Protein AF-0000000086669828 (afdb_homodimer)

Solvent-accessible surface area (backbone atoms only — not comparable to full-atom values): 46978 Å² total; per-residue (Å²): 133,79,71,76,78,78,65,73,76,40,59,27,45,39,86,44,67,24,73,88,67,47,53,39,65,62,51,27,52,29,35,50,58,43,39,69,36,66,89,47,30,45,63,24,33,27,62,22,48,39,43,21,53,61,69,32,38,50,44,46,22,47,54,49,24,72,58,37,35,58,36,36,77,39,54,66,53,30,48,49,52,39,50,52,23,57,73,62,74,37,86,70,62,64,49,53,76,60,51,47,61,20,41,17,45,25,33,15,42,37,44,36,51,45,46,49,45,39,38,30,43,32,62,62,30,26,66,40,36,36,31,40,30,65,26,58,44,53,52,45,46,32,46,26,46,62,33,37,46,76,33,40,38,48,27,45,50,48,92,46,45,56,36,57,68,63,44,50,54,52,55,62,70,67,58,88,70,52,89,51,58,49,53,83,41,83,77,45,51,71,32,43,26,36,37,41,43,41,52,44,26,15,56,46,62,13,36,20,41,38,66,59,52,44,52,53,49,50,54,52,26,59,75,59,45,16,35,34,43,30,42,56,60,24,58,87,37,50,48,51,68,79,46,81,72,67,90,61,66,74,58,50,90,60,35,63,55,47,61,34,40,38,41,54,39,66,60,56,59,87,79,35,47,68,39,27,33,33,32,22,40,35,35,75,73,54,26,30,5,48,18,28,23,32,35,37,30,34,47,37,33,16,50,25,55,21,59,27,22,32,26,58,49,42,13,18,49,20,21,37,45,37,48,35,49,27,49,33,52,67,71,40,50,47,58,50,43,38,49,70,45,48,36,54,52,43,51,53,23,44,50,46,38,52,53,31,40,47,63,34,40,22,53,76,63,69,60,59,45,56,64,76,82,36,19,34,82,92,62,44,28,35,36,45,46,42,45,31,34,38,52,50,92,92,47,50,21,59,57,50,34,54,48,24,36,74,76,53,35,27,42,51,35,31,25,60,57,20,28,40,66,82,23,38,85,75,45,76,33,56,29,22,35,34,39,26,40,38,36,46,55,59,70,50,40,35,51,47,39,46,49,48,18,54,47,52,47,36,56,73,70,62,57,87,80,78,84,85,64,93,71,70,78,73,79,65,119,134,79,70,78,79,78,65,73,76,40,58,25,46,39,86,43,69,25,72,87,67,46,53,39,64,61,51,28,52,29,36,49,57,42,40,68,34,66,88,48,30,46,64,24,34,28,61,23,47,41,42,21,52,60,68,32,37,50,43,47,22,47,54,50,24,72,58,37,34,58,36,37,77,41,54,67,54,31,48,50,54,41,51,52,23,56,72,61,74,37,87,69,62,66,48,52,75,62,51,47,60,19,40,17,45,25,34,14,43,37,45,35,50,45,47,48,45,40,40,32,43,33,62,62,29,26,68,41,38,38,32,41,31,67,26,58,43,54,52,47,45,32,45,25,45,63,34,37,46,76,33,39,38,47,27,47,50,48,94,46,46,56,36,58,68,62,44,50,53,51,54,62,71,65,58,89,71,55,87,51,57,48,52,84,41,83,77,43,51,73,31,43,26,37,38,40,44,41,53,43,25,16,56,46,63,14,37,20,43,37,66,60,52,44,52,54,49,50,53,53,26,58,75,59,44,18,36,35,43,32,43,56,60,23,59,87,38,51,47,50,68,81,46,81,73,65,90,60,65,73,57,49,89,58,36,64,56,48,62,35,40,37,40,53,40,66,59,56,60,88,79,36,44,67,40,27,34,33,32,23,42,33,34,77,74,55,26,30,5,48,18,30,22,33,34,38,30,34,46,37,32,16,49,24,54,20,58,28,23,30,27,59,51,42,11,18,50,20,20,36,44,38,48,36,48,26,48,34,52,66,71,41,50,47,59,48,43,39,47,70,45,47,38,55,52,42,52,52,23,44,50,46,38,53,52,32,39,47,63,36,40,22,52,77,61,68,60,60,47,54,66,78,81,36,20,35,83,92,64,42,28,34,37,44,44,41,46,32,34,40,51,49,90,91,46,49,20,58,58,49,32,54,48,25,36,74,78,54,35,28,43,51,35,30,25,60,56,21,28,42,66,81,23,39,88,74,44,75,33,56,28,21,36,35,40,26,40,39,36,46,57,59,69,52,39,35,50,46,37,46,49,46,18,53,47,53,49,36,55,73,70,61,58,86,78,78,84,86,65,94,72,71,78,74,77,64,117

Secondary structure (DSSP, 8-state):
------PPPEESS-----GGG--HHHHHHHHHHHHT-HHHHHHHHSPPPTT--HHHHHHHHHHHHHHSPPPPSSHHHHHHHHHHHHHTT------PPP-GGGEEEES-HHHHHHHHHHHH--TTT--EEEEEES--GGGHHHHIIIIITT-EEEEE--TTSS-HHHHHHHHHHH-S-----S---TTS---SEEEEE--SS-TTT-----HHHHHHHHHHHHHTTEEEEE---STTSEEESSSPPPTT---GGG-PPPHHHHHHHT---TT---SEEEEEESTTTT-GGG--EEEE--HHHHHHHHT-HHHHHH-STTHHHHHHHHHHHHTTHHHHHIIIIIHHHHHHHHHHHHHHHIIIIITTTTT--EE-S-SSTTT-EEESSEEEEEPPTT--HHHHHHHHHHHH-EE-EEGGGGSPTT-GGGS--SSEEEEE-SSS-HHHHHHHHHHHHHHHHHHHHT------S----SS--/---------EESS-----GGG--HHHHHHHHHHHTT-HHHHHHHHSPPPTT--HHHHHHHHHHHHHHSPPPPSSHHHHHHHHHHHHHTT------PPP-GGGEEEES-HHHHHHHHHHHH--TTT--EEEEEES--GGGHHHHIIIIITT-EEEEE--TTSS-HHHHHHHHHHH-S-----S---TTS---SEEEEE--SS-TTT-----HHHHHHHHHHHHHTTEEEEE---STTSEEESSS---TT---GGG-PPPHHHHHHHT---TT---SEEEEEESTTTT-GGG--EEEE--HHHHHHHHT-HHHHHH-STTHHHHHHHHHHHHTTHHHHHIIIIIHHHHHHHHHHHHHHHIIIIITTTTT--EE-S-SSTTT-EEESSEEEEEPPTT--HHHHHHHHHHHH-EE-EEGGGGSPTT-GGGS--SSEEEEE-SSS-HHHHHHHHHHHHHHHHHHHHT------S----SS--

Organism: Colletotrichum gloeosporioides (NCBI:txid474922)

pLDDT: mean 93.87, std 9.6, range [26.95, 98.94]

Structure (mmCIF, N/CA/C/O backbone):
data_AF-0000000086669828-model_v1
#
loop_
_entity.id
_entity.type
_entity.pdbx_description
1 polymer 'Aminotransferase class I/classII large domain-containing protein'
#
loop_
_atom_site.group_PDB
_atom_site.id
_atom_site.type_symbol
_atom_site.label_atom_id
_atom_site.label_alt_id
_atom_site.label_comp_id
_atom_site.label_asym_id
_atom_site.label_entity_id
_atom_site.label_seq_id
_atom_site.pdbx_PDB_ins_code
_atom_site.Cartn_x
_atom_site.Cartn_y
_atom_site.Cartn_z
_atom_site.occupancy
_atom_site.B_iso_or_equiv
_atom_site.auth_seq_id
_atom_site.auth_comp_id
_atom_site.auth_asym_id
_atom_site.auth_atom_id
_atom_site.pdbx_PDB_model_num
ATOM 1 N N . MET A 1 1 ? -34.969 -37.719 16.344 1 26.95 1 MET A N 1
ATOM 2 C CA . MET A 1 1 ? -34.906 -36.875 15.164 1 26.95 1 MET A CA 1
ATOM 3 C C . MET A 1 1 ? -33.469 -36.344 14.969 1 26.95 1 MET A C 1
ATOM 5 O O . MET A 1 1 ? -33.031 -35.469 15.711 1 26.95 1 MET A O 1
ATOM 9 N N . ASN A 1 2 ? -32.469 -37.156 14.656 1 30.03 2 ASN A N 1
ATOM 10 C CA . ASN A 1 2 ? -31.031 -36.969 14.688 1 30.03 2 ASN A CA 1
ATOM 11 C C . ASN A 1 2 ? -30.609 -35.781 13.805 1 30.03 2 ASN A C 1
ATOM 13 O O . ASN A 1 2 ? -30.922 -35.75 12.617 1 30.03 2 ASN A O 1
ATOM 17 N N . ALA A 1 3 ? -30.562 -34.562 14.352 1 43.03 3 ALA A N 1
ATOM 18 C CA . ALA A 1 3 ? -30.078 -33.406 13.609 1 43.03 3 ALA A CA 1
ATOM 19 C C . ALA A 1 3 ? -28.969 -33.812 12.641 1 43.03 3 ALA A C 1
ATOM 21 O O . ALA A 1 3 ? -28.031 -34.531 13.023 1 43.03 3 ALA A O 1
ATOM 22 N N . PRO A 1 4 ? -29.156 -33.906 11.383 1 43.34 4 PRO A N 1
ATOM 23 C CA . PRO A 1 4 ? -28.078 -34.344 10.492 1 43.34 4 PRO A CA 1
ATOM 24 C C . PRO A 1 4 ? -26.719 -33.75 10.891 1 43.34 4 PRO A C 1
ATOM 26 O O . PRO A 1 4 ? -26.656 -32.562 11.305 1 43.34 4 PRO A O 1
ATOM 29 N N . LEU A 1 5 ? -25.766 -34.438 11.344 1 50.25 5 LEU A N 1
ATOM 30 C CA . LEU A 1 5 ? -24.422 -34.094 11.797 1 50.25 5 LEU A CA 1
ATOM 31 C C . LEU A 1 5 ? -23.734 -33.188 10.797 1 50.25 5 LEU A C 1
ATOM 33 O O . LEU A 1 5 ? -23.562 -33.531 9.633 1 50.25 5 LEU A O 1
ATOM 37 N N . LYS A 1 6 ? -23.734 -31.906 10.969 1 69 6 LYS A N 1
ATOM 38 C CA . LYS A 1 6 ? -23.188 -30.859 10.117 1 69 6 LYS A CA 1
ATOM 39 C C . LYS A 1 6 ? -21.719 -31.125 9.797 1 69 6 LYS A C 1
ATOM 41 O O . LYS A 1 6 ? -20.906 -31.312 10.703 1 69 6 LYS A O 1
ATOM 46 N N . LYS A 1 7 ? -21.297 -31.625 8.602 1 89.19 7 LYS A N 1
ATOM 47 C CA . LYS A 1 7 ? -19.953 -31.906 8.117 1 89.19 7 LYS A CA 1
ATOM 48 C C . LYS A 1 7 ? -19 -30.734 8.414 1 89.19 7 LYS A C 1
ATOM 50 O O . LYS A 1 7 ? -19.406 -29.578 8.344 1 89.19 7 LYS A O 1
ATOM 55 N N . LYS A 1 8 ? -17.828 -31.188 8.914 1 95.19 8 LYS A N 1
ATOM 56 C CA . LYS A 1 8 ? -16.781 -30.188 9.094 1 95.19 8 LYS A CA 1
ATOM 57 C C . LYS A 1 8 ? -16.453 -29.5 7.777 1 95.19 8 LYS A C 1
ATOM 59 O O . LYS A 1 8 ? -16.219 -30.156 6.762 1 95.19 8 LYS A O 1
ATOM 64 N N . PRO A 1 9 ? -16.516 -28.188 7.801 1 96.88 9 PRO A N 1
ATOM 65 C CA . PRO A 1 9 ? -16.156 -27.484 6.562 1 96.88 9 PRO A CA 1
ATOM 66 C C . PRO A 1 9 ? -14.695 -27.703 6.168 1 96.88 9 PRO A C 1
ATOM 68 O O . PRO A 1 9 ? -13.82 -27.719 7.035 1 96.88 9 PRO A O 1
ATOM 71 N N . ILE A 1 10 ? -14.414 -27.984 4.879 1 97.94 10 ILE A N 1
ATOM 72 C CA . ILE A 1 10 ? -13.078 -28.125 4.301 1 97.94 10 ILE A CA 1
ATOM 73 C C . ILE A 1 10 ? -12.938 -27.172 3.119 1 97.94 10 ILE A C 1
ATOM 75 O O . ILE A 1 10 ? -13.828 -27.062 2.275 1 97.94 10 ILE A O 1
ATOM 79 N N . ASN A 1 11 ? -11.844 -26.375 3.111 1 97.88 11 ASN A N 1
ATOM 80 C CA . ASN A 1 11 ? -11.602 -25.391 2.068 1 97.88 11 ASN A CA 1
ATOM 81 C C . ASN A 1 11 ? -10.367 -25.734 1.24 1 97.88 11 ASN A C 1
ATOM 83 O O . ASN A 1 11 ? -9.242 -25.484 1.666 1 97.88 11 ASN A O 1
ATOM 87 N N . LEU A 1 12 ? -10.594 -26.219 0.021 1 98.19 12 LEU A N 1
ATOM 88 C CA . LEU A 1 12 ? -9.484 -26.562 -0.866 1 98.19 12 LEU A CA 1
ATOM 89 C C . LEU A 1 12 ? -9.305 -25.484 -1.941 1 98.19 12 LEU A C 1
ATOM 91 O O . LEU A 1 12 ? -8.68 -25.734 -2.973 1 98.19 12 LEU A O 1
ATOM 95 N N . LEU A 1 13 ? -9.922 -24.328 -1.705 1 97.06 13 LEU A N 1
ATOM 96 C CA . LEU A 1 13 ? -9.75 -23.188 -2.6 1 97.06 13 LEU A CA 1
ATOM 97 C C . LEU A 1 13 ? -8.688 -22.234 -2.062 1 97.06 13 LEU A C 1
ATOM 99 O O . LEU A 1 13 ? -7.91 -21.672 -2.832 1 97.06 13 LEU A O 1
ATOM 103 N N . ARG A 1 14 ? -8.625 -22.047 -0.794 1 94.88 14 ARG A N 1
ATOM 104 C CA . ARG A 1 14 ? -7.859 -21.016 -0.115 1 94.88 14 ARG A CA 1
ATOM 105 C C . ARG A 1 14 ? -6.359 -21.234 -0.296 1 94.88 14 ARG A C 1
ATOM 107 O O . ARG A 1 14 ? -5.801 -22.203 0.225 1 94.88 14 ARG A O 1
ATOM 114 N N . GLY A 1 15 ? -5.699 -20.328 -1.046 1 96.25 15 GLY A N 1
ATOM 115 C CA . GLY A 1 15 ? -4.27 -20.391 -1.308 1 96.25 15 GLY A CA 1
ATOM 116 C C . GLY A 1 15 ? -3.436 -19.672 -0.265 1 96.25 15 GLY A C 1
ATOM 117 O O . GLY A 1 15 ? -2.676 -18.766 -0.593 1 96.25 15 GLY A O 1
ATOM 118 N N . TRP A 1 16 ? -3.615 -19.984 0.986 1 97.06 16 TRP A N 1
ATOM 119 C CA . TRP A 1 16 ? -2.934 -19.359 2.117 1 97.06 16 TRP A CA 1
ATOM 120 C C . TRP A 1 16 ? -1.948 -20.328 2.76 1 97.06 16 TRP A C 1
ATOM 122 O O . TRP A 1 16 ? -2.084 -21.547 2.615 1 97.06 16 TRP A O 1
ATOM 132 N N . PRO A 1 17 ? -0.902 -19.812 3.445 1 97.38 17 PRO A N 1
ATOM 133 C CA . PRO A 1 17 ? -0.09 -20.719 4.258 1 97.38 17 PRO A CA 1
ATOM 134 C C . PRO A 1 17 ? -0.888 -21.375 5.379 1 97.38 17 PRO A C 1
ATOM 136 O O . PRO A 1 17 ? -1.772 -20.75 5.969 1 97.38 17 PRO A O 1
ATOM 139 N N . SER A 1 18 ? -0.528 -22.562 5.648 1 97.25 18 SER A N 1
ATOM 140 C CA . SER A 1 18 ? -1.151 -23.25 6.781 1 97.25 18 SER A CA 1
ATOM 141 C C . SER A 1 18 ? -0.872 -22.516 8.086 1 97.25 18 SER A C 1
ATOM 143 O O . SER A 1 18 ? 0.241 -22.031 8.312 1 97.25 18 SER A O 1
ATOM 145 N N . PRO A 1 19 ? -1.854 -22.438 8.977 1 96.69 19 PRO A N 1
ATOM 146 C CA . PRO A 1 19 ? -1.629 -21.812 10.281 1 96.69 19 PRO A CA 1
ATOM 147 C C . PRO A 1 19 ? -0.453 -22.422 11.039 1 96.69 19 PRO A C 1
ATOM 149 O O . PRO A 1 19 ? 0.278 -21.719 11.734 1 96.69 19 PRO A O 1
ATOM 152 N N . SER A 1 20 ? -0.242 -23.688 10.836 1 95.94 20 SER A N 1
ATOM 153 C CA . SER A 1 20 ? 0.792 -24.406 11.578 1 95.94 20 SER A CA 1
ATOM 154 C C . SER A 1 20 ? 2.184 -24.062 11.055 1 95.94 20 SER A C 1
ATOM 156 O O . SER A 1 20 ? 3.188 -24.359 11.703 1 95.94 20 SER A O 1
ATOM 158 N N . LEU A 1 21 ? 2.268 -23.438 9.953 1 96.75 21 LEU A N 1
ATOM 159 C CA . LEU A 1 21 ? 3.561 -23.172 9.328 1 96.75 21 LEU A CA 1
ATOM 160 C C . LEU A 1 21 ? 3.949 -21.703 9.508 1 96.75 21 LEU A C 1
ATOM 162 O O . LEU A 1 21 ? 4.992 -21.266 9.008 1 96.75 21 LEU A O 1
ATOM 166 N N . LEU A 1 22 ? 3.123 -20.906 10.195 1 98.19 22 LEU A N 1
ATOM 167 C CA . LEU A 1 22 ? 3.445 -19.516 10.461 1 98.19 22 LEU A CA 1
ATOM 168 C C . LEU A 1 22 ? 4.562 -19.391 11.492 1 98.19 22 LEU A C 1
ATOM 170 O O . LEU A 1 22 ? 4.484 -20 12.562 1 98.19 22 LEU A O 1
ATOM 174 N N . PRO A 1 23 ? 5.531 -18.609 11.203 1 98.31 23 PRO A N 1
ATOM 175 C CA . PRO A 1 23 ? 6.672 -18.516 12.125 1 98.31 23 PRO A CA 1
ATOM 176 C C . PRO A 1 23 ? 6.477 -17.453 13.203 1 98.31 23 PRO A C 1
ATOM 178 O O . PRO A 1 23 ? 7.344 -16.594 13.391 1 98.31 23 PRO A O 1
ATOM 181 N N . ALA A 1 24 ? 5.43 -17.578 13.992 1 98.44 24 ALA A N 1
ATOM 182 C CA . ALA A 1 24 ? 5.055 -16.594 15.008 1 98.44 24 ALA A CA 1
ATOM 183 C C . ALA A 1 24 ? 6.152 -16.438 16.062 1 98.44 24 ALA A C 1
ATOM 185 O O . ALA A 1 24 ? 6.477 -15.312 16.453 1 98.44 24 ALA A O 1
ATOM 186 N N . ALA A 1 25 ? 6.754 -17.531 16.5 1 98.19 25 ALA A N 1
ATOM 187 C CA . ALA A 1 25 ? 7.789 -17.484 17.516 1 98.19 25 ALA A CA 1
ATOM 188 C C . ALA A 1 25 ? 9.023 -16.734 17.016 1 98.19 25 ALA A C 1
ATOM 190 O O . ALA A 1 25 ? 9.625 -15.961 17.766 1 98.19 25 ALA A O 1
ATOM 191 N N . ALA A 1 26 ? 9.43 -17.031 15.797 1 98.56 26 ALA A N 1
ATOM 192 C CA . ALA A 1 26 ? 10.586 -16.344 15.219 1 98.56 26 ALA A CA 1
ATOM 193 C C . ALA A 1 26 ? 10.328 -14.852 15.078 1 98.56 26 ALA A C 1
ATOM 195 O O . ALA A 1 26 ? 11.227 -14.039 15.312 1 98.56 26 ALA A O 1
ATOM 196 N N . LEU A 1 27 ? 9.125 -14.477 14.68 1 98.75 27 LEU A N 1
ATOM 197 C CA . LEU A 1 27 ? 8.75 -13.07 14.547 1 98.75 27 LEU A CA 1
ATOM 198 C C . LEU A 1 27 ? 8.766 -12.375 15.906 1 98.75 27 LEU A C 1
ATOM 200 O O . LEU A 1 27 ? 9.219 -11.234 16.031 1 98.75 27 LEU A O 1
ATOM 204 N N . SER A 1 28 ? 8.234 -13.07 16.906 1 98.81 28 SER A N 1
ATOM 205 C CA . SER A 1 28 ? 8.258 -12.531 18.25 1 98.81 28 SER A CA 1
ATOM 206 C C . SER A 1 28 ? 9.68 -12.273 18.734 1 98.81 28 SER A C 1
ATOM 208 O O . SER A 1 28 ? 9.977 -11.211 19.281 1 98.81 28 SER A O 1
ATOM 210 N N . ALA A 1 29 ? 10.539 -13.219 18.516 1 98.69 29 ALA A N 1
ATOM 211 C CA . ALA A 1 29 ? 11.945 -13.078 18.906 1 98.69 29 ALA A CA 1
ATOM 212 C C . ALA A 1 29 ? 12.602 -11.922 18.172 1 98.69 29 ALA A C 1
ATOM 214 O O . ALA A 1 29 ? 13.391 -11.172 18.75 1 98.69 29 ALA A O 1
ATOM 215 N N . ALA A 1 30 ? 12.32 -11.805 16.922 1 98.75 30 ALA A N 1
ATOM 216 C CA . ALA A 1 30 ? 12.852 -10.703 16.109 1 98.75 30 ALA A CA 1
ATOM 217 C C . ALA A 1 30 ? 12.383 -9.352 16.656 1 98.75 30 ALA A C 1
ATOM 219 O O . ALA A 1 30 ? 13.156 -8.391 16.703 1 98.75 30 ALA A O 1
ATOM 220 N N . ALA A 1 31 ? 11.125 -9.258 17.047 1 98.81 31 ALA A N 1
ATOM 221 C CA . ALA A 1 31 ? 10.578 -8.016 17.594 1 98.81 31 ALA A CA 1
ATOM 222 C C . ALA A 1 31 ? 11.297 -7.625 18.875 1 98.81 31 ALA A C 1
ATOM 224 O O . ALA A 1 31 ? 11.703 -6.469 19.047 1 98.81 31 ALA A O 1
ATOM 225 N N . VAL A 1 32 ? 11.438 -8.562 19.75 1 98.75 32 VAL A N 1
ATOM 226 C CA . VAL A 1 32 ? 12.109 -8.297 21.016 1 98.75 32 VAL A CA 1
ATOM 227 C C . VAL A 1 32 ? 13.523 -7.789 20.75 1 98.75 32 VAL A C 1
ATOM 229 O O . VAL A 1 32 ? 13.945 -6.781 21.328 1 98.75 32 VAL A O 1
ATOM 232 N N . LYS A 1 33 ? 14.188 -8.422 19.891 1 98.75 33 LYS A N 1
ATOM 233 C CA . LYS A 1 33 ? 15.586 -8.086 19.609 1 98.75 33 LYS A CA 1
ATOM 234 C C . LYS A 1 33 ? 15.695 -6.707 18.969 1 98.75 33 LYS A C 1
ATOM 236 O O . LYS A 1 33 ? 16.484 -5.871 19.406 1 98.75 33 LYS A O 1
ATOM 241 N N . THR A 1 34 ? 14.945 -6.449 17.922 1 98.81 34 THR A N 1
ATOM 242 C CA . THR A 1 34 ? 15.094 -5.246 17.109 1 98.81 34 THR A CA 1
ATOM 243 C C . THR A 1 34 ? 14.555 -4.023 17.844 1 98.81 34 THR A C 1
ATOM 245 O O . THR A 1 34 ? 15.086 -2.922 17.719 1 98.81 34 THR A O 1
ATOM 248 N N . LEU A 1 35 ? 13.539 -4.168 18.688 1 98.75 35 LEU A N 1
ATOM 249 C CA . LEU A 1 35 ? 12.906 -3.041 19.359 1 98.75 35 LEU A CA 1
ATOM 250 C C . LEU A 1 35 ? 13.625 -2.717 20.672 1 98.75 35 LEU A C 1
ATOM 252 O O . LEU A 1 35 ? 13.281 -1.746 21.344 1 98.75 35 LEU A O 1
ATOM 256 N N . ALA A 1 36 ? 14.656 -3.48 20.969 1 98.44 36 ALA A N 1
ATOM 257 C CA . ALA A 1 36 ? 15.445 -3.229 22.172 1 98.44 36 ALA A CA 1
ATOM 258 C C . ALA A 1 36 ? 16.625 -2.301 21.875 1 98.44 36 ALA A C 1
ATOM 260 O O . ALA A 1 36 ? 17.203 -1.715 22.797 1 98.44 36 ALA A O 1
ATOM 261 N N . ASP A 1 37 ? 16.984 -2.156 20.641 1 98.19 37 ASP A N 1
ATOM 262 C CA . ASP A 1 37 ? 18.172 -1.417 20.234 1 98.19 37 ASP A CA 1
ATOM 263 C C . ASP A 1 37 ? 17.797 -0.148 19.484 1 98.19 37 ASP A C 1
ATOM 265 O O . ASP A 1 37 ? 17.359 -0.216 18.328 1 98.19 37 ASP A O 1
ATOM 269 N N . PRO A 1 38 ? 18.094 1.005 20.031 1 97.94 38 PRO A N 1
ATOM 270 C CA . PRO A 1 38 ? 17.734 2.256 19.359 1 97.94 38 PRO A CA 1
ATOM 271 C C . PRO A 1 38 ? 18.375 2.395 17.984 1 97.94 38 PRO A C 1
ATOM 273 O O . PRO A 1 38 ? 17.797 2.998 17.078 1 97.94 38 PRO A O 1
ATOM 276 N N . ALA A 1 39 ? 19.5 1.824 17.812 1 98 39 ALA A N 1
ATOM 277 C CA . ALA A 1 39 ? 20.172 1.891 16.531 1 98 39 ALA A CA 1
ATOM 278 C C . ALA A 1 39 ? 19.391 1.144 15.453 1 98 39 ALA A C 1
ATOM 280 O O . ALA A 1 39 ? 19.578 1.393 14.258 1 98 39 ALA A O 1
ATOM 281 N N . VAL A 1 40 ? 18.547 0.254 15.906 1 98.38 40 VAL A N 1
ATOM 282 C CA . VAL A 1 40 ? 17.766 -0.56 14.984 1 98.38 40 VAL A CA 1
ATOM 283 C C . VAL A 1 40 ? 16.328 -0.041 14.938 1 98.38 40 VAL A C 1
ATOM 285 O O . VAL A 1 40 ? 15.781 0.183 13.852 1 98.38 40 VAL A O 1
ATOM 288 N N . TYR A 1 41 ? 15.727 0.26 16.141 1 98.25 41 TYR A N 1
ATOM 289 C CA . TYR A 1 41 ? 14.297 0.55 16.109 1 98.25 41 TYR A CA 1
ATOM 290 C C . TYR A 1 41 ? 14.039 1.986 15.664 1 98.25 41 TYR A C 1
ATOM 292 O O . TYR A 1 41 ? 12.945 2.312 15.195 1 98.25 41 TYR A O 1
ATOM 300 N N . VAL A 1 42 ? 14.969 2.939 15.844 1 98.12 42 VAL A N 1
ATOM 301 C CA . VAL A 1 42 ? 14.719 4.312 15.422 1 98.12 42 VAL A CA 1
ATOM 302 C C . VAL A 1 42 ? 14.547 4.363 13.906 1 98.12 42 VAL A C 1
ATOM 304 O O . VAL A 1 42 ? 13.508 4.801 13.406 1 98.12 42 VAL A O 1
ATOM 307 N N . PRO A 1 43 ? 15.508 3.807 13.102 1 97.88 43 PRO A N 1
ATOM 308 C CA . PRO A 1 43 ? 15.227 3.781 11.664 1 97.88 43 PRO A CA 1
ATOM 309 C C . PRO A 1 43 ? 14.055 2.871 11.312 1 97.88 43 PRO A C 1
ATOM 311 O O . PRO A 1 43 ? 13.32 3.15 10.359 1 97.88 43 PRO A O 1
ATOM 314 N N . GLY A 1 44 ? 13.852 1.836 12.07 1 98.44 44 GLY A N 1
ATOM 315 C CA . GLY A 1 44 ? 12.797 0.876 11.797 1 98.44 44 GLY A CA 1
ATOM 316 C C . GLY A 1 44 ? 11.406 1.424 12.07 1 98.44 44 GLY A C 1
ATOM 317 O O . GLY A 1 44 ? 10.438 1.01 11.43 1 98.44 44 GLY A O 1
ATOM 318 N N . LEU A 1 45 ? 11.289 2.354 12.992 1 98.5 45 LEU A N 1
ATOM 319 C CA . LEU A 1 45 ? 9.992 2.893 13.383 1 98.5 45 LEU A CA 1
ATOM 320 C C . LEU A 1 45 ? 9.75 4.254 12.742 1 98.5 45 LEU A C 1
ATOM 322 O O . LEU A 1 45 ? 8.68 4.836 12.891 1 98.5 45 LEU A O 1
ATOM 326 N N . GLN A 1 46 ? 10.703 4.773 11.945 1 98.19 46 GLN A N 1
ATOM 327 C CA . GLN A 1 46 ? 10.586 6.062 11.266 1 98.19 46 GLN A CA 1
ATOM 328 C C . GLN A 1 46 ? 10.203 5.887 9.805 1 98.19 46 GLN A C 1
ATOM 330 O O . GLN A 1 46 ? 10.047 4.758 9.328 1 98.19 46 GLN A O 1
ATOM 335 N N . TYR A 1 47 ? 9.93 7.012 9.102 1 97.44 47 TYR A N 1
ATOM 336 C CA . TYR A 1 47 ? 9.727 6.941 7.66 1 97.44 47 TYR A CA 1
ATOM 337 C C . TYR A 1 47 ? 10.914 6.277 6.973 1 97.44 47 TYR A C 1
ATOM 339 O O . TYR A 1 47 ? 12.047 6.75 7.082 1 97.44 47 TYR A O 1
ATOM 347 N N . GLY A 1 48 ? 10.648 5.207 6.332 1 97.38 48 GLY A N 1
ATOM 348 C CA . GLY A 1 48 ? 11.711 4.477 5.66 1 97.38 48 GLY A CA 1
ATOM 349 C C . GLY A 1 48 ? 12.227 5.176 4.418 1 97.38 48 GLY A C 1
ATOM 350 O O . GLY A 1 48 ? 11.516 5.988 3.816 1 97.38 48 GLY A O 1
ATOM 351 N N . PRO A 1 49 ? 13.461 4.84 4.07 1 97.81 49 PRO A N 1
ATOM 352 C CA . PRO A 1 49 ? 13.945 5.332 2.777 1 97.81 49 PRO A CA 1
ATOM 353 C C . PRO A 1 49 ? 13.086 4.859 1.606 1 97.81 49 PRO A C 1
ATOM 355 O O . PRO A 1 49 ? 12.453 3.803 1.687 1 97.81 49 PRO A O 1
ATOM 358 N N . ASP A 1 50 ? 13.133 5.613 0.527 1 97.38 50 ASP A N 1
ATOM 359 C CA . ASP A 1 50 ? 12.273 5.34 -0.624 1 97.38 50 ASP A CA 1
ATOM 360 C C . ASP A 1 50 ? 12.484 3.914 -1.133 1 97.38 50 ASP A C 1
ATOM 362 O O . ASP A 1 50 ? 11.516 3.182 -1.354 1 97.38 50 ASP A O 1
ATOM 366 N N . PRO A 1 51 ? 13.727 3.414 -1.26 1 98.44 51 PRO A N 1
ATOM 367 C CA . PRO A 1 51 ? 13.898 2.055 -1.778 1 98.44 51 PRO A CA 1
ATOM 368 C C . PRO A 1 51 ? 13.562 0.982 -0.745 1 98.44 51 PRO A C 1
ATOM 370 O O . PRO A 1 51 ? 13.469 -0.2 -1.086 1 98.44 51 PRO A O 1
ATOM 373 N N . GLY A 1 52 ? 13.484 1.423 0.543 1 98.56 52 GLY A N 1
ATOM 374 C CA . GLY A 1 52 ? 13.109 0.486 1.591 1 98.56 52 GLY A CA 1
ATOM 375 C C . GLY A 1 52 ? 14.18 0.329 2.658 1 98.56 52 GLY A C 1
ATOM 376 O O . GLY A 1 52 ? 15.25 0.923 2.561 1 98.56 52 GLY A O 1
ATOM 377 N N . TYR A 1 53 ? 13.883 -0.406 3.711 1 98.69 53 TYR A N 1
ATOM 378 C CA . TYR A 1 53 ? 14.773 -0.647 4.84 1 98.69 53 TYR A CA 1
ATOM 379 C C . TYR A 1 53 ? 16.078 -1.273 4.375 1 98.69 53 TYR A C 1
ATOM 381 O O . TYR A 1 53 ? 16.094 -2.391 3.855 1 98.69 53 TYR A O 1
ATOM 389 N N . GLN A 1 54 ? 17.172 -0.602 4.598 1 98.5 54 GLN A N 1
ATOM 390 C CA . GLN A 1 54 ? 18.453 -0.931 3.979 1 98.5 54 GLN A CA 1
ATOM 391 C C . GLN A 1 54 ? 18.938 -2.312 4.41 1 98.5 54 GLN A C 1
ATOM 393 O O . GLN A 1 54 ? 19.391 -3.105 3.582 1 98.5 54 GLN A O 1
ATOM 398 N N . PRO A 1 55 ? 18.828 -2.678 5.676 1 98.75 55 PRO A N 1
ATOM 399 C CA . PRO A 1 55 ? 19.281 -4.016 6.07 1 98.75 55 PRO A CA 1
ATOM 400 C C . PRO A 1 55 ? 18.516 -5.129 5.352 1 98.75 55 PRO A C 1
ATOM 402 O O . PRO A 1 55 ? 19.094 -6.168 5.023 1 98.75 55 PRO A O 1
ATOM 405 N N . LEU A 1 56 ? 17.25 -4.926 5.098 1 98.88 56 LEU A N 1
ATOM 406 C CA . LEU A 1 56 ? 16.516 -5.945 4.355 1 98.88 56 LEU A CA 1
ATOM 407 C C . LEU A 1 56 ? 16.969 -5.984 2.898 1 98.88 56 LEU A C 1
ATOM 409 O O . LEU A 1 56 ? 17.078 -7.059 2.305 1 98.88 56 LEU A O 1
ATOM 413 N N . ARG A 1 57 ? 17.156 -4.801 2.279 1 98.81 57 ARG A N 1
ATOM 414 C CA . ARG A 1 57 ? 17.656 -4.762 0.909 1 98.81 57 ARG A CA 1
ATOM 415 C C . ARG A 1 57 ? 18.953 -5.551 0.78 1 98.81 57 ARG A C 1
ATOM 417 O O . ARG A 1 57 ? 19.125 -6.32 -0.166 1 98.81 57 ARG A O 1
ATOM 424 N N . ASN A 1 58 ? 19.844 -5.352 1.766 1 98.75 58 ASN A N 1
ATOM 425 C CA . ASN A 1 58 ? 21.125 -6.059 1.769 1 98.75 58 ASN A CA 1
ATOM 426 C C . ASN A 1 58 ? 20.922 -7.566 1.901 1 98.75 58 ASN A C 1
ATOM 428 O O . ASN A 1 58 ? 21.516 -8.344 1.147 1 98.75 58 ASN A O 1
ATOM 432 N N . ALA A 1 59 ? 20.125 -7.957 2.811 1 98.75 59 ALA A N 1
ATOM 433 C CA . ALA A 1 59 ? 19.875 -9.375 3.061 1 98.75 59 ALA A CA 1
ATOM 434 C C . ALA A 1 59 ? 19.219 -10.047 1.854 1 98.75 59 ALA A C 1
ATOM 436 O O . ALA A 1 59 ? 19.547 -11.188 1.515 1 98.75 59 ALA A O 1
ATOM 437 N N . LEU A 1 60 ? 18.328 -9.352 1.216 1 98.69 60 LEU A N 1
ATOM 438 C CA . LEU A 1 60 ? 17.656 -9.867 0.034 1 98.69 60 LEU A CA 1
ATOM 439 C C . LEU A 1 60 ? 18.625 -10.039 -1.127 1 98.69 60 LEU A C 1
ATOM 441 O O . LEU A 1 60 ? 18.578 -11.039 -1.843 1 98.69 60 LEU A O 1
ATOM 445 N N . ALA A 1 61 ? 19.391 -8.977 -1.319 1 98.5 61 ALA A N 1
ATOM 446 C CA . ALA A 1 61 ? 20.375 -9.062 -2.4 1 98.5 61 ALA A CA 1
ATOM 447 C C . ALA A 1 61 ? 21.234 -10.312 -2.258 1 98.5 61 ALA A C 1
ATOM 449 O O . ALA A 1 61 ? 21.469 -11.023 -3.234 1 98.5 61 ALA A O 1
ATOM 450 N N . GLU A 1 62 ? 21.672 -10.602 -1.07 1 98.12 62 GLU A N 1
ATOM 451 C CA . GLU A 1 62 ? 22.5 -11.781 -0.797 1 98.12 62 GLU A CA 1
ATOM 452 C C . GLU A 1 62 ? 21.688 -13.07 -0.988 1 98.12 62 GLU A C 1
ATOM 454 O O . GLU A 1 62 ? 22.156 -14.008 -1.635 1 98.12 62 GLU A O 1
ATOM 459 N N . TRP A 1 63 ? 20.562 -13.125 -0.429 1 98 63 TRP A N 1
ATOM 460 C CA . TRP A 1 63 ? 19.703 -14.312 -0.433 1 98 63 TRP A CA 1
ATOM 461 C C . TRP A 1 63 ? 19.297 -14.688 -1.854 1 98 63 TRP A C 1
ATOM 463 O O . TRP A 1 63 ? 19.375 -15.852 -2.242 1 98 63 TRP A O 1
ATOM 473 N N . LEU A 1 64 ? 18.922 -13.719 -2.67 1 97.94 64 LEU A N 1
ATOM 474 C CA . LEU A 1 64 ? 18.469 -13.945 -4.035 1 97.94 64 LEU A CA 1
ATOM 475 C C . LEU A 1 64 ? 19.625 -14.32 -4.945 1 97.94 64 LEU A C 1
ATOM 477 O O . LEU A 1 64 ? 19.5 -15.195 -5.805 1 97.94 64 LEU A O 1
ATOM 481 N N . SER A 1 65 ? 20.719 -13.641 -4.719 1 96.44 65 SER A N 1
ATOM 482 C CA . SER A 1 65 ? 21.906 -13.961 -5.52 1 96.44 65 SER A CA 1
ATOM 483 C C . SER A 1 65 ? 22.375 -15.391 -5.266 1 96.44 65 SER A C 1
ATOM 485 O O . SER A 1 65 ? 22.859 -16.062 -6.176 1 96.44 65 SER A O 1
ATOM 487 N N . ALA A 1 66 ? 22.203 -15.859 -4.09 1 94.31 66 ALA A N 1
ATOM 488 C CA . ALA A 1 66 ? 22.625 -17.219 -3.732 1 94.31 66 ALA A CA 1
ATOM 489 C C . ALA A 1 66 ? 21.688 -18.25 -4.332 1 94.31 66 ALA A C 1
ATOM 491 O O . ALA A 1 66 ? 22.109 -19.375 -4.625 1 94.31 66 ALA A O 1
ATOM 492 N N . PHE A 1 67 ? 20.5 -17.938 -4.57 1 95.25 67 PHE A N 1
ATOM 493 C CA . PHE A 1 67 ? 19.5 -18.891 -5.027 1 95.25 67 PHE A CA 1
ATOM 494 C C . PHE A 1 67 ? 19.453 -18.938 -6.547 1 95.25 67 PHE A C 1
ATOM 496 O O . PHE A 1 67 ? 19.453 -20.016 -7.141 1 95.25 67 PHE A O 1
ATOM 503 N N . TYR A 1 68 ? 19.375 -17.781 -7.184 1 95.81 68 TYR A N 1
ATOM 504 C CA . TYR A 1 68 ? 19.203 -17.719 -8.633 1 95.81 68 TYR A CA 1
ATOM 505 C C . TYR A 1 68 ? 20.531 -17.734 -9.352 1 95.81 68 TYR A C 1
ATOM 507 O O . TYR A 1 68 ? 21.406 -16.891 -9.086 1 95.81 68 TYR A O 1
ATOM 515 N N . PRO A 1 69 ? 20.719 -18.609 -10.289 1 93 69 PRO A N 1
ATOM 516 C CA . PRO A 1 69 ? 21.953 -18.625 -11.07 1 93 69 PRO A CA 1
ATOM 517 C C . PRO A 1 69 ? 22 -17.516 -12.125 1 93 69 PRO A C 1
ATOM 519 O O . PRO A 1 69 ? 20.969 -16.969 -12.492 1 93 69 PRO A O 1
ATOM 522 N N . ILE A 1 70 ? 23.203 -17.25 -12.539 1 92.56 70 ILE A N 1
ATOM 523 C CA . ILE A 1 70 ? 23.344 -16.344 -13.672 1 92.56 70 ILE A CA 1
ATOM 524 C C . ILE A 1 70 ? 22.672 -16.938 -14.898 1 92.56 70 ILE A C 1
ATOM 526 O O . ILE A 1 70 ? 22.766 -18.141 -15.148 1 92.56 70 ILE A O 1
ATOM 530 N N . ALA A 1 71 ? 21.984 -16.031 -15.578 1 93.56 71 ALA A N 1
ATOM 531 C CA . ALA A 1 71 ? 21.406 -16.469 -16.859 1 93.56 71 ALA A CA 1
ATOM 532 C C . ALA A 1 71 ? 22.422 -16.297 -18 1 93.56 71 ALA A C 1
ATOM 534 O O . ALA A 1 71 ? 23.156 -15.32 -18.047 1 93.56 71 ALA A O 1
ATOM 535 N N . GLY A 1 72 ? 22.562 -17.266 -18.875 1 91.19 72 GLY A N 1
ATOM 536 C CA . GLY A 1 72 ? 23.359 -17.094 -20.078 1 91.19 72 GLY A CA 1
ATOM 537 C C . GLY A 1 72 ? 22.703 -16.188 -21.109 1 91.19 72 GLY A C 1
ATOM 538 O O . GLY A 1 72 ? 21.516 -15.867 -20.984 1 91.19 72 GLY A O 1
ATOM 539 N N . LYS A 1 73 ? 23.469 -15.812 -22.141 1 92.31 73 LYS A N 1
ATOM 540 C CA . LYS A 1 73 ? 22.953 -14.914 -23.172 1 92.31 73 LYS A CA 1
ATOM 541 C C . LYS A 1 73 ? 21.984 -15.641 -24.094 1 92.31 73 LYS A C 1
ATOM 543 O O . LYS A 1 73 ? 21.234 -15 -24.844 1 92.31 73 LYS A O 1
ATOM 548 N N . THR A 1 74 ? 22.047 -16.969 -24.016 1 93.06 74 THR A N 1
ATOM 549 C CA . THR A 1 74 ? 21.141 -17.797 -24.797 1 93.06 74 THR A CA 1
ATOM 550 C C . THR A 1 74 ? 20.578 -18.938 -23.953 1 93.06 74 THR A C 1
ATOM 552 O O . THR A 1 74 ? 21.172 -19.312 -22.953 1 93.06 74 THR A O 1
ATOM 555 N N . PRO A 1 75 ? 19.406 -19.422 -24.375 1 91.44 75 PRO A N 1
ATOM 556 C CA . PRO A 1 75 ? 18.859 -20.562 -23.625 1 91.44 75 PRO A CA 1
ATOM 557 C C . PRO A 1 75 ? 19.812 -21.75 -23.562 1 91.44 75 PRO A C 1
ATOM 559 O O . PRO A 1 75 ? 19.875 -22.453 -22.547 1 91.44 75 PRO A O 1
ATOM 562 N N . GLU A 1 76 ? 20.5 -21.969 -24.625 1 92.12 76 GLU A N 1
ATOM 563 C CA . GLU A 1 76 ? 21.422 -23.094 -24.688 1 92.12 76 GLU A CA 1
ATOM 564 C C . GLU A 1 76 ? 22.547 -22.953 -23.656 1 92.12 76 GLU A C 1
ATOM 566 O O . GLU A 1 76 ? 22.875 -23.906 -22.969 1 92.12 76 GLU A O 1
ATOM 571 N N . LYS A 1 77 ? 23.062 -21.797 -23.594 1 89.94 77 LYS A N 1
ATOM 572 C CA . LYS A 1 77 ? 24.125 -21.531 -22.625 1 89.94 77 LYS A CA 1
ATOM 573 C C . LYS A 1 77 ? 23.609 -21.688 -21.188 1 89.94 77 LYS A C 1
ATOM 575 O O . LYS A 1 77 ? 24.312 -22.219 -20.328 1 89.94 77 LYS A O 1
ATOM 580 N N . ALA A 1 78 ? 22.469 -21.156 -20.969 1 89.75 78 ALA A N 1
ATOM 581 C CA . ALA A 1 78 ? 21.859 -21.281 -19.656 1 89.75 78 ALA A CA 1
ATOM 582 C C . ALA A 1 78 ? 21.594 -22.75 -19.312 1 89.75 78 ALA A C 1
ATOM 584 O O . ALA A 1 78 ? 21.859 -23.188 -18.188 1 89.75 78 ALA A O 1
ATOM 585 N N . GLN A 1 79 ? 21.094 -23.453 -20.266 1 88.12 79 GLN A N 1
ATOM 586 C CA . GLN A 1 79 ? 20.812 -24.875 -20.062 1 88.12 79 GLN A CA 1
ATOM 587 C C . GLN A 1 79 ? 22.094 -25.641 -19.797 1 88.12 79 GLN A C 1
ATOM 589 O O . GLN A 1 79 ? 22.109 -26.562 -18.969 1 88.12 79 GLN A O 1
ATOM 594 N N . ASN A 1 80 ? 23.094 -25.312 -20.469 1 87.31 80 ASN A N 1
ATOM 595 C CA . ASN A 1 80 ? 24.375 -25.953 -20.266 1 87.31 80 ASN A CA 1
ATOM 596 C C . ASN A 1 80 ? 24.891 -25.734 -18.844 1 87.31 80 ASN A C 1
ATOM 598 O O . ASN A 1 80 ? 25.453 -26.656 -18.234 1 87.31 80 ASN A O 1
ATOM 602 N N . LEU A 1 81 ? 24.688 -24.578 -18.406 1 84.12 81 LEU A N 1
ATOM 603 C CA . LEU A 1 81 ? 25.109 -24.266 -17.031 1 84.12 81 LEU A CA 1
ATOM 604 C C . LEU A 1 81 ? 24.312 -25.094 -16.031 1 84.12 81 LEU A C 1
ATOM 606 O O . LEU A 1 81 ? 24.891 -25.625 -15.078 1 84.12 81 LEU A O 1
ATOM 610 N N . LEU A 1 82 ? 23.078 -25.234 -16.172 1 84.94 82 LEU A N 1
ATOM 611 C CA . LEU A 1 82 ? 22.219 -26 -15.273 1 84.94 82 LEU A CA 1
ATOM 612 C C . LEU A 1 82 ? 22.562 -27.484 -15.344 1 84.94 82 LEU A C 1
ATOM 614 O O . LEU A 1 82 ? 22.641 -28.156 -14.312 1 84.94 82 LEU A O 1
ATOM 618 N N . SER A 1 83 ? 22.797 -27.938 -16.547 1 85 83 SER A N 1
ATOM 619 C CA . SER A 1 83 ? 23.125 -29.344 -16.734 1 85 83 SER A CA 1
ATOM 620 C C . SER A 1 83 ? 24.469 -29.703 -16.094 1 85 83 SER A C 1
ATOM 622 O O . SER A 1 83 ? 24.625 -30.781 -15.539 1 85 83 SER A O 1
ATOM 624 N N . ALA A 1 84 ? 25.359 -28.812 -16.266 1 82.44 84 ALA A N 1
ATOM 625 C CA . ALA A 1 84 ? 26.672 -29.031 -15.688 1 82.44 84 ALA A CA 1
ATOM 626 C C . ALA A 1 84 ? 26.594 -29.141 -14.164 1 82.44 84 ALA A C 1
ATOM 628 O O . ALA A 1 84 ? 27.281 -29.969 -13.555 1 82.44 84 ALA A O 1
ATOM 629 N N . ALA A 1 85 ? 25.797 -28.344 -13.625 1 80.56 85 ALA A N 1
ATOM 630 C CA . ALA A 1 85 ? 25.609 -28.375 -12.172 1 80.56 85 ALA A CA 1
ATOM 631 C C . ALA A 1 85 ? 24.938 -29.672 -11.734 1 80.56 85 ALA A C 1
ATOM 633 O O . ALA A 1 85 ? 25.281 -30.234 -10.695 1 80.56 85 ALA A O 1
ATOM 634 N N . GLU A 1 86 ? 24 -30.062 -12.391 1 77.56 86 GLU A N 1
ATOM 635 C CA . GLU A 1 86 ? 23.312 -31.312 -12.094 1 77.56 86 GLU A CA 1
ATOM 636 C C . GLU A 1 86 ? 24.266 -32.5 -12.148 1 77.56 86 GLU A C 1
ATOM 638 O O . GLU A 1 86 ? 24.188 -33.406 -11.305 1 77.56 86 GLU A O 1
ATOM 643 N N . ALA A 1 87 ? 25.141 -32.5 -13.109 1 77.31 87 ALA A N 1
ATOM 644 C CA . ALA A 1 87 ? 26.062 -33.625 -13.328 1 77.31 87 ALA A CA 1
ATOM 645 C C . ALA A 1 87 ? 27.109 -33.688 -12.219 1 77.31 87 ALA A C 1
ATOM 647 O O . ALA A 1 87 ? 27.562 -34.781 -11.859 1 77.31 87 ALA A O 1
ATOM 648 N N . SER A 1 88 ? 27.516 -32.594 -11.789 1 70.75 88 SER A N 1
ATOM 649 C CA . SER A 1 88 ? 28.578 -32.531 -10.789 1 70.75 88 SER A CA 1
ATOM 650 C C . SER A 1 88 ? 28.016 -32.656 -9.375 1 70.75 88 SER A C 1
ATOM 652 O O . SER A 1 88 ? 28.766 -32.656 -8.398 1 70.75 88 SER A O 1
ATOM 654 N N . ASN A 1 89 ? 26.844 -33 -9.273 1 61.31 89 ASN A N 1
ATOM 655 C CA . ASN A 1 89 ? 26.172 -33 -7.988 1 61.31 89 ASN A CA 1
ATOM 656 C C . ASN A 1 89 ? 26.547 -31.797 -7.137 1 61.31 89 ASN A C 1
ATOM 658 O O . ASN A 1 89 ? 26.672 -31.906 -5.914 1 61.31 89 ASN A O 1
ATOM 662 N N . ASP A 1 90 ? 27.188 -30.859 -7.918 1 56.84 90 ASP A N 1
ATOM 663 C CA . ASP A 1 90 ? 27.562 -29.609 -7.27 1 56.84 90 ASP A CA 1
ATOM 664 C C . ASP A 1 90 ? 26.391 -28.625 -7.262 1 56.84 90 ASP A C 1
ATOM 666 O O . ASP A 1 90 ? 25.719 -28.453 -8.281 1 56.84 90 ASP A O 1
ATOM 670 N N . THR A 1 91 ? 26 -28.344 -6.086 1 59.53 91 THR A N 1
ATOM 671 C CA . THR A 1 91 ? 24.922 -27.375 -5.965 1 59.53 91 THR A CA 1
ATOM 672 C C . THR A 1 91 ? 25.422 -25.969 -6.258 1 59.53 91 THR A C 1
ATOM 674 O O . THR A 1 91 ? 24.641 -25.016 -6.289 1 59.53 91 THR A O 1
ATOM 677 N N . ALA A 1 92 ? 26.75 -25.984 -6.762 1 64.75 92 ALA A N 1
ATOM 678 C CA . ALA A 1 92 ? 27.281 -24.625 -6.891 1 64.75 92 ALA A CA 1
ATOM 679 C C . ALA A 1 92 ? 27.047 -24.078 -8.297 1 64.75 92 ALA A C 1
ATOM 681 O O . ALA A 1 92 ? 27.516 -24.672 -9.281 1 64.75 92 ALA A O 1
ATOM 682 N N . LEU A 1 93 ? 26.094 -23.266 -8.578 1 77.19 93 LEU A N 1
ATOM 683 C CA . LEU A 1 93 ? 25.844 -22.5 -9.789 1 77.19 93 LEU A CA 1
ATOM 684 C C . LEU A 1 93 ? 26.484 -21.125 -9.703 1 77.19 93 LEU A C 1
ATOM 686 O O . LEU A 1 93 ? 26.641 -20.562 -8.609 1 77.19 93 LEU A O 1
ATOM 690 N N . PRO A 1 94 ? 27.062 -20.766 -10.945 1 86.69 94 PRO A N 1
ATOM 691 C CA . PRO A 1 94 ? 27.531 -19.375 -10.898 1 86.69 94 PRO A CA 1
ATOM 692 C C . PRO A 1 94 ? 26.406 -18.391 -10.578 1 86.69 94 PRO A C 1
ATOM 694 O O . PRO A 1 94 ? 25.281 -18.562 -11.047 1 86.69 94 PRO A O 1
ATOM 697 N N . HIS A 1 95 ? 26.766 -17.453 -9.766 1 91.12 95 HIS A N 1
ATOM 698 C CA . HIS A 1 95 ? 25.797 -16.469 -9.312 1 91.12 95 HIS A CA 1
ATOM 699 C C . HIS A 1 95 ? 26.312 -15.047 -9.516 1 91.12 95 HIS A C 1
ATOM 701 O O . HIS A 1 95 ? 27.531 -14.828 -9.562 1 91.12 95 HIS A O 1
ATOM 707 N N . HIS A 1 96 ? 25.375 -14.148 -9.758 1 92.06 96 HIS A N 1
ATOM 708 C CA . HIS A 1 96 ? 25.781 -12.75 -9.695 1 92.06 96 HIS A CA 1
ATOM 709 C C . HIS A 1 96 ? 26.172 -12.352 -8.273 1 92.06 96 HIS A C 1
ATOM 711 O O . HIS A 1 96 ? 25.656 -12.914 -7.305 1 92.06 96 HIS A O 1
ATOM 717 N N . SER A 1 97 ? 27.094 -11.406 -8.242 1 96.06 97 SER A N 1
ATOM 718 C CA . SER A 1 97 ? 27.297 -10.766 -6.945 1 96.06 97 SER A CA 1
ATOM 719 C C . SER A 1 97 ? 26.031 -10.023 -6.504 1 96.06 97 SER A C 1
ATOM 721 O O . SER A 1 97 ? 25.328 -9.453 -7.336 1 96.06 97 SER A O 1
ATOM 723 N N . PRO A 1 98 ? 25.781 -10.078 -5.188 1 97.62 98 PRO A N 1
ATOM 724 C CA . PRO A 1 98 ? 24.641 -9.305 -4.699 1 97.62 98 PRO A CA 1
ATOM 725 C C . PRO A 1 98 ? 24.672 -7.848 -5.152 1 97.62 98 PRO A C 1
ATOM 727 O O . PRO A 1 98 ? 25.719 -7.203 -5.094 1 97.62 98 PRO A O 1
ATOM 730 N N . ASP A 1 99 ? 23.562 -7.348 -5.648 1 97.81 99 ASP A N 1
ATOM 731 C CA . ASP A 1 99 ? 23.438 -5.965 -6.098 1 97.81 99 ASP A CA 1
ATOM 732 C C . ASP A 1 99 ? 22.203 -5.305 -5.484 1 97.81 99 ASP A C 1
ATOM 734 O O . ASP A 1 99 ? 21.094 -5.414 -6.027 1 97.81 99 ASP A O 1
ATOM 738 N N . VAL A 1 100 ? 22.391 -4.559 -4.48 1 98.5 100 VAL A N 1
ATOM 739 C CA . VAL A 1 100 ? 21.328 -3.957 -3.682 1 98.5 100 VAL A CA 1
ATOM 740 C C . VAL A 1 100 ? 20.594 -2.9 -4.508 1 98.5 100 VAL A C 1
ATOM 742 O O . VAL A 1 100 ? 19.422 -2.625 -4.27 1 98.5 100 VAL A O 1
ATOM 745 N N . SER A 1 101 ? 21.203 -2.303 -5.5 1 98.31 101 SER A N 1
ATOM 746 C CA . SER A 1 101 ? 20.609 -1.242 -6.309 1 98.31 101 SER A CA 1
ATOM 747 C C . SER A 1 101 ? 19.469 -1.775 -7.168 1 98.31 101 SER A C 1
ATOM 749 O O . SER A 1 101 ? 18.672 -1 -7.715 1 98.31 101 SER A O 1
ATOM 751 N N . ARG A 1 102 ? 19.328 -3.1 -7.25 1 98.5 102 ARG A N 1
ATOM 752 C CA . ARG A 1 102 ? 18.297 -3.721 -8.07 1 98.5 102 ARG A CA 1
ATOM 753 C C . ARG A 1 102 ? 17.047 -4.047 -7.238 1 98.5 102 ARG A C 1
ATOM 755 O O . ARG A 1 102 ? 16.062 -4.559 -7.766 1 98.5 102 ARG A O 1
ATOM 762 N N . ILE A 1 103 ? 17.141 -3.688 -5.93 1 98.81 103 ILE A N 1
ATOM 763 C CA . ILE A 1 103 ? 16.109 -4.164 -5.012 1 98.81 103 ILE A CA 1
ATOM 764 C C . ILE A 1 103 ? 15.336 -2.979 -4.453 1 98.81 103 ILE A C 1
ATOM 766 O O . ILE A 1 103 ? 15.922 -2.008 -3.973 1 98.81 103 ILE A O 1
ATOM 770 N N . CYS A 1 104 ? 14.023 -3.043 -4.5 1 98.88 104 CYS A N 1
ATOM 771 C CA . CYS A 1 104 ? 13.102 -2.137 -3.832 1 98.88 104 CYS A CA 1
ATOM 772 C C . CYS A 1 104 ? 12.156 -2.904 -2.91 1 98.88 104 CYS A C 1
ATOM 774 O O . CYS A 1 104 ? 11.492 -3.85 -3.342 1 98.88 104 CYS A O 1
ATOM 776 N N . ILE A 1 105 ? 12.117 -2.529 -1.628 1 98.88 105 ILE A N 1
ATOM 777 C CA . ILE A 1 105 ? 11.219 -3.184 -0.678 1 98.88 105 ILE A CA 1
ATOM 778 C C . ILE A 1 105 ? 9.789 -2.707 -0.905 1 98.88 105 ILE A C 1
ATOM 780 O O . ILE A 1 105 ? 9.555 -1.527 -1.177 1 98.88 105 ILE A O 1
ATOM 784 N N . THR A 1 106 ? 8.844 -3.633 -0.814 1 98.69 106 THR A N 1
ATOM 785 C CA . THR A 1 106 ? 7.457 -3.32 -1.139 1 98.69 106 THR A CA 1
ATOM 786 C C . THR A 1 106 ? 6.523 -3.779 -0.022 1 98.69 106 THR A C 1
ATOM 788 O O . THR A 1 106 ? 6.977 -4.324 0.986 1 98.69 106 THR A O 1
ATOM 791 N N . GLY A 1 107 ? 5.227 -3.473 -0.186 1 98.25 107 GLY A N 1
ATOM 792 C CA . GLY A 1 107 ? 4.203 -3.932 0.739 1 98.25 107 GLY A CA 1
ATOM 793 C C . GLY A 1 107 ? 3.609 -5.273 0.354 1 98.25 107 GLY A C 1
ATOM 794 O O . GLY A 1 107 ? 2.451 -5.559 0.668 1 98.25 107 GLY A O 1
ATOM 795 N N . GLY A 1 108 ? 4.34 -6.086 -0.355 1 98.19 108 GLY A N 1
ATOM 796 C CA . GLY A 1 108 ? 3.838 -7.336 -0.901 1 98.19 108 GLY A CA 1
ATOM 797 C C . GLY A 1 108 ? 3.551 -7.266 -2.389 1 98.19 108 GLY A C 1
ATOM 798 O O . GLY A 1 108 ? 3.479 -6.176 -2.961 1 98.19 108 GLY A O 1
ATOM 799 N N . ALA A 1 109 ? 3.332 -8.398 -2.941 1 98.5 109 ALA A N 1
ATOM 800 C CA . ALA A 1 109 ? 3.244 -8.508 -4.395 1 98.5 109 ALA A CA 1
ATOM 801 C C . ALA A 1 109 ? 2.051 -7.723 -4.93 1 98.5 109 ALA A C 1
ATOM 803 O O . ALA A 1 109 ? 2.154 -7.043 -5.953 1 98.5 109 ALA A O 1
ATOM 804 N N . SER A 1 110 ? 0.88 -7.824 -4.285 1 98.44 110 SER A N 1
ATOM 805 C CA . SER A 1 110 ? -0.319 -7.152 -4.777 1 98.44 110 SER A CA 1
ATOM 806 C C . SER A 1 110 ? -0.188 -5.637 -4.668 1 98.44 110 SER A C 1
ATOM 808 O O . SER A 1 110 ? -0.51 -4.91 -5.609 1 98.44 110 SER A O 1
ATOM 810 N N . GLN A 1 111 ? 0.232 -5.18 -3.484 1 98.38 111 GLN A N 1
ATOM 811 C CA . GLN A 1 111 ? 0.466 -3.752 -3.307 1 98.38 111 GLN A CA 1
ATOM 812 C C . GLN A 1 111 ? 1.499 -3.234 -4.305 1 98.38 111 GLN A C 1
ATOM 814 O O . GLN A 1 111 ? 1.344 -2.145 -4.855 1 98.38 111 GLN A O 1
ATOM 819 N N . ASN A 1 112 ? 2.521 -3.973 -4.527 1 98.75 112 ASN A N 1
ATOM 820 C CA . ASN A 1 112 ? 3.578 -3.562 -5.445 1 98.75 112 ASN A CA 1
ATOM 821 C C . ASN A 1 112 ? 3.086 -3.539 -6.891 1 98.75 112 ASN A C 1
ATOM 823 O O . ASN A 1 112 ? 3.523 -2.707 -7.688 1 98.75 112 ASN A O 1
ATOM 827 N N . LEU A 1 113 ? 2.244 -4.52 -7.203 1 98.88 113 LEU A N 1
ATOM 828 C CA . LEU A 1 113 ? 1.652 -4.488 -8.539 1 98.88 113 LEU A CA 1
ATOM 829 C C . LEU A 1 113 ? 0.957 -3.158 -8.789 1 98.88 113 LEU A C 1
ATOM 831 O O . LEU A 1 113 ? 1.114 -2.564 -9.859 1 98.88 113 LEU A O 1
ATOM 835 N N . ALA A 1 114 ? 0.243 -2.682 -7.852 1 98.81 114 ALA A N 1
ATOM 836 C CA . ALA A 1 114 ? -0.407 -1.38 -7.973 1 98.81 114 ALA A CA 1
ATOM 837 C C . ALA A 1 114 ? 0.623 -0.263 -8.117 1 98.81 114 ALA A C 1
ATOM 839 O O . ALA A 1 114 ? 0.451 0.646 -8.93 1 98.81 114 ALA A O 1
ATOM 840 N N . CYS A 1 115 ? 1.698 -0.316 -7.352 1 98.69 115 CYS A N 1
ATOM 841 C CA . CYS A 1 115 ? 2.736 0.708 -7.422 1 98.69 115 CYS A CA 1
ATOM 842 C C . CYS A 1 115 ? 3.424 0.697 -8.781 1 98.69 115 CYS A C 1
ATOM 844 O O . CYS A 1 115 ? 3.738 1.754 -9.328 1 98.69 115 CYS A O 1
ATOM 846 N N . ILE A 1 116 ? 3.68 -0.498 -9.289 1 98.88 116 ILE A N 1
ATOM 847 C CA . ILE A 1 116 ? 4.285 -0.613 -10.617 1 98.88 116 ILE A CA 1
ATOM 848 C C . ILE A 1 116 ? 3.393 0.07 -11.648 1 98.88 116 ILE A C 1
ATOM 850 O O . ILE A 1 116 ? 3.879 0.824 -12.5 1 98.88 116 ILE A O 1
ATOM 854 N N . LEU A 1 117 ? 2.115 -0.159 -11.562 1 98.81 117 LEU A N 1
ATOM 855 C CA . LEU A 1 117 ? 1.188 0.424 -12.531 1 98.81 117 LEU A CA 1
ATOM 856 C C . LEU A 1 117 ? 1.109 1.938 -12.359 1 98.81 117 LEU A C 1
ATOM 858 O O . LEU A 1 117 ? 1.045 2.672 -13.352 1 98.81 117 LEU A O 1
ATOM 862 N N . GLN A 1 118 ? 1.162 2.412 -11.148 1 98.06 118 GLN A N 1
ATOM 863 C CA . GLN A 1 118 ? 1.177 3.846 -10.875 1 98.06 118 GLN A CA 1
ATOM 864 C C . GLN A 1 118 ? 2.404 4.512 -11.492 1 98.06 118 GLN A C 1
ATOM 866 O O . GLN A 1 118 ? 2.33 5.648 -11.961 1 98.06 118 GLN A O 1
ATOM 871 N N . SER A 1 119 ? 3.463 3.82 -11.492 1 98.12 119 SER A N 1
ATOM 872 C CA . SER A 1 119 ? 4.754 4.426 -11.812 1 98.12 119 SER A CA 1
ATOM 873 C C . SER A 1 119 ? 5.109 4.23 -13.281 1 98.12 119 SER A C 1
ATOM 875 O O . SER A 1 119 ? 5.828 5.043 -13.859 1 98.12 119 SER A O 1
ATOM 877 N N . PHE A 1 120 ? 4.562 3.16 -13.922 1 98.69 120 PHE A N 1
ATOM 878 C CA . PHE A 1 120 ? 5.164 2.789 -15.203 1 98.69 120 PHE A CA 1
ATOM 879 C C . PHE A 1 120 ? 4.094 2.59 -16.266 1 98.69 120 PHE A C 1
ATOM 881 O O . PHE A 1 120 ? 4.371 2.051 -17.344 1 98.69 120 PHE A O 1
ATOM 888 N N . THR A 1 121 ? 2.842 2.955 -15.945 1 98.44 121 THR A N 1
ATOM 889 C CA . THR A 1 121 ? 1.788 2.877 -16.953 1 98.44 121 THR A CA 1
ATOM 890 C C . THR A 1 121 ? 0.942 4.148 -16.953 1 98.44 121 THR A C 1
ATOM 892 O O . THR A 1 121 ? 1.008 4.941 -16 1 98.44 121 THR A O 1
ATOM 895 N N . ASP A 1 122 ? 0.292 4.402 -18 1 98.06 122 ASP A N 1
ATOM 896 C CA . ASP A 1 122 ? -0.698 5.441 -18.25 1 98.06 122 ASP A CA 1
ATOM 897 C C . ASP A 1 122 ? -1.815 4.926 -19.156 1 98.06 122 ASP A C 1
ATOM 899 O O . ASP A 1 122 ? -1.555 4.438 -20.266 1 98.06 122 ASP A O 1
ATOM 903 N N . PRO A 1 123 ? -3.041 5.031 -18.688 1 96.25 123 PRO A N 1
ATOM 904 C CA . PRO A 1 123 ? -4.105 4.387 -19.453 1 96.25 123 PRO A CA 1
ATOM 905 C C . PRO A 1 123 ? -4.32 5.027 -20.812 1 96.25 123 PRO A C 1
ATOM 907 O O . PRO A 1 123 ? -4.973 4.438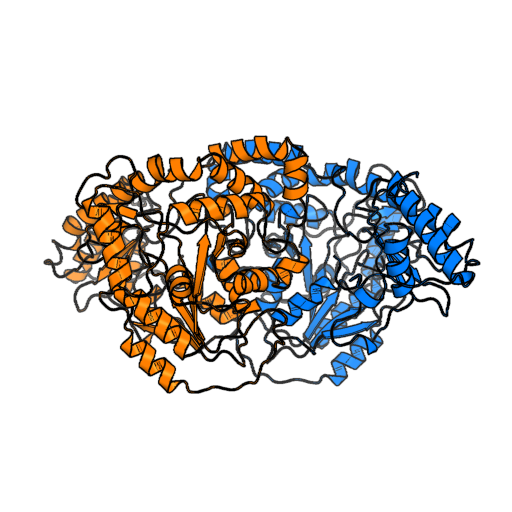 -21.688 1 96.25 123 PRO A O 1
ATOM 910 N N . LEU A 1 124 ? -3.846 6.18 -21 1 96.06 124 LEU A N 1
ATOM 911 C CA . LEU A 1 124 ? -3.926 6.785 -22.312 1 96.06 124 LEU A CA 1
ATOM 912 C C . LEU A 1 124 ? -2.764 6.332 -23.188 1 96.06 124 LEU A C 1
ATOM 914 O O . LEU A 1 124 ? -2.867 6.34 -24.422 1 96.06 124 LEU A O 1
ATOM 918 N N . TYR A 1 125 ? -1.691 5.926 -22.609 1 97.19 125 TYR A N 1
ATOM 919 C CA . TYR A 1 125 ? -0.464 5.578 -23.328 1 97.19 125 TYR A CA 1
ATOM 920 C C . TYR A 1 125 ? -0.315 4.066 -23.453 1 97.19 125 TYR A C 1
ATOM 922 O O . TYR A 1 125 ? -0.013 3.553 -24.531 1 97.19 125 TYR A O 1
ATOM 930 N N . THR A 1 126 ? -0.386 3.309 -22.328 1 98.25 126 THR A N 1
ATOM 931 C CA . THR A 1 126 ? -0.263 1.856 -22.281 1 98.25 126 THR A CA 1
ATOM 932 C C . THR A 1 126 ? -1.476 1.189 -22.922 1 98.25 126 THR A C 1
ATOM 934 O O . THR A 1 126 ? -2.607 1.39 -22.469 1 98.25 126 THR A O 1
ATOM 937 N N . GLN A 1 127 ? -1.274 0.365 -23.859 1 97.44 127 GLN A N 1
ATOM 938 C CA . GLN A 1 127 ? -2.342 -0.099 -24.734 1 97.44 127 GLN A CA 1
ATOM 939 C C . GLN A 1 127 ? -3.117 -1.249 -24.094 1 97.44 127 GLN A C 1
ATOM 941 O O . GLN A 1 127 ? -4.34 -1.175 -23.953 1 97.44 127 GLN A O 1
ATOM 946 N N . ASN A 1 128 ? -2.385 -2.309 -23.766 1 97.62 128 ASN A N 1
ATOM 947 C CA . ASN A 1 128 ? -3.049 -3.494 -23.234 1 97.62 128 ASN A CA 1
ATOM 948 C C . ASN A 1 128 ? -2.234 -4.141 -22.125 1 97.62 128 ASN A C 1
ATOM 950 O O . ASN A 1 128 ? -1.026 -3.924 -22.016 1 97.62 128 ASN A O 1
ATOM 954 N N . VAL A 1 129 ? -2.988 -4.805 -21.297 1 98.75 129 VAL A N 1
ATOM 955 C CA . VAL A 1 129 ? -2.42 -5.73 -20.312 1 98.75 129 VAL A CA 1
ATOM 956 C C . VAL A 1 129 ? -2.678 -7.168 -20.766 1 98.75 129 VAL A C 1
ATOM 958 O O . VAL A 1 129 ? -3.83 -7.59 -20.891 1 98.75 129 VAL A O 1
ATOM 961 N N . TRP A 1 130 ? -1.612 -7.855 -21.062 1 98.88 130 TRP A N 1
ATOM 962 C CA . TRP A 1 130 ? -1.694 -9.258 -21.453 1 98.88 130 TRP A CA 1
ATOM 963 C C . TRP A 1 130 ? -1.49 -10.172 -20.25 1 98.88 130 TRP A C 1
ATOM 965 O O . TRP A 1 130 ? -0.48 -10.078 -19.547 1 98.88 130 TRP A O 1
ATOM 975 N N . MET A 1 131 ? -2.436 -11.047 -20 1 98.56 131 MET A N 1
ATOM 976 C CA . MET A 1 131 ? -2.387 -11.938 -18.844 1 98.56 131 MET A CA 1
ATOM 977 C C . MET A 1 131 ? -2.369 -13.398 -19.281 1 98.56 131 MET A C 1
ATOM 979 O O . MET A 1 131 ? -3.25 -13.836 -20.031 1 98.56 131 MET A O 1
ATOM 983 N N . VAL A 1 132 ? -1.427 -14.094 -18.828 1 98.5 132 VAL A N 1
ATOM 984 C CA . VAL A 1 132 ? -1.42 -15.523 -19.109 1 98.5 132 VAL A CA 1
ATOM 985 C C . VAL A 1 132 ? -2.621 -16.188 -18.438 1 98.5 132 VAL A C 1
ATOM 987 O O . VAL A 1 132 ? -2.865 -15.977 -17.234 1 98.5 132 VAL A O 1
ATOM 990 N N . ALA A 1 133 ? -3.375 -16.938 -19.172 1 98.38 133 ALA A N 1
ATOM 991 C CA . ALA A 1 133 ? -4.609 -17.562 -18.719 1 98.38 133 ALA A CA 1
ATOM 992 C C . ALA A 1 133 ? -4.477 -19.094 -18.703 1 98.38 133 ALA A C 1
ATOM 994 O O . ALA A 1 133 ? -3.932 -19.688 -19.625 1 98.38 133 ALA A O 1
ATOM 995 N N . PRO A 1 134 ? -4.996 -19.875 -17.703 1 97.75 134 PRO A N 1
ATOM 996 C CA . PRO A 1 134 ? -5.703 -19.281 -16.562 1 97.75 134 PRO A CA 1
ATOM 997 C C . PRO A 1 134 ? -4.797 -18.422 -15.695 1 97.75 134 PRO A C 1
ATOM 999 O O . PRO A 1 134 ? -3.578 -18.625 -15.68 1 97.75 134 PRO A O 1
ATOM 1002 N N . CYS A 1 135 ? -5.406 -17.391 -15.055 1 97.5 135 CYS A N 1
ATOM 1003 C CA . CYS A 1 135 ? -4.586 -16.406 -14.359 1 97.5 135 CYS A CA 1
ATOM 1004 C C . CYS A 1 135 ? -4.953 -16.344 -12.883 1 97.5 135 CYS A C 1
ATOM 1006 O O . CYS A 1 135 ? -5.969 -16.906 -12.461 1 97.5 135 CYS A O 1
ATOM 1008 N N . TYR A 1 136 ? -4.039 -15.836 -12.109 1 97.12 136 TYR A N 1
ATOM 1009 C CA . TYR A 1 136 ? -4.398 -15.375 -10.773 1 97.12 136 TYR A CA 1
ATOM 1010 C C . TYR A 1 136 ? -5.453 -14.273 -10.844 1 97.12 136 TYR A C 1
ATOM 1012 O O . TYR A 1 136 ? -5.125 -13.102 -11.016 1 97.12 136 TYR A O 1
ATOM 1020 N N . PHE A 1 137 ? -6.598 -14.523 -10.547 1 93.94 137 PHE A N 1
ATOM 1021 C CA . PHE A 1 137 ? -7.738 -13.711 -10.938 1 93.94 137 PHE A CA 1
ATOM 1022 C C . PHE A 1 137 ? -7.855 -12.477 -10.055 1 93.94 137 PHE A C 1
ATOM 1024 O O . PHE A 1 137 ? -8.438 -11.461 -10.453 1 93.94 137 PHE A O 1
ATOM 1031 N N . LEU A 1 138 ? -7.262 -12.484 -8.867 1 96.31 138 LEU A N 1
ATOM 1032 C CA . LEU A 1 138 ? -7.355 -11.328 -7.98 1 96.31 138 LEU A CA 1
ATOM 1033 C C . LEU A 1 138 ? -6.434 -10.211 -8.445 1 96.31 138 LEU A C 1
ATOM 1035 O O . LEU A 1 138 ? -6.488 -9.094 -7.922 1 96.31 138 LEU A O 1
ATOM 1039 N N . ALA A 1 139 ? -5.621 -10.461 -9.453 1 97.81 139 ALA A N 1
ATOM 1040 C CA . ALA A 1 139 ? -4.824 -9.398 -10.07 1 97.81 139 ALA A CA 1
ATOM 1041 C C . ALA A 1 139 ? -5.684 -8.523 -10.977 1 97.81 139 ALA A C 1
ATOM 1043 O O . ALA A 1 139 ? -5.379 -7.348 -11.188 1 97.81 139 ALA A O 1
ATOM 1044 N N . CYS A 1 140 ? -6.75 -9.031 -11.531 1 97.62 140 CYS A N 1
ATOM 1045 C CA . CYS A 1 140 ? -7.559 -8.344 -12.531 1 97.62 140 CYS A CA 1
ATOM 1046 C C . CYS A 1 140 ? -8.102 -7.031 -11.984 1 97.62 140 CYS A C 1
ATOM 1048 O O . CYS A 1 140 ? -7.969 -5.984 -12.617 1 97.62 140 CYS A O 1
ATOM 1050 N N . PRO A 1 141 ? -8.664 -7.012 -10.773 1 96.88 141 PRO A N 1
ATOM 1051 C CA . PRO A 1 141 ? -9.18 -5.742 -10.258 1 96.88 141 PRO A CA 1
ATOM 1052 C C . PRO A 1 141 ? -8.078 -4.707 -10.023 1 96.88 141 PRO A C 1
ATOM 1054 O O . PRO A 1 141 ? -8.344 -3.504 -10.055 1 96.88 141 PRO A O 1
ATOM 1057 N N . ILE A 1 142 ? -6.828 -5.152 -9.781 1 98.38 142 ILE A N 1
ATOM 1058 C CA . ILE A 1 142 ? -5.727 -4.215 -9.617 1 98.38 142 ILE A CA 1
ATOM 1059 C C . ILE A 1 142 ? -5.48 -3.469 -10.93 1 98.38 142 ILE A C 1
ATOM 1061 O O . ILE A 1 142 ? -5.309 -2.248 -10.93 1 98.38 142 ILE A O 1
ATOM 1065 N N . PHE A 1 143 ? -5.508 -4.203 -12.016 1 98.56 143 PHE A N 1
ATOM 1066 C CA . PHE A 1 143 ? -5.34 -3.592 -13.328 1 98.56 143 PHE A CA 1
ATOM 1067 C C . PHE A 1 143 ? -6.531 -2.703 -13.672 1 98.56 143 PHE A C 1
ATOM 1069 O O . PHE A 1 143 ? -6.367 -1.639 -14.273 1 98.56 143 PHE A O 1
ATOM 1076 N N . ALA A 1 144 ? -7.711 -3.166 -13.258 1 97.25 144 ALA A N 1
ATOM 1077 C CA . ALA A 1 144 ? -8.906 -2.365 -13.484 1 97.25 144 ALA A CA 1
ATOM 1078 C C . ALA A 1 144 ? -8.812 -1.02 -12.773 1 97.25 144 ALA A C 1
ATOM 1080 O O . ALA A 1 144 ? -9.133 0.022 -13.352 1 97.25 144 ALA A O 1
ATOM 1081 N N . ASP A 1 145 ? -8.367 -1.024 -11.57 1 97.62 145 ASP A N 1
ATOM 1082 C CA . ASP A 1 145 ? -8.219 0.191 -10.773 1 97.62 145 ASP A CA 1
ATOM 1083 C C . ASP A 1 145 ? -7.211 1.145 -11.414 1 97.62 145 ASP A C 1
ATOM 1085 O O . ASP A 1 145 ? -7.242 2.352 -11.164 1 97.62 145 ASP A O 1
ATOM 1089 N N . ALA A 1 146 ? -6.289 0.644 -12.211 1 98.12 146 ALA A N 1
ATOM 1090 C CA . ALA A 1 146 ? -5.273 1.453 -12.875 1 98.12 146 ALA A CA 1
ATOM 1091 C C . ALA A 1 146 ? -5.785 1.99 -14.211 1 98.12 146 ALA A C 1
ATOM 1093 O O . ALA A 1 146 ? -5.059 2.674 -14.93 1 98.12 146 ALA A O 1
ATOM 1094 N N . GLY A 1 147 ? -7.043 1.664 -14.562 1 97.44 147 GLY A N 1
ATOM 1095 C CA . GLY A 1 147 ? -7.664 2.229 -15.75 1 97.44 147 GLY A CA 1
ATOM 1096 C C . GLY A 1 147 ? -7.656 1.279 -16.938 1 97.44 147 GLY A C 1
ATOM 1097 O O . GLY A 1 147 ? -7.824 1.706 -18.078 1 97.44 147 GLY A O 1
ATOM 1098 N N . PHE A 1 148 ? -7.516 -0.016 -16.672 1 97.88 148 PHE A N 1
ATOM 1099 C CA . PHE A 1 148 ? -7.375 -0.935 -17.797 1 97.88 148 PHE A CA 1
ATOM 1100 C C . PHE A 1 148 ? -8.586 -1.856 -17.891 1 97.88 148 PHE A C 1
ATOM 1102 O O . PHE A 1 148 ? -8.5 -2.947 -18.453 1 97.88 148 PHE A O 1
ATOM 1109 N N . ASP A 1 149 ? -9.672 -1.397 -17.297 1 94 149 ASP A N 1
ATOM 1110 C CA . ASP A 1 149 ? -10.922 -2.113 -17.516 1 94 149 ASP A CA 1
ATOM 1111 C C . ASP A 1 149 ? -11.203 -2.291 -19 1 94 149 ASP A C 1
ATOM 1113 O O . ASP A 1 149 ? -11.102 -1.336 -19.781 1 94 149 ASP A O 1
ATOM 1117 N N . GLY A 1 150 ? -11.547 -3.566 -19.344 1 93.56 150 GLY A N 1
ATOM 1118 C CA . GLY A 1 150 ? -11.859 -3.838 -20.734 1 93.56 150 GLY A CA 1
ATOM 1119 C C . GLY A 1 150 ? -10.633 -3.986 -21.609 1 93.56 150 GLY A C 1
ATOM 1120 O O . GLY A 1 150 ? -10.75 -4.266 -22.797 1 93.56 150 GLY A O 1
ATOM 1121 N N . ARG A 1 151 ? -9.477 -3.906 -21.062 1 96.88 151 ARG A N 1
ATOM 1122 C CA . ARG A 1 151 ? -8.25 -3.982 -21.859 1 96.88 151 ARG A CA 1
ATOM 1123 C C . ARG A 1 151 ? -7.305 -5.047 -21.297 1 96.88 151 ARG A C 1
ATOM 1125 O O . ARG A 1 151 ? -6.102 -5.02 -21.562 1 96.88 151 ARG A O 1
ATOM 1132 N N . LEU A 1 152 ? -7.805 -5.859 -20.438 1 98.38 152 LEU A N 1
ATOM 1133 C CA . LEU A 1 152 ? -7.125 -7.098 -20.078 1 98.38 152 LEU A CA 1
ATOM 1134 C C . LEU A 1 152 ? -7.324 -8.164 -21.141 1 98.38 152 LEU A C 1
ATOM 1136 O O . LEU A 1 152 ? -8.461 -8.461 -21.531 1 98.38 152 LEU A O 1
ATOM 1140 N N . LYS A 1 153 ? -6.262 -8.695 -21.641 1 98.62 153 LYS A N 1
ATOM 1141 C CA . LYS A 1 153 ? -6.301 -9.672 -22.734 1 98.62 153 LYS A CA 1
ATOM 1142 C C . LYS A 1 153 ? -5.73 -11.016 -22.281 1 98.62 153 LYS A C 1
ATOM 1144 O O . LYS A 1 153 ? -4.586 -11.094 -21.828 1 98.62 153 LYS A O 1
ATOM 1149 N N . ALA A 1 154 ? -6.496 -12.047 -22.453 1 98.69 154 ALA A N 1
ATOM 1150 C CA . ALA A 1 154 ? -6.059 -13.391 -22.094 1 98.69 154 ALA A CA 1
ATOM 1151 C C . ALA A 1 154 ? -5.094 -13.953 -23.141 1 98.69 154 ALA A C 1
ATOM 1153 O O . ALA A 1 154 ? -5.297 -13.781 -24.344 1 98.69 154 ALA A O 1
ATOM 1154 N N . VAL A 1 155 ? -4.039 -14.5 -22.688 1 98.75 155 VAL A N 1
ATOM 1155 C CA . VAL A 1 155 ? -3.119 -15.289 -23.5 1 98.75 155 VAL A CA 1
ATOM 1156 C C . VAL A 1 155 ? -3.111 -16.734 -23.016 1 98.75 155 VAL A C 1
ATOM 1158 O O . VAL A 1 155 ? -2.65 -17.031 -21.906 1 98.75 155 VAL A O 1
ATOM 1161 N N . PRO A 1 156 ? -3.535 -17.641 -23.797 1 97.81 156 PRO A N 1
ATOM 1162 C CA . PRO A 1 156 ? -3.604 -19.031 -23.344 1 97.81 156 PRO A CA 1
ATOM 1163 C C . PRO A 1 156 ? -2.23 -19.609 -23.016 1 97.81 156 PRO A C 1
ATOM 1165 O O . PRO A 1 156 ? -1.212 -19.094 -23.5 1 97.81 156 PRO A O 1
ATOM 1168 N N . GLU A 1 157 ? -2.271 -20.641 -22.203 1 95.5 157 GLU A N 1
ATOM 1169 C CA . GLU A 1 157 ? -1.068 -21.406 -21.906 1 95.5 157 GLU A CA 1
ATOM 1170 C C . GLU A 1 157 ? -0.911 -22.578 -22.875 1 95.5 157 GLU A C 1
ATOM 1172 O O . GLU A 1 157 ? -1.895 -23.047 -23.453 1 95.5 157 GLU A O 1
ATOM 1177 N N . ASP A 1 158 ? 0.316 -23.016 -23.078 1 93.12 158 ASP A N 1
ATOM 1178 C CA . ASP A 1 158 ? 0.631 -24.312 -23.641 1 93.12 158 ASP A CA 1
ATOM 1179 C C . ASP A 1 158 ? 1.466 -25.156 -22.672 1 93.12 158 ASP A C 1
ATOM 1181 O O . ASP A 1 158 ? 1.51 -24.859 -21.484 1 93.12 158 ASP A O 1
ATOM 1185 N N . ASP A 1 159 ? 2.02 -26.219 -23.094 1 89.25 159 ASP A N 1
ATOM 1186 C CA . ASP A 1 159 ? 2.715 -27.125 -22.203 1 89.25 159 ASP A CA 1
ATOM 1187 C C . ASP A 1 159 ? 3.955 -26.469 -21.594 1 89.25 159 ASP A C 1
ATOM 1189 O O . ASP A 1 159 ? 4.445 -26.906 -20.547 1 89.25 159 ASP A O 1
ATOM 1193 N N . GLU A 1 160 ? 4.348 -25.391 -22.266 1 92.25 160 GLU A N 1
ATOM 1194 C CA . GLU A 1 160 ? 5.566 -24.734 -21.797 1 92.25 160 GLU A CA 1
ATOM 1195 C C . GLU A 1 160 ? 5.25 -23.422 -21.078 1 92.25 160 GLU A C 1
ATOM 1197 O O . GLU A 1 160 ? 6.156 -22.641 -20.781 1 92.25 160 GLU A O 1
ATOM 1202 N N . GLY A 1 161 ? 3.994 -23.156 -20.828 1 92.62 161 GLY A N 1
ATOM 1203 C CA . GLY A 1 161 ? 3.676 -22.062 -19.922 1 92.62 161 GLY A CA 1
ATOM 1204 C C . GLY A 1 161 ? 2.9 -20.938 -20.594 1 92.62 161 GLY A C 1
ATOM 1205 O O . GLY A 1 161 ? 2.014 -20.344 -19.984 1 92.62 161 GLY A O 1
ATOM 1206 N N . ILE A 1 162 ? 3.246 -20.562 -21.828 1 97.25 162 ILE A N 1
ATOM 1207 C CA . ILE A 1 162 ? 2.553 -19.469 -22.516 1 97.25 162 ILE A CA 1
ATOM 1208 C C . ILE A 1 162 ? 2.51 -19.75 -24.016 1 97.25 162 ILE A C 1
ATOM 1210 O O . ILE A 1 162 ? 3.484 -20.234 -24.594 1 97.25 162 ILE A O 1
ATOM 1214 N N . ASP A 1 163 ? 1.333 -19.531 -24.656 1 97.94 163 ASP A N 1
ATOM 1215 C CA . ASP A 1 163 ? 1.24 -19.547 -26.109 1 97.94 163 ASP A CA 1
ATOM 1216 C C . ASP A 1 163 ? 1.838 -18.266 -26.703 1 97.94 163 ASP A C 1
ATOM 1218 O O . ASP A 1 163 ? 1.119 -17.297 -26.969 1 97.94 163 ASP A O 1
ATOM 1222 N N . LEU A 1 164 ? 3.084 -18.359 -27.062 1 97.88 164 LEU A N 1
ATOM 1223 C CA . LEU A 1 164 ? 3.846 -17.188 -27.5 1 97.88 164 LEU A CA 1
ATOM 1224 C C . LEU A 1 164 ? 3.326 -16.672 -28.844 1 97.88 164 LEU A C 1
ATOM 1226 O O . LEU A 1 164 ? 3.352 -15.477 -29.094 1 97.88 164 LEU A O 1
ATOM 1230 N N . GLU A 1 165 ? 2.979 -17.594 -29.703 1 98 165 GLU A N 1
ATOM 1231 C CA . GLU A 1 165 ? 2.465 -17.188 -31.016 1 98 165 GLU A CA 1
ATOM 1232 C C . GLU A 1 165 ? 1.167 -16.391 -30.875 1 98 165 GLU A C 1
ATOM 1234 O O . GLU A 1 165 ? 0.957 -15.406 -31.578 1 98 165 GLU A O 1
ATOM 1239 N N . TYR A 1 166 ? 0.344 -16.844 -30.016 1 98.38 166 TYR A N 1
ATOM 1240 C CA . TYR A 1 166 ? -0.885 -16.109 -29.719 1 98.38 166 TYR A CA 1
ATOM 1241 C C . TYR A 1 166 ? -0.58 -14.703 -29.234 1 98.38 166 TYR A C 1
ATOM 1243 O O . TYR A 1 166 ? -1.188 -13.734 -29.688 1 98.38 166 TYR A O 1
ATOM 1251 N N . LEU A 1 167 ? 0.335 -14.586 -28.312 1 98.62 167 LEU A N 1
ATOM 1252 C CA . LEU A 1 167 ? 0.734 -13.289 -27.781 1 98.62 167 LEU A CA 1
ATOM 1253 C C . LEU A 1 167 ? 1.312 -12.398 -28.875 1 98.62 167 LEU A C 1
ATOM 1255 O O . LEU A 1 167 ? 0.972 -11.219 -28.953 1 98.62 167 LEU A O 1
ATOM 1259 N N . ARG A 1 168 ? 2.193 -12.953 -29.641 1 98.38 168 ARG A N 1
ATOM 1260 C CA . ARG A 1 168 ? 2.83 -12.203 -30.719 1 98.38 168 ARG A CA 1
ATOM 1261 C C . ARG A 1 168 ? 1.787 -11.594 -31.656 1 98.38 168 ARG A C 1
ATOM 1263 O O . ARG A 1 168 ? 1.866 -10.414 -31.984 1 98.38 168 ARG A O 1
ATOM 1270 N N . LYS A 1 169 ? 0.815 -12.367 -32.062 1 98.31 169 LYS A N 1
ATOM 1271 C CA . LYS A 1 169 ? -0.243 -11.891 -32.938 1 98.31 169 LYS A CA 1
ATOM 1272 C C . LYS A 1 169 ? -1.042 -10.766 -32.281 1 98.31 169 LYS A C 1
ATOM 1274 O O . LYS A 1 169 ? -1.406 -9.789 -32.969 1 98.31 169 LYS A O 1
ATOM 1279 N N . GLY A 1 170 ? -1.321 -10.969 -31.016 1 98 170 GLY A N 1
ATOM 1280 C CA . GLY A 1 170 ? -2.037 -9.93 -30.297 1 98 170 GLY A CA 1
ATOM 1281 C C . GLY A 1 170 ? -1.278 -8.617 -30.234 1 98 170 GLY A C 1
ATOM 1282 O O . GLY A 1 170 ? -1.859 -7.547 -30.438 1 98 170 GLY A O 1
ATOM 1283 N N . LEU A 1 171 ? -0.006 -8.68 -29.922 1 98.19 171 LEU A N 1
ATOM 1284 C CA . LEU A 1 171 ? 0.848 -7.5 -29.828 1 98.19 171 LEU A CA 1
ATOM 1285 C C . LEU A 1 171 ? 0.945 -6.797 -31.188 1 98.19 171 LEU A C 1
ATOM 1287 O O . LEU A 1 171 ? 0.896 -5.566 -31.25 1 98.19 171 LEU A O 1
ATOM 1291 N N . GLU A 1 172 ? 1.108 -7.562 -32.219 1 97.62 172 GLU A N 1
ATOM 1292 C CA . GLU A 1 172 ? 1.19 -6.996 -33.562 1 97.62 172 GLU A CA 1
ATOM 1293 C C . GLU A 1 172 ? -0.123 -6.336 -33.938 1 97.62 172 GLU A C 1
ATOM 1295 O O . GLU A 1 172 ? -0.123 -5.262 -34.562 1 97.62 172 GLU A O 1
ATOM 1300 N N . ALA A 1 173 ? -1.216 -6.871 -33.594 1 97.19 173 ALA A N 1
ATOM 1301 C CA . ALA A 1 173 ? -2.537 -6.352 -33.938 1 97.19 173 ALA A CA 1
ATOM 1302 C C . ALA A 1 173 ? -2.828 -5.055 -33.188 1 97.19 173 ALA A C 1
ATOM 1304 O O . ALA A 1 173 ? -3.57 -4.199 -33.688 1 97.19 173 ALA A O 1
ATOM 1305 N N . ALA A 1 174 ? -2.305 -4.895 -32 1 94.81 174 ALA A N 1
ATOM 1306 C CA . ALA A 1 174 ? -2.521 -3.703 -31.188 1 94.81 174 ALA A CA 1
ATOM 1307 C C . ALA A 1 174 ? -1.944 -2.463 -31.875 1 94.81 174 ALA A C 1
ATOM 1309 O O . ALA A 1 174 ? -2.449 -1.354 -31.672 1 94.81 174 ALA A O 1
ATOM 1310 N N . GLY A 1 175 ? -0.814 -2.539 -32.625 1 89.94 175 GLY A N 1
ATOM 1311 C CA . GLY A 1 175 ? -0.23 -1.419 -33.344 1 89.94 175 GLY A CA 1
ATOM 1312 C C . GLY A 1 175 ? 0.658 -0.55 -32.469 1 89.94 175 GLY A C 1
ATOM 1313 O O . GLY A 1 175 ? 1.171 -1.007 -31.453 1 89.94 175 GLY A O 1
ATOM 1314 N N . LYS A 1 176 ? 0.937 0.771 -32.969 1 88.88 176 LYS A N 1
ATOM 1315 C CA . LYS A 1 176 ? 1.905 1.649 -32.312 1 88.88 176 LYS A CA 1
ATOM 1316 C C . LYS A 1 176 ? 1.257 2.441 -31.203 1 88.88 176 LYS A C 1
ATOM 1318 O O . LYS A 1 176 ? 1.945 2.914 -30.281 1 88.88 176 LYS A O 1
ATOM 1323 N N . GLY A 1 177 ? -0.015 2.482 -31.125 1 89.5 177 GLY A N 1
ATOM 1324 C CA . GLY A 1 177 ? -0.72 3.252 -30.109 1 89.5 177 GLY A CA 1
ATOM 1325 C C . GLY A 1 177 ? -0.489 4.746 -30.234 1 89.5 177 GLY A C 1
ATOM 1326 O O . GLY A 1 177 ? 0.053 5.219 -31.234 1 89.5 177 GLY A O 1
ATOM 1327 N N . SER A 1 178 ? -0.992 5.52 -29.203 1 91.62 178 SER A N 1
ATOM 1328 C CA . SER A 1 178 ? -0.853 6.969 -29.109 1 91.62 178 SER A CA 1
ATOM 1329 C C . SER A 1 178 ? 0.237 7.363 -28.125 1 91.62 178 SER A C 1
ATOM 1331 O O . SER A 1 178 ? 0.551 6.602 -27.203 1 91.62 178 SER A O 1
ATOM 1333 N N . ASP A 1 179 ? 0.814 8.562 -28.328 1 94.25 179 ASP A N 1
ATOM 1334 C CA . ASP A 1 179 ? 1.83 9.047 -27.391 1 94.25 179 ASP A CA 1
ATOM 1335 C C . ASP A 1 179 ? 1.209 9.93 -26.312 1 94.25 179 ASP A C 1
ATOM 1337 O O . ASP A 1 179 ? 1.911 10.422 -25.422 1 94.25 179 ASP A O 1
ATOM 1341 N N . ASP A 1 180 ? -0.064 10.07 -26.422 1 94.94 180 ASP A N 1
ATOM 1342 C CA . ASP A 1 180 ? -0.764 10.828 -25.391 1 94.94 180 ASP A CA 1
ATOM 1343 C C . ASP A 1 180 ? -0.624 10.156 -24.016 1 94.94 180 ASP A C 1
ATOM 1345 O O . ASP A 1 180 ? -0.604 8.922 -23.922 1 94.94 180 ASP A O 1
ATOM 1349 N N . HIS A 1 181 ? -0.443 10.984 -23.047 1 95.25 181 HIS A N 1
ATOM 1350 C CA . HIS A 1 181 ? -0.349 10.492 -21.672 1 95.25 181 HIS A CA 1
ATOM 1351 C C . HIS A 1 181 ? -0.733 11.57 -20.672 1 95.25 181 HIS A C 1
ATOM 1353 O O . HIS A 1 181 ? -0.664 12.766 -20.969 1 95.25 181 HIS A O 1
ATOM 1359 N N . PHE A 1 182 ? -1.212 11.148 -19.562 1 94.88 182 PHE A N 1
ATOM 1360 C CA . PHE A 1 182 ? -1.532 12.055 -18.469 1 94.88 182 PHE A CA 1
ATOM 1361 C C . PHE A 1 182 ? -0.288 12.375 -17.641 1 94.88 182 PHE A C 1
ATOM 1363 O O . PHE A 1 182 ? -0.117 13.5 -17.172 1 94.88 182 PHE A O 1
ATOM 1370 N N . LYS A 1 183 ? 0.584 11.359 -17.5 1 94.06 183 LYS A N 1
ATOM 1371 C CA . LYS A 1 183 ? 1.688 11.438 -16.547 1 94.06 183 LYS A CA 1
ATOM 1372 C C . LYS A 1 183 ? 2.973 11.898 -17.234 1 94.06 183 LYS A C 1
ATOM 1374 O O . LYS A 1 183 ? 3.27 11.477 -18.359 1 94.06 183 LYS A O 1
ATOM 1379 N N . GLN A 1 184 ? 3.795 12.68 -16.547 1 86.88 184 GLN A N 1
ATOM 1380 C CA . GLN A 1 184 ? 5.09 13.094 -17.078 1 86.88 184 GLN A CA 1
ATOM 1381 C C . GLN A 1 184 ? 6.164 12.055 -16.781 1 86.88 184 GLN A C 1
ATOM 1383 O O . GLN A 1 184 ? 7.199 12.016 -17.453 1 86.88 184 GLN A O 1
ATOM 1388 N N . ALA A 1 185 ? 5.891 11.125 -15.93 1 76.44 185 ALA A N 1
ATOM 1389 C CA . ALA A 1 185 ? 6.719 9.977 -15.57 1 76.44 185 ALA A CA 1
ATOM 1390 C C . ALA A 1 185 ? 8.148 10.406 -15.242 1 76.44 185 ALA A C 1
ATOM 1392 O O . ALA A 1 185 ? 9.109 9.828 -15.75 1 76.44 185 ALA A O 1
ATOM 1393 N N . LYS A 1 186 ? 8.461 11.414 -14.461 1 80.56 186 LYS A N 1
ATOM 1394 C CA . LYS A 1 186 ? 9.789 11.914 -14.102 1 80.56 186 LYS A CA 1
ATOM 1395 C C . LYS A 1 186 ? 10.617 10.836 -13.414 1 80.56 186 LYS A C 1
ATOM 1397 O O . LYS A 1 186 ? 10.18 10.25 -12.414 1 80.56 186 LYS A O 1
ATOM 1402 N N . LYS A 1 187 ? 11.797 10.414 -13.867 1 87.75 187 LYS A N 1
ATOM 1403 C CA . LYS A 1 187 ? 12.719 9.43 -13.312 1 87.75 187 LYS A CA 1
ATOM 1404 C C . LYS A 1 187 ? 12.188 8.008 -13.5 1 87.75 187 LYS A C 1
ATOM 1406 O O . LYS A 1 187 ? 12.602 7.086 -12.805 1 87.75 187 LYS A O 1
ATOM 1411 N N . ARG A 1 188 ? 11.164 7.859 -14.297 1 95.44 188 ARG A N 1
ATOM 1412 C CA . ARG A 1 188 ? 10.508 6.598 -14.633 1 95.44 188 ARG A CA 1
ATOM 1413 C C . ARG A 1 188 ? 10.211 6.516 -16.125 1 95.44 188 ARG A C 1
ATOM 1415 O O . ARG A 1 188 ? 10.734 7.309 -16.922 1 95.44 188 ARG A O 1
ATOM 1422 N N . LYS A 1 189 ? 9.531 5.484 -16.5 1 95.56 189 LYS A N 1
ATOM 1423 C CA . LYS A 1 189 ? 9.117 5.332 -17.891 1 95.56 189 LYS A CA 1
ATOM 1424 C C . LYS A 1 189 ? 7.723 4.723 -17.984 1 95.56 189 LYS A C 1
ATOM 1426 O O . LYS A 1 189 ? 7.27 4.047 -17.062 1 95.56 189 LYS A O 1
ATOM 1431 N N . LEU A 1 190 ? 7.047 5.059 -19.141 1 97.88 190 LEU A N 1
ATOM 1432 C CA . LEU A 1 190 ? 5.777 4.41 -19.453 1 97.88 190 LEU A CA 1
ATOM 1433 C C . LEU A 1 190 ? 5.969 3.307 -20.484 1 97.88 190 LEU A C 1
ATOM 1435 O O . LEU A 1 190 ? 6.645 3.508 -21.5 1 97.88 190 LEU A O 1
ATOM 1439 N N . TYR A 1 191 ? 5.453 2.174 -20.281 1 98.5 191 TYR A N 1
ATOM 1440 C CA . TYR A 1 191 ? 5.535 1.055 -21.203 1 98.5 191 TYR A CA 1
ATOM 1441 C C . TYR A 1 191 ? 4.293 0.981 -22.078 1 98.5 191 TYR A C 1
ATOM 1443 O O . TYR A 1 191 ? 3.199 1.352 -21.656 1 98.5 191 TYR A O 1
ATOM 1451 N N . ARG A 1 192 ? 4.457 0.418 -23.266 1 98.31 192 ARG A N 1
ATOM 1452 C CA . ARG A 1 192 ? 3.365 0.327 -24.234 1 98.31 192 ARG A CA 1
ATOM 1453 C C . ARG A 1 192 ? 2.424 -0.823 -23.891 1 98.31 192 ARG A C 1
ATOM 1455 O O . ARG A 1 192 ? 1.23 -0.767 -24.188 1 98.31 192 ARG A O 1
ATOM 1462 N N . HIS A 1 193 ? 2.984 -1.866 -23.359 1 98.75 193 HIS A N 1
ATOM 1463 C CA . HIS A 1 193 ? 2.236 -3.047 -22.938 1 98.75 193 HIS A CA 1
ATOM 1464 C C . HIS A 1 193 ? 2.721 -3.562 -21.594 1 98.75 193 HIS A C 1
ATOM 1466 O O . HIS A 1 193 ? 3.836 -3.248 -21.172 1 98.75 193 HIS A O 1
ATOM 1472 N N . VAL A 1 194 ? 1.844 -4.223 -20.906 1 98.88 194 VAL A N 1
ATOM 1473 C CA . VAL A 1 194 ? 2.191 -5 -19.734 1 98.88 194 VAL A CA 1
ATOM 1474 C C . VAL A 1 194 ? 1.86 -6.473 -19.969 1 98.88 194 VAL A C 1
ATOM 1476 O O . VAL A 1 194 ? 0.828 -6.797 -20.562 1 98.88 194 VAL A O 1
ATOM 1479 N N . ILE A 1 195 ? 2.725 -7.352 -19.656 1 98.94 195 ILE A N 1
ATOM 1480 C CA . ILE A 1 195 ? 2.498 -8.797 -19.656 1 98.94 195 ILE A CA 1
ATOM 1481 C C . ILE A 1 195 ? 2.629 -9.328 -18.234 1 98.94 195 ILE A C 1
ATOM 1483 O O . ILE A 1 195 ? 3.691 -9.219 -17.609 1 98.94 195 ILE A O 1
ATOM 1487 N N . TYR A 1 196 ? 1.553 -9.859 -17.734 1 98.88 196 TYR A N 1
ATOM 1488 C CA . TYR A 1 196 ? 1.486 -10.359 -16.359 1 98.88 196 TYR A CA 1
ATOM 1489 C C . TYR A 1 196 ? 1.409 -11.875 -16.328 1 98.88 196 TYR A C 1
ATOM 1491 O O . TYR A 1 196 ? 0.61 -12.477 -17.062 1 98.88 196 TYR A O 1
ATOM 1499 N N . LEU A 1 197 ? 2.238 -12.5 -15.438 1 98.62 197 LEU A N 1
ATOM 1500 C CA . LEU A 1 197 ? 2.258 -13.961 -15.383 1 98.62 197 LEU A CA 1
ATOM 1501 C C . LEU A 1 197 ? 2.904 -14.445 -14.094 1 98.62 197 LEU A C 1
ATOM 1503 O O . LEU A 1 197 ? 3.516 -13.664 -13.367 1 98.62 197 LEU A O 1
ATOM 1507 N N . VAL A 1 198 ? 2.748 -15.688 -13.797 1 98.56 198 VAL A N 1
ATOM 1508 C CA . VAL A 1 198 ? 3.441 -16.453 -12.766 1 98.56 198 VAL A CA 1
ATOM 1509 C C . VAL A 1 198 ? 4.27 -17.562 -13.414 1 98.56 198 VAL A C 1
ATOM 1511 O O . VAL A 1 198 ? 3.764 -18.656 -13.664 1 98.56 198 VAL A O 1
ATOM 1514 N N . PRO A 1 199 ? 5.551 -17.359 -13.539 1 98.31 199 PRO A N 1
ATOM 1515 C CA . PRO A 1 199 ? 6.332 -18.234 -14.43 1 98.31 199 PRO A CA 1
ATOM 1516 C C . PRO A 1 199 ? 6.703 -19.562 -13.781 1 98.31 199 PRO A C 1
ATOM 1518 O O . PRO A 1 199 ? 7.027 -20.516 -14.477 1 98.31 199 PRO A O 1
ATOM 1521 N N . THR A 1 200 ? 6.758 -19.594 -12.477 1 98.31 200 THR A N 1
ATOM 1522 C CA . THR A 1 200 ? 7.176 -20.781 -11.75 1 98.31 200 THR A CA 1
ATOM 1523 C C . THR A 1 200 ? 6.055 -21.281 -10.844 1 98.31 200 THR A C 1
ATOM 1525 O O . THR A 1 200 ? 5.578 -20.547 -9.969 1 98.31 200 THR A O 1
ATOM 1528 N N . CYS A 1 201 ? 5.699 -22.594 -11.078 1 97.62 201 CYS A N 1
ATOM 1529 C CA . CYS A 1 201 ? 4.629 -23.188 -10.289 1 97.62 201 CYS A CA 1
ATOM 1530 C C . CYS A 1 201 ? 3.398 -22.297 -10.273 1 97.62 201 CYS A C 1
ATOM 1532 O O . CYS A 1 201 ? 2.893 -21.938 -9.203 1 97.62 201 CYS A O 1
ATOM 1534 N N . SER A 1 202 ? 2.928 -22.062 -11.414 1 97.06 202 SER A N 1
ATOM 1535 C CA . SER A 1 202 ? 1.941 -21.016 -11.664 1 97.06 202 SER A CA 1
ATOM 1536 C C . SER A 1 202 ? 0.667 -21.25 -10.859 1 97.06 202 SER A C 1
ATOM 1538 O O . SER A 1 202 ? 0.319 -22.391 -10.562 1 97.06 202 SER A O 1
ATOM 1540 N N . ASN A 1 203 ? 0.068 -20.281 -10.383 1 96.69 203 ASN A N 1
ATOM 1541 C CA . ASN A 1 203 ? -1.312 -20.219 -9.914 1 96.69 203 ASN A CA 1
ATOM 1542 C C . ASN A 1 203 ? -2.27 -19.828 -11.031 1 96.69 203 ASN A C 1
ATOM 1544 O O . ASN A 1 203 ? -2.285 -18.688 -11.477 1 96.69 203 ASN A O 1
ATOM 1548 N N . PRO A 1 204 ? -2.969 -20.734 -11.609 1 96.19 204 PRO A N 1
ATOM 1549 C CA . PRO A 1 204 ? -3.449 -21.906 -10.867 1 96.19 204 PRO A CA 1
ATOM 1550 C C . PRO A 1 204 ? -2.875 -23.219 -11.391 1 96.19 204 PRO A C 1
ATOM 1552 O O . PRO A 1 204 ? -3.051 -24.266 -10.766 1 96.19 204 PRO A O 1
ATOM 1555 N N . THR A 1 205 ? -2.127 -23.312 -12.445 1 96.12 205 THR A N 1
ATOM 1556 C CA . THR A 1 205 ? -1.964 -24.547 -13.195 1 96.12 205 THR A CA 1
ATOM 1557 C C . THR A 1 205 ? -0.825 -25.391 -12.617 1 96.12 205 THR A C 1
ATOM 1559 O O . THR A 1 205 ? -0.718 -26.578 -12.906 1 96.12 205 THR A O 1
ATOM 1562 N N . GLY A 1 206 ? 0.016 -24.688 -11.875 1 96.06 206 GLY A N 1
ATOM 1563 C CA . GLY A 1 206 ? 1.172 -25.391 -11.344 1 96.06 206 GLY A CA 1
ATOM 1564 C C . GLY A 1 206 ? 2.301 -25.531 -12.352 1 96.06 206 GLY A C 1
ATOM 1565 O O . GLY A 1 206 ? 3.383 -26.016 -12.023 1 96.06 206 GLY A O 1
ATOM 1566 N N . LYS A 1 207 ? 2.15 -25.031 -13.539 1 96.56 207 LYS A N 1
ATOM 1567 C CA . LYS A 1 207 ? 3.15 -25.141 -14.594 1 96.56 207 LYS A CA 1
ATOM 1568 C C . LYS A 1 207 ? 4.332 -24.203 -14.328 1 96.56 207 LYS A C 1
ATOM 1570 O O . LYS A 1 207 ? 4.156 -23.094 -13.828 1 96.56 207 LYS A O 1
ATOM 1575 N N . THR A 1 208 ? 5.473 -24.672 -14.617 1 97.81 208 THR A N 1
ATOM 1576 C CA . THR A 1 208 ? 6.676 -23.844 -14.703 1 97.81 208 THR A CA 1
ATOM 1577 C C . THR A 1 208 ? 7.086 -23.641 -16.156 1 97.81 208 THR A C 1
ATOM 1579 O O . THR A 1 208 ? 7.203 -24.609 -16.922 1 97.81 208 THR A O 1
ATOM 1582 N N . MET A 1 209 ? 7.223 -22.406 -16.5 1 97.88 209 MET A N 1
ATOM 1583 C CA . MET A 1 209 ? 7.621 -22.047 -17.859 1 97.88 209 MET A CA 1
ATOM 1584 C C . MET A 1 209 ? 9.023 -22.562 -18.156 1 97.88 209 MET A C 1
ATOM 1586 O O . MET A 1 209 ? 9.93 -22.438 -17.344 1 97.88 209 MET A O 1
ATOM 1590 N N . SER A 1 210 ? 9.172 -23.203 -19.344 1 95.94 210 SER A N 1
ATOM 1591 C CA . SER A 1 210 ? 10.477 -23.734 -19.719 1 95.94 210 SER A CA 1
ATOM 1592 C C . SER A 1 210 ? 11.492 -22.609 -19.953 1 95.94 210 SER A C 1
ATOM 1594 O O . SER A 1 210 ? 11.109 -21.469 -20.172 1 95.94 210 SER A O 1
ATOM 1596 N N . LEU A 1 211 ? 12.734 -22.938 -19.844 1 95.5 211 LEU A N 1
ATOM 1597 C CA . LEU A 1 211 ? 13.82 -21.984 -20.016 1 95.5 211 LEU A CA 1
ATOM 1598 C C . LEU A 1 211 ? 13.773 -21.344 -21.406 1 95.5 211 LEU A C 1
ATOM 1600 O O . LEU A 1 211 ? 13.938 -20.141 -21.547 1 95.5 211 LEU A O 1
ATOM 1604 N N . ARG A 1 212 ? 13.602 -22.141 -22.438 1 95.44 212 ARG A N 1
ATOM 1605 C CA . ARG A 1 212 ? 13.523 -21.656 -23.797 1 95.44 212 ARG A CA 1
ATOM 1606 C C . ARG A 1 212 ? 12.414 -20.625 -23.953 1 95.44 212 ARG A C 1
ATOM 1608 O O . ARG A 1 212 ? 12.609 -19.562 -24.562 1 95.44 212 ARG A O 1
ATOM 1615 N N . ARG A 1 213 ? 11.258 -20.938 -23.422 1 96.88 213 ARG A N 1
ATOM 1616 C CA . ARG A 1 213 ? 10.102 -20.047 -23.516 1 96.88 213 ARG A CA 1
ATOM 1617 C C . ARG A 1 213 ? 10.359 -18.734 -22.781 1 96.88 213 ARG A C 1
ATOM 1619 O O . ARG A 1 213 ? 9.898 -17.688 -23.219 1 96.88 213 ARG A O 1
ATOM 1626 N N . ARG A 1 214 ? 11.039 -18.781 -21.688 1 98.25 214 ARG A N 1
ATOM 1627 C CA . ARG A 1 214 ? 11.383 -17.578 -20.953 1 98.25 214 ARG A CA 1
ATOM 1628 C C . ARG A 1 214 ? 12.211 -16.625 -21.797 1 98.25 214 ARG A C 1
ATOM 1630 O O . ARG A 1 214 ? 11.945 -15.422 -21.828 1 98.25 214 ARG A O 1
ATOM 1637 N N . TYR A 1 215 ? 13.219 -17.125 -22.469 1 98.19 215 TYR A N 1
ATOM 1638 C CA . TYR A 1 215 ? 14.055 -16.297 -23.344 1 98.19 215 TYR A CA 1
ATOM 1639 C C . TYR A 1 215 ? 13.227 -15.688 -24.469 1 98.19 215 TYR A C 1
ATOM 1641 O O . TYR A 1 215 ? 13.344 -14.492 -24.75 1 98.19 215 TYR A O 1
ATOM 1649 N N . ASP A 1 216 ? 12.414 -16.516 -25.078 1 98.25 216 ASP A N 1
ATOM 1650 C CA . ASP A 1 216 ? 11.594 -16.047 -26.188 1 98.25 216 ASP A CA 1
ATOM 1651 C C . ASP A 1 216 ? 10.641 -14.945 -25.734 1 98.25 216 ASP A C 1
ATOM 1653 O O . ASP A 1 216 ? 10.406 -13.969 -26.453 1 98.25 216 ASP A O 1
ATOM 1657 N N . LEU A 1 217 ? 10.078 -15.125 -24.578 1 98.75 217 LEU A N 1
ATOM 1658 C CA . LEU A 1 217 ? 9.148 -14.148 -24.031 1 98.75 217 LEU A CA 1
ATOM 1659 C C . LEU A 1 217 ? 9.852 -12.82 -23.766 1 98.75 217 LEU A C 1
ATOM 1661 O O . LEU A 1 217 ? 9.305 -11.75 -24.062 1 98.75 217 LEU A O 1
ATOM 1665 N N . VAL A 1 218 ? 11.055 -12.797 -23.141 1 98.81 218 VAL A N 1
ATOM 1666 C CA . VAL A 1 218 ? 11.797 -11.57 -22.859 1 98.81 218 VAL A CA 1
ATOM 1667 C C . VAL A 1 218 ? 12.117 -10.852 -24.172 1 98.81 218 VAL A C 1
ATOM 1669 O O . VAL A 1 218 ? 11.969 -9.625 -24.266 1 98.81 218 VAL A O 1
ATOM 1672 N N . ARG A 1 219 ? 12.531 -11.633 -25.188 1 98.56 219 ARG A N 1
ATOM 1673 C CA . ARG A 1 219 ? 12.836 -11.031 -26.484 1 98.56 219 ARG A CA 1
ATOM 1674 C C . ARG A 1 219 ? 11.609 -10.359 -27.078 1 98.56 219 ARG A C 1
ATOM 1676 O O . ARG A 1 219 ? 11.695 -9.25 -27.609 1 98.56 219 ARG A O 1
ATOM 1683 N N . LEU A 1 220 ? 10.523 -11.062 -27 1 98.69 220 LEU A N 1
ATOM 1684 C CA . LEU A 1 220 ? 9.273 -10.523 -27.531 1 98.69 220 LEU A CA 1
ATOM 1685 C C . LEU A 1 220 ? 8.875 -9.25 -26.797 1 98.69 220 LEU A C 1
ATOM 1687 O O . LEU A 1 220 ? 8.43 -8.281 -27.406 1 98.69 220 LEU A O 1
ATOM 1691 N N . ALA A 1 221 ? 8.969 -9.234 -25.453 1 98.75 221 ALA A N 1
ATOM 1692 C CA . ALA A 1 221 ? 8.648 -8.07 -24.656 1 98.75 221 ALA A CA 1
ATOM 1693 C C . ALA A 1 221 ? 9.508 -6.871 -25.047 1 98.75 221 ALA A C 1
ATOM 1695 O O . ALA A 1 221 ? 9.008 -5.746 -25.156 1 98.75 221 ALA A O 1
ATOM 1696 N N . ARG A 1 222 ? 10.789 -7.062 -25.25 1 98.31 222 ARG A N 1
ATOM 1697 C CA . ARG A 1 222 ? 11.711 -6.008 -25.656 1 98.31 222 ARG A CA 1
ATOM 1698 C C . ARG A 1 222 ? 11.312 -5.426 -27.016 1 98.31 222 ARG A C 1
ATOM 1700 O O . ARG A 1 222 ? 11.352 -4.211 -27.203 1 98.31 222 ARG A O 1
ATOM 1707 N N . GLN A 1 223 ? 10.898 -6.273 -27.891 1 97.94 223 GLN A N 1
ATOM 1708 C CA . GLN A 1 223 ? 10.531 -5.855 -29.25 1 97.94 223 GLN A CA 1
ATOM 1709 C C . GLN A 1 223 ? 9.312 -4.934 -29.219 1 97.94 223 GLN A C 1
ATOM 1711 O O . GLN A 1 223 ? 9.172 -4.059 -30.078 1 97.94 223 GLN A O 1
ATOM 1716 N N . HIS A 1 224 ? 8.461 -5.062 -28.266 1 98 224 HIS A N 1
ATOM 1717 C CA . HIS A 1 224 ? 7.191 -4.348 -28.281 1 98 224 HIS A CA 1
ATOM 1718 C C . HIS A 1 224 ? 7.105 -3.359 -27.125 1 98 224 HIS A C 1
ATOM 1720 O O . HIS A 1 224 ? 6.02 -2.873 -26.797 1 98 224 HIS A O 1
ATOM 1726 N N . ASP A 1 225 ? 8.211 -3.104 -26.391 1 97.69 225 ASP A N 1
ATOM 1727 C CA . ASP A 1 225 ? 8.273 -2.209 -25.234 1 97.69 225 ASP A CA 1
ATOM 1728 C C . ASP A 1 225 ? 7.242 -2.594 -24.188 1 97.69 225 ASP A C 1
ATOM 1730 O O . ASP A 1 225 ? 6.457 -1.755 -23.734 1 97.69 225 ASP A O 1
ATOM 1734 N N . ALA A 1 226 ? 7.246 -3.883 -23.922 1 98.75 226 ALA A N 1
ATOM 1735 C CA . ALA A 1 226 ? 6.348 -4.43 -22.906 1 98.75 226 ALA A CA 1
ATOM 1736 C C . ALA A 1 226 ? 7.082 -4.676 -21.594 1 98.75 226 ALA A C 1
ATOM 1738 O O . ALA A 1 226 ? 8.25 -5.082 -21.594 1 98.75 226 ALA A O 1
ATOM 1739 N N . LEU A 1 227 ? 6.414 -4.336 -20.5 1 98.94 227 LEU A N 1
ATOM 1740 C CA . LEU A 1 227 ? 6.926 -4.691 -19.188 1 98.94 227 LEU A CA 1
ATOM 1741 C C . LEU A 1 227 ? 6.414 -6.062 -18.75 1 98.94 227 LEU A C 1
ATOM 1743 O O . LEU A 1 227 ? 5.203 -6.285 -18.688 1 98.94 227 LEU A O 1
ATOM 1747 N N . LEU A 1 228 ? 7.371 -6.988 -18.547 1 98.94 228 LEU A N 1
ATOM 1748 C CA . LEU A 1 228 ? 7.047 -8.266 -17.922 1 98.94 228 LEU A CA 1
ATOM 1749 C C . LEU A 1 228 ? 6.961 -8.125 -16.406 1 98.94 228 LEU A C 1
ATOM 1751 O O . LEU A 1 228 ? 7.957 -7.824 -15.75 1 98.94 228 LEU A O 1
ATOM 1755 N N . ILE A 1 229 ? 5.793 -8.273 -15.852 1 98.94 229 ILE A N 1
ATOM 1756 C CA . ILE A 1 229 ? 5.613 -8.359 -14.406 1 98.94 229 ILE A CA 1
ATOM 1757 C C . ILE A 1 229 ? 5.434 -9.812 -13.992 1 98.94 229 ILE A C 1
ATOM 1759 O O . ILE A 1 229 ? 4.371 -10.398 -14.211 1 98.94 229 ILE A O 1
ATOM 1763 N N . ALA A 1 230 ? 6.449 -10.383 -13.383 1 98.94 230 ALA A N 1
ATOM 1764 C CA . ALA A 1 230 ? 6.449 -11.789 -12.984 1 98.94 230 ALA A CA 1
ATOM 1765 C C . ALA A 1 230 ? 6.246 -11.93 -11.484 1 98.94 230 ALA A C 1
ATOM 1767 O O . ALA A 1 230 ? 7.07 -11.469 -10.688 1 98.94 230 ALA A O 1
ATOM 1768 N N . ASP A 1 231 ? 5.141 -12.492 -11.102 1 98.75 231 ASP A N 1
ATOM 1769 C CA . ASP A 1 231 ? 5.004 -12.891 -9.703 1 98.75 231 ASP A CA 1
ATOM 1770 C C . ASP A 1 231 ? 5.883 -14.102 -9.391 1 98.75 231 ASP A C 1
ATOM 1772 O O . ASP A 1 231 ? 5.48 -15.242 -9.617 1 98.75 231 ASP A O 1
ATOM 1776 N N . ASP A 1 232 ? 7.059 -13.828 -8.867 1 98.69 232 ASP A N 1
ATOM 1777 C CA . ASP A 1 232 ? 7.992 -14.859 -8.438 1 98.69 232 ASP A CA 1
ATOM 1778 C C . ASP A 1 232 ? 7.805 -15.195 -6.961 1 98.69 232 ASP A C 1
ATOM 1780 O O . ASP A 1 232 ? 8.672 -14.898 -6.137 1 98.69 232 ASP A O 1
ATOM 1784 N N . VAL A 1 233 ? 6.707 -15.914 -6.652 1 98.5 233 VAL A N 1
ATOM 1785 C CA . VAL A 1 233 ? 6.285 -16.062 -5.262 1 98.5 233 VAL A CA 1
ATOM 1786 C C . VAL A 1 233 ? 6.316 -17.531 -4.867 1 98.5 233 VAL A C 1
ATOM 1788 O O . VAL A 1 233 ? 6.109 -17.875 -3.699 1 98.5 233 VAL A O 1
ATOM 1791 N N . TYR A 1 234 ? 6.66 -18.5 -5.816 1 98.5 234 TYR A N 1
ATOM 1792 C CA . TYR A 1 234 ? 6.625 -19.922 -5.5 1 98.5 234 TYR A CA 1
ATOM 1793 C C . TYR A 1 234 ? 7.992 -20.562 -5.719 1 98.5 234 TYR A C 1
ATOM 1795 O O . TYR A 1 234 ? 8.164 -21.75 -5.488 1 98.5 234 TYR A O 1
ATOM 1803 N N . ASP A 1 235 ? 8.984 -19.781 -6.121 1 98 235 ASP A N 1
ATOM 1804 C CA . ASP A 1 235 ? 10.289 -20.312 -6.5 1 98 235 ASP A CA 1
ATOM 1805 C C . ASP A 1 235 ? 10.93 -21.078 -5.348 1 98 235 ASP A C 1
ATOM 1807 O O . ASP A 1 235 ? 11.586 -22.094 -5.562 1 98 235 ASP A O 1
ATOM 1811 N N . PHE A 1 236 ? 10.719 -20.656 -4.156 1 97.69 236 PHE A N 1
ATOM 1812 C CA . PHE A 1 236 ? 11.352 -21.25 -2.986 1 97.69 236 PHE A CA 1
ATOM 1813 C C . PHE A 1 236 ? 10.5 -22.391 -2.426 1 97.69 236 PHE A C 1
ATOM 1815 O O . PHE A 1 236 ? 10.883 -23.031 -1.445 1 97.69 236 PHE A O 1
ATOM 1822 N N . LEU A 1 237 ? 9.367 -22.625 -3.037 1 97.81 237 LEU A N 1
ATOM 1823 C CA . LEU A 1 237 ? 8.406 -23.594 -2.545 1 97.81 237 LEU A CA 1
ATOM 1824 C C . LEU A 1 237 ? 8.312 -24.797 -3.496 1 97.81 237 LEU A C 1
ATOM 1826 O O . LEU A 1 237 ? 7.215 -25.172 -3.91 1 97.81 237 LEU A O 1
ATOM 1830 N N . GLN A 1 238 ? 9.453 -25.375 -3.836 1 97.06 238 GLN A N 1
ATOM 1831 C CA . GLN A 1 238 ? 9.523 -26.516 -4.742 1 97.06 238 GLN A CA 1
ATOM 1832 C C . GLN A 1 238 ? 10.164 -27.719 -4.066 1 97.06 238 GLN A C 1
ATOM 1834 O O . GLN A 1 238 ? 10.914 -27.562 -3.096 1 97.06 238 GLN A O 1
ATOM 1839 N N . TRP A 1 239 ? 9.891 -28.906 -4.582 1 95.56 239 TRP A N 1
ATOM 1840 C CA . TRP A 1 239 ? 10.461 -30.156 -4.094 1 95.56 239 TRP A CA 1
ATOM 1841 C C . TRP A 1 239 ? 10.5 -31.203 -5.199 1 95.56 239 TRP A C 1
ATOM 1843 O O . TRP A 1 239 ? 9.75 -31.125 -6.172 1 95.56 239 TRP A O 1
ATOM 1853 N N . PRO A 1 240 ? 11.391 -32.156 -5.062 1 92.81 240 PRO A N 1
ATOM 1854 C CA . PRO A 1 240 ? 11.391 -33.281 -6 1 92.81 240 PRO A CA 1
ATOM 1855 C C . PRO A 1 240 ? 10.227 -34.219 -5.773 1 92.81 240 PRO A C 1
ATOM 1857 O O . PRO A 1 240 ? 9.836 -34.469 -4.629 1 92.81 240 PRO A O 1
ATOM 1860 N N . THR A 1 241 ? 9.68 -34.75 -6.828 1 90.06 241 THR A N 1
ATOM 1861 C CA . THR A 1 241 ? 8.555 -35.656 -6.699 1 90.06 241 THR A CA 1
ATOM 1862 C C . THR A 1 241 ? 9.008 -37.125 -6.82 1 90.06 241 THR A C 1
ATOM 1864 O O . THR A 1 241 ? 8.258 -38.031 -6.492 1 90.06 241 THR A O 1
ATOM 1867 N N . THR A 1 242 ? 10.07 -37.406 -7.367 1 78.94 242 THR A N 1
ATOM 1868 C CA . THR A 1 242 ? 10.523 -38.781 -7.621 1 78.94 242 THR A CA 1
ATOM 1869 C C . THR A 1 242 ? 11.328 -39.312 -6.438 1 78.94 242 THR A C 1
ATOM 1871 O O . THR A 1 242 ? 11.422 -40.531 -6.246 1 78.94 242 THR A O 1
ATOM 1874 N N . HIS A 1 243 ? 12.016 -38.469 -5.785 1 68.44 243 HIS A N 1
ATOM 1875 C CA . HIS A 1 243 ? 12.797 -38.938 -4.637 1 68.44 243 HIS A CA 1
ATOM 1876 C C . HIS A 1 243 ? 12.625 -37.969 -3.455 1 68.44 243 HIS A C 1
ATOM 1878 O O . HIS A 1 243 ? 12.266 -36.812 -3.637 1 68.44 243 HIS A O 1
ATOM 1884 N N . ALA A 1 244 ? 12.609 -38.688 -2.324 1 60.53 244 ALA A N 1
ATOM 1885 C CA . ALA A 1 244 ? 12.539 -37.875 -1.129 1 60.53 244 ALA A CA 1
ATOM 1886 C C . ALA A 1 244 ? 13.617 -36.781 -1.15 1 60.53 244 ALA A C 1
ATOM 1888 O O . ALA A 1 244 ? 14.758 -37.031 -1.554 1 60.53 244 ALA A O 1
ATOM 1889 N N . PRO A 1 245 ? 13.055 -35.469 -1.015 1 58.78 245 PRO A N 1
ATOM 1890 C CA . PRO A 1 245 ? 14.094 -34.438 -0.99 1 58.78 245 PRO A CA 1
ATOM 1891 C C . PRO A 1 245 ? 15.234 -34.781 -0.03 1 58.78 245 PRO A C 1
ATOM 1893 O O . PRO A 1 245 ? 14.992 -35.219 1.086 1 58.78 245 PRO A O 1
ATOM 1896 N N . ILE A 1 246 ? 16.484 -34.969 -0.501 1 56.66 246 ILE A N 1
ATOM 1897 C CA . ILE A 1 246 ? 17.641 -35.094 0.368 1 56.66 246 ILE A CA 1
ATOM 1898 C C . ILE A 1 246 ? 18.078 -33.688 0.827 1 56.66 246 ILE A C 1
ATOM 1900 O O . ILE A 1 246 ? 18.359 -32.812 0.003 1 56.66 246 ILE A O 1
ATOM 1904 N N . ASP A 1 247 ? 18.109 -33.438 2.154 1 63.56 247 ASP A N 1
ATOM 1905 C CA . ASP A 1 247 ? 18.766 -32.406 2.963 1 63.56 247 ASP A CA 1
ATOM 1906 C C . ASP A 1 247 ? 18.359 -31.016 2.518 1 63.56 247 ASP A C 1
ATOM 1908 O O . ASP A 1 247 ? 19.172 -30.094 2.482 1 63.56 247 ASP A O 1
ATOM 1912 N N . GLY A 1 248 ? 17.188 -30.875 1.924 1 75.25 248 GLY A N 1
ATOM 1913 C CA . GLY A 1 248 ? 16.75 -29.5 1.673 1 75.25 248 GLY A CA 1
ATOM 1914 C C . GLY A 1 248 ? 17.359 -28.906 0.418 1 75.25 248 GLY A C 1
ATOM 1915 O O . GLY A 1 248 ? 17.203 -27.703 0.16 1 75.25 248 GLY A O 1
ATOM 1916 N N . ALA A 1 249 ? 17.969 -29.578 -0.384 1 82.31 249 ALA A N 1
ATOM 1917 C CA . ALA A 1 249 ? 18.688 -29.078 -1.558 1 82.31 249 ALA A CA 1
ATOM 1918 C C . ALA A 1 249 ? 17.703 -28.672 -2.654 1 82.31 249 ALA A C 1
ATOM 1920 O O . ALA A 1 249 ? 16.594 -29.188 -2.73 1 82.31 249 ALA A O 1
ATOM 1921 N N . TYR A 1 250 ? 18.172 -27.609 -3.432 1 89.56 250 TYR A N 1
ATOM 1922 C CA . TYR A 1 250 ? 17.438 -27.172 -4.621 1 89.56 250 TYR A CA 1
ATOM 1923 C C . TYR A 1 250 ? 18.156 -27.609 -5.891 1 89.56 250 TYR A C 1
ATOM 1925 O O . TYR A 1 250 ? 19.047 -26.922 -6.379 1 89.56 250 TYR A O 1
ATOM 1933 N N . PRO A 1 251 ? 17.75 -28.797 -6.438 1 87.5 251 PRO A N 1
ATOM 1934 C CA . PRO A 1 251 ? 18.359 -29.156 -7.723 1 87.5 251 PRO A CA 1
ATOM 1935 C C . PRO A 1 251 ? 18.203 -28.062 -8.781 1 87.5 251 PRO A C 1
ATOM 1937 O O . PRO A 1 251 ? 17.359 -27.188 -8.641 1 87.5 251 PRO A O 1
ATOM 1940 N N . PRO A 1 252 ? 18.984 -28.094 -9.844 1 88.56 252 PRO A N 1
ATOM 1941 C CA . PRO A 1 252 ? 19 -27.031 -10.852 1 88.56 252 PRO A CA 1
ATOM 1942 C C . PRO A 1 252 ? 17.625 -26.766 -11.461 1 88.56 252 PRO A C 1
ATOM 1944 O O . PRO A 1 252 ? 17.281 -25.609 -11.734 1 88.56 252 PRO A O 1
ATOM 1947 N N . ALA A 1 253 ? 16.812 -27.797 -11.625 1 89.69 253 ALA A N 1
ATOM 1948 C CA . ALA A 1 253 ? 15.492 -27.656 -12.25 1 89.69 253 ALA A CA 1
ATOM 1949 C C . ALA A 1 253 ? 14.578 -26.781 -11.391 1 89.69 253 ALA A C 1
ATOM 1951 O O . ALA A 1 253 ? 13.578 -26.25 -11.883 1 89.69 253 ALA A O 1
ATOM 1952 N N . MET A 1 254 ? 14.922 -26.609 -10.102 1 93 254 MET A N 1
ATOM 1953 C CA . MET A 1 254 ? 14.141 -25.797 -9.18 1 93 254 MET A CA 1
ATOM 1954 C C . MET A 1 254 ? 14.656 -24.359 -9.133 1 93 254 MET A C 1
ATOM 1956 O O . MET A 1 254 ? 14.07 -23.5 -8.469 1 93 254 MET A O 1
ATOM 1960 N N . ARG A 1 255 ? 15.688 -24.062 -9.875 1 94 255 ARG A N 1
ATOM 1961 C CA . ARG A 1 255 ? 16.375 -22.781 -9.773 1 94 255 ARG A CA 1
ATOM 1962 C C . ARG A 1 255 ? 16.594 -22.172 -11.148 1 94 255 ARG A C 1
ATOM 1964 O O . ARG A 1 255 ? 17.672 -21.688 -11.461 1 94 255 ARG A O 1
ATOM 1971 N N . LEU A 1 256 ? 15.594 -22.297 -12.023 1 95 256 LEU A N 1
ATOM 1972 C CA . LEU A 1 256 ? 15.68 -21.672 -13.336 1 95 256 LEU A CA 1
ATOM 1973 C C . LEU A 1 256 ? 15.891 -20.156 -13.211 1 95 256 LEU A C 1
ATOM 1975 O O . LEU A 1 256 ? 15.336 -19.531 -12.312 1 95 256 LEU A O 1
ATOM 1979 N N . PRO A 1 257 ? 16.703 -19.547 -14.148 1 96.44 257 PRO A N 1
ATOM 1980 C CA . PRO A 1 257 ? 16.75 -18.094 -14.188 1 96.44 257 PRO A CA 1
ATOM 1981 C C . PRO A 1 257 ? 15.375 -17.469 -14.383 1 96.44 257 PRO A C 1
ATOM 1983 O O . PRO A 1 257 ? 14.57 -17.969 -15.172 1 96.44 257 PRO A O 1
ATOM 1986 N N . ARG A 1 258 ? 15.164 -16.469 -13.672 1 98.25 258 ARG A N 1
ATOM 1987 C CA . ARG A 1 258 ? 13.914 -15.719 -13.812 1 98.25 258 ARG A CA 1
ATOM 1988 C C . ARG A 1 258 ? 13.914 -14.867 -15.078 1 98.25 258 ARG A C 1
ATOM 1990 O O . ARG A 1 258 ? 14.969 -14.648 -15.68 1 98.25 258 ARG A O 1
ATOM 1997 N N . LEU A 1 259 ? 12.703 -14.305 -15.414 1 98.88 259 LEU A N 1
ATOM 1998 C CA . LEU A 1 259 ? 12.609 -13.406 -16.562 1 98.88 259 LEU A CA 1
ATOM 1999 C C . LEU A 1 259 ? 13.508 -12.188 -16.375 1 98.88 259 LEU A C 1
ATOM 2001 O O . LEU A 1 259 ? 14.148 -11.734 -17.328 1 98.88 259 LEU A O 1
ATOM 2005 N N . VAL A 1 260 ? 13.578 -11.672 -15.125 1 98.81 260 VAL A N 1
ATOM 2006 C CA . VAL A 1 260 ? 14.391 -10.5 -14.82 1 98.81 260 VAL A CA 1
ATOM 2007 C C . VAL A 1 260 ? 15.875 -10.844 -14.984 1 98.81 260 VAL A C 1
ATOM 2009 O O . VAL A 1 260 ? 16.672 -10 -15.414 1 98.81 260 VAL A O 1
ATOM 2012 N N . ASP A 1 261 ? 16.281 -12.07 -14.648 1 98.12 261 ASP A N 1
ATOM 2013 C CA . ASP A 1 261 ? 17.656 -12.523 -14.82 1 98.12 261 ASP A CA 1
ATOM 2014 C C . ASP A 1 261 ? 18.016 -12.625 -16.297 1 98.12 261 ASP A C 1
ATOM 2016 O O . ASP A 1 261 ? 19.125 -12.281 -16.703 1 98.12 261 ASP A O 1
ATOM 2020 N N . ILE A 1 262 ? 17.109 -13.102 -17.078 1 98.44 262 ILE A N 1
ATOM 2021 C CA . ILE A 1 262 ? 17.328 -13.242 -18.516 1 98.44 262 ILE A CA 1
ATOM 2022 C C . ILE A 1 262 ? 17.391 -11.867 -19.172 1 98.44 262 ILE A C 1
ATOM 2024 O O . ILE A 1 262 ? 18.25 -11.617 -20.016 1 98.44 262 ILE A O 1
ATOM 2028 N N . ASP A 1 263 ? 16.484 -10.945 -18.766 1 98.62 263 ASP A N 1
ATOM 2029 C CA . ASP A 1 263 ? 16.547 -9.57 -19.266 1 98.62 263 ASP A CA 1
ATOM 2030 C C . ASP A 1 263 ? 17.922 -8.961 -18.984 1 98.62 263 ASP A C 1
ATOM 2032 O O . ASP A 1 263 ? 18.5 -8.312 -19.859 1 98.62 263 ASP A O 1
ATOM 2036 N N . ARG A 1 264 ? 18.406 -9.164 -17.828 1 97.38 264 ARG A N 1
ATOM 2037 C CA . ARG A 1 264 ? 19.734 -8.695 -17.422 1 97.38 264 ARG A CA 1
ATOM 2038 C C . ARG A 1 264 ? 20.812 -9.312 -18.312 1 97.38 264 ARG A C 1
ATOM 2040 O O . ARG A 1 264 ? 21.719 -8.609 -18.766 1 97.38 264 ARG A O 1
ATOM 2047 N N . ALA A 1 265 ? 20.734 -10.602 -18.562 1 96.5 265 ALA A N 1
ATOM 2048 C CA . ALA A 1 265 ? 21.734 -11.336 -19.328 1 96.5 265 ALA A CA 1
ATOM 2049 C C . ALA A 1 265 ? 21.766 -10.867 -20.781 1 96.5 265 ALA A C 1
ATOM 2051 O O . ALA A 1 265 ? 22.828 -10.852 -21.406 1 96.5 265 ALA A O 1
ATOM 2052 N N . LEU A 1 266 ? 20.594 -10.523 -21.312 1 97.06 266 LEU A N 1
ATOM 2053 C CA . LEU A 1 266 ? 20.5 -10.07 -22.688 1 97.06 266 LEU A CA 1
ATOM 2054 C C . LEU A 1 266 ? 21 -8.633 -22.828 1 97.06 266 LEU A C 1
ATOM 2056 O O . LEU A 1 266 ? 21.172 -8.141 -23.953 1 97.06 266 LEU A O 1
ATOM 2060 N N . GLY A 1 267 ? 21.266 -7.988 -21.734 1 95.81 267 GLY A N 1
ATOM 2061 C CA . GLY A 1 267 ? 21.859 -6.66 -21.75 1 95.81 267 GLY A CA 1
ATOM 2062 C C . GLY A 1 267 ? 20.844 -5.551 -21.562 1 95.81 267 GLY A C 1
ATOM 2063 O O . GLY A 1 267 ? 19.938 -5.383 -22.375 1 95.81 267 GLY A O 1
ATOM 2064 N N . VAL A 1 268 ? 20.969 -4.809 -20.484 1 94.88 268 VAL A N 1
ATOM 2065 C CA . VAL A 1 268 ? 20.219 -3.592 -20.203 1 94.88 268 VAL A CA 1
ATOM 2066 C C . VAL A 1 268 ? 21.172 -2.414 -20.047 1 94.88 268 VAL A C 1
ATOM 2068 O O . VAL A 1 268 ? 22 -2.391 -19.141 1 94.88 268 VAL A O 1
ATOM 2071 N N . PRO A 1 269 ? 21.125 -1.478 -20.969 1 93.06 269 PRO A N 1
ATOM 2072 C CA . PRO A 1 269 ? 22.031 -0.334 -20.844 1 93.06 269 PRO A CA 1
ATOM 2073 C C . PRO A 1 269 ? 21.922 0.36 -19.5 1 93.06 269 PRO A C 1
ATOM 2075 O O . PRO A 1 269 ? 20.875 0.3 -18.844 1 93.06 269 PRO A O 1
ATOM 2078 N N . ASP A 1 270 ? 22.969 1.096 -19.266 1 88.06 270 ASP A N 1
ATOM 2079 C CA . ASP A 1 270 ? 22.984 1.846 -18.016 1 88.06 270 ASP A CA 1
ATOM 2080 C C . ASP A 1 270 ? 21.859 2.865 -17.953 1 88.06 270 ASP A C 1
ATOM 2082 O O . ASP A 1 270 ? 21.562 3.52 -18.969 1 88.06 270 ASP A O 1
ATOM 2086 N N . ALA A 1 271 ? 21.219 3.008 -17.047 1 89.62 271 ALA A N 1
ATOM 2087 C CA . ALA A 1 271 ? 20.156 3.986 -16.797 1 89.62 271 ALA A CA 1
ATOM 2088 C C . ALA A 1 271 ? 18.859 3.576 -17.469 1 89.62 271 ALA A C 1
ATOM 2090 O O . ALA A 1 271 ? 17.844 4.277 -17.375 1 89.62 271 ALA A O 1
ATOM 2091 N N . ALA A 1 272 ? 18.969 2.408 -18.25 1 95.31 272 ALA A N 1
ATOM 2092 C CA . ALA A 1 272 ? 17.734 1.933 -18.844 1 95.31 272 ALA A CA 1
ATOM 2093 C C . ALA A 1 272 ? 16.891 1.149 -17.844 1 95.31 272 ALA A C 1
ATOM 2095 O O . ALA A 1 272 ? 17.438 0.589 -16.875 1 95.31 272 ALA A O 1
ATOM 2096 N N . PHE A 1 273 ? 15.68 1.071 -18.109 1 97.94 273 PHE A N 1
ATOM 2097 C CA . PHE A 1 273 ? 14.742 0.539 -17.109 1 97.94 273 PHE A CA 1
ATOM 2098 C C . PHE A 1 273 ? 14.562 -0.963 -17.297 1 97.94 273 PHE A C 1
ATOM 2100 O O . PHE A 1 273 ? 14.117 -1.655 -16.375 1 97.94 273 PHE A O 1
ATOM 2107 N N . GLY A 1 274 ? 14.977 -1.524 -18.5 1 98.38 274 GLY A N 1
ATOM 2108 C CA . GLY A 1 274 ? 14.734 -2.928 -18.797 1 98.38 274 GLY A CA 1
ATOM 2109 C C . GLY A 1 274 ? 13.273 -3.232 -19.094 1 98.38 274 GLY A C 1
ATOM 2110 O O . GLY A 1 274 ? 12.469 -2.318 -19.281 1 98.38 274 GLY A O 1
ATOM 2111 N N . ASN A 1 275 ? 12.984 -4.613 -19.234 1 98.81 275 ASN A N 1
ATOM 2112 C CA . ASN A 1 275 ? 11.641 -5.008 -19.641 1 98.81 275 ASN A CA 1
ATOM 2113 C C . ASN A 1 275 ? 11.078 -6.094 -18.719 1 98.81 275 ASN A C 1
ATOM 2115 O O . ASN A 1 275 ? 10.078 -6.727 -19.047 1 98.81 275 ASN A O 1
ATOM 2119 N N . ALA A 1 276 ? 11.781 -6.34 -17.594 1 98.88 276 ALA A N 1
ATOM 2120 C CA . ALA A 1 276 ? 11.281 -7.363 -16.672 1 98.88 276 ALA A CA 1
ATOM 2121 C C . ALA A 1 276 ? 11.469 -6.934 -15.227 1 98.88 276 ALA A C 1
ATOM 2123 O O . ALA A 1 276 ? 12.492 -6.352 -14.867 1 98.88 276 ALA A O 1
ATOM 2124 N N . VAL A 1 277 ? 10.469 -7.191 -14.438 1 98.94 277 VAL A N 1
ATOM 2125 C CA . VAL A 1 277 ? 10.555 -7.008 -12.992 1 98.94 277 VAL A CA 1
ATOM 2126 C C . VAL A 1 277 ? 10.07 -8.273 -12.281 1 98.94 277 VAL A C 1
ATOM 2128 O O . VAL A 1 277 ? 9.07 -8.867 -12.68 1 98.94 277 VAL A O 1
ATOM 2131 N N . SER A 1 278 ? 10.93 -8.734 -11.336 1 98.88 278 SER A N 1
ATOM 2132 C CA . SER A 1 278 ? 10.516 -9.781 -10.414 1 98.88 278 SER A CA 1
ATOM 2133 C C . SER A 1 278 ? 9.719 -9.211 -9.242 1 98.88 278 SER A C 1
ATOM 2135 O O . SER A 1 278 ? 10.211 -8.352 -8.516 1 98.88 278 SER A O 1
ATOM 2137 N N . ASN A 1 279 ? 8.5 -9.617 -9.164 1 98.88 279 ASN A N 1
ATOM 2138 C CA . ASN A 1 279 ? 7.594 -9.227 -8.086 1 98.88 279 ASN A CA 1
ATOM 2139 C C . ASN A 1 279 ? 7.512 -10.312 -7.008 1 98.88 279 ASN A C 1
ATOM 2141 O O . ASN A 1 279 ? 6.613 -11.156 -7.039 1 98.88 279 ASN A O 1
ATOM 2145 N N . GLY A 1 280 ? 8.398 -10.18 -5.953 1 98.69 280 GLY A N 1
ATOM 2146 C CA . GLY A 1 280 ? 8.508 -11.172 -4.895 1 98.69 280 GLY A CA 1
ATOM 2147 C C . GLY A 1 280 ? 7.777 -10.773 -3.627 1 98.69 280 GLY A C 1
ATOM 2148 O O . GLY A 1 280 ? 7.406 -9.609 -3.453 1 98.69 280 GLY A O 1
ATOM 2149 N N . SER A 1 281 ? 7.559 -11.742 -2.77 1 98.56 281 SER A N 1
ATOM 2150 C CA . SER A 1 281 ? 6.812 -11.469 -1.544 1 98.56 281 SER A CA 1
ATOM 2151 C C . SER A 1 281 ? 7.156 -12.477 -0.454 1 98.56 281 SER A C 1
ATOM 2153 O O . SER A 1 281 ? 7.488 -13.633 -0.749 1 98.56 281 SER A O 1
ATOM 2155 N N . PHE A 1 282 ? 7.059 -12.086 0.769 1 98.62 282 PHE A N 1
ATOM 2156 C CA . PHE A 1 282 ? 7.242 -12.961 1.919 1 98.62 282 PHE A CA 1
ATOM 2157 C C . PHE A 1 282 ? 5.914 -13.586 2.344 1 98.62 282 PHE A C 1
ATOM 2159 O O . PHE A 1 282 ? 5.855 -14.32 3.328 1 98.62 282 PHE A O 1
ATOM 2166 N N . SER A 1 283 ? 4.848 -13.375 1.62 1 98.12 283 SER A N 1
ATOM 2167 C CA . SER A 1 283 ? 3.5 -13.781 2 1 98.12 283 SER A CA 1
ATOM 2168 C C . SER A 1 283 ? 3.41 -15.297 2.164 1 98.12 283 SER A C 1
ATOM 2170 O O . SER A 1 283 ? 2.707 -15.789 3.049 1 98.12 283 SER A O 1
ATOM 2172 N N . LYS A 1 284 ? 4.109 -16.047 1.306 1 97.38 284 LYS A N 1
ATOM 2173 C CA . LYS A 1 284 ? 3.977 -17.5 1.294 1 97.38 284 LYS A CA 1
ATOM 2174 C C . LYS A 1 284 ? 5.18 -18.156 1.954 1 97.38 284 LYS A C 1
ATOM 2176 O O . LYS A 1 284 ? 5.211 -19.391 2.109 1 97.38 284 LYS A O 1
ATOM 2181 N N . ILE A 1 285 ? 6.129 -17.359 2.43 1 95.81 285 ILE A N 1
ATOM 2182 C CA . ILE A 1 285 ? 7.348 -17.922 2.996 1 95.81 285 ILE A CA 1
ATOM 2183 C C . ILE A 1 285 ? 7.461 -17.531 4.469 1 95.81 285 ILE A C 1
ATOM 2185 O O . ILE A 1 285 ? 8.086 -18.234 5.258 1 95.81 285 ILE A O 1
ATOM 2189 N N . VAL A 1 286 ? 6.883 -16.328 4.898 1 97.81 286 VAL A N 1
ATOM 2190 C CA . VAL A 1 286 ? 6.797 -15.906 6.289 1 97.81 286 VAL A CA 1
ATOM 2191 C C . VAL A 1 286 ? 5.332 -15.844 6.719 1 97.81 286 VAL A C 1
ATOM 2193 O O . VAL A 1 286 ? 4.902 -16.594 7.598 1 97.81 286 VAL A O 1
ATOM 2196 N N . GLY A 1 287 ? 4.594 -15.117 6.059 1 98.06 287 GLY A N 1
ATOM 2197 C CA . GLY A 1 287 ? 3.17 -14.914 6.281 1 98.06 287 GLY A CA 1
ATOM 2198 C C . GLY A 1 287 ? 2.619 -13.695 5.57 1 98.06 287 GLY A C 1
ATOM 2199 O O . GLY A 1 287 ? 3.279 -12.656 5.508 1 98.06 287 GLY A O 1
ATOM 2200 N N . PRO A 1 288 ? 1.402 -13.867 5.031 1 97.94 288 PRO A N 1
ATOM 2201 C CA . PRO A 1 288 ? 0.855 -12.75 4.266 1 97.94 288 PRO A CA 1
ATOM 2202 C C . PRO A 1 288 ? 0.61 -11.508 5.129 1 97.94 288 PRO A C 1
ATOM 2204 O O . PRO A 1 288 ? 0.657 -10.383 4.625 1 97.94 288 PRO A O 1
ATOM 2207 N N . GLY A 1 289 ? 0.444 -11.656 6.438 1 98.44 289 GLY A N 1
ATOM 2208 C CA . GLY A 1 289 ? 0.163 -10.539 7.324 1 98.44 289 GLY A CA 1
ATOM 2209 C C . GLY A 1 289 ? 1.331 -9.586 7.469 1 98.44 289 GLY A C 1
ATOM 2210 O O . GLY A 1 289 ? 1.153 -8.438 7.891 1 98.44 289 GLY A O 1
ATOM 2211 N N . VAL A 1 290 ? 2.527 -10.023 7.125 1 98.31 290 VAL A N 1
ATOM 2212 C CA . VAL A 1 290 ? 3.682 -9.141 7.262 1 98.31 290 VAL A CA 1
ATOM 2213 C C . VAL A 1 290 ? 3.625 -8.055 6.195 1 98.31 290 VAL A C 1
ATOM 2215 O O . VAL A 1 290 ? 4.25 -7 6.34 1 98.31 290 VAL A O 1
ATOM 2218 N N . ARG A 1 291 ? 2.869 -8.32 5.102 1 98.31 291 ARG A N 1
ATOM 2219 C CA . ARG A 1 291 ? 2.691 -7.355 4.027 1 98.31 291 ARG A CA 1
ATOM 2220 C C . ARG A 1 291 ? 4.031 -6.758 3.6 1 98.31 291 ARG A C 1
ATOM 2222 O O . ARG A 1 291 ? 4.172 -5.535 3.512 1 98.31 291 ARG A O 1
ATOM 2229 N N . THR A 1 292 ? 5.004 -7.598 3.312 1 98.75 292 THR A N 1
ATOM 2230 C CA . THR A 1 292 ? 6.344 -7.215 2.883 1 98.75 292 THR A CA 1
ATOM 2231 C C . THR A 1 292 ? 6.797 -8.062 1.696 1 98.75 292 THR A C 1
ATOM 2233 O O . THR A 1 292 ? 6.559 -9.266 1.662 1 98.75 292 THR A O 1
ATOM 2236 N N . GLY A 1 293 ? 7.305 -7.48 0.744 1 98.69 293 GLY A N 1
ATOM 2237 C CA . GLY A 1 293 ? 7.887 -8.117 -0.428 1 98.69 293 GLY A CA 1
ATOM 2238 C C . GLY A 1 293 ? 9.039 -7.328 -1.022 1 98.69 293 GLY A C 1
ATOM 2239 O O . GLY A 1 293 ? 9.672 -6.523 -0.333 1 98.69 293 GLY A O 1
ATOM 2240 N N . TRP A 1 294 ? 9.367 -7.641 -2.256 1 98.94 294 TRP A N 1
ATOM 2241 C CA . TRP A 1 294 ? 10.43 -6.938 -2.963 1 98.94 294 TRP A CA 1
ATOM 2242 C C . TRP A 1 294 ? 10.172 -6.926 -4.465 1 98.94 294 TRP A C 1
ATOM 2244 O O . TRP A 1 294 ? 9.422 -7.754 -4.977 1 98.94 294 TRP A O 1
ATOM 2254 N N . ALA A 1 295 ? 10.656 -5.941 -5.082 1 98.88 295 ALA A N 1
ATOM 2255 C CA . ALA A 1 295 ? 10.828 -5.918 -6.531 1 98.88 295 ALA A CA 1
ATOM 2256 C C . ALA A 1 295 ? 12.305 -5.953 -6.914 1 98.88 295 ALA A C 1
ATOM 2258 O O . ALA A 1 295 ? 13.125 -5.293 -6.281 1 98.88 295 ALA A O 1
ATOM 2259 N N . GLU A 1 296 ? 12.617 -6.781 -7.816 1 98.88 296 GLU A N 1
ATOM 2260 C CA . GLU A 1 296 ? 13.953 -6.754 -8.398 1 98.88 296 GLU A CA 1
ATOM 2261 C C . GLU A 1 296 ? 13.898 -6.426 -9.891 1 98.88 296 GLU A C 1
ATOM 2263 O O . GLU A 1 296 ? 13.148 -7.047 -10.641 1 98.88 296 GLU A O 1
ATOM 2268 N N . GLY A 1 297 ? 14.492 -5.461 -10.359 1 98.62 297 GLY A N 1
ATOM 2269 C CA . GLY A 1 297 ? 14.664 -4.996 -11.727 1 98.62 297 GLY A CA 1
ATOM 2270 C C . GLY A 1 297 ? 16 -4.324 -11.961 1 98.62 297 GLY A C 1
ATOM 2271 O O . GLY A 1 297 ? 16.922 -4.453 -11.148 1 98.62 297 GLY A O 1
ATOM 2272 N N . SER A 1 298 ? 16.172 -3.707 -13.125 1 98.31 298 SER A N 1
ATOM 2273 C CA . SER A 1 298 ? 17.359 -2.881 -13.312 1 98.31 298 SER A CA 1
ATOM 2274 C C . SER A 1 298 ? 17.469 -1.818 -12.219 1 98.31 298 SER A C 1
ATOM 2276 O O . SER A 1 298 ? 16.469 -1.487 -11.57 1 98.31 298 SER A O 1
ATOM 2278 N N . PRO A 1 299 ? 18.688 -1.333 -11.992 1 98 299 PRO A N 1
ATOM 2279 C CA . PRO A 1 299 ? 18.828 -0.268 -11 1 98 299 PRO A CA 1
ATOM 2280 C C . PRO A 1 299 ? 17.906 0.923 -11.281 1 98 299 PRO A C 1
ATOM 2282 O O . PRO A 1 299 ? 17.297 1.464 -10.359 1 98 299 PRO A O 1
ATOM 2285 N N . ALA A 1 300 ? 17.797 1.283 -12.547 1 98.25 300 ALA A N 1
ATOM 2286 C CA . ALA A 1 300 ? 16.922 2.398 -12.906 1 98.25 300 ALA A CA 1
ATOM 2287 C C . ALA A 1 300 ? 15.469 2.078 -12.602 1 98.25 300 ALA A C 1
ATOM 2289 O O . ALA A 1 300 ? 14.719 2.943 -12.141 1 98.25 300 ALA A O 1
ATOM 2290 N N . PHE A 1 301 ? 15.062 0.869 -12.922 1 98.56 301 PHE A N 1
ATOM 2291 C CA . PHE A 1 301 ? 13.688 0.458 -12.648 1 98.56 301 PHE A CA 1
ATOM 2292 C C . PHE A 1 301 ? 13.406 0.486 -11.148 1 98.56 301 PHE A C 1
ATOM 2294 O O . PHE A 1 301 ? 12.383 1.018 -10.719 1 98.56 301 PHE A O 1
ATOM 2301 N N . ALA A 1 302 ? 14.336 -0.135 -10.367 1 98.62 302 ALA A N 1
ATOM 2302 C CA . ALA A 1 302 ? 14.172 -0.183 -8.914 1 98.62 302 ALA A CA 1
ATOM 2303 C C . ALA A 1 302 ? 14.102 1.222 -8.32 1 98.62 302 ALA A C 1
ATOM 2305 O O . ALA A 1 302 ? 13.273 1.495 -7.453 1 98.62 302 ALA A O 1
ATOM 2306 N N . TYR A 1 303 ? 14.922 2.068 -8.781 1 97.94 303 TYR A N 1
ATOM 2307 C CA . TYR A 1 303 ? 14.898 3.451 -8.312 1 97.94 303 TYR A CA 1
ATOM 2308 C C . TYR A 1 303 ? 13.594 4.133 -8.695 1 97.94 303 TYR A C 1
ATOM 2310 O O . TYR A 1 303 ? 12.953 4.785 -7.867 1 97.94 303 TYR A O 1
ATOM 2318 N N . GLY A 1 304 ? 13.219 4.008 -9.961 1 98.12 304 GLY A N 1
ATOM 2319 C CA . GLY A 1 304 ? 11.969 4.59 -10.406 1 98.12 304 GLY A CA 1
ATOM 2320 C C . GLY A 1 304 ? 10.773 4.125 -9.594 1 98.12 304 GLY A C 1
ATOM 2321 O O . GLY A 1 304 ? 9.898 4.926 -9.258 1 98.12 304 GLY A O 1
ATOM 2322 N N . LEU A 1 305 ? 10.766 2.869 -9.32 1 98.62 305 LEU A N 1
ATOM 2323 C CA . LEU A 1 305 ? 9.688 2.307 -8.508 1 98.62 305 LEU A CA 1
ATOM 2324 C C . LEU A 1 305 ? 9.68 2.922 -7.113 1 98.62 305 LEU A C 1
ATOM 2326 O O . LEU A 1 305 ? 8.617 3.227 -6.57 1 98.62 305 LEU A O 1
ATOM 2330 N N . SER A 1 306 ? 10.828 3.094 -6.531 1 98.12 306 SER A N 1
ATOM 2331 C CA . SER A 1 306 ? 10.961 3.664 -5.195 1 98.12 306 SER A CA 1
ATOM 2332 C C . SER A 1 306 ? 10.461 5.105 -5.152 1 98.12 306 SER A C 1
ATOM 2334 O O . SER A 1 306 ? 10.203 5.645 -4.078 1 98.12 306 SER A O 1
ATOM 2336 N N . GLN A 1 307 ? 10.305 5.738 -6.328 1 97.12 307 GLN A N 1
ATOM 2337 C CA . GLN A 1 307 ? 9.898 7.137 -6.414 1 97.12 307 GLN A CA 1
ATOM 2338 C C . GLN A 1 307 ? 8.383 7.262 -6.551 1 97.12 307 GLN A C 1
ATOM 2340 O O . GLN A 1 307 ? 7.859 8.359 -6.77 1 97.12 307 GLN A O 1
ATOM 2345 N N . THR A 1 308 ? 7.68 6.129 -6.457 1 97.81 308 THR A N 1
ATOM 2346 C CA . THR A 1 308 ? 6.223 6.215 -6.426 1 97.81 308 THR A CA 1
ATOM 2347 C C . THR A 1 308 ? 5.766 7.234 -5.391 1 97.81 308 THR A C 1
ATOM 2349 O O . THR A 1 308 ? 6.293 7.277 -4.277 1 97.81 308 THR A O 1
ATOM 2352 N N . GLY A 1 309 ? 4.789 8.062 -5.727 1 97.5 309 GLY A N 1
ATOM 2353 C CA . GLY A 1 309 ? 4.383 9.18 -4.898 1 97.5 309 GLY A CA 1
ATOM 2354 C C . GLY A 1 309 ? 4.035 8.781 -3.477 1 97.5 309 GLY A C 1
ATOM 2355 O O . GLY A 1 309 ? 4.488 9.414 -2.52 1 97.5 309 GLY A O 1
ATOM 2356 N N . SER A 1 310 ? 3.219 7.758 -3.289 1 98 310 SER A N 1
ATOM 2357 C CA . SER A 1 310 ? 2.811 7.316 -1.959 1 98 310 SER A CA 1
ATOM 2358 C C . SER A 1 310 ? 4.008 6.844 -1.143 1 98 310 SER A C 1
ATOM 2360 O O . SER A 1 310 ? 4.055 7.043 0.074 1 98 310 SER A O 1
ATOM 2362 N N . THR A 1 311 ? 5.031 6.211 -1.825 1 97.81 311 THR A N 1
ATOM 2363 C CA . THR A 1 311 ? 6.246 5.762 -1.153 1 97.81 311 THR A CA 1
ATOM 2364 C C . THR A 1 311 ? 7.082 6.953 -0.691 1 97.81 311 THR A C 1
ATOM 2366 O O . THR A 1 311 ? 7.516 7.004 0.461 1 97.81 311 THR A O 1
ATOM 2369 N N . CYS A 1 312 ? 7.227 7.898 -1.573 1 96.56 312 CYS A N 1
ATOM 2370 C CA . CYS A 1 312 ? 8.031 9.07 -1.245 1 96.56 312 CYS A CA 1
ATOM 2371 C C . CYS A 1 312 ? 7.402 9.859 -0.106 1 96.56 312 CYS A C 1
ATOM 2373 O O . CYS A 1 312 ? 8.109 10.398 0.748 1 96.56 312 CYS A O 1
ATOM 2375 N N . SER A 1 313 ? 6.133 9.867 -0.105 1 96.75 313 SER A N 1
ATOM 2376 C CA . SER A 1 313 ? 5.414 10.641 0.9 1 96.75 313 SER A CA 1
ATOM 2377 C C . SER A 1 313 ? 5.402 9.93 2.246 1 96.75 313 SER A C 1
ATOM 2379 O O . SER A 1 313 ? 5.723 10.523 3.275 1 96.75 313 SER A O 1
ATOM 2381 N N . GLY A 1 314 ? 5.027 8.648 2.268 1 95.19 314 GLY A N 1
ATOM 2382 C CA . GLY A 1 314 ? 4.809 7.914 3.5 1 95.19 314 GLY A CA 1
ATOM 2383 C C . GLY A 1 314 ? 6.035 7.16 3.973 1 95.19 314 GLY A C 1
ATOM 2384 O O . GLY A 1 314 ? 6.074 6.676 5.105 1 95.19 314 GLY A O 1
ATOM 2385 N N . GLY A 1 315 ? 7.012 7.129 3.076 1 94.06 315 GLY A N 1
ATOM 2386 C CA . GLY A 1 315 ? 8.094 6.188 3.312 1 94.06 315 GLY A CA 1
ATOM 2387 C C . GLY A 1 315 ? 7.812 4.805 2.752 1 94.06 315 GLY A C 1
ATOM 2388 O O . GLY A 1 315 ? 6.695 4.523 2.312 1 94.06 315 GLY A O 1
ATOM 2389 N N . ALA A 1 316 ? 8.805 3.979 2.836 1 94.81 316 ALA A N 1
ATOM 2390 C CA . ALA A 1 316 ? 8.672 2.615 2.33 1 94.81 316 ALA A CA 1
ATOM 2391 C C . ALA A 1 316 ? 7.488 1.902 2.979 1 94.81 316 ALA A C 1
ATOM 2393 O O . ALA A 1 316 ? 7.23 2.07 4.172 1 94.81 316 ALA A O 1
ATOM 2394 N N . PRO A 1 317 ? 6.707 1.1 2.244 1 95.25 317 PRO A N 1
ATOM 2395 C CA . PRO A 1 317 ? 5.355 0.666 2.605 1 95.25 317 PRO A CA 1
ATOM 2396 C C . PRO A 1 317 ? 5.348 -0.343 3.752 1 95.25 317 PRO A C 1
ATOM 2398 O O . PRO A 1 317 ? 4.289 -0.631 4.316 1 95.25 317 PRO A O 1
ATOM 2401 N N . SER A 1 318 ? 6.379 -0.941 4.254 1 97 318 SER A N 1
ATOM 2402 C CA . SER A 1 318 ? 6.352 -1.992 5.266 1 97 318 SER A CA 1
ATOM 2403 C C . SER A 1 318 ? 7.527 -1.864 6.227 1 97 318 SER A C 1
ATOM 2405 O O . SER A 1 318 ? 8.156 -2.861 6.586 1 97 318 SER A O 1
ATOM 2407 N N . GLN A 1 319 ? 7.766 -0.775 6.699 1 98.5 319 GLN A N 1
ATOM 2408 C CA . GLN A 1 319 ? 9.039 -0.458 7.348 1 98.5 319 GLN A CA 1
ATOM 2409 C C . GLN A 1 319 ? 9.234 -1.285 8.609 1 98.5 319 GLN A C 1
ATOM 2411 O O . GLN A 1 319 ? 10.234 -1.988 8.75 1 98.5 319 GLN A O 1
ATOM 2416 N N . LEU A 1 320 ? 8.281 -1.321 9.555 1 98.75 320 LEU A N 1
ATOM 2417 C CA . LEU A 1 320 ? 8.383 -2.121 10.773 1 98.75 320 LEU A CA 1
ATOM 2418 C C . LEU A 1 320 ? 8.492 -3.605 10.438 1 98.75 320 LEU A C 1
ATOM 2420 O O . LEU A 1 320 ? 9.359 -4.305 10.969 1 98.75 320 LEU A O 1
ATOM 2424 N N . ALA A 1 321 ? 7.609 -4.074 9.586 1 98.69 321 ALA A N 1
ATOM 2425 C CA . ALA A 1 321 ? 7.625 -5.48 9.188 1 98.69 321 ALA A CA 1
ATOM 2426 C C . ALA A 1 321 ? 8.93 -5.836 8.484 1 98.69 321 ALA A C 1
ATOM 2428 O O . ALA A 1 321 ? 9.477 -6.922 8.695 1 98.69 321 ALA A O 1
ATOM 2429 N N . ALA A 1 322 ? 9.375 -4.906 7.609 1 98.81 322 ALA A N 1
ATOM 2430 C CA . ALA A 1 322 ? 10.641 -5.121 6.914 1 98.81 322 ALA A CA 1
ATOM 2431 C C . ALA A 1 322 ? 11.789 -5.273 7.906 1 98.81 322 ALA A C 1
ATOM 2433 O O . ALA A 1 322 ? 12.703 -6.078 7.691 1 98.81 322 ALA A O 1
ATOM 2434 N N . MET A 1 323 ? 11.758 -4.488 8.977 1 98.81 323 MET A N 1
ATOM 2435 C CA . MET A 1 323 ? 12.773 -4.586 10.023 1 98.81 323 MET A CA 1
ATOM 2436 C C . MET A 1 323 ? 12.758 -5.961 10.672 1 98.81 323 MET A C 1
ATOM 2438 O O . MET A 1 323 ? 13.812 -6.57 10.875 1 98.81 323 MET A O 1
ATOM 2442 N N . LEU A 1 324 ? 11.586 -6.527 10.961 1 98.81 324 LEU A N 1
ATOM 2443 C CA . LEU A 1 324 ? 11.461 -7.848 11.562 1 98.81 324 LEU A CA 1
ATOM 2444 C C . LEU A 1 324 ? 11.922 -8.93 10.594 1 98.81 324 LEU A C 1
ATOM 2446 O O . LEU A 1 324 ? 12.672 -9.828 10.977 1 98.81 324 LEU A O 1
ATOM 2450 N N . VAL A 1 325 ? 11.516 -8.812 9.336 1 98.75 325 VAL A N 1
ATOM 2451 C CA . VAL A 1 325 ? 11.844 -9.805 8.328 1 98.75 325 VAL A CA 1
ATOM 2452 C C . VAL A 1 325 ? 13.344 -9.773 8.039 1 98.75 325 VAL A C 1
ATOM 2454 O O . VAL A 1 325 ? 13.953 -10.82 7.785 1 98.75 325 VAL A O 1
ATOM 2457 N N . ALA A 1 326 ? 13.891 -8.555 8.086 1 98.81 326 ALA A N 1
ATOM 2458 C CA . ALA A 1 326 ? 15.336 -8.438 7.895 1 98.81 326 ALA A CA 1
ATOM 2459 C C . ALA A 1 326 ? 16.094 -9.273 8.922 1 98.81 326 ALA A C 1
ATOM 2461 O O . ALA A 1 326 ? 17.078 -9.93 8.594 1 98.81 326 ALA A O 1
ATOM 2462 N N . GLU A 1 327 ? 15.648 -9.211 10.156 1 98.69 327 GLU A N 1
ATOM 2463 C CA . GLU A 1 327 ? 16.266 -10 11.219 1 98.69 327 GLU A CA 1
ATOM 2464 C C . GLU A 1 327 ? 16.125 -11.492 10.938 1 98.69 327 GLU A C 1
ATOM 2466 O O . GLU A 1 327 ? 17.094 -12.25 11.109 1 98.69 327 GLU A O 1
ATOM 2471 N N . LEU A 1 328 ? 14.945 -11.953 10.5 1 98.62 328 LEU A N 1
ATOM 2472 C CA . LEU A 1 328 ? 14.719 -13.359 10.203 1 98.62 328 LEU A CA 1
ATOM 2473 C C . LEU A 1 328 ? 15.594 -13.82 9.047 1 98.62 328 LEU A C 1
ATOM 2475 O O . LEU A 1 328 ? 16.141 -14.922 9.078 1 98.62 328 LEU A O 1
ATOM 2479 N N . LEU A 1 329 ? 15.688 -12.977 8.055 1 98.44 329 LEU A N 1
ATOM 2480 C CA . LEU A 1 329 ? 16.453 -13.352 6.871 1 98.44 329 LEU A CA 1
ATOM 2481 C C . LEU A 1 329 ? 17.938 -13.383 7.172 1 98.44 329 LEU A C 1
ATOM 2483 O O . LEU A 1 329 ? 18.641 -14.328 6.789 1 98.44 329 LEU A O 1
ATOM 2487 N N . ALA A 1 330 ? 18.438 -12.391 7.875 1 97.56 330 ALA A N 1
ATOM 2488 C CA . ALA A 1 330 ? 19.859 -12.258 8.188 1 97.56 330 ALA A CA 1
ATOM 2489 C C . ALA A 1 330 ? 20.328 -13.375 9.125 1 97.56 330 ALA A C 1
ATOM 2491 O O . ALA A 1 330 ? 21.469 -13.844 9.031 1 97.56 330 ALA A O 1
ATOM 2492 N N . SER A 1 331 ? 19.469 -13.852 9.984 1 97.38 331 SER A N 1
ATOM 2493 C CA . SER A 1 331 ? 19.828 -14.891 10.945 1 97.38 331 SER A CA 1
ATOM 2494 C C . SER A 1 331 ? 19.719 -16.281 10.32 1 97.38 331 SER A C 1
ATOM 2496 O O . SER A 1 331 ? 20.094 -17.266 10.945 1 97.38 331 SER A O 1
ATOM 2498 N N . GLY A 1 332 ? 19.125 -16.375 9.156 1 97.25 332 GLY A N 1
ATOM 2499 C CA . GLY A 1 332 ? 18.953 -17.656 8.484 1 97.25 332 GLY A CA 1
ATOM 2500 C C . GLY A 1 332 ? 17.656 -18.344 8.844 1 97.25 332 GLY A C 1
ATOM 2501 O O . GLY A 1 332 ? 17.359 -19.422 8.312 1 97.25 332 GLY A O 1
ATOM 2502 N N . GLN A 1 333 ? 16.891 -17.719 9.641 1 97.56 333 GLN A N 1
ATOM 2503 C CA . GLN A 1 333 ? 15.672 -18.344 10.133 1 97.56 333 GLN A CA 1
ATOM 2504 C C . GLN A 1 333 ? 14.68 -18.594 9 1 97.56 333 GLN A C 1
ATOM 2506 O O . GLN A 1 333 ? 13.953 -19.594 9.008 1 97.56 333 GLN A O 1
ATOM 2511 N N . VAL A 1 334 ? 14.625 -17.688 8.016 1 98 334 VAL A N 1
ATOM 2512 C CA . VAL A 1 334 ? 13.695 -17.844 6.895 1 98 334 VAL A CA 1
ATOM 2513 C C . VAL A 1 334 ? 14.055 -19.109 6.113 1 98 334 VAL A C 1
ATOM 2515 O O . VAL A 1 334 ? 13.195 -19.969 5.875 1 98 334 VAL A O 1
ATOM 2518 N N . GLN A 1 335 ? 15.289 -19.234 5.793 1 96.81 335 GLN A N 1
ATOM 2519 C CA . GLN A 1 335 ? 15.727 -20.375 5.004 1 96.81 335 GLN A CA 1
ATOM 2520 C C . GLN A 1 335 ? 15.57 -21.672 5.789 1 96.81 335 GLN A C 1
ATOM 2522 O O . GLN A 1 335 ? 15.148 -22.688 5.238 1 96.81 335 GLN A O 1
ATOM 2527 N N . ARG A 1 336 ? 15.93 -21.672 7.023 1 96.62 336 ARG A N 1
ATOM 2528 C CA . ARG A 1 336 ? 15.789 -22.859 7.855 1 96.62 336 ARG A CA 1
ATOM 2529 C C . ARG A 1 336 ? 14.328 -23.297 7.945 1 96.62 336 ARG A C 1
ATOM 2531 O O . ARG A 1 336 ? 14.016 -24.484 7.852 1 96.62 336 ARG A O 1
ATOM 2538 N N . HIS A 1 337 ? 13.5 -22.344 8.141 1 97.06 337 HIS A N 1
ATOM 2539 C CA . HIS A 1 337 ? 12.07 -22.641 8.219 1 97.06 337 HIS A CA 1
ATOM 2540 C C . HIS A 1 337 ? 11.555 -23.219 6.91 1 97.06 337 HIS A C 1
ATOM 2542 O O . HIS A 1 337 ? 10.75 -24.156 6.918 1 97.06 337 HIS A O 1
ATOM 2548 N N . LEU A 1 338 ? 11.969 -22.688 5.801 1 97.12 338 LEU A N 1
ATOM 2549 C CA . LEU A 1 338 ? 11.586 -23.203 4.488 1 97.12 338 LEU A CA 1
ATOM 2550 C C . LEU A 1 338 ? 12.039 -24.641 4.316 1 97.12 338 LEU A C 1
ATOM 2552 O O . LEU A 1 338 ? 11.242 -25.5 3.926 1 97.12 338 LEU A O 1
ATOM 2556 N N . ASP A 1 339 ? 13.25 -24.906 4.676 1 95.56 339 ASP A N 1
ATOM 2557 C CA . ASP A 1 339 ? 13.867 -26.188 4.391 1 95.56 339 ASP A CA 1
ATOM 2558 C C . ASP A 1 339 ? 13.367 -27.266 5.352 1 95.56 339 ASP A C 1
ATOM 2560 O O . ASP A 1 339 ? 13.195 -28.422 4.965 1 95.56 339 ASP A O 1
ATOM 2564 N N . GLU A 1 340 ? 13.109 -26.859 6.551 1 95.62 340 GLU A N 1
ATOM 2565 C CA . GLU A 1 340 ? 12.859 -27.859 7.578 1 95.62 340 GLU A CA 1
ATOM 2566 C C . GLU A 1 340 ? 11.359 -28.031 7.832 1 95.62 340 GLU A C 1
ATOM 2568 O O . GLU A 1 340 ? 10.922 -29.062 8.336 1 95.62 340 GLU A O 1
ATOM 2573 N N . LYS A 1 341 ? 10.641 -27.016 7.496 1 96.06 341 LYS A N 1
ATOM 2574 C CA . LYS A 1 341 ? 9.234 -27.078 7.883 1 96.06 341 LYS A CA 1
ATOM 2575 C C . LYS A 1 341 ? 8.32 -26.906 6.672 1 96.06 341 LYS A C 1
ATOM 2577 O O . LYS A 1 341 ? 7.555 -27.797 6.332 1 96.06 341 LYS A O 1
ATOM 2582 N N . THR A 1 342 ? 8.461 -25.844 5.965 1 96.94 342 THR A N 1
ATOM 2583 C CA . THR A 1 342 ? 7.492 -25.453 4.945 1 96.94 342 THR A CA 1
ATOM 2584 C C . THR A 1 342 ? 7.527 -26.422 3.768 1 96.94 342 THR A C 1
ATOM 2586 O O . THR A 1 342 ? 6.508 -27.016 3.416 1 96.94 342 THR A O 1
ATOM 2589 N N . ARG A 1 343 ? 8.648 -26.641 3.154 1 96.44 343 ARG A N 1
ATOM 2590 C CA . ARG A 1 343 ? 8.758 -27.469 1.955 1 96.44 343 ARG A CA 1
ATOM 2591 C C . ARG A 1 343 ? 8.391 -28.922 2.25 1 96.44 343 ARG A C 1
ATOM 2593 O O . ARG A 1 343 ? 7.598 -29.516 1.526 1 96.44 343 ARG A O 1
ATOM 2600 N N . PRO A 1 344 ? 8.898 -29.484 3.338 1 95.44 344 PRO A N 1
ATOM 2601 C CA . PRO A 1 344 ? 8.492 -30.859 3.623 1 95.44 344 PRO A CA 1
ATOM 2602 C C . PRO A 1 344 ? 6.988 -31 3.854 1 95.44 344 PRO A C 1
ATOM 2604 O O . PRO A 1 344 ? 6.375 -31.969 3.4 1 95.44 344 PRO A O 1
ATOM 2607 N N . ALA A 1 345 ? 6.426 -30.062 4.566 1 96.44 345 ALA A N 1
ATOM 2608 C CA . ALA A 1 345 ? 4.988 -30.125 4.828 1 96.44 345 ALA A CA 1
ATOM 2609 C C . ALA A 1 345 ? 4.188 -30.016 3.533 1 96.44 345 ALA A C 1
ATOM 2611 O O . ALA A 1 345 ? 3.213 -30.75 3.338 1 96.44 345 ALA A O 1
ATOM 2612 N N . LEU A 1 346 ? 4.551 -29.109 2.678 1 96.94 346 LEU A N 1
ATOM 2613 C CA . LEU A 1 346 ? 3.869 -28.953 1.4 1 96.94 346 LEU A CA 1
ATOM 2614 C C . LEU A 1 346 ? 4.02 -30.203 0.539 1 96.94 346 LEU A C 1
ATOM 2616 O O . LEU A 1 346 ? 3.061 -30.641 -0.099 1 96.94 346 LEU A O 1
ATOM 2620 N N . ALA A 1 347 ? 5.195 -30.734 0.532 1 96.06 347 ALA A N 1
ATOM 2621 C CA . ALA A 1 347 ? 5.449 -31.953 -0.247 1 96.06 347 ALA A CA 1
ATOM 2622 C C . ALA A 1 347 ? 4.555 -33.094 0.217 1 96.06 347 ALA A C 1
ATOM 2624 O O . ALA A 1 347 ? 4.008 -33.844 -0.604 1 96.06 347 ALA A O 1
ATOM 2625 N N . ARG A 1 348 ? 4.43 -33.25 1.487 1 96 348 ARG A N 1
ATOM 2626 C CA . ARG A 1 348 ? 3.59 -34.344 2.031 1 96 348 ARG A CA 1
ATOM 2627 C C . ARG A 1 348 ? 2.125 -34.125 1.665 1 96 348 ARG A C 1
ATOM 2629 O O . ARG A 1 348 ? 1.435 -35.062 1.271 1 96 348 ARG A O 1
ATOM 2636 N N . ARG A 1 349 ? 1.669 -32.938 1.812 1 97.25 349 ARG A N 1
ATOM 2637 C CA . ARG A 1 349 ? 0.282 -32.625 1.486 1 97.25 349 ARG A CA 1
ATOM 2638 C C . ARG A 1 349 ? 0.014 -32.781 -0.004 1 97.25 349 ARG A C 1
ATOM 2640 O O . ARG A 1 349 ? -1.047 -33.281 -0.394 1 97.25 349 ARG A O 1
ATOM 2647 N N . HIS A 1 350 ? 0.96 -32.375 -0.792 1 97.19 350 HIS A N 1
ATOM 2648 C CA . HIS A 1 350 ? 0.853 -32.562 -2.234 1 97.19 350 HIS A CA 1
ATOM 2649 C C . HIS A 1 350 ? 0.743 -34.031 -2.586 1 97.19 350 HIS A C 1
ATOM 2651 O O . HIS A 1 350 ? -0.126 -34.438 -3.367 1 97.19 350 HIS A O 1
ATOM 2657 N N . ARG A 1 351 ? 1.607 -34.812 -2.053 1 96.06 351 ARG A N 1
ATOM 2658 C CA . ARG A 1 351 ? 1.585 -36.25 -2.307 1 96.06 351 ARG A CA 1
ATOM 2659 C C . ARG A 1 351 ? 0.255 -36.844 -1.882 1 96.06 351 ARG A C 1
ATOM 2661 O O . ARG A 1 351 ? -0.33 -37.656 -2.615 1 96.06 351 ARG A O 1
ATOM 2668 N N . ALA A 1 352 ? -0.137 -36.469 -0.733 1 97.31 352 ALA A N 1
ATOM 2669 C CA . ALA A 1 352 ? -1.412 -36.969 -0.228 1 97.31 352 ALA A CA 1
ATOM 2670 C C . ALA A 1 352 ? -2.559 -36.594 -1.166 1 97.31 352 ALA A C 1
ATOM 2672 O O . ALA A 1 352 ? -3.443 -37.406 -1.427 1 97.31 352 ALA A O 1
ATOM 2673 N N . MET A 1 353 ? -2.566 -35.438 -1.648 1 98.06 353 MET A N 1
ATOM 2674 C CA . MET A 1 353 ? -3.613 -34.969 -2.562 1 98.06 353 MET A CA 1
ATOM 2675 C C . MET A 1 353 ? -3.555 -35.75 -3.875 1 98.06 353 MET A C 1
ATOM 2677 O O . MET A 1 353 ? -4.586 -36.188 -4.391 1 98.06 353 MET A O 1
ATOM 2681 N N . MET A 1 354 ? -2.371 -35.906 -4.398 1 96.81 354 MET A N 1
ATOM 2682 C CA . MET A 1 354 ? -2.203 -36.594 -5.672 1 96.81 354 MET A CA 1
ATOM 2683 C C . MET A 1 354 ? -2.68 -38.031 -5.57 1 96.81 354 MET A C 1
ATOM 2685 O O . MET A 1 354 ? -3.342 -38.562 -6.48 1 96.81 354 MET A O 1
ATOM 2689 N N . GLU A 1 355 ? -2.342 -38.656 -4.508 1 96.75 355 GLU A N 1
ATOM 2690 C CA . GLU A 1 355 ? -2.793 -40.031 -4.281 1 96.75 355 GLU A CA 1
ATOM 2691 C C . GLU A 1 355 ? -4.312 -40.094 -4.152 1 96.75 355 GLU A C 1
ATOM 2693 O O . GLU A 1 355 ? -4.945 -41 -4.703 1 96.75 355 GLU A O 1
ATOM 2698 N N . ALA A 1 356 ? -4.832 -39.156 -3.422 1 98.25 356 ALA A N 1
ATOM 2699 C CA . ALA A 1 356 ? -6.281 -39.094 -3.252 1 98.25 356 ALA A CA 1
ATOM 2700 C C . ALA A 1 356 ? -6.98 -38.844 -4.582 1 98.25 356 ALA A C 1
ATOM 2702 O O . ALA A 1 356 ? -8.023 -39.438 -4.871 1 98.25 356 ALA A O 1
ATOM 2703 N N . ILE A 1 357 ? -6.488 -37.969 -5.402 1 97.62 357 ILE A N 1
ATOM 2704 C CA . ILE A 1 357 ? -7.059 -37.656 -6.711 1 97.62 357 ILE A CA 1
ATOM 2705 C C . ILE A 1 357 ? -7.035 -38.906 -7.582 1 97.62 357 ILE A C 1
ATOM 2707 O O . ILE A 1 357 ? -8.016 -39.219 -8.266 1 97.62 357 ILE A O 1
ATOM 2711 N N . ALA A 1 358 ? -5.961 -39.625 -7.562 1 96.31 358 ALA A N 1
ATOM 2712 C CA . ALA A 1 358 ? -5.852 -40.844 -8.336 1 96.31 358 ALA A CA 1
ATOM 2713 C C . ALA A 1 358 ? -6.926 -41.844 -7.93 1 96.31 358 ALA A C 1
ATOM 2715 O O . ALA A 1 358 ? -7.578 -42.438 -8.789 1 96.31 358 ALA A O 1
ATOM 2716 N N . GLU A 1 359 ? -7.137 -41.969 -6.699 1 97.19 359 GLU A N 1
ATOM 2717 C CA . GLU A 1 359 ? -8.008 -43 -6.148 1 97.19 359 GLU A CA 1
ATOM 2718 C C . GLU A 1 359 ? -9.477 -42.594 -6.25 1 97.19 359 GLU A C 1
ATOM 2720 O O . GLU A 1 359 ? -10.328 -43.406 -6.59 1 97.19 359 GLU A O 1
ATOM 2725 N N . HIS A 1 360 ? -9.75 -41.344 -6.008 1 97.38 360 HIS A N 1
ATOM 2726 C CA . HIS A 1 360 ? -11.148 -40.969 -5.77 1 97.38 360 HIS A CA 1
ATOM 2727 C C . HIS A 1 360 ? -11.711 -40.156 -6.926 1 97.38 360 HIS A C 1
ATOM 2729 O O . HIS A 1 360 ? -12.922 -39.969 -7.027 1 97.38 360 HIS A O 1
ATOM 2735 N N . VAL A 1 361 ? -10.867 -39.688 -7.809 1 96.94 361 VAL A N 1
ATOM 2736 C CA . VAL A 1 361 ? -11.336 -38.875 -8.914 1 96.94 361 VAL A CA 1
ATOM 2737 C C . VAL A 1 361 ? -11 -39.531 -10.242 1 96.94 361 VAL A C 1
ATOM 2739 O O . VAL A 1 361 ? -11.898 -39.938 -10.992 1 96.94 361 VAL A O 1
ATOM 2742 N N . GLN A 1 362 ? -9.766 -39.812 -10.461 1 95.56 362 GLN A N 1
ATOM 2743 C CA . GLN A 1 362 ? -9.336 -40.344 -11.75 1 95.56 362 GLN A CA 1
ATOM 2744 C C . GLN A 1 362 ? -9.898 -41.75 -11.977 1 95.56 362 GLN A C 1
ATOM 2746 O O . GLN A 1 362 ? -10.484 -42.031 -13.031 1 95.56 362 GLN A O 1
ATOM 2751 N N . LYS A 1 363 ? -9.742 -42.625 -11.047 1 94.81 363 LYS A N 1
ATOM 2752 C CA . LYS A 1 363 ? -10.188 -44 -11.195 1 94.81 363 LYS A CA 1
ATOM 2753 C C . LYS A 1 363 ? -11.695 -44.062 -11.422 1 94.81 363 LYS A C 1
ATOM 2755 O O . LYS A 1 363 ? -12.148 -44.656 -12.398 1 94.81 363 LYS A O 1
ATOM 2760 N N . PRO A 1 364 ? -12.414 -43.438 -10.578 1 93.88 364 PRO A N 1
ATOM 2761 C CA . PRO A 1 364 ? -13.867 -43.531 -10.758 1 93.88 364 PRO A CA 1
ATOM 2762 C C . PRO A 1 364 ? -14.344 -42.875 -12.055 1 93.88 364 PRO A C 1
ATOM 2764 O O . PRO A 1 364 ? -15.391 -43.25 -12.594 1 93.88 364 PRO A O 1
ATOM 2767 N N . LEU A 1 365 ? -13.641 -41.938 -12.555 1 92.25 365 LEU A N 1
ATOM 2768 C CA . LEU A 1 365 ? -14.055 -41.25 -13.766 1 92.25 365 LEU A CA 1
ATOM 2769 C C . LEU A 1 365 ? -13.383 -41.844 -15 1 92.25 365 LEU A C 1
ATOM 2771 O O . LEU A 1 365 ? -13.469 -41.281 -16.094 1 92.25 365 LEU A O 1
ATOM 2775 N N . GLY A 1 366 ? -12.805 -42.969 -14.875 1 83.69 366 GLY A N 1
ATOM 2776 C CA . GLY A 1 366 ? -12.312 -43.75 -15.992 1 83.69 366 GLY A CA 1
ATOM 2777 C C . GLY A 1 366 ? -10.977 -43.281 -16.516 1 83.69 366 GLY A C 1
ATOM 2778 O O . GLY A 1 366 ? -10.68 -43.438 -17.703 1 83.69 366 GLY A O 1
ATOM 2779 N N . GLY A 1 367 ? -10.25 -42.594 -15.797 1 74.31 367 GLY A N 1
ATOM 2780 C CA . GLY A 1 367 ? -8.891 -42.188 -16.156 1 74.31 367 GLY A CA 1
ATOM 2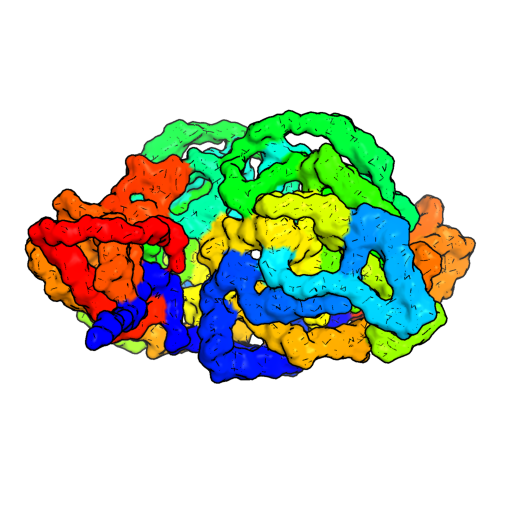781 C C . GLY A 1 367 ? -8.844 -41.062 -17.141 1 74.31 367 GLY A C 1
ATOM 2782 O O . GLY A 1 367 ? -7.805 -40.812 -17.766 1 74.31 367 GLY A O 1
ATOM 2783 N N . THR A 1 368 ? -9.859 -40.312 -17.359 1 81.62 368 THR A N 1
ATOM 2784 C CA . THR A 1 368 ? -9.93 -39.25 -18.359 1 81.62 368 THR A CA 1
ATOM 2785 C C . THR A 1 368 ? -9.539 -37.906 -17.734 1 81.62 368 THR A C 1
ATOM 2787 O O . THR A 1 368 ? -9.422 -36.906 -18.453 1 81.62 368 THR A O 1
ATOM 2790 N N . VAL A 1 369 ? -9.289 -38 -16.562 1 88.88 369 VAL A N 1
ATOM 2791 C CA . VAL A 1 369 ? -8.875 -36.781 -15.859 1 88.88 369 VAL A CA 1
ATOM 2792 C C . VAL A 1 369 ? -7.355 -36.656 -15.875 1 88.88 369 VAL A C 1
ATOM 2794 O O . VAL A 1 369 ? -6.652 -37.531 -15.352 1 88.88 369 VAL A O 1
ATOM 2797 N N . ALA A 1 370 ? -6.91 -35.656 -16.531 1 83.62 370 ALA A N 1
ATOM 2798 C CA . ALA A 1 370 ? -5.473 -35.406 -16.609 1 83.62 370 ALA A CA 1
ATOM 2799 C C . ALA A 1 370 ? -5.004 -34.5 -15.477 1 83.62 370 ALA A C 1
ATOM 2801 O O . ALA A 1 370 ? -5.57 -33.406 -15.266 1 83.62 370 ALA A O 1
ATOM 2802 N N . VAL A 1 371 ? -4.078 -35 -14.734 1 89.19 371 VAL A N 1
ATOM 2803 C CA . VAL A 1 371 ? -3.467 -34.25 -13.656 1 89.19 371 VAL A CA 1
ATOM 2804 C C . VAL A 1 371 ? -1.964 -34.125 -13.891 1 89.19 371 VAL A C 1
ATOM 2806 O O . VAL A 1 371 ? -1.312 -35.094 -14.305 1 89.19 371 VAL A O 1
ATOM 2809 N N . ARG A 1 372 ? -1.461 -32.938 -13.727 1 87.69 372 ARG A N 1
ATOM 2810 C CA . ARG A 1 372 ? -0.032 -32.719 -13.93 1 87.69 372 ARG A CA 1
ATOM 2811 C C . ARG A 1 372 ? 0.777 -33.281 -12.773 1 87.69 372 ARG A C 1
ATOM 2813 O O . ARG A 1 372 ? 0.486 -33.031 -11.602 1 87.69 372 ARG A O 1
ATOM 2820 N N . GLU A 1 373 ? 1.827 -34 -13.172 1 88.75 373 GLU A N 1
ATOM 2821 C CA . GLU A 1 373 ? 2.641 -34.656 -12.156 1 88.75 373 GLU A CA 1
ATOM 2822 C C . GLU A 1 373 ? 3.895 -33.844 -11.844 1 88.75 373 GLU A C 1
ATOM 2824 O O . GLU A 1 373 ? 4.5 -34.031 -10.781 1 88.75 373 GLU A O 1
ATOM 2829 N N . SER A 1 374 ? 4.312 -33.062 -12.773 1 94.06 374 SER A N 1
ATOM 2830 C CA . SER A 1 374 ? 5.496 -32.219 -12.625 1 94.06 374 SER A CA 1
ATOM 2831 C C . SER A 1 374 ? 5.227 -30.797 -13.094 1 94.06 374 SER A C 1
ATOM 2833 O O . SER A 1 374 ? 4.539 -30.594 -14.094 1 94.06 374 SER A O 1
ATOM 2835 N N . SER A 1 375 ? 5.723 -29.844 -12.305 1 95.56 375 SER A N 1
ATOM 2836 C CA . SER A 1 375 ? 5.555 -28.453 -12.703 1 95.56 375 SER A CA 1
ATOM 2837 C C . SER A 1 375 ? 6.336 -28.141 -13.977 1 95.56 375 SER A C 1
ATOM 2839 O O . SER A 1 375 ? 5.855 -27.406 -14.844 1 95.56 375 SER A O 1
ATOM 2841 N N . LEU A 1 376 ? 7.57 -28.609 -13.961 1 93.44 376 LEU A N 1
ATOM 2842 C CA . LEU A 1 376 ? 8.414 -28.531 -15.156 1 93.44 376 LEU A CA 1
ATOM 2843 C C . LEU A 1 376 ? 8.438 -29.859 -15.891 1 93.44 376 LEU A C 1
ATOM 2845 O O . LEU A 1 376 ? 8.82 -30.891 -15.32 1 93.44 376 LEU A O 1
ATOM 2849 N N . GLU A 1 377 ? 8.023 -29.812 -17.125 1 88.56 377 GLU A N 1
ATOM 2850 C CA . GLU A 1 377 ? 7.891 -31.047 -17.891 1 88.56 377 GLU A CA 1
ATOM 2851 C C . GLU A 1 377 ? 9.18 -31.859 -17.875 1 88.56 377 GLU A C 1
ATOM 2853 O O . GLU A 1 377 ? 10.25 -31.328 -18.188 1 88.56 377 GLU A O 1
ATOM 2858 N N . GLY A 1 378 ? 9.07 -33.094 -17.453 1 86.38 378 GLY A N 1
ATOM 2859 C CA . GLY A 1 378 ? 10.172 -34.031 -17.531 1 86.38 378 GLY A CA 1
ATOM 2860 C C . GLY A 1 378 ? 11.18 -33.875 -16.406 1 86.38 378 GLY A C 1
ATOM 2861 O O . GLY A 1 378 ? 12.164 -34.594 -16.344 1 86.38 378 GLY A O 1
ATOM 2862 N N . ALA A 1 379 ? 10.938 -33 -15.422 1 89.62 379 ALA A N 1
ATOM 2863 C CA . ALA A 1 379 ? 11.977 -32.688 -14.445 1 89.62 379 ALA A CA 1
ATOM 2864 C C . ALA A 1 379 ? 11.719 -33.375 -13.117 1 89.62 379 ALA A C 1
ATOM 2866 O O . ALA A 1 379 ? 12.609 -33.469 -12.266 1 89.62 379 ALA A O 1
ATOM 2867 N N . GLY A 1 380 ? 10.523 -33.906 -12.898 1 92.31 380 GLY A N 1
ATOM 2868 C CA . GLY A 1 380 ? 10.211 -34.562 -11.633 1 92.31 380 GLY A CA 1
ATOM 2869 C C . GLY A 1 380 ? 10.234 -33.594 -10.453 1 92.31 380 GLY A C 1
ATOM 2870 O O . GLY A 1 380 ? 10.727 -33.938 -9.375 1 92.31 380 GLY A O 1
ATOM 2871 N N . VAL A 1 381 ? 9.875 -32.406 -10.664 1 94.38 381 VAL A N 1
ATOM 2872 C CA . VAL A 1 381 ? 9.805 -31.375 -9.633 1 94.38 381 VAL A CA 1
ATOM 2873 C C . VAL A 1 381 ? 8.406 -30.766 -9.602 1 94.38 381 VAL A C 1
ATOM 2875 O O . VAL A 1 381 ? 7.773 -30.594 -10.648 1 94.38 381 VAL A O 1
ATOM 2878 N N . TYR A 1 382 ? 7.918 -30.516 -8.422 1 96.19 382 TYR A N 1
ATOM 2879 C CA . TYR A 1 382 ? 6.652 -29.812 -8.242 1 96.19 382 TYR A CA 1
ATOM 2880 C C . TYR A 1 382 ? 6.789 -28.688 -7.227 1 96.19 382 TYR A C 1
ATOM 2882 O O . TYR A 1 382 ? 7.855 -28.5 -6.633 1 96.19 382 TYR A O 1
ATOM 2890 N N . GLY A 1 383 ? 5.828 -27.797 -7.105 1 96.81 383 GLY A N 1
ATOM 2891 C CA . GLY A 1 383 ? 5.863 -26.719 -6.141 1 96.81 383 GLY A CA 1
ATOM 2892 C C . GLY A 1 383 ? 4.582 -25.906 -6.102 1 96.81 383 GLY A C 1
ATOM 2893 O O . GLY A 1 383 ? 3.6 -26.25 -6.758 1 96.81 383 GLY A O 1
ATOM 2894 N N . GLY A 1 384 ? 4.625 -24.844 -5.273 1 97.5 384 GLY A N 1
ATOM 2895 C CA . GLY A 1 384 ? 3.479 -23.969 -5.109 1 97.5 384 GLY A CA 1
ATOM 2896 C C . GLY A 1 384 ? 2.447 -24.5 -4.137 1 97.5 384 GLY A C 1
ATOM 2897 O O . GLY A 1 384 ? 2.801 -25.062 -3.102 1 97.5 384 GLY A O 1
ATOM 2898 N N . TYR A 1 385 ? 1.193 -24.156 -4.484 1 97.94 385 TYR A N 1
ATOM 2899 C CA . TYR A 1 385 ? 0.13 -24.453 -3.529 1 97.94 385 TYR A CA 1
ATOM 2900 C C . TYR A 1 385 ? -0.985 -25.25 -4.184 1 97.94 385 TYR A C 1
ATOM 2902 O O . TYR A 1 385 ? -1.934 -25.672 -3.514 1 97.94 385 TYR A O 1
ATOM 2910 N N . PHE A 1 386 ? -0.865 -25.609 -5.547 1 98.12 386 PHE A N 1
ATOM 2911 C CA . PHE A 1 386 ? -2.121 -25.953 -6.199 1 98.12 386 PHE A CA 1
ATOM 2912 C C . PHE A 1 386 ? -1.93 -27.125 -7.148 1 98.12 386 PHE A C 1
ATOM 2914 O O . PHE A 1 386 ? -0.832 -27.344 -7.664 1 98.12 386 PHE A O 1
ATOM 2921 N N . VAL A 1 387 ? -2.994 -27.844 -7.293 1 97.69 387 VAL A N 1
ATOM 2922 C CA . VAL A 1 387 ? -3.15 -28.828 -8.352 1 97.69 387 VAL A CA 1
ATOM 2923 C C . VAL A 1 387 ? -4.301 -28.422 -9.273 1 97.69 387 VAL A C 1
ATOM 2925 O O . VAL A 1 387 ? -5.34 -27.953 -8.805 1 97.69 387 VAL A O 1
ATOM 2928 N N . TRP A 1 388 ? -4.07 -28.531 -10.531 1 96.81 388 TRP A N 1
ATOM 2929 C CA . TRP A 1 388 ? -5.023 -28.172 -11.578 1 96.81 388 TRP A CA 1
ATOM 2930 C C . TRP A 1 388 ? -5.34 -29.359 -12.461 1 96.81 388 TRP A C 1
ATOM 2932 O O . TRP A 1 388 ? -4.434 -30.047 -12.93 1 96.81 388 TRP A O 1
ATOM 2942 N N . PHE A 1 389 ? -6.652 -29.688 -12.633 1 95.62 389 PHE A N 1
ATOM 2943 C CA . PHE A 1 389 ? -6.984 -30.781 -13.531 1 95.62 389 PHE A CA 1
ATOM 2944 C C . PHE A 1 389 ? -8.297 -30.5 -14.258 1 95.62 389 PHE A C 1
ATOM 2946 O O . PHE A 1 389 ? -9.016 -29.562 -13.914 1 95.62 389 PHE A O 1
ATOM 2953 N N . THR A 1 390 ? -8.523 -31.234 -15.305 1 95.25 390 THR A N 1
ATOM 2954 C CA . THR A 1 390 ? -9.664 -31.031 -16.188 1 95.25 390 THR A CA 1
ATOM 2955 C C . THR A 1 390 ? -10.641 -32.188 -16.094 1 95.25 390 THR A C 1
ATOM 2957 O O . THR A 1 390 ? -10.234 -33.344 -16.219 1 95.25 390 THR A O 1
ATOM 2960 N N . LEU A 1 391 ? -11.852 -31.891 -15.938 1 95.44 391 LEU A N 1
ATOM 2961 C CA . LEU A 1 391 ? -12.914 -32.875 -15.891 1 95.44 391 LEU A CA 1
ATOM 2962 C C . LEU A 1 391 ? -13.227 -33.406 -17.297 1 95.44 391 LEU A C 1
ATOM 2964 O O . LEU A 1 391 ? -12.891 -32.75 -18.281 1 95.44 391 LEU A O 1
ATOM 2968 N N . PRO A 1 392 ? -13.922 -34.562 -17.359 1 93.31 392 PRO A N 1
ATOM 2969 C CA . PRO A 1 392 ? -14.336 -35.094 -18.656 1 93.31 392 PRO A CA 1
ATOM 2970 C C . PRO A 1 392 ? -15.297 -34.156 -19.406 1 93.31 392 PRO A C 1
ATOM 2972 O O . PRO A 1 392 ? -15.938 -33.312 -18.781 1 93.31 392 PRO A O 1
ATOM 2975 N N . GLU A 1 393 ? -15.391 -34.438 -20.719 1 92.44 393 GLU A N 1
ATOM 2976 C CA . GLU A 1 393 ? -16.312 -33.656 -21.547 1 92.44 393 GLU A CA 1
ATOM 2977 C C . GLU A 1 393 ? -17.75 -33.781 -21.016 1 92.44 393 GLU A C 1
ATOM 2979 O O . GLU A 1 393 ? -18.172 -34.844 -20.578 1 92.44 393 GLU A O 1
ATOM 2984 N N . GLY A 1 394 ? -18.375 -32.656 -21 1 91.25 394 GLY A N 1
ATOM 2985 C CA . GLY A 1 394 ? -19.766 -32.594 -20.578 1 91.25 394 GLY A CA 1
ATOM 2986 C C . GLY A 1 394 ? -19.938 -32.281 -19.109 1 91.25 394 GLY A C 1
ATOM 2987 O O . GLY A 1 394 ? -21.031 -31.922 -18.656 1 91.25 394 GLY A O 1
ATOM 2988 N N . MET A 1 395 ? -18.891 -32.344 -18.391 1 94.19 395 MET A N 1
ATOM 2989 C CA . MET A 1 395 ? -18.984 -32.031 -16.969 1 94.19 395 MET A CA 1
ATOM 2990 C C . MET A 1 395 ? -18.609 -30.594 -16.688 1 94.19 395 MET A C 1
ATOM 2992 O O . MET A 1 395 ? -17.641 -30.078 -17.234 1 94.19 395 MET A O 1
ATOM 2996 N N . SER A 1 396 ? -19.375 -29.953 -15.844 1 95.31 396 SER A N 1
ATOM 2997 C CA . SER A 1 396 ? -19.156 -28.562 -15.461 1 95.31 396 SER A CA 1
ATOM 2998 C C . SER A 1 396 ? -18.453 -28.469 -14.117 1 95.31 396 SER A C 1
ATOM 3000 O O . SER A 1 396 ? -18.969 -28.938 -13.102 1 95.31 396 SER A O 1
ATOM 3002 N N . SER A 1 397 ? -17.297 -27.781 -14.172 1 96.69 397 SER A N 1
ATOM 3003 C CA . SER A 1 397 ? -16.578 -27.594 -12.914 1 96.69 397 SER A CA 1
ATOM 3004 C C . SER A 1 397 ? -17.328 -26.641 -11.984 1 96.69 397 SER A C 1
ATOM 3006 O O . SER A 1 397 ? -17.266 -26.781 -10.758 1 96.69 397 SER A O 1
ATOM 3008 N N . ARG A 1 398 ? -18.047 -25.625 -12.508 1 96.12 398 ARG A N 1
ATOM 3009 C CA . ARG A 1 398 ? -18.859 -24.734 -11.688 1 96.12 398 ARG A CA 1
ATOM 3010 C C . ARG A 1 398 ? -19.953 -25.5 -10.953 1 96.12 398 ARG A C 1
ATOM 3012 O O . ARG A 1 398 ? -20.203 -25.266 -9.766 1 96.12 398 ARG A O 1
ATOM 3019 N N . GLU A 1 399 ? -20.625 -26.391 -11.672 1 94.94 399 GLU A N 1
ATOM 3020 C CA . GLU A 1 399 ? -21.641 -27.234 -11.031 1 94.94 399 GLU A CA 1
ATOM 3021 C C . GLU A 1 399 ? -21.031 -28.062 -9.906 1 94.94 399 GLU A C 1
ATOM 3023 O O . GLU A 1 399 ? -21.609 -28.203 -8.836 1 94.94 399 GLU A O 1
ATOM 3028 N N . ALA A 1 400 ? -19.875 -28.641 -10.242 1 96.62 400 ALA A N 1
ATOM 3029 C CA . ALA A 1 400 ? -19.188 -29.438 -9.227 1 96.62 400 ALA A CA 1
ATOM 3030 C C . ALA A 1 400 ? -18.922 -28.609 -7.969 1 96.62 400 ALA A C 1
ATOM 3032 O O . ALA A 1 400 ? -19.094 -29.109 -6.852 1 96.62 400 ALA A O 1
ATOM 3033 N N . ALA A 1 401 ? -18.469 -27.375 -8.141 1 96.62 401 ALA A N 1
ATOM 3034 C CA . ALA A 1 401 ? -18.172 -26.5 -7.008 1 96.62 401 ALA A CA 1
ATOM 3035 C C . ALA A 1 401 ? -19.422 -26.219 -6.184 1 96.62 401 ALA A C 1
ATOM 3037 O O . ALA A 1 401 ? -19.375 -26.234 -4.949 1 96.62 401 ALA A O 1
ATOM 3038 N N . VAL A 1 402 ? -20.516 -25.875 -6.816 1 95.44 402 VAL A N 1
ATOM 3039 C CA . VAL A 1 402 ? -21.766 -25.578 -6.133 1 95.44 402 VAL A CA 1
ATOM 3040 C C . VAL A 1 402 ? -22.25 -26.812 -5.363 1 95.44 402 VAL A C 1
ATOM 3042 O O . VAL A 1 402 ? -22.594 -26.703 -4.184 1 95.44 402 VAL A O 1
ATOM 3045 N N . ARG A 1 403 ? -22.234 -27.984 -5.996 1 94.88 403 ARG A N 1
ATOM 3046 C CA . ARG A 1 403 ? -22.688 -29.219 -5.367 1 94.88 403 ARG A CA 1
ATOM 3047 C C . ARG A 1 403 ? -21.797 -29.578 -4.188 1 94.88 403 ARG A C 1
ATOM 3049 O O . ARG A 1 403 ? -22.281 -30.062 -3.162 1 94.88 403 ARG A O 1
ATOM 3056 N N . ALA A 1 404 ? -20.516 -29.453 -4.395 1 96.56 404 ALA A N 1
ATOM 3057 C CA . ALA A 1 404 ? -19.578 -29.766 -3.326 1 96.56 404 ALA A CA 1
ATOM 3058 C C . ALA A 1 404 ? -19.875 -28.953 -2.07 1 96.56 404 ALA A C 1
ATOM 3060 O O . ALA A 1 404 ? -19.844 -29.484 -0.957 1 96.56 404 ALA A O 1
ATOM 3061 N N . LYS A 1 405 ? -20.078 -27.672 -2.236 1 95.56 405 LYS A N 1
ATOM 3062 C CA . LYS A 1 405 ? -20.375 -26.812 -1.094 1 95.56 405 LYS A CA 1
ATOM 3063 C C . LYS A 1 405 ? -21.703 -27.203 -0.447 1 95.56 405 LYS A C 1
ATOM 3065 O O . LYS A 1 405 ? -21.797 -27.328 0.776 1 95.56 405 LYS A O 1
ATOM 3070 N N . GLU A 1 406 ? -22.688 -27.438 -1.199 1 93.19 406 GLU A N 1
ATOM 3071 C CA . GLU A 1 406 ? -24.031 -27.656 -0.696 1 93.19 406 GLU A CA 1
ATOM 3072 C C . GLU A 1 406 ? -24.172 -29.047 -0.059 1 93.19 406 GLU A C 1
ATOM 3074 O O . GLU A 1 406 ? -24.859 -29.203 0.954 1 93.19 406 GLU A O 1
ATOM 3079 N N . THR A 1 407 ? -23.578 -30.062 -0.666 1 93.31 407 THR A N 1
ATOM 3080 C CA . THR A 1 407 ? -23.844 -31.422 -0.236 1 93.31 407 THR A CA 1
ATOM 3081 C C . THR A 1 407 ? -22.734 -31.938 0.663 1 93.31 407 THR A C 1
ATOM 3083 O O . THR A 1 407 ? -22.938 -32.875 1.452 1 93.31 407 THR A O 1
ATOM 3086 N N . GLU A 1 408 ? -21.531 -31.328 0.511 1 95.81 408 GLU A N 1
ATOM 3087 C CA . GLU A 1 408 ? -20.391 -31.922 1.202 1 95.81 408 GLU A CA 1
ATOM 3088 C C . GLU A 1 408 ? -19.672 -30.891 2.064 1 95.81 408 GLU A C 1
ATOM 3090 O O . GLU A 1 408 ? -18.656 -31.203 2.686 1 95.81 408 GLU A O 1
ATOM 3095 N N . GLU A 1 409 ? -20.109 -29.625 2.139 1 96 409 GLU A N 1
ATOM 3096 C CA . GLU A 1 409 ? -19.438 -28.547 2.857 1 96 409 GLU A CA 1
ATOM 3097 C C . GLU A 1 409 ? -17.969 -28.422 2.424 1 96 409 GLU A C 1
ATOM 3099 O O . GLU A 1 409 ? -17.078 -28.359 3.264 1 96 409 GLU A O 1
ATOM 3104 N N . LEU A 1 410 ? -17.797 -28.562 1.151 1 97.31 410 LEU A N 1
ATOM 3105 C CA . LEU A 1 410 ? -16.469 -28.5 0.534 1 97.31 410 LEU A CA 1
ATOM 3106 C C . LEU A 1 410 ? -16.375 -27.328 -0.437 1 97.31 410 LEU A C 1
ATOM 3108 O O . LEU A 1 410 ? -17.234 -27.172 -1.317 1 97.31 410 LEU A O 1
ATOM 3112 N N . VAL A 1 411 ? -15.375 -26.5 -0.19 1 97.69 411 VAL A N 1
ATOM 3113 C CA . VAL A 1 411 ? -15.133 -25.391 -1.098 1 97.69 411 VAL A CA 1
ATOM 3114 C C . VAL A 1 411 ? -13.969 -25.719 -2.029 1 97.69 411 VAL A C 1
ATOM 3116 O O . VAL A 1 411 ? -12.891 -26.109 -1.572 1 97.69 411 VAL A O 1
ATOM 3119 N N . ILE A 1 412 ? -14.172 -25.594 -3.344 1 97.75 412 ILE A N 1
ATOM 3120 C CA . ILE A 1 412 ? -13.133 -25.828 -4.336 1 97.75 412 ILE A CA 1
ATOM 3121 C C . ILE A 1 412 ? -13.109 -24.688 -5.348 1 97.75 412 ILE A C 1
ATOM 3123 O O . ILE A 1 412 ? -14.039 -23.891 -5.41 1 97.75 412 ILE A O 1
ATOM 3127 N N . GLY A 1 413 ? -11.984 -24.625 -6.062 1 97 413 GLY A N 1
ATOM 3128 C CA . GLY A 1 413 ? -11.906 -23.688 -7.16 1 97 413 GLY A CA 1
ATOM 3129 C C . GLY A 1 413 ? -12.375 -24.266 -8.484 1 97 413 GLY A C 1
ATOM 3130 O O . GLY A 1 413 ? -12.023 -25.391 -8.828 1 97 413 GLY A O 1
ATOM 3131 N N . HIS A 1 414 ? -13.242 -23.469 -9.195 1 97.12 414 HIS A N 1
ATOM 3132 C CA . HIS A 1 414 ? -13.625 -23.891 -10.539 1 97.12 414 HIS A CA 1
ATOM 3133 C C . HIS A 1 414 ? -12.977 -23 -11.594 1 97.12 414 HIS A C 1
ATOM 3135 O O . HIS A 1 414 ? -12.703 -21.812 -11.336 1 97.12 414 HIS A O 1
ATOM 3141 N N . GLY A 1 415 ? -12.781 -23.516 -12.727 1 97 415 GLY A N 1
ATOM 3142 C CA . GLY A 1 415 ? -11.914 -22.953 -13.742 1 97 415 GLY A CA 1
ATOM 3143 C C . GLY A 1 415 ? -12.32 -21.547 -14.148 1 97 415 GLY A C 1
ATOM 3144 O O . GLY A 1 415 ? -11.461 -20.688 -14.406 1 97 415 GLY A O 1
ATOM 3145 N N . ALA A 1 416 ? -13.578 -21.203 -14.172 1 96.44 416 ALA A N 1
ATOM 3146 C CA . ALA A 1 416 ? -14.07 -19.906 -14.648 1 96.44 416 ALA A CA 1
ATOM 3147 C C . ALA A 1 416 ? -13.586 -18.766 -13.758 1 96.44 416 ALA A C 1
ATOM 3149 O O . ALA A 1 416 ? -13.445 -17.641 -14.219 1 96.44 416 ALA A O 1
ATOM 3150 N N . GLN A 1 417 ? -13.281 -19.047 -12.508 1 96.25 417 GLN A N 1
ATOM 3151 C CA . GLN A 1 417 ? -12.781 -18.047 -11.586 1 96.25 417 GLN A CA 1
ATOM 3152 C C . GLN A 1 417 ? -11.438 -17.484 -12.047 1 96.25 417 GLN A C 1
ATOM 3154 O O . GLN A 1 417 ? -11.086 -16.344 -11.734 1 96.25 417 GLN A O 1
ATOM 3159 N N . PHE A 1 418 ? -10.711 -18.312 -12.82 1 97.81 418 PHE A N 1
ATOM 3160 C CA . PHE A 1 418 ? -9.336 -17.969 -13.148 1 97.81 418 PHE A CA 1
ATOM 3161 C C . PHE A 1 418 ? -9.234 -17.438 -14.578 1 97.81 418 PHE A C 1
ATOM 3163 O O . PHE A 1 418 ? -8.141 -17.375 -15.141 1 97.81 418 PHE A O 1
ATOM 3170 N N . GLU A 1 419 ? -10.398 -17.141 -15.156 1 97.81 419 GLU A N 1
ATOM 3171 C CA . GLU A 1 419 ? -10.422 -16.5 -16.469 1 97.81 419 GLU A CA 1
ATOM 3172 C C . GLU A 1 419 ? -10.102 -15.008 -16.344 1 97.81 419 GLU A C 1
ATOM 3174 O O . GLU A 1 419 ? -10.234 -14.422 -15.273 1 97.81 419 GLU A O 1
ATOM 3179 N N . VAL A 1 420 ? -9.609 -14.398 -17.406 1 97.94 420 VAL A N 1
ATOM 3180 C CA . VAL A 1 420 ? -9.266 -12.984 -17.422 1 97.94 420 VAL A CA 1
ATOM 3181 C C . VAL A 1 420 ? -10.531 -12.141 -17.5 1 97.94 420 VAL A C 1
ATOM 3183 O O . VAL A 1 420 ? -11.32 -12.281 -18.438 1 97.94 420 VAL A O 1
ATOM 3186 N N . HIS A 1 421 ? -10.742 -11.242 -16.484 1 95.31 421 HIS A N 1
ATOM 3187 C CA . HIS A 1 421 ? -11.945 -10.422 -16.438 1 95.31 421 HIS A CA 1
ATOM 3188 C C . HIS A 1 421 ? -12.078 -9.555 -17.688 1 95.31 421 HIS A C 1
ATOM 3190 O O . HIS A 1 421 ? -11.156 -8.812 -18.031 1 95.31 421 HIS A O 1
ATOM 3196 N N . GLY A 1 422 ? -13.242 -9.68 -18.359 1 95.12 422 GLY A N 1
ATOM 3197 C CA . GLY A 1 422 ? -13.508 -8.867 -19.531 1 95.12 422 GLY A CA 1
ATOM 3198 C C . GLY A 1 422 ? -13.078 -9.523 -20.828 1 95.12 422 GLY A C 1
ATOM 3199 O O . GLY A 1 422 ? -13.391 -9.039 -21.906 1 95.12 422 GLY A O 1
ATOM 3200 N N . ASP A 1 423 ? -12.336 -10.656 -20.719 1 97.5 423 ASP A N 1
ATOM 3201 C CA . ASP A 1 423 ? -11.891 -11.383 -21.906 1 97.5 423 ASP A CA 1
ATOM 3202 C C . ASP A 1 423 ? -12.008 -12.891 -21.703 1 97.5 423 ASP A C 1
ATOM 3204 O O . ASP A 1 423 ? -11.141 -13.648 -22.141 1 97.5 423 ASP A O 1
ATOM 3208 N N . GLU A 1 424 ? -13.016 -13.328 -21.062 1 94.62 424 GLU A N 1
ATOM 3209 C CA . GLU A 1 424 ? -13.234 -14.734 -20.734 1 94.62 424 GLU A CA 1
ATOM 3210 C C . GLU A 1 424 ? -13.336 -15.586 -22 1 94.62 424 GLU A C 1
ATOM 3212 O O . GLU A 1 424 ? -12.891 -16.734 -22.016 1 94.62 424 GLU A O 1
ATOM 3217 N N . HIS A 1 425 ? -13.859 -15.047 -23.094 1 95 425 HIS A N 1
ATOM 3218 C CA . HIS A 1 425 ? -14.125 -15.797 -24.312 1 95 425 HIS A CA 1
ATOM 3219 C C . HIS A 1 425 ? -12.82 -16.234 -24.984 1 95 425 HIS A C 1
ATOM 3221 O O . HIS A 1 425 ? -12.789 -17.25 -25.672 1 95 425 HIS A O 1
ATOM 3227 N N . ALA A 1 426 ? -11.766 -15.5 -24.719 1 95.06 426 ALA A N 1
ATOM 3228 C CA . ALA A 1 426 ? -10.492 -15.797 -25.359 1 95.06 426 ALA A CA 1
ATOM 3229 C C . ALA A 1 426 ? -9.883 -17.078 -24.812 1 95.06 42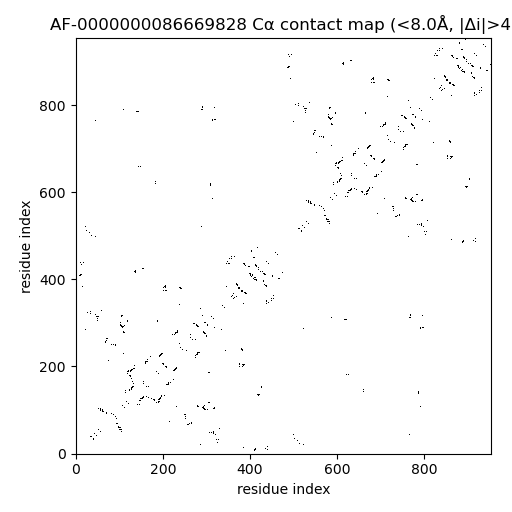6 ALA A C 1
ATOM 3231 O O . ALA A 1 426 ? -9.109 -17.766 -25.5 1 95.06 426 ALA A O 1
ATOM 3232 N N . ALA A 1 427 ? -10.148 -17.422 -23.609 1 96.12 427 ALA A N 1
ATOM 3233 C CA . ALA A 1 427 ? -9.719 -18.656 -22.969 1 96.12 427 ALA A CA 1
ATOM 3234 C C . ALA A 1 427 ? -10.711 -19.078 -21.875 1 96.12 427 ALA A C 1
ATOM 3236 O O . ALA A 1 427 ? -10.75 -18.484 -20.797 1 96.12 427 ALA A O 1
ATOM 3237 N N . ARG A 1 428 ? -11.445 -20.078 -22.156 1 96.31 428 ARG A N 1
ATOM 3238 C CA . ARG A 1 428 ? -12.461 -20.547 -21.234 1 96.31 428 ARG A CA 1
ATOM 3239 C C . ARG A 1 428 ? -11.984 -21.797 -20.484 1 96.31 428 ARG A C 1
ATOM 3241 O O . ARG A 1 428 ? -11.273 -22.625 -21.047 1 96.31 428 ARG A O 1
ATOM 3248 N N . PHE A 1 429 ? -12.453 -21.859 -19.234 1 97 429 PHE A N 1
ATOM 3249 C CA . PHE A 1 429 ? -12.062 -22.984 -18.406 1 97 429 PHE A CA 1
ATOM 3250 C C . PHE A 1 429 ? -13.258 -23.531 -17.625 1 97 429 PHE A C 1
ATOM 3252 O O . PHE A 1 429 ? -13.242 -23.531 -16.391 1 97 429 PHE A O 1
ATOM 3259 N N . GLY A 1 430 ? -14.148 -24.109 -18.297 1 96.88 430 GLY A N 1
ATOM 3260 C CA . GLY A 1 430 ? -15.398 -24.547 -17.703 1 96.88 430 GLY A CA 1
ATOM 3261 C C . GLY A 1 430 ? -15.328 -25.922 -17.078 1 96.88 430 GLY A C 1
ATOM 3262 O O . GLY A 1 430 ? -16.203 -26.312 -16.312 1 96.88 430 GLY A O 1
ATOM 3263 N N . ARG A 1 431 ? -14.25 -26.688 -17.375 1 96.25 431 ARG A N 1
ATOM 3264 C CA . ARG A 1 431 ? -14.133 -28.062 -16.906 1 96.25 431 ARG A CA 1
ATOM 3265 C C . ARG A 1 431 ? -12.992 -28.203 -15.906 1 96.25 431 ARG A C 1
ATOM 3267 O O . ARG A 1 431 ? -12.789 -29.281 -15.328 1 96.25 431 ARG A O 1
ATOM 3274 N N . GLU A 1 432 ? -12.273 -27.141 -15.703 1 96.81 432 GLU A N 1
ATOM 3275 C CA . GLU A 1 432 ? -11.062 -27.219 -14.898 1 96.81 432 GLU A CA 1
ATOM 3276 C C . GLU A 1 432 ? -11.359 -26.984 -13.422 1 96.81 432 GLU A C 1
ATOM 3278 O O . GLU A 1 432 ? -12.273 -26.234 -13.078 1 96.81 432 GLU A O 1
ATOM 3283 N N . ILE A 1 433 ? -10.617 -27.625 -12.578 1 97.56 433 ILE A N 1
ATOM 3284 C CA . ILE A 1 433 ? -10.695 -27.5 -11.125 1 97.56 433 ILE A CA 1
ATOM 3285 C C . ILE A 1 433 ? -9.312 -27.219 -10.555 1 97.56 433 ILE A C 1
ATOM 3287 O O . ILE A 1 433 ? -8.32 -27.812 -10.984 1 97.56 433 ILE A O 1
ATOM 3291 N N . ARG A 1 434 ? -9.195 -26.266 -9.664 1 97.88 434 ARG A N 1
ATOM 3292 C CA . ARG A 1 434 ? -7.992 -26.031 -8.867 1 97.88 434 ARG A CA 1
ATOM 3293 C C . ARG A 1 434 ? -8.203 -26.453 -7.418 1 97.88 434 ARG A C 1
ATOM 3295 O O . ARG A 1 434 ? -9.164 -26.031 -6.773 1 97.88 434 ARG A O 1
ATOM 3302 N N . LEU A 1 435 ? -7.336 -27.25 -6.906 1 98.31 435 LEU A N 1
ATOM 3303 C CA . LEU A 1 435 ? -7.332 -27.625 -5.496 1 98.31 435 LEU A CA 1
ATOM 3304 C C . LEU A 1 435 ? -6.074 -27.109 -4.805 1 98.31 435 LEU A C 1
ATOM 3306 O O . LEU A 1 435 ? -4.98 -27.172 -5.371 1 98.31 435 LEU A O 1
ATOM 3310 N N . CYS A 1 436 ? -6.242 -26.594 -3.631 1 98.25 436 CYS A N 1
ATOM 3311 C CA . CYS A 1 436 ? -5.133 -26.109 -2.812 1 98.25 436 CYS A CA 1
ATOM 3312 C C . CYS A 1 436 ? -4.734 -27.156 -1.771 1 98.25 436 CYS A C 1
ATOM 3314 O O . CYS A 1 436 ? -5.582 -27.656 -1.031 1 98.25 436 CYS A O 1
ATOM 3316 N N . PHE A 1 437 ? -3.469 -27.438 -1.662 1 98.12 437 PHE A N 1
ATOM 3317 C CA . PHE A 1 437 ? -3.016 -28.406 -0.669 1 98.12 437 PHE A CA 1
ATOM 3318 C C . PHE A 1 437 ? -2.268 -27.703 0.462 1 98.12 437 PHE A C 1
ATOM 3320 O O . PHE A 1 437 ? -1.789 -28.359 1.391 1 98.12 437 PHE A O 1
ATOM 3327 N N . SER A 1 438 ? -2.199 -26.391 0.468 1 97.81 438 SER A N 1
ATOM 3328 C CA . SER A 1 438 ? -1.366 -25.672 1.426 1 97.81 438 SER A CA 1
ATOM 3329 C C . SER A 1 438 ? -2.115 -25.422 2.732 1 97.81 438 SER A C 1
ATOM 3331 O O . SER A 1 438 ? -1.543 -25.547 3.816 1 97.81 438 SER A O 1
ATOM 3333 N N . TRP A 1 439 ? -3.346 -25.078 2.732 1 97.12 439 TRP A N 1
ATOM 3334 C CA . TRP A 1 439 ? -4.098 -24.469 3.83 1 97.12 439 TRP A CA 1
ATOM 3335 C C . TRP A 1 439 ? -4.496 -25.531 4.855 1 97.12 439 TRP A C 1
ATOM 3337 O O . TRP A 1 439 ? -4.191 -25.391 6.043 1 97.12 439 TRP A O 1
ATOM 3347 N N . GLU A 1 440 ? -5.121 -26.609 4.402 1 97.69 440 GLU A N 1
ATOM 3348 C CA . GLU A 1 440 ? -5.723 -27.609 5.277 1 97.69 440 GLU A CA 1
ATOM 3349 C C . GLU A 1 440 ? -4.672 -28.594 5.781 1 97.69 440 GLU A C 1
ATOM 3351 O O . GLU A 1 440 ? -3.678 -28.859 5.102 1 97.69 440 GLU A O 1
ATOM 3356 N N . PRO A 1 441 ? -4.93 -29.141 6.965 1 97.06 441 PRO A N 1
ATOM 3357 C CA . PRO A 1 441 ? -4.094 -30.266 7.375 1 97.06 441 PRO A CA 1
ATOM 3358 C C . PRO A 1 441 ? -4.18 -31.453 6.41 1 97.06 441 PRO A C 1
ATOM 3360 O O . PRO A 1 441 ? -5.156 -31.578 5.668 1 97.06 441 PRO A O 1
ATOM 3363 N N . GLU A 1 442 ? -3.227 -32.281 6.477 1 97.31 442 GLU A N 1
ATOM 3364 C CA . GLU A 1 442 ? -3.078 -33.406 5.547 1 97.31 442 GLU A CA 1
ATOM 3365 C C . GLU A 1 442 ? -4.332 -34.281 5.516 1 97.31 442 GLU A C 1
ATOM 3367 O O . GLU A 1 442 ? -4.801 -34.656 4.441 1 97.31 442 GLU A O 1
ATOM 3372 N N . GLU A 1 443 ? -4.91 -34.562 6.672 1 97.81 443 GLU A N 1
ATOM 3373 C CA . GLU A 1 443 ? -6.086 -35.438 6.746 1 97.81 443 GLU A CA 1
ATOM 3374 C C . GLU A 1 443 ? -7.289 -34.781 6.07 1 97.81 443 GLU A C 1
ATOM 3376 O O . GLU A 1 443 ? -8.086 -35.469 5.422 1 97.81 443 GLU A O 1
ATOM 3381 N N . ASP A 1 444 ? -7.383 -33.469 6.207 1 98.31 444 ASP A N 1
ATOM 3382 C CA . ASP A 1 444 ? -8.492 -32.75 5.602 1 98.31 444 ASP A CA 1
ATOM 3383 C C . ASP A 1 444 ? -8.297 -32.594 4.094 1 98.31 444 ASP A C 1
ATOM 3385 O O . ASP A 1 444 ? -9.273 -32.562 3.34 1 98.31 444 ASP A O 1
ATOM 3389 N N . VAL A 1 445 ? -7.066 -32.594 3.652 1 98.5 445 VAL A N 1
ATOM 3390 C CA . VAL A 1 445 ? -6.773 -32.594 2.225 1 98.5 445 VAL A CA 1
ATOM 3391 C C . VAL A 1 445 ? -7.305 -33.875 1.586 1 98.5 445 VAL A C 1
ATOM 3393 O O . VAL A 1 445 ? -8.008 -33.812 0.574 1 98.5 445 VAL A O 1
ATOM 3396 N N . VAL A 1 446 ? -7.043 -34.969 2.186 1 98.69 446 VAL A N 1
ATOM 3397 C CA . VAL A 1 446 ? -7.477 -36.25 1.665 1 98.69 446 VAL A CA 1
ATOM 3398 C C . VAL A 1 446 ? -9 -36.344 1.722 1 98.69 446 VAL A C 1
ATOM 3400 O O . VAL A 1 446 ? -9.641 -36.688 0.732 1 98.69 446 VAL A O 1
ATOM 3403 N N . GLU A 1 447 ? -9.539 -35.969 2.887 1 98.62 447 GLU A N 1
ATOM 3404 C CA . GLU A 1 447 ? -10.992 -36 3.053 1 98.62 447 GLU A CA 1
ATOM 3405 C C . GLU A 1 447 ? -11.688 -35.125 2.035 1 98.62 447 GLU A C 1
ATOM 3407 O O . GLU A 1 447 ? -12.734 -35.469 1.496 1 98.62 447 GLU A O 1
ATOM 3412 N N . GLY A 1 448 ? -11.117 -33.938 1.803 1 98.81 448 GLY A N 1
ATOM 3413 C CA . GLY A 1 448 ? -11.688 -33.031 0.818 1 98.81 448 GLY A CA 1
ATOM 3414 C C . GLY A 1 448 ? -11.734 -33.625 -0.578 1 98.81 448 GLY A C 1
ATOM 3415 O O . GLY A 1 448 ? -12.734 -33.469 -1.284 1 98.81 448 GLY A O 1
ATOM 3416 N N . VAL A 1 449 ? -10.727 -34.312 -0.94 1 98.75 449 VAL A N 1
ATOM 3417 C CA . VAL A 1 449 ? -10.688 -34.938 -2.262 1 98.75 449 VAL A CA 1
ATOM 3418 C C . VAL A 1 449 ? -11.688 -36.094 -2.322 1 98.75 449 VAL A C 1
ATOM 3420 O O . VAL A 1 449 ? -12.344 -36.312 -3.346 1 98.75 449 VAL A O 1
ATOM 3423 N N . GLU A 1 450 ? -11.828 -36.812 -1.261 1 98.56 450 GLU A N 1
ATOM 3424 C CA . GLU A 1 450 ? -12.82 -37.906 -1.192 1 98.56 450 GLU A CA 1
ATOM 3425 C C . GLU A 1 450 ? -14.234 -37.344 -1.396 1 98.56 450 GLU A C 1
ATOM 3427 O O . GLU A 1 450 ? -15.023 -37.906 -2.145 1 98.56 450 GLU A O 1
ATOM 3432 N N . ARG A 1 451 ? -14.461 -36.281 -0.733 1 98.5 451 ARG A N 1
ATOM 3433 C CA . ARG A 1 451 ? -15.758 -35.625 -0.874 1 98.5 451 ARG A CA 1
ATOM 3434 C C . ARG A 1 451 ? -15.992 -35.188 -2.311 1 98.5 451 ARG A C 1
ATOM 3436 O O . ARG A 1 451 ? -17.094 -35.344 -2.848 1 98.5 451 ARG A O 1
ATOM 3443 N N . LEU A 1 452 ? -14.984 -34.625 -2.9 1 98.5 452 LEU A N 1
ATOM 3444 C CA . LEU A 1 452 ? -15.086 -34.188 -4.297 1 98.5 452 LEU A CA 1
ATOM 3445 C C . LEU A 1 452 ? -15.375 -35.406 -5.195 1 98.5 452 LEU A C 1
ATOM 3447 O O . LEU A 1 452 ? -16.188 -35.312 -6.117 1 98.5 452 LEU A O 1
ATOM 3451 N N . GLY A 1 453 ? -14.703 -36.469 -4.91 1 98 453 GLY A N 1
ATOM 3452 C CA . GLY A 1 453 ? -14.945 -37.688 -5.664 1 98 453 GLY A CA 1
ATOM 3453 C C . GLY A 1 453 ? -16.391 -38.156 -5.629 1 98 453 GLY A C 1
ATOM 3454 O O . GLY A 1 453 ? -16.953 -38.562 -6.648 1 98 453 GLY A O 1
ATOM 3455 N N . ARG A 1 454 ? -16.984 -38.062 -4.492 1 97.5 454 ARG A N 1
ATOM 3456 C CA . ARG A 1 454 ? -18.391 -38.438 -4.355 1 97.5 454 ARG A CA 1
ATOM 3457 C C . ARG A 1 454 ? -19.281 -37.531 -5.199 1 97.5 454 ARG A C 1
ATOM 3459 O O . ARG A 1 454 ? -20.219 -38 -5.844 1 97.5 454 ARG A O 1
ATOM 3466 N N . VAL A 1 455 ? -18.953 -36.281 -5.168 1 97.44 455 VAL A N 1
ATOM 3467 C CA . VAL A 1 455 ? -19.719 -35.312 -5.938 1 97.44 455 VAL A CA 1
ATOM 3468 C C . VAL A 1 455 ? -19.594 -35.625 -7.43 1 97.44 455 VAL A C 1
ATOM 3470 O O . VAL A 1 455 ? -20.594 -35.625 -8.156 1 97.44 455 VAL A O 1
ATOM 3473 N N . LEU A 1 456 ? -18.422 -35.812 -7.875 1 97.31 456 LEU A N 1
ATOM 3474 C CA . LEU A 1 456 ? -18.172 -36.062 -9.289 1 97.31 456 LEU A CA 1
ATOM 3475 C C . LEU A 1 456 ? -18.797 -37.375 -9.742 1 97.31 456 LEU A C 1
ATOM 3477 O O . LEU A 1 456 ? -19.312 -37.469 -10.859 1 97.31 456 LEU A O 1
ATOM 3481 N N . LYS A 1 457 ? -18.781 -38.344 -8.922 1 95.94 457 LYS A N 1
ATOM 3482 C CA . LYS A 1 457 ? -19.438 -39.625 -9.234 1 95.94 457 LYS A CA 1
ATOM 3483 C C . LYS A 1 457 ? -20.953 -39.438 -9.375 1 95.94 457 LYS A C 1
ATOM 3485 O O . LYS A 1 457 ? -21.562 -40 -10.297 1 95.94 457 LYS A O 1
ATOM 3490 N N . ALA A 1 458 ? -21.438 -38.719 -8.484 1 95.75 458 ALA A N 1
ATOM 3491 C CA . ALA A 1 458 ? -22.859 -38.438 -8.555 1 95.75 458 ALA A CA 1
ATOM 3492 C C . ALA A 1 458 ? -23.219 -37.719 -9.852 1 95.75 458 ALA A C 1
ATOM 3494 O O . ALA A 1 458 ? -24.25 -38 -10.461 1 95.75 458 ALA A O 1
ATOM 3495 N N . MET A 1 459 ? -22.422 -36.781 -10.195 1 94.94 459 MET A N 1
ATOM 3496 C CA . MET A 1 459 ? -22.641 -36.062 -11.445 1 94.94 459 MET A CA 1
ATOM 3497 C C . MET A 1 459 ? -22.547 -37.031 -12.633 1 94.94 459 MET A C 1
ATOM 3499 O O . MET A 1 459 ? -23.391 -36.969 -13.539 1 94.94 459 MET A O 1
ATOM 3503 N N . LYS A 1 460 ? -21.594 -37.812 -12.609 1 93.19 460 LYS A N 1
ATOM 3504 C CA . LYS A 1 460 ? -21.391 -38.781 -13.688 1 93.19 460 LYS A CA 1
ATOM 3505 C C . LYS A 1 460 ? -22.578 -39.719 -13.797 1 93.19 460 LYS A C 1
ATOM 3507 O O . LYS A 1 460 ? -23 -40.062 -14.906 1 93.19 460 LYS A O 1
ATOM 3512 N N . ASP A 1 461 ? -23.141 -40.094 -12.656 1 93.44 461 ASP A N 1
ATOM 3513 C CA . ASP A 1 461 ? -24.234 -41.062 -12.609 1 93.44 461 ASP A CA 1
ATOM 3514 C C . ASP A 1 461 ? -25.578 -40.375 -12.891 1 93.44 461 ASP A C 1
ATOM 3516 O O . ASP A 1 461 ? -26.609 -41.062 -12.984 1 93.44 461 ASP A O 1
ATOM 3520 N N . GLY A 1 462 ? -25.594 -39.125 -13.039 1 90.81 462 GLY A N 1
ATOM 3521 C CA . GLY A 1 462 ? -26.812 -38.406 -13.367 1 90.81 462 GLY A CA 1
ATOM 3522 C C . GLY A 1 462 ? -27.75 -38.25 -12.18 1 90.81 462 GLY A C 1
ATOM 3523 O O . GLY A 1 462 ? -28.969 -38.125 -12.352 1 90.81 462 GLY A O 1
ATOM 3524 N N . VAL A 1 463 ? -27.141 -38.25 -11.023 1 89.19 463 VAL A N 1
ATOM 3525 C CA . VAL A 1 463 ? -27.969 -38.062 -9.836 1 89.19 463 VAL A CA 1
ATOM 3526 C C . VAL A 1 463 ? -28.547 -36.656 -9.828 1 89.19 463 VAL A C 1
ATOM 3528 O O . VAL A 1 463 ? -27.812 -35.688 -9.914 1 89.19 463 VAL A O 1
ATOM 3531 N N . GLU A 1 464 ? -29.875 -36.594 -9.664 1 84.44 464 GLU A N 1
ATOM 3532 C CA . GLU A 1 464 ? -30.547 -35.281 -9.703 1 84.44 464 GLU A CA 1
ATOM 3533 C C . GLU A 1 464 ? -30.219 -34.469 -8.477 1 84.44 464 GLU A C 1
ATOM 3535 O O . GLU A 1 464 ? -30.031 -35 -7.379 1 84.44 464 GLU A O 1
ATOM 3540 N N . TRP A 1 465 ? -29.953 -33.25 -8.758 1 81.44 465 TRP A N 1
ATOM 3541 C CA . TRP A 1 465 ? -29.594 -32.281 -7.727 1 81.44 465 TRP A CA 1
ATOM 3542 C C . TRP A 1 465 ? -30.172 -30.922 -8.039 1 81.44 465 TRP A C 1
ATOM 3544 O O . TRP A 1 465 ? -30.172 -30.484 -9.195 1 81.44 465 TRP A O 1
ATOM 3554 N N . LYS A 1 466 ? -31.031 -30.219 -7.008 1 74.69 466 LYS A N 1
ATOM 3555 C CA . LYS A 1 466 ? -31.516 -28.844 -7.141 1 74.69 466 LYS A CA 1
ATOM 3556 C C . LYS A 1 466 ? -30.812 -27.922 -6.16 1 74.69 466 LYS A C 1
ATOM 3558 O O . LYS A 1 466 ? -30.797 -28.172 -4.953 1 74.69 466 LYS A O 1
ATOM 3563 N N . SER A 1 467 ? -30.109 -27.062 -6.867 1 76.94 467 SER A N 1
ATOM 3564 C CA . SER A 1 467 ? -29.406 -26.109 -6.027 1 76.94 467 SER A CA 1
ATOM 3565 C C . SER A 1 467 ? -30.375 -25.312 -5.16 1 76.94 467 SER A C 1
ATOM 3567 O O . SER A 1 467 ? -31.438 -24.906 -5.621 1 76.94 467 SER A O 1
ATOM 3569 N N . SER A 1 468 ? -30.391 -25.312 -3.924 1 64.44 468 SER A N 1
ATOM 3570 C CA . SER A 1 468 ? -31.281 -24.578 -3.045 1 64.44 468 SER A CA 1
ATOM 3571 C C . SER A 1 468 ? -30.844 -23.125 -2.91 1 64.44 468 SER A C 1
ATOM 3573 O O . SER A 1 468 ? -31.609 -22.266 -2.453 1 64.44 468 SER A O 1
ATOM 3575 N N . THR A 1 469 ? -29.531 -22.844 -3.02 1 60.25 469 THR A N 1
ATOM 3576 C CA . THR A 1 469 ? -29.109 -21.547 -2.486 1 60.25 469 THR A CA 1
ATOM 3577 C C . THR A 1 469 ? -28.422 -20.719 -3.562 1 60.25 469 THR A C 1
ATOM 3579 O O . THR A 1 469 ? -27.875 -21.266 -4.523 1 60.25 469 THR A O 1
ATOM 3582 N N . ALA A 1 470 ? -28.75 -19.516 -3.463 1 62.66 470 ALA A N 1
ATOM 3583 C CA . ALA A 1 470 ? -28.078 -18.406 -4.148 1 62.66 470 ALA A CA 1
ATOM 3584 C C . ALA A 1 470 ? -26.609 -18.312 -3.717 1 62.66 470 ALA A C 1
ATOM 3586 O O . ALA A 1 470 ? -26.141 -17.219 -3.371 1 62.66 470 ALA A O 1
ATOM 3587 N N . LEU A 1 471 ? -25.922 -19.562 -3.703 1 66.88 471 LEU A N 1
ATOM 3588 C CA . LEU A 1 471 ? -24.531 -19.547 -3.229 1 66.88 471 LEU A CA 1
ATOM 3589 C C . LEU A 1 471 ? -23.609 -18.922 -4.262 1 66.88 471 LEU A C 1
ATOM 3591 O O . LEU A 1 471 ? -23.719 -19.188 -5.457 1 66.88 471 LEU A O 1
ATOM 3595 N N . ASP A 1 472 ? -22.797 -18.016 -3.785 1 72.12 472 ASP A N 1
ATOM 3596 C CA . ASP A 1 472 ? -21.828 -17.328 -4.645 1 72.12 472 ASP A CA 1
ATOM 3597 C C . ASP A 1 472 ? -20.484 -18.062 -4.66 1 72.12 472 ASP A C 1
ATOM 3599 O O . ASP A 1 472 ? -19.641 -17.844 -3.791 1 72.12 472 ASP A O 1
ATOM 3603 N N . VAL A 1 473 ? -20.281 -18.922 -5.578 1 67.12 473 VAL A N 1
ATOM 3604 C CA . VAL A 1 473 ? -19.016 -19.656 -5.699 1 67.12 473 VAL A CA 1
ATOM 3605 C C . VAL A 1 473 ? -18.062 -18.906 -6.625 1 67.12 473 VAL A C 1
ATOM 3607 O O . VAL A 1 473 ? -16.891 -19.266 -6.758 1 67.12 473 VAL A O 1
ATOM 3610 N N . ASP A 1 474 ? -18.5 -17.797 -7.152 1 69.25 474 ASP A N 1
ATOM 3611 C CA . ASP A 1 474 ? -17.719 -17.062 -8.141 1 69.25 474 ASP A CA 1
ATOM 3612 C C . ASP A 1 474 ? -16.797 -16.047 -7.469 1 69.25 474 ASP A C 1
ATOM 3614 O O . ASP A 1 474 ? -15.75 -15.695 -8.008 1 69.25 474 ASP A O 1
ATOM 3618 N N . ASN A 1 475 ? -17.219 -15.641 -6.254 1 69.88 475 ASN A N 1
ATOM 3619 C CA . ASN A 1 475 ? -16.484 -14.531 -5.648 1 69.88 475 ASN A CA 1
ATOM 3620 C C . ASN A 1 475 ? -15.82 -14.953 -4.34 1 69.88 475 ASN A C 1
ATOM 3622 O O . ASN A 1 475 ? -15.578 -14.117 -3.467 1 69.88 475 ASN A O 1
ATOM 3626 N N . VAL A 1 476 ? -15.531 -16.141 -4.285 1 71.69 476 VAL A N 1
ATOM 3627 C CA . VAL A 1 476 ? -14.836 -16.625 -3.098 1 71.69 476 VAL A CA 1
ATOM 3628 C C . VAL A 1 476 ? -13.328 -16.609 -3.34 1 71.69 476 VAL A C 1
ATOM 3630 O O . VAL A 1 476 ? -12.875 -16.875 -4.453 1 71.69 476 VAL A O 1
ATOM 3633 N N . LYS A 1 477 ? -12.711 -16.094 -2.248 1 71.5 477 LYS A N 1
ATOM 3634 C CA . LYS A 1 477 ? -11.258 -16.078 -2.385 1 71.5 477 LYS A CA 1
ATOM 3635 C C . LYS A 1 477 ? -10.578 -16.719 -1.179 1 71.5 477 LYS A C 1
ATOM 3637 O O . LYS A 1 477 ? -11.141 -16.734 -0.082 1 71.5 477 LYS A O 1
ATOM 3642 N N . MET B 1 1 ? 46.781 24.938 12.602 1 27.73 1 MET B N 1
ATOM 3643 C CA . MET B 1 1 ? 45.812 25.078 11.516 1 27.73 1 MET B CA 1
ATOM 3644 C C . MET B 1 1 ? 44.469 24.453 11.883 1 27.73 1 MET B C 1
ATOM 3646 O O . MET B 1 1 ? 44.344 23.219 11.898 1 27.73 1 MET B O 1
ATOM 3650 N N . ASN B 1 2 ? 43.75 24.953 12.867 1 30.39 2 ASN B N 1
ATOM 3651 C CA . ASN B 1 2 ? 42.594 24.406 13.57 1 30.39 2 ASN B CA 1
ATOM 3652 C C . ASN B 1 2 ? 41.469 24.078 12.617 1 30.39 2 ASN B C 1
ATOM 3654 O O . ASN B 1 2 ? 41.031 24.938 11.852 1 30.39 2 ASN B O 1
ATOM 3658 N N . ALA B 1 3 ? 41.438 22.859 12.094 1 44.12 3 ALA B N 1
ATOM 3659 C CA . ALA B 1 3 ? 40.344 22.422 11.234 1 44.12 3 ALA B CA 1
ATOM 3660 C C . ALA B 1 3 ? 39 23.078 11.656 1 44.12 3 ALA B C 1
ATOM 3662 O O . ALA B 1 3 ? 38.656 23.062 12.844 1 44.12 3 ALA B O 1
ATOM 3663 N N . PRO B 1 4 ? 38.469 24.031 11 1 43.72 4 PRO B N 1
ATOM 3664 C CA . PRO B 1 4 ? 37.25 24.656 11.461 1 43.72 4 PRO B CA 1
ATOM 3665 C C . PRO B 1 4 ? 36.25 23.641 12.047 1 43.72 4 PRO B C 1
ATOM 3667 O O . PRO B 1 4 ? 36.125 22.531 11.523 1 43.72 4 PRO B O 1
ATOM 3670 N N . LEU B 1 5 ? 35.938 23.625 13.289 1 50.41 5 LEU B N 1
ATOM 3671 C CA . LEU B 1 5 ? 35.062 22.75 14.055 1 50.41 5 LEU B CA 1
ATOM 3672 C C . LEU B 1 5 ? 33.719 22.578 13.367 1 50.41 5 LEU B C 1
ATOM 3674 O O . LEU B 1 5 ? 33 23.562 13.133 1 50.41 5 LEU B O 1
ATOM 3678 N N . LYS B 1 6 ? 33.469 21.562 12.602 1 68.94 6 LYS B N 1
ATOM 3679 C CA . LYS B 1 6 ? 32.312 21.25 11.812 1 68.94 6 LYS B CA 1
ATOM 3680 C C . LYS B 1 6 ? 31.031 21.281 12.672 1 68.94 6 LYS B C 1
ATOM 3682 O O . LYS B 1 6 ? 30.953 20.609 13.703 1 68.94 6 LYS B O 1
ATOM 3687 N N . LYS B 1 7 ? 30.141 22.328 12.672 1 89.38 7 LYS B N 1
ATOM 3688 C CA . LYS B 1 7 ? 28.891 22.516 13.391 1 89.38 7 LYS B CA 1
ATOM 3689 C C . LYS B 1 7 ? 28.031 21.266 13.312 1 89.38 7 LYS B C 1
ATOM 3691 O O . LYS B 1 7 ? 27.984 20.578 12.289 1 89.38 7 LYS B O 1
ATOM 3696 N N . LYS B 1 8 ? 27.5 20.953 14.531 1 95.19 8 LYS B N 1
ATOM 3697 C CA . LYS B 1 8 ? 26.531 19.859 14.562 1 95.19 8 LYS B CA 1
ATOM 3698 C C . LYS B 1 8 ? 25.344 20.156 13.641 1 95.19 8 LYS B C 1
ATOM 3700 O O . LYS B 1 8 ? 24.75 21.234 13.711 1 95.19 8 LYS B O 1
ATOM 3705 N N . PRO B 1 9 ? 25.078 19.219 12.766 1 96.81 9 PRO B N 1
ATOM 3706 C CA . PRO B 1 9 ? 23.922 19.453 11.898 1 96.81 9 PRO B CA 1
ATOM 3707 C C . PRO B 1 9 ? 22.609 19.5 12.68 1 96.81 9 PRO B C 1
ATOM 3709 O O . PRO B 1 9 ? 22.406 18.719 13.625 1 96.81 9 PRO B O 1
ATOM 3712 N N . ILE B 1 10 ? 21.719 20.484 12.391 1 97.88 10 ILE B N 1
ATOM 3713 C CA . ILE B 1 10 ? 20.391 20.625 12.953 1 97.88 10 ILE B CA 1
ATOM 3714 C C . ILE B 1 10 ? 19.359 20.672 11.828 1 97.88 10 ILE B C 1
ATOM 3716 O O . ILE B 1 10 ? 19.547 21.391 10.836 1 97.88 10 ILE B O 1
ATOM 3720 N N . ASN B 1 11 ? 18.297 19.859 11.938 1 97.88 11 ASN B N 1
ATOM 3721 C CA . ASN B 1 11 ? 17.25 19.781 10.914 1 97.88 11 ASN B CA 1
ATOM 3722 C C . ASN B 1 11 ? 15.906 20.266 11.445 1 97.88 11 ASN B C 1
ATOM 3724 O O . ASN B 1 11 ? 15.203 19.516 12.133 1 97.88 11 ASN B O 1
ATOM 3728 N N . LEU B 1 12 ? 15.516 21.469 11.039 1 98.19 12 LEU B N 1
ATOM 3729 C CA . LEU B 1 12 ? 14.227 22 11.453 1 98.19 12 LEU B CA 1
ATOM 3730 C C . LEU B 1 12 ? 13.203 21.906 10.328 1 98.19 12 LEU B C 1
ATOM 3732 O O . LEU B 1 12 ? 12.18 22.594 10.352 1 98.19 12 LEU B O 1
ATOM 3736 N N . LEU B 1 13 ? 13.523 21.078 9.328 1 97.06 13 LEU B N 1
ATOM 3737 C CA . LEU B 1 13 ? 12.586 20.828 8.234 1 97.06 13 LEU B CA 1
ATOM 3738 C C . LEU B 1 13 ? 11.828 19.516 8.469 1 97.06 13 LEU B C 1
ATOM 3740 O O . LEU B 1 13 ? 10.641 19.422 8.164 1 97.06 13 LEU B O 1
ATOM 3744 N N . ARG B 1 14 ? 12.445 18.547 9.023 1 94.94 14 ARG B N 1
ATOM 3745 C CA . ARG B 1 14 ? 11.977 17.172 9.109 1 94.94 14 ARG B CA 1
ATOM 3746 C C . ARG B 1 14 ? 10.758 17.062 10.023 1 94.94 14 ARG B C 1
ATOM 3748 O O . ARG B 1 14 ? 10.859 17.266 11.234 1 94.94 14 ARG B O 1
ATOM 3755 N N . GLY B 1 15 ? 9.578 16.75 9.438 1 96.19 15 GLY B N 1
ATOM 3756 C CA . GLY B 1 15 ? 8.336 16.609 10.172 1 96.19 15 GLY B CA 1
ATOM 3757 C C . GLY B 1 15 ? 8.094 15.195 10.688 1 96.19 15 GLY B C 1
ATOM 3758 O O . GLY B 1 15 ? 7.094 14.57 10.352 1 96.19 15 GLY B O 1
ATOM 3759 N N . TRP B 1 16 ? 9.023 14.641 11.414 1 97.06 16 TRP B N 1
ATOM 3760 C CA . TRP B 1 16 ? 8.992 13.281 11.945 1 97.06 16 TRP B CA 1
ATOM 3761 C C . TRP B 1 16 ? 8.836 13.297 13.469 1 97.06 16 TRP B C 1
ATOM 3763 O O . TRP B 1 16 ? 9.164 14.297 14.117 1 97.06 16 TRP B O 1
ATOM 3773 N N . PRO B 1 17 ? 8.289 12.211 14.055 1 97.38 17 PRO B N 1
ATOM 3774 C CA . PRO B 1 17 ? 8.352 12.117 15.516 1 97.38 17 PRO B CA 1
ATOM 3775 C C . PRO B 1 17 ? 9.781 12.047 16.047 1 97.38 17 PRO B C 1
ATOM 3777 O O . PRO B 1 17 ? 10.648 11.43 15.414 1 97.38 17 PRO B O 1
ATOM 3780 N N . SER B 1 18 ? 9.953 12.633 17.156 1 97.31 18 SER B N 1
ATOM 3781 C CA . SER B 1 18 ? 11.258 12.531 17.797 1 97.31 18 SER B CA 1
ATOM 3782 C C . SER B 1 18 ? 11.602 11.078 18.125 1 97.31 18 SER B C 1
ATOM 3784 O O . SER B 1 18 ? 10.742 10.312 18.547 1 97.31 18 SER B O 1
ATOM 3786 N N . PRO B 1 19 ? 12.859 10.688 17.938 1 96.69 19 PRO B N 1
ATOM 3787 C CA . PRO B 1 19 ? 13.273 9.328 18.297 1 96.69 19 PRO B CA 1
ATOM 3788 C C . PRO B 1 19 ? 12.945 8.969 19.75 1 96.69 19 PRO B C 1
ATOM 3790 O O . PRO B 1 19 ? 12.586 7.828 20.047 1 96.69 19 PRO B O 1
ATOM 3793 N N . SER B 1 20 ? 12.984 9.945 20.594 1 95.88 20 SER B N 1
ATOM 3794 C CA . SER B 1 20 ? 12.773 9.711 22.016 1 95.88 20 SER B CA 1
ATOM 3795 C C . SER B 1 20 ? 11.305 9.461 22.328 1 95.88 20 SER B C 1
ATOM 3797 O O . SER B 1 20 ? 10.969 8.992 23.422 1 95.88 20 SER B O 1
ATOM 3799 N N . LEU B 1 21 ? 10.453 9.719 21.438 1 96.75 21 LEU B N 1
ATOM 3800 C CA . LEU B 1 21 ? 9.023 9.602 21.688 1 96.75 21 LEU B CA 1
ATOM 3801 C C . LEU B 1 21 ? 8.445 8.352 21.031 1 96.75 21 LEU B C 1
ATOM 3803 O O . LEU B 1 21 ? 7.242 8.109 21.094 1 96.75 21 LEU B O 1
ATOM 3807 N N . LEU B 1 22 ? 9.289 7.547 20.391 1 98.19 22 LEU B N 1
ATOM 3808 C CA . LEU B 1 22 ? 8.836 6.305 19.781 1 98.19 22 LEU B CA 1
ATOM 3809 C C . LEU B 1 22 ? 8.523 5.258 20.844 1 98.19 22 LEU B C 1
ATOM 3811 O O . LEU B 1 22 ? 9.352 4.996 21.719 1 98.19 22 LEU B O 1
ATOM 3815 N N . PRO B 1 23 ? 7.402 4.637 20.734 1 98.31 23 PRO B N 1
ATOM 3816 C CA . PRO B 1 23 ? 7.012 3.682 21.781 1 98.31 23 PRO B CA 1
ATOM 3817 C C . PRO B 1 23 ? 7.512 2.268 21.5 1 98.31 23 PRO B C 1
ATOM 3819 O O . PRO B 1 23 ? 6.727 1.315 21.516 1 98.31 23 PRO B O 1
ATOM 3822 N N . ALA B 1 24 ? 8.805 2.098 21.375 1 98.44 24 ALA B N 1
ATOM 3823 C CA . ALA B 1 24 ? 9.43 0.83 21.016 1 98.44 24 ALA B CA 1
ATOM 3824 C C . ALA B 1 24 ? 9.141 -0.248 22.047 1 98.44 24 ALA B C 1
ATOM 3826 O O . ALA B 1 24 ? 8.836 -1.391 21.703 1 98.44 24 ALA B O 1
ATOM 3827 N N . ALA B 1 25 ? 9.195 0.093 23.344 1 98.19 25 ALA B N 1
ATOM 3828 C CA . ALA B 1 25 ? 8.969 -0.881 24.406 1 98.19 25 ALA B CA 1
ATOM 3829 C C . ALA B 1 25 ? 7.531 -1.397 24.375 1 98.19 25 ALA B C 1
ATOM 3831 O O . ALA B 1 25 ? 7.289 -2.59 24.562 1 98.19 25 ALA B O 1
ATOM 3832 N N . ALA B 1 26 ? 6.59 -0.488 24.188 1 98.56 26 ALA B N 1
ATOM 3833 C CA . ALA B 1 26 ? 5.184 -0.878 24.125 1 98.56 26 ALA B CA 1
ATOM 3834 C C . ALA B 1 26 ? 4.926 -1.782 22.922 1 98.56 26 ALA B C 1
ATOM 3836 O O . ALA B 1 26 ? 4.152 -2.74 23 1 98.56 26 ALA B O 1
ATOM 3837 N N . LEU B 1 27 ? 5.539 -1.493 21.781 1 98.75 27 LEU B N 1
ATOM 3838 C CA . LEU B 1 27 ? 5.402 -2.312 20.578 1 98.75 27 LEU B CA 1
ATOM 3839 C C . LEU B 1 27 ? 5.996 -3.701 20.797 1 98.75 27 LEU B C 1
ATOM 3841 O O . LEU B 1 27 ? 5.426 -4.703 20.375 1 98.75 27 LEU B O 1
ATOM 3845 N N . SER B 1 28 ? 7.152 -3.723 21.438 1 98.81 28 SER B N 1
ATOM 3846 C CA . SER B 1 28 ? 7.777 -5.004 21.766 1 98.81 28 SER B CA 1
ATOM 3847 C C . SER B 1 28 ? 6.871 -5.855 22.641 1 98.81 28 SER B C 1
ATOM 3849 O O . SER B 1 28 ? 6.691 -7.047 22.391 1 98.81 28 SER B O 1
ATOM 3851 N N . ALA B 1 29 ? 6.316 -5.258 23.656 1 98.69 29 ALA B N 1
ATOM 3852 C CA . ALA B 1 29 ? 5.41 -5.969 24.547 1 98.69 29 ALA B CA 1
ATOM 3853 C C . ALA B 1 29 ? 4.176 -6.465 23.812 1 98.69 29 ALA B C 1
ATOM 3855 O O . ALA B 1 29 ? 3.699 -7.578 24.047 1 98.69 29 ALA B O 1
ATOM 3856 N N . ALA B 1 30 ? 3.652 -5.656 22.953 1 98.75 30 ALA B N 1
ATOM 3857 C CA . ALA B 1 30 ? 2.502 -6.047 22.141 1 98.75 30 ALA B CA 1
ATOM 3858 C C . ALA B 1 30 ? 2.836 -7.242 21.25 1 98.75 30 ALA B C 1
ATOM 3860 O O . ALA B 1 30 ? 2.016 -8.148 21.094 1 98.75 30 ALA B O 1
ATOM 3861 N N . ALA B 1 31 ? 4.016 -7.242 20.656 1 98.81 31 ALA B N 1
ATOM 3862 C CA . ALA B 1 31 ? 4.441 -8.344 19.797 1 98.81 31 ALA B CA 1
ATOM 3863 C C . ALA B 1 31 ? 4.516 -9.656 20.578 1 98.81 31 ALA B C 1
ATOM 3865 O O . ALA B 1 31 ? 4.004 -10.68 20.141 1 98.81 31 ALA B O 1
ATOM 3866 N N . VAL B 1 32 ? 5.145 -9.594 21.703 1 98.75 32 VAL B N 1
ATOM 3867 C CA . VAL B 1 32 ? 5.281 -10.789 22.547 1 98.75 32 VAL B CA 1
ATOM 3868 C C . VAL B 1 32 ? 3.896 -11.336 22.891 1 98.75 32 VAL B C 1
ATOM 3870 O O . VAL B 1 32 ? 3.645 -12.531 22.75 1 98.75 32 VAL B O 1
ATOM 3873 N N . LYS B 1 33 ? 3.053 -10.492 23.266 1 98.75 33 LYS B N 1
ATOM 3874 C CA . LYS B 1 33 ? 1.718 -10.891 23.703 1 98.75 33 LYS B CA 1
ATOM 3875 C C . LYS B 1 33 ? 0.915 -11.477 22.547 1 98.75 33 LYS B C 1
ATOM 3877 O O . LYS B 1 33 ? 0.341 -12.562 22.656 1 98.75 33 LYS B O 1
ATOM 3882 N N . THR B 1 34 ? 0.826 -10.773 21.438 1 98.81 34 THR B N 1
ATOM 3883 C CA . THR B 1 34 ? -0.056 -11.133 20.328 1 98.81 34 THR B CA 1
ATOM 3884 C C . THR B 1 34 ? 0.479 -12.352 19.578 1 98.81 34 THR B C 1
ATOM 3886 O O . THR B 1 34 ? -0.295 -13.18 19.094 1 98.81 34 THR B O 1
ATOM 3889 N N . LEU B 1 35 ? 1.792 -12.547 19.5 1 98.75 35 LEU B N 1
ATOM 3890 C CA . LEU B 1 35 ? 2.385 -13.633 18.734 1 98.75 35 LEU B CA 1
ATOM 3891 C C . LEU B 1 35 ? 2.486 -14.906 19.562 1 98.75 35 LEU B C 1
ATOM 3893 O O . LEU B 1 35 ? 2.896 -15.953 19.062 1 98.75 35 LEU B O 1
ATOM 3897 N N . ALA B 1 36 ? 2.051 -14.82 20.797 1 98.5 36 ALA B N 1
ATOM 3898 C CA . ALA B 1 36 ? 2.059 -15.992 21.672 1 98.5 36 ALA B CA 1
ATOM 3899 C C . ALA B 1 36 ? 0.735 -16.75 21.594 1 98.5 36 ALA B C 1
ATOM 3901 O O . ALA B 1 36 ? 0.651 -17.906 21.984 1 98.5 36 ALA B O 1
ATOM 3902 N N . ASP B 1 37 ? -0.285 -16.141 21.109 1 98.19 37 ASP B N 1
ATOM 3903 C CA . ASP B 1 37 ? -1.634 -16.688 21.109 1 98.19 37 ASP B CA 1
ATOM 3904 C C . ASP B 1 37 ? -2.102 -17 19.688 1 98.19 37 ASP B C 1
ATOM 3906 O O . ASP B 1 37 ? -2.398 -16.078 18.906 1 98.19 37 ASP B O 1
ATOM 3910 N N . PRO B 1 38 ? -2.303 -18.25 19.344 1 97.94 38 PRO B N 1
ATOM 3911 C CA . PRO B 1 38 ? -2.723 -18.609 18 1 97.94 38 PRO B CA 1
ATOM 3912 C C . PRO B 1 38 ? -4.051 -17.969 17.594 1 97.94 38 PRO B C 1
ATOM 3914 O O . PRO B 1 38 ? -4.27 -17.656 16.422 1 97.94 38 PRO B O 1
ATOM 3917 N N . ALA B 1 39 ? -4.875 -17.734 18.531 1 98 39 ALA B N 1
ATOM 3918 C CA . ALA B 1 39 ? -6.16 -17.094 18.25 1 98 39 ALA B CA 1
ATOM 3919 C C . ALA B 1 39 ? -5.973 -15.664 17.766 1 98 39 ALA B C 1
ATOM 3921 O O . ALA B 1 39 ? -6.859 -15.102 17.109 1 98 39 ALA B O 1
ATOM 3922 N N . VAL B 1 40 ? -4.832 -15.125 18.094 1 98.38 40 VAL B N 1
ATOM 3923 C CA . VAL B 1 40 ? -4.539 -13.742 17.719 1 98.38 40 VAL B CA 1
ATOM 3924 C C . VAL B 1 40 ? -3.578 -13.711 16.531 1 98.38 40 VAL B C 1
ATOM 3926 O O . VAL B 1 40 ? -3.826 -13.023 15.547 1 98.38 40 VAL B O 1
ATOM 3929 N N . TYR B 1 41 ? -2.504 -14.562 16.578 1 98.25 41 TYR B N 1
ATOM 3930 C CA . TYR B 1 41 ? -1.476 -14.391 15.562 1 98.25 41 TYR B CA 1
ATOM 3931 C C . TYR B 1 41 ? -1.889 -15.055 14.25 1 98.25 41 TYR B C 1
ATOM 3933 O O . TYR B 1 41 ? -1.386 -14.703 13.18 1 98.25 41 TYR B O 1
ATOM 3941 N N . VAL B 1 42 ? -2.748 -16.094 14.25 1 98.19 42 VAL B N 1
ATOM 3942 C CA . VAL B 1 42 ? -3.137 -16.719 12.992 1 98.19 42 VAL B CA 1
ATOM 3943 C C . VAL B 1 42 ? -3.881 -15.711 12.117 1 98.19 42 VAL B C 1
ATOM 3945 O O . VAL B 1 42 ? -3.465 -15.438 10.984 1 98.19 42 VAL B O 1
ATOM 3948 N N . PRO B 1 43 ? -4.953 -15.031 12.633 1 97.88 43 PRO B N 1
ATOM 3949 C CA . PRO B 1 43 ? -5.551 -14 11.789 1 97.88 43 PRO B CA 1
ATOM 3950 C C . PRO B 1 43 ? -4.605 -12.82 11.539 1 97.88 43 PRO B C 1
ATOM 3952 O O . PRO B 1 43 ? -4.641 -12.211 10.469 1 97.88 43 PRO B O 1
ATOM 3955 N N . GLY B 1 44 ? -3.75 -12.539 12.484 1 98.5 44 GLY B N 1
ATOM 3956 C CA . GLY B 1 44 ? -2.838 -11.414 12.383 1 98.5 44 GLY B CA 1
ATOM 3957 C C . GLY B 1 44 ? -1.737 -11.625 11.359 1 98.5 44 GLY B C 1
ATOM 3958 O O . GLY B 1 44 ? -1.233 -10.672 10.766 1 98.5 44 GLY B O 1
ATOM 3959 N N . LEU B 1 45 ? -1.36 -12.867 11.125 1 98.56 45 LEU B N 1
ATOM 3960 C CA . LEU B 1 45 ? -0.26 -13.18 10.227 1 98.56 45 LEU B CA 1
ATOM 3961 C C . LEU B 1 45 ? -0.787 -13.672 8.875 1 98.56 45 LEU B C 1
ATOM 3963 O O . LEU B 1 45 ? -0.008 -13.906 7.953 1 98.56 45 LEU B O 1
ATOM 3967 N N . GLN B 1 46 ? -2.105 -13.758 8.695 1 98.19 46 GLN B N 1
ATOM 3968 C CA . GLN B 1 46 ? -2.727 -14.195 7.449 1 98.19 46 GLN B CA 1
ATOM 3969 C C . GLN B 1 46 ? -3.223 -13.008 6.633 1 98.19 46 GLN B C 1
ATOM 3971 O O . GLN B 1 46 ? -3.09 -11.852 7.055 1 98.19 46 GLN B O 1
ATOM 3976 N N . TYR B 1 47 ? -3.701 -13.273 5.383 1 97.5 47 TYR B N 1
ATOM 3977 C CA . TYR B 1 47 ? -4.344 -12.227 4.605 1 97.5 47 TYR B CA 1
ATOM 3978 C C . TYR B 1 47 ? -5.496 -11.594 5.387 1 97.5 47 TYR B C 1
ATOM 3980 O O . TYR B 1 47 ? -6.434 -12.289 5.781 1 97.5 47 TYR B O 1
ATOM 3988 N N . GLY B 1 48 ? -5.383 -10.336 5.625 1 97.5 48 GLY B N 1
ATOM 3989 C CA . GLY B 1 48 ? -6.41 -9.641 6.383 1 97.5 48 GLY B CA 1
ATOM 3990 C C . GLY B 1 48 ? -7.703 -9.461 5.609 1 97.5 48 GLY B C 1
ATOM 3991 O O . GLY B 1 48 ? -7.703 -9.469 4.379 1 97.5 48 GLY B O 1
ATOM 3992 N N . PRO B 1 49 ? -8.781 -9.305 6.371 1 97.88 49 PRO B N 1
ATOM 3993 C CA . PRO B 1 49 ? -10.023 -8.93 5.691 1 97.88 49 PRO B CA 1
ATOM 3994 C C . PRO B 1 49 ? -9.906 -7.613 4.934 1 97.88 49 PRO B C 1
ATOM 3996 O O . PRO B 1 49 ? -9.102 -6.754 5.301 1 97.88 49 PRO B O 1
ATOM 3999 N N . ASP B 1 50 ? -10.758 -7.457 3.934 1 97.5 50 ASP B N 1
ATOM 4000 C CA . ASP B 1 50 ? -10.68 -6.289 3.059 1 97.5 50 ASP B CA 1
ATOM 4001 C C . ASP B 1 50 ? -10.766 -4.996 3.861 1 97.5 50 ASP B C 1
ATOM 4003 O O . ASP B 1 50 ? -9.953 -4.086 3.672 1 97.5 50 ASP B O 1
ATOM 4007 N N . PRO B 1 51 ? -11.688 -4.863 4.852 1 98.44 51 PRO B N 1
ATOM 4008 C CA . PRO B 1 51 ? -11.773 -3.6 5.586 1 98.44 51 PRO B CA 1
ATOM 4009 C C . PRO B 1 51 ? -10.641 -3.43 6.602 1 98.44 51 PRO B C 1
ATOM 4011 O O . PRO B 1 51 ? -10.461 -2.342 7.152 1 98.44 51 PRO B O 1
ATOM 4014 N N . GLY B 1 52 ? -9.953 -4.574 6.895 1 98.56 52 GLY B N 1
ATOM 4015 C CA . GLY B 1 52 ? -8.828 -4.504 7.816 1 98.56 52 GLY B CA 1
ATOM 4016 C C . GLY B 1 52 ? -9.008 -5.363 9.055 1 98.56 52 GLY B C 1
ATOM 4017 O O . GLY B 1 52 ? -10.055 -5.996 9.227 1 98.56 52 GLY B O 1
ATOM 4018 N N . TYR B 1 53 ? -7.988 -5.449 9.875 1 98.69 53 TYR B N 1
ATOM 4019 C CA . TYR B 1 53 ? -7.977 -6.246 11.102 1 98.69 53 TYR B CA 1
ATOM 4020 C C . TYR B 1 53 ? -9.109 -5.832 12.031 1 98.69 53 TYR B C 1
ATOM 4022 O O . TYR B 1 53 ? -9.141 -4.699 12.516 1 98.69 53 TYR B O 1
ATOM 4030 N N . GLN B 1 54 ? -10.008 -6.73 12.32 1 98.5 54 GLN B N 1
ATOM 4031 C CA . GLN B 1 54 ? -11.273 -6.418 12.969 1 98.5 54 GLN B CA 1
ATOM 4032 C C . GLN B 1 54 ? -11.062 -5.84 14.359 1 98.5 54 GLN B C 1
ATOM 4034 O O . GLN B 1 54 ? -11.688 -4.848 14.734 1 98.5 54 GLN B O 1
ATOM 4039 N N . PRO B 1 55 ? -10.172 -6.391 15.172 1 98.75 55 PRO B N 1
ATOM 4040 C CA . PRO B 1 55 ? -9.961 -5.812 16.5 1 98.75 55 PRO B CA 1
ATOM 4041 C C . PRO B 1 55 ? -9.492 -4.359 16.438 1 98.75 55 PRO B C 1
ATOM 4043 O O . PRO B 1 55 ? -9.875 -3.551 17.297 1 98.75 55 PRO B O 1
ATOM 4046 N N . LEU B 1 56 ? -8.703 -4.016 15.461 1 98.88 56 LEU B N 1
ATOM 4047 C CA . LEU B 1 56 ? -8.297 -2.619 15.352 1 98.88 56 LEU B CA 1
ATOM 4048 C C . LEU B 1 56 ? -9.469 -1.745 14.914 1 98.88 56 LEU B C 1
ATOM 4050 O O . LEU B 1 56 ? -9.617 -0.619 15.391 1 98.88 56 LEU B O 1
ATOM 4054 N N . ARG B 1 57 ? -10.266 -2.219 13.945 1 98.81 57 ARG B N 1
ATOM 4055 C CA . ARG B 1 57 ? -11.453 -1.473 13.531 1 98.81 57 ARG B CA 1
ATOM 4056 C C . ARG B 1 57 ? -12.344 -1.16 14.727 1 98.81 57 ARG B C 1
ATOM 4058 O O . ARG B 1 57 ? -12.828 -0.036 14.875 1 98.81 57 ARG B O 1
ATOM 4065 N N . ASN B 1 58 ? -12.516 -2.174 15.594 1 98.75 58 ASN B N 1
ATOM 4066 C CA . ASN B 1 58 ? -13.336 -1.995 16.781 1 98.75 58 ASN B CA 1
ATOM 4067 C C . ASN B 1 58 ? -12.719 -0.964 17.734 1 98.75 58 ASN B C 1
ATOM 4069 O O . ASN B 1 58 ? -13.414 -0.067 18.219 1 98.75 58 ASN B O 1
ATOM 4073 N N . ALA B 1 59 ? -11.477 -1.086 17.969 1 98.75 59 ALA B N 1
ATOM 4074 C CA . ALA B 1 59 ? -10.789 -0.184 18.891 1 98.75 59 ALA B CA 1
ATOM 4075 C C . ALA B 1 59 ? -10.797 1.248 18.359 1 98.75 59 ALA B C 1
ATOM 4077 O O . ALA B 1 59 ? -10.953 2.199 19.125 1 98.75 59 ALA B O 1
ATOM 4078 N N . LEU B 1 60 ? -10.641 1.408 17.094 1 98.69 60 LEU B N 1
ATOM 4079 C CA . LEU B 1 60 ? -10.648 2.725 16.453 1 98.69 60 LEU B CA 1
ATOM 4080 C C . LEU B 1 60 ? -12.031 3.359 16.547 1 98.69 60 LEU B C 1
ATOM 4082 O O . LEU B 1 60 ? -12.156 4.555 16.844 1 98.69 60 LEU B O 1
ATOM 4086 N N . ALA B 1 61 ? -13.016 2.539 16.203 1 98.5 61 ALA B N 1
ATOM 4087 C CA . ALA B 1 61 ? -14.375 3.062 16.297 1 98.5 61 ALA B CA 1
ATOM 4088 C C . ALA B 1 61 ? -14.656 3.637 17.672 1 98.5 61 ALA B C 1
ATOM 4090 O O . ALA B 1 61 ? -15.219 4.727 17.797 1 98.5 61 ALA B O 1
ATOM 4091 N N . GLU B 1 62 ? -14.242 2.957 18.703 1 98.12 62 GLU B N 1
ATOM 4092 C CA . GLU B 1 62 ? -14.43 3.406 20.078 1 98.12 62 GLU B CA 1
ATOM 4093 C C . GLU B 1 62 ? -13.586 4.645 20.375 1 98.12 62 GLU B C 1
ATOM 4095 O O . GLU B 1 62 ? -14.086 5.617 20.938 1 98.12 62 GLU B O 1
ATOM 4100 N N . TRP B 1 63 ? -12.367 4.605 20.031 1 98 63 TRP B N 1
ATOM 4101 C CA . TRP B 1 63 ? -11.406 5.664 20.312 1 98 63 TRP B CA 1
ATOM 4102 C C . TRP B 1 63 ? -11.805 6.969 19.641 1 98 63 TRP B C 1
ATOM 4104 O O . TRP B 1 63 ? -11.789 8.031 20.266 1 98 63 TRP B O 1
ATOM 4114 N N . LEU B 1 64 ? -12.219 6.914 18.375 1 98 64 LEU B N 1
ATOM 4115 C CA . LEU B 1 64 ? -12.578 8.094 17.609 1 98 64 LEU B CA 1
ATOM 4116 C C . LEU B 1 64 ? -13.914 8.664 18.062 1 98 64 LEU B C 1
ATOM 4118 O O . LEU B 1 64 ? -14.078 9.883 18.141 1 98 64 LEU B O 1
ATOM 4122 N N . SER B 1 65 ? -14.812 7.758 18.359 1 96.44 65 SER B N 1
ATOM 4123 C CA . SER B 1 65 ? -16.109 8.211 18.859 1 96.44 65 SER B CA 1
ATOM 4124 C C . SER B 1 65 ? -15.969 8.938 20.188 1 96.44 65 SER B C 1
ATOM 4126 O O . SER B 1 65 ? -16.703 9.883 20.469 1 96.44 65 SER B O 1
ATOM 4128 N N . ALA B 1 66 ? -15.055 8.547 20.984 1 94.31 66 ALA B N 1
ATOM 4129 C CA . ALA B 1 66 ? -14.836 9.164 22.281 1 94.31 66 ALA B CA 1
ATOM 4130 C C . ALA B 1 66 ? -14.18 10.531 22.141 1 94.31 66 ALA B C 1
ATOM 4132 O O . ALA B 1 66 ? -14.375 11.414 22.984 1 94.31 66 ALA B O 1
ATOM 4133 N N . PHE B 1 67 ? -13.469 10.766 21.125 1 95.25 67 PHE B N 1
ATOM 4134 C CA . PHE B 1 67 ? -12.711 12 20.969 1 95.25 67 PHE B CA 1
ATOM 4135 C C . PHE B 1 67 ? -13.531 13.047 20.219 1 95.25 67 PHE B C 1
ATOM 4137 O O . PHE B 1 67 ? -13.594 14.203 20.656 1 95.25 67 PHE B O 1
ATOM 4144 N N . TYR B 1 68 ? -14.141 12.664 19.109 1 95.88 68 TYR B N 1
ATOM 4145 C CA . TYR B 1 68 ? -14.836 13.617 18.266 1 95.88 68 TYR B CA 1
ATOM 4146 C C . TYR B 1 68 ? -16.297 13.766 18.688 1 95.88 68 TYR B C 1
ATOM 4148 O O . TYR B 1 68 ? -17.031 12.781 18.75 1 95.88 68 TYR B O 1
ATOM 4156 N N . PRO B 1 69 ? -16.75 14.953 18.906 1 93.06 69 PRO B N 1
ATOM 4157 C CA . PRO B 1 69 ? -18.156 15.172 19.234 1 93.06 69 PRO B CA 1
ATOM 4158 C C . PRO B 1 69 ? -19.078 15.062 18.031 1 93.06 69 PRO B C 1
ATOM 4160 O O . PRO B 1 69 ? -18.609 15.172 16.891 1 93.06 69 PRO B O 1
ATOM 4163 N N . ILE B 1 70 ? -20.312 14.836 18.328 1 92.56 70 ILE B N 1
ATOM 4164 C CA . ILE B 1 70 ? -21.312 14.898 17.266 1 92.56 70 ILE B CA 1
ATOM 4165 C C . ILE B 1 70 ? -21.328 16.297 16.656 1 92.56 70 ILE B C 1
ATOM 4167 O O . ILE B 1 70 ? -21.25 17.297 17.391 1 92.56 70 ILE B O 1
ATOM 4171 N N . ALA B 1 71 ? -21.406 16.297 15.352 1 93.62 71 ALA B N 1
ATOM 4172 C CA . ALA B 1 71 ? -21.578 17.578 14.68 1 93.62 71 ALA B CA 1
ATOM 4173 C C . ALA B 1 71 ? -23.062 17.953 14.586 1 93.62 71 ALA B C 1
ATOM 4175 O O . ALA B 1 71 ? -23.906 17.094 14.336 1 93.62 71 ALA B O 1
ATOM 4176 N N . GLY B 1 72 ? -23.438 19.172 14.852 1 91.25 72 GLY B N 1
ATOM 4177 C CA . GLY B 1 72 ? -24.797 19.641 14.594 1 91.25 72 GLY B CA 1
ATOM 4178 C C . GLY B 1 72 ? -25.094 19.844 13.117 1 91.25 72 GLY B C 1
ATOM 4179 O O . GLY B 1 72 ? -24.172 19.844 12.297 1 91.25 72 GLY B O 1
ATOM 4180 N N . LYS B 1 73 ? -26.391 20.047 12.805 1 92.44 73 LYS B N 1
ATOM 4181 C CA . LYS B 1 73 ? -26.797 20.234 11.414 1 92.44 73 LYS B CA 1
ATOM 4182 C C . LYS B 1 73 ? -26.391 21.594 10.883 1 92.44 73 LYS B C 1
ATOM 4184 O O . LYS B 1 73 ? -26.391 21.828 9.672 1 92.44 73 LYS B O 1
ATOM 4189 N N . THR B 1 74 ? -26.047 22.484 11.836 1 93.12 74 THR B N 1
ATOM 4190 C CA . THR B 1 74 ? -25.578 23.812 11.477 1 93.12 74 THR B CA 1
ATOM 4191 C C . THR B 1 74 ? -24.359 24.203 12.32 1 93.12 74 THR B C 1
ATOM 4193 O O . THR B 1 74 ? -24.156 23.672 13.414 1 93.12 74 THR B O 1
ATOM 4196 N N . PRO B 1 75 ? -23.578 25.125 11.781 1 91.44 75 PRO B N 1
ATOM 4197 C CA . PRO B 1 75 ? -22.438 25.562 12.578 1 91.44 75 PRO B CA 1
ATOM 4198 C C . PRO B 1 75 ? -22.844 26.141 13.93 1 91.44 75 PRO B C 1
ATOM 4200 O O . PRO B 1 75 ? -22.125 25.953 14.922 1 91.44 75 PRO B O 1
ATOM 4203 N N . GLU B 1 76 ? -23.922 26.828 13.953 1 92.19 76 GLU B N 1
ATOM 4204 C CA . GLU B 1 76 ? -24.406 27.422 15.195 1 92.19 76 GLU B CA 1
ATOM 4205 C C . GLU B 1 76 ? -24.719 26.359 16.25 1 92.19 76 GLU B C 1
ATOM 4207 O O . GLU B 1 76 ? -24.344 26.5 17.406 1 92.19 76 GLU B O 1
ATOM 4212 N N . LYS B 1 77 ? -25.375 25.359 15.812 1 89.81 77 LYS B N 1
ATOM 4213 C CA . LYS B 1 77 ? -25.719 24.281 16.719 1 89.81 77 LYS B CA 1
ATOM 4214 C C . LYS B 1 77 ? -24.453 23.578 17.234 1 89.81 77 LYS B C 1
ATOM 4216 O O . LYS B 1 77 ? -24.375 23.203 18.406 1 89.81 77 LYS B O 1
ATOM 4221 N N . ALA B 1 78 ? -23.562 23.344 16.328 1 89.75 78 ALA B N 1
ATOM 4222 C CA . ALA B 1 78 ? -22.297 22.719 16.703 1 89.75 78 ALA B CA 1
ATOM 4223 C C . ALA B 1 78 ? -21.531 23.594 17.688 1 89.75 78 ALA B C 1
ATOM 4225 O O . ALA B 1 78 ? -20.969 23.094 18.672 1 89.75 78 ALA B O 1
ATOM 4226 N N . GLN B 1 79 ? -21.516 24.859 17.391 1 88.12 79 GLN B N 1
ATOM 4227 C CA . GLN B 1 79 ? -20.828 25.797 18.266 1 88.12 79 GLN B CA 1
ATOM 4228 C C . GLN B 1 79 ? -21.469 25.844 19.641 1 88.12 79 GLN B C 1
ATOM 4230 O O . GLN B 1 79 ? -20.766 25.953 20.656 1 88.12 79 GLN B O 1
ATOM 4235 N N . ASN B 1 80 ? -22.719 25.797 19.656 1 87.31 80 ASN B N 1
ATOM 4236 C CA . ASN B 1 80 ? -23.438 25.797 20.922 1 87.31 80 ASN B CA 1
ATOM 4237 C C . ASN B 1 80 ? -23.078 24.578 21.781 1 87.31 80 ASN B C 1
ATOM 4239 O O . ASN B 1 80 ? -22.938 24.688 23 1 87.31 80 ASN B O 1
ATOM 4243 N N . LEU B 1 81 ? -22.969 23.516 21.109 1 84.31 81 LEU B N 1
ATOM 4244 C CA . LEU B 1 81 ? -22.578 22.297 21.812 1 84.31 81 LEU B CA 1
ATOM 4245 C C . LEU B 1 81 ? -21.188 22.422 22.391 1 84.31 81 LEU B C 1
ATOM 4247 O O . LEU B 1 81 ? -20.953 22.031 23.547 1 84.31 81 LEU B O 1
ATOM 4251 N N . LEU B 1 82 ? -20.266 22.922 21.703 1 85.06 82 LEU B N 1
ATOM 4252 C CA . LEU B 1 82 ? -18.891 23.094 22.172 1 85.06 82 LEU B CA 1
ATOM 4253 C C . LEU B 1 82 ? -18.828 24.094 23.312 1 85.06 82 LEU B C 1
ATOM 4255 O O . LEU B 1 82 ? -18.125 23.875 24.297 1 85.06 82 LEU B O 1
ATOM 4259 N N . SER B 1 83 ? -19.578 25.141 23.156 1 85 83 SER B N 1
ATOM 4260 C CA . SER B 1 83 ? -19.594 26.188 24.172 1 85 83 SER B CA 1
ATOM 4261 C C . SER B 1 83 ? -20.172 25.688 25.484 1 85 83 SER B C 1
ATOM 4263 O O . SER B 1 83 ? -19.719 26.047 26.562 1 85 83 SER B O 1
ATOM 4265 N N . ALA B 1 84 ? -21.188 24.938 25.328 1 82.44 84 ALA B N 1
ATOM 4266 C CA . ALA B 1 84 ? -21.828 24.375 26.516 1 82.44 84 ALA B CA 1
ATOM 4267 C C . ALA B 1 84 ? -20.875 23.469 27.281 1 82.44 84 ALA B C 1
ATOM 4269 O O . ALA B 1 84 ? -20.844 23.469 28.516 1 82.44 84 ALA B O 1
ATOM 4270 N N . ALA B 1 85 ? -20.141 22.75 26.562 1 80.56 85 ALA B N 1
ATOM 4271 C CA . ALA B 1 85 ? -19.156 21.859 27.188 1 80.56 85 ALA B CA 1
ATOM 4272 C C . ALA B 1 85 ? -18.062 22.672 27.859 1 80.56 85 ALA B C 1
ATOM 4274 O O . ALA B 1 85 ? -17.594 22.297 28.953 1 80.56 85 ALA B O 1
ATOM 4275 N N . GLU B 1 86 ? -17.609 23.625 27.266 1 77.44 86 GLU B N 1
ATOM 4276 C CA . GLU B 1 86 ? -16.578 24.5 27.844 1 77.44 86 GLU B CA 1
ATOM 4277 C C . GLU B 1 86 ? -17.062 25.125 29.156 1 77.44 86 GLU B C 1
ATOM 4279 O O . GLU B 1 86 ? -16.297 25.234 30.109 1 77.44 86 GLU B O 1
ATOM 4284 N N . ALA B 1 87 ? -18.281 25.531 29.172 1 77.06 87 ALA B N 1
ATOM 4285 C CA . ALA B 1 87 ? -18.859 26.234 30.312 1 77.06 87 ALA B CA 1
ATOM 4286 C C . ALA B 1 87 ? -19.031 25.281 31.5 1 77.06 87 ALA B C 1
ATOM 4288 O O . ALA B 1 87 ? -18.906 25.703 32.656 1 77.06 87 ALA B O 1
ATOM 4289 N N . SER B 1 88 ? -19.375 24.141 31.219 1 70.44 88 SER B N 1
ATOM 4290 C CA . SER B 1 88 ? -19.656 23.172 32.281 1 70.44 88 SER B CA 1
ATOM 4291 C C . SER B 1 88 ? -18.375 22.469 32.75 1 70.44 88 SER B C 1
ATOM 4293 O O . SER B 1 88 ? -18.406 21.641 33.656 1 70.44 88 SER B O 1
ATOM 4295 N N . ASN B 1 89 ? -17.328 22.922 32.344 1 61 89 ASN B N 1
ATOM 4296 C CA . ASN B 1 89 ? -16.062 22.266 32.625 1 61 89 ASN B CA 1
ATOM 4297 C C . ASN B 1 89 ? -16.172 20.75 32.469 1 61 89 ASN B C 1
ATOM 4299 O O . ASN B 1 89 ? -15.539 20 33.188 1 61 89 ASN B O 1
ATOM 4303 N N . ASP B 1 90 ? -17.359 20.438 31.844 1 56.53 90 ASP B N 1
ATOM 4304 C CA . ASP B 1 90 ? -17.594 19.031 31.547 1 56.53 90 ASP B CA 1
ATOM 4305 C C . ASP B 1 90 ? -16.938 18.625 30.234 1 56.53 90 ASP B C 1
ATOM 4307 O O . ASP B 1 90 ? -17.078 19.312 29.219 1 56.53 90 ASP B O 1
ATOM 4311 N N . THR B 1 91 ? -16.016 17.766 30.375 1 59.09 91 THR B N 1
ATOM 4312 C CA . THR B 1 91 ? -15.344 17.266 29.188 1 59.09 91 THR B CA 1
ATOM 4313 C C . THR B 1 91 ? -16.266 16.328 28.406 1 59.09 91 THR B C 1
ATOM 4315 O O . THR B 1 91 ? -15.906 15.875 27.312 1 59.09 91 THR B O 1
ATOM 4318 N N . ALA B 1 92 ? -17.578 16.344 28.922 1 64.56 92 ALA B N 1
ATOM 4319 C CA . ALA B 1 92 ? -18.406 15.32 28.281 1 64.56 92 ALA B CA 1
ATOM 4320 C C . ALA B 1 92 ? -19.172 15.914 27.094 1 64.56 92 ALA B C 1
ATOM 4322 O O . ALA B 1 92 ? -19.938 16.859 27.266 1 64.56 92 ALA B O 1
ATOM 4323 N N . LEU B 1 93 ? -18.781 15.773 25.875 1 77.06 93 LEU B N 1
ATOM 4324 C CA . LEU B 1 93 ? -19.484 16.094 24.641 1 77.06 93 LEU B CA 1
ATOM 4325 C C . LEU B 1 93 ? -20.281 14.891 24.141 1 77.06 93 LEU B C 1
ATOM 4327 O O . LEU B 1 93 ? -19.922 13.742 24.406 1 77.06 93 LEU B O 1
ATOM 4331 N N . PRO B 1 94 ? -21.531 15.297 23.641 1 86.69 94 PRO B N 1
ATOM 4332 C CA . PRO B 1 94 ? -22.219 14.164 23 1 86.69 94 PRO B CA 1
ATOM 4333 C C . PRO B 1 94 ? -21.406 13.539 21.875 1 86.69 94 PRO B C 1
ATOM 4335 O O . PRO B 1 94 ? -20.75 14.258 21.109 1 86.69 94 PRO B O 1
ATOM 4338 N N . HIS B 1 95 ? -21.453 12.25 21.859 1 91.12 95 HIS B N 1
ATOM 4339 C CA . HIS B 1 95 ? -20.688 11.492 20.859 1 91.12 95 HIS B CA 1
ATOM 4340 C C . HIS B 1 95 ? -21.562 10.484 20.141 1 91.12 95 HIS B C 1
ATOM 4342 O O . HIS B 1 95 ? -22.594 10.062 20.672 1 91.12 95 HIS B O 1
ATOM 4348 N N . HIS B 1 96 ? -21.188 10.258 18.891 1 92.25 96 HIS B N 1
ATOM 4349 C CA . HIS B 1 96 ? -21.828 9.117 18.234 1 92.25 96 HIS B CA 1
ATOM 4350 C C . HIS B 1 96 ? -21.422 7.805 18.891 1 92.25 96 HIS B C 1
ATOM 4352 O O . HIS B 1 96 ? -20.328 7.695 19.438 1 92.25 96 HIS B O 1
ATOM 4358 N N . SER B 1 97 ? -22.375 6.879 18.812 1 96.12 97 SER B N 1
ATOM 4359 C CA . SER B 1 97 ? -21.938 5.52 19.141 1 96.12 97 SER B CA 1
ATOM 4360 C C . SER B 1 97 ? -20.906 5.016 18.156 1 96.12 97 SER B C 1
ATOM 4362 O O . SER B 1 97 ? -20.953 5.336 16.969 1 96.12 97 SER B O 1
ATOM 4364 N N . PRO B 1 98 ? -19.922 4.254 18.688 1 97.62 98 PRO B N 1
ATOM 4365 C CA . PRO B 1 98 ? -18.953 3.678 17.766 1 97.62 98 PRO B CA 1
ATOM 4366 C C . PRO B 1 98 ? -19.594 2.932 16.594 1 97.62 98 PRO B C 1
ATOM 4368 O O . PRO B 1 98 ? -20.547 2.168 16.812 1 97.62 98 PRO B O 1
ATOM 4371 N N . ASP B 1 99 ? -19.141 3.178 15.398 1 97.81 99 ASP B N 1
ATOM 4372 C CA . ASP B 1 99 ? -19.656 2.525 14.195 1 97.81 99 ASP B CA 1
ATOM 4373 C C . ASP B 1 99 ? -18.5 1.966 13.359 1 97.81 99 ASP B C 1
ATOM 4375 O O . ASP B 1 99 ? -17.922 2.678 12.531 1 97.81 99 ASP B O 1
ATOM 4379 N N . VAL B 1 100 ? -18.281 0.723 13.461 1 98.5 100 VAL B N 1
ATOM 4380 C CA . VAL B 1 100 ? -17.141 0.041 12.844 1 98.5 100 VAL B CA 1
ATOM 4381 C C . VAL B 1 100 ? -17.312 0.02 11.328 1 98.5 100 VAL B C 1
ATOM 4383 O O . VAL B 1 100 ? -16.328 -0.03 10.586 1 98.5 100 VAL B O 1
ATOM 4386 N N . SER B 1 101 ? -18.5 0.09 10.797 1 98.31 101 SER B N 1
ATOM 4387 C CA . SER B 1 101 ? -18.766 0.019 9.367 1 98.31 101 SER B CA 1
ATOM 4388 C C . SER B 1 101 ? -18.234 1.254 8.641 1 98.31 101 SER B C 1
ATOM 4390 O O . SER B 1 101 ? -18.141 1.265 7.414 1 98.31 101 SER B O 1
ATOM 4392 N N . ARG B 1 102 ? -17.828 2.283 9.391 1 98.44 102 ARG B N 1
ATOM 4393 C CA . ARG B 1 102 ? -17.344 3.527 8.805 1 98.44 102 ARG B CA 1
ATOM 4394 C C . ARG B 1 102 ? -15.82 3.527 8.719 1 98.44 102 ARG B C 1
ATOM 4396 O O . ARG B 1 102 ? -15.219 4.484 8.227 1 98.44 102 ARG B O 1
ATOM 4403 N N . ILE B 1 103 ? -15.234 2.391 9.172 1 98.81 103 ILE B N 1
ATOM 4404 C CA . ILE B 1 103 ? -13.789 2.389 9.344 1 98.81 103 ILE B CA 1
ATOM 4405 C C . ILE B 1 103 ? -13.156 1.374 8.398 1 98.81 103 ILE B C 1
ATOM 4407 O O . ILE B 1 103 ? -13.586 0.219 8.336 1 98.81 103 ILE B O 1
ATOM 4411 N N . CYS B 1 104 ? -12.141 1.776 7.672 1 98.88 104 CYS B N 1
ATOM 4412 C CA . CYS B 1 104 ? -11.266 0.928 6.871 1 98.88 104 CYS B CA 1
ATOM 4413 C C . CYS B 1 104 ? -9.805 1.106 7.289 1 98.88 104 CYS B C 1
ATOM 4415 O O . CYS B 1 104 ? -9.297 2.229 7.324 1 98.88 104 CYS B O 1
ATOM 4417 N N . ILE B 1 105 ? -9.141 0.002 7.645 1 98.88 105 ILE B N 1
ATOM 4418 C CA . ILE B 1 105 ? -7.73 0.07 8.031 1 98.88 105 ILE B CA 1
ATOM 4419 C C . ILE B 1 105 ? -6.863 0.244 6.785 1 98.88 105 ILE B C 1
ATOM 4421 O O . ILE B 1 105 ? -7.133 -0.356 5.742 1 98.88 105 ILE B O 1
ATOM 4425 N N . THR B 1 106 ? -5.844 1.081 6.891 1 98.69 106 THR B N 1
ATOM 4426 C CA . THR B 1 106 ? -5.023 1.421 5.734 1 98.69 106 THR B CA 1
ATOM 4427 C C . THR B 1 106 ? -3.541 1.247 6.051 1 98.69 106 THR B C 1
ATOM 4429 O O . THR B 1 106 ? -3.18 0.857 7.164 1 98.69 106 THR B O 1
ATOM 4432 N N . GLY B 1 107 ? -2.689 1.463 5.031 1 98.25 107 GLY B N 1
ATOM 4433 C CA . GLY B 1 107 ? -1.245 1.437 5.203 1 98.25 107 GLY B CA 1
ATOM 4434 C C . GLY B 1 107 ? -0.662 2.791 5.562 1 98.25 107 GLY B C 1
ATOM 4435 O O . GLY B 1 107 ? 0.499 3.072 5.258 1 98.25 107 GLY B O 1
ATOM 4436 N N . GLY B 1 108 ? -1.443 3.652 6.156 1 98.19 108 GLY B N 1
ATOM 4437 C CA . GLY B 1 108 ? -1.052 5.027 6.426 1 98.19 108 GLY B CA 1
ATOM 4438 C C . GLY B 1 108 ? -1.696 6.027 5.488 1 98.19 108 GLY B C 1
ATOM 4439 O O . GLY B 1 108 ? -2.244 5.648 4.449 1 98.19 108 GLY B O 1
ATOM 4440 N N . ALA B 1 109 ? -1.552 7.25 5.844 1 98.5 109 ALA B N 1
ATOM 4441 C CA . ALA B 1 109 ? -2.289 8.305 5.152 1 98.5 109 ALA B CA 1
ATOM 4442 C C . ALA B 1 109 ? -1.861 8.398 3.689 1 98.5 109 ALA B C 1
ATOM 4444 O O . ALA B 1 109 ? -2.701 8.562 2.801 1 98.5 109 ALA B O 1
ATOM 4445 N N . SER B 1 110 ? -0.557 8.344 3.4 1 98.44 110 SER B N 1
ATOM 4446 C CA . SER B 1 110 ? -0.071 8.492 2.031 1 98.44 110 SER B CA 1
ATOM 4447 C C . SER B 1 110 ? -0.492 7.312 1.164 1 98.44 110 SER B C 1
ATOM 4449 O O . SER B 1 110 ? -0.965 7.5 0.041 1 98.44 110 SER B O 1
ATOM 4451 N N . GLN B 1 111 ? -0.26 6.102 1.682 1 98.38 111 GLN B N 1
ATOM 4452 C CA . GLN B 1 111 ? -0.701 4.91 0.961 1 98.38 111 GLN B CA 1
ATOM 4453 C C . GLN B 1 111 ? -2.207 4.938 0.722 1 98.38 111 GLN B C 1
ATOM 4455 O O . GLN B 1 111 ? -2.678 4.566 -0.356 1 98.38 111 GLN B O 1
ATOM 4460 N N . ASN B 1 112 ? -2.951 5.355 1.686 1 98.75 112 ASN B N 1
ATOM 4461 C CA . ASN B 1 112 ? -4.402 5.398 1.568 1 98.75 112 ASN B CA 1
ATOM 4462 C C . ASN B 1 112 ? -4.852 6.457 0.563 1 98.75 112 ASN B C 1
ATOM 4464 O O . ASN B 1 112 ? -5.859 6.281 -0.124 1 98.75 112 ASN B O 1
ATOM 4468 N N . LEU B 1 113 ? -4.129 7.574 0.573 1 98.88 113 LEU B N 1
ATOM 4469 C CA . LEU B 1 113 ? -4.438 8.578 -0.44 1 98.88 113 LEU B CA 1
ATOM 4470 C C . LEU B 1 113 ? -4.379 7.977 -1.84 1 98.88 113 LEU B C 1
ATOM 4472 O O . LEU B 1 113 ? -5.266 8.219 -2.662 1 98.88 113 LEU B O 1
ATOM 4476 N N . ALA B 1 114 ? -3.4 7.195 -2.098 1 98.81 114 ALA B N 1
ATOM 4477 C CA . ALA B 1 114 ? -3.289 6.516 -3.385 1 98.81 114 ALA B CA 1
ATOM 4478 C C . ALA B 1 114 ? -4.461 5.559 -3.6 1 98.81 114 ALA B C 1
ATOM 4480 O O . ALA B 1 114 ? -5.02 5.492 -4.695 1 98.81 114 ALA B O 1
ATOM 4481 N N . CYS B 1 115 ? -4.844 4.82 -2.574 1 98.75 115 CYS B N 1
ATOM 4482 C CA . CYS B 1 115 ? -5.949 3.877 -2.688 1 98.75 115 CYS B CA 1
ATOM 4483 C C . CYS B 1 115 ? -7.266 4.605 -2.951 1 98.75 115 CYS B C 1
ATOM 4485 O O . CYS B 1 115 ? -8.094 4.133 -3.732 1 98.75 115 CYS B O 1
ATOM 4487 N N . ILE B 1 116 ? -7.453 5.734 -2.273 1 98.88 116 ILE B N 1
ATOM 4488 C CA . ILE B 1 116 ? -8.656 6.531 -2.502 1 98.88 116 ILE B CA 1
ATOM 4489 C C . ILE B 1 116 ? -8.727 6.949 -3.969 1 98.88 116 ILE B C 1
ATOM 4491 O O . ILE B 1 116 ? -9.781 6.848 -4.602 1 98.88 116 ILE B O 1
ATOM 4495 N N . LEU B 1 117 ? -7.621 7.375 -4.5 1 98.81 117 LEU B N 1
ATOM 4496 C CA . LEU B 1 117 ? -7.602 7.828 -5.887 1 98.81 117 LEU B CA 1
ATOM 4497 C C . LEU B 1 117 ? -7.828 6.66 -6.844 1 98.81 117 LEU B C 1
ATOM 4499 O O . LEU B 1 117 ? -8.531 6.801 -7.848 1 98.81 117 LEU B O 1
ATOM 4503 N N . GLN B 1 118 ? -7.293 5.512 -6.535 1 98.06 118 GLN B N 1
ATOM 4504 C CA . GLN B 1 118 ? -7.508 4.309 -7.332 1 98.06 118 GLN B CA 1
ATOM 4505 C C . GLN B 1 118 ? -8.984 3.93 -7.363 1 98.06 118 GLN B C 1
ATOM 4507 O O . GLN B 1 118 ? -9.484 3.449 -8.383 1 98.06 118 GLN B O 1
ATOM 4512 N N . SER B 1 119 ? -9.648 4.156 -6.305 1 98.12 119 SER B N 1
ATOM 4513 C CA . SER B 1 119 ? -10.984 3.611 -6.113 1 98.12 119 SER B CA 1
ATOM 4514 C C . SER B 1 119 ? -12.055 4.625 -6.508 1 98.12 119 SER B C 1
ATOM 4516 O O . SER B 1 119 ? -13.156 4.246 -6.91 1 98.12 119 SER B O 1
ATOM 4518 N N . PHE B 1 120 ? -11.727 5.949 -6.438 1 98.69 120 PHE B N 1
ATOM 4519 C CA . PHE B 1 120 ? -12.836 6.895 -6.477 1 98.69 120 PHE B CA 1
ATOM 4520 C C . PHE B 1 120 ? -12.562 8.008 -7.48 1 98.69 120 PHE B C 1
ATOM 4522 O O . PHE B 1 120 ? -13.266 9.023 -7.496 1 98.69 120 PHE B O 1
ATOM 4529 N N . THR B 1 121 ? -11.492 7.855 -8.273 1 98.44 121 THR B N 1
ATOM 4530 C CA . THR B 1 121 ? -11.234 8.836 -9.32 1 98.44 121 THR B CA 1
ATOM 4531 C C . THR B 1 121 ? -10.891 8.148 -10.641 1 98.44 121 THR B C 1
ATOM 4533 O O . THR B 1 121 ? -10.609 6.949 -10.664 1 98.44 121 THR B O 1
ATOM 4536 N N . ASP B 1 122 ? -11.039 8.82 -11.695 1 98 122 ASP B N 1
ATOM 4537 C CA . ASP B 1 122 ? -10.688 8.5 -13.078 1 98 122 ASP B CA 1
ATOM 4538 C C . ASP B 1 122 ? -10.203 9.75 -13.82 1 98 122 ASP B C 1
ATOM 4540 O O . ASP B 1 122 ? -10.914 10.75 -13.891 1 98 122 ASP B O 1
ATOM 4544 N N . PRO B 1 123 ? -8.992 9.672 -14.352 1 96.31 123 PRO B N 1
ATOM 4545 C CA . PRO B 1 123 ? -8.438 10.906 -14.914 1 96.31 123 PRO B CA 1
ATOM 4546 C C . PRO B 1 123 ? -9.219 11.398 -16.141 1 96.31 123 PRO B C 1
ATOM 4548 O O . PRO B 1 123 ? -9.062 12.555 -16.547 1 96.31 123 PRO B O 1
ATOM 4551 N N . LEU B 1 124 ? -9.977 10.578 -16.703 1 96.12 124 LEU B N 1
ATOM 4552 C CA . LEU B 1 124 ? -10.828 11.031 -17.797 1 96.12 124 LEU B CA 1
ATOM 4553 C C . LEU B 1 124 ? -12.125 11.633 -17.266 1 96.12 124 LEU B C 1
ATOM 4555 O O . LEU B 1 124 ? -12.758 12.445 -17.938 1 96.12 124 LEU B O 1
ATOM 4559 N N . TYR B 1 125 ? -12.516 11.273 -16.094 1 97.19 125 TYR B N 1
ATOM 4560 C CA . TYR B 1 125 ? -13.797 11.672 -15.516 1 97.19 125 TYR B CA 1
ATOM 4561 C C . TYR B 1 125 ? -13.602 12.789 -14.5 1 97.19 125 TYR B C 1
ATOM 4563 O O . TYR B 1 125 ? -14.328 13.789 -14.516 1 97.19 125 TYR B O 1
ATOM 4571 N N . THR B 1 126 ? -12.711 12.609 -13.492 1 98.25 126 THR B N 1
ATOM 4572 C CA . THR B 1 126 ? -12.414 13.578 -12.445 1 98.25 126 THR B CA 1
ATOM 4573 C C . THR B 1 126 ? -11.664 14.781 -13.016 1 98.25 126 THR B C 1
ATOM 4575 O O . THR B 1 126 ? -10.578 14.633 -13.57 1 98.25 126 THR B O 1
ATOM 4578 N N . GLN B 1 127 ? -12.156 15.93 -12.812 1 97.5 127 GLN B N 1
ATOM 4579 C CA . GLN B 1 127 ? -11.711 17.109 -13.555 1 97.5 127 GLN B CA 1
ATOM 4580 C C . GLN B 1 127 ? -10.453 17.703 -12.93 1 97.5 127 GLN B C 1
ATOM 4582 O O . GLN B 1 127 ? -9.43 17.859 -13.602 1 97.5 127 GLN B O 1
ATOM 4587 N N . ASN B 1 128 ? -10.562 18.047 -11.641 1 97.69 128 ASN B N 1
ATOM 4588 C CA . ASN B 1 128 ? -9.438 18.703 -10.984 1 97.69 128 ASN B CA 1
ATOM 4589 C C . ASN B 1 128 ? -9.266 18.234 -9.547 1 97.69 128 ASN B C 1
ATOM 4591 O O . ASN B 1 128 ? -10.211 17.703 -8.953 1 97.69 128 ASN B O 1
ATOM 4595 N N . VAL B 1 129 ? -8.047 18.344 -9.148 1 98.75 129 VAL B N 1
ATOM 4596 C CA . VAL B 1 129 ? -7.691 18.219 -7.734 1 98.75 129 VAL B CA 1
ATOM 4597 C C . VAL B 1 129 ? -7.383 19.609 -7.156 1 98.75 129 VAL B C 1
ATOM 4599 O O . VAL B 1 129 ? -6.449 20.281 -7.602 1 98.75 129 VAL B O 1
ATOM 4602 N N . TRP B 1 130 ? -8.203 20.016 -6.234 1 98.88 130 TRP B N 1
ATOM 4603 C CA . TRP B 1 130 ? -8.008 21.297 -5.555 1 98.88 130 TRP B CA 1
ATOM 4604 C C . TRP B 1 130 ? -7.246 21.109 -4.246 1 98.88 130 TRP B C 1
ATOM 4606 O O . TRP B 1 130 ? -7.656 20.312 -3.393 1 98.88 130 TRP 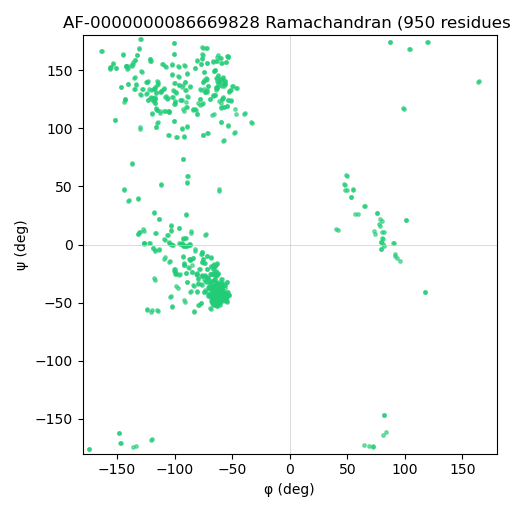B O 1
ATOM 4616 N N . MET B 1 131 ? -6.141 21.797 -4.086 1 98.62 131 MET B N 1
ATOM 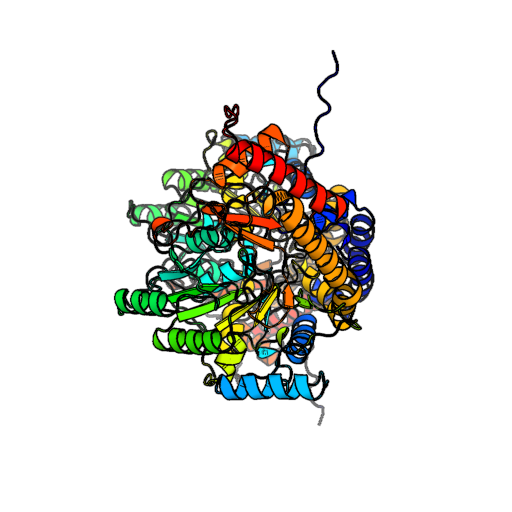4617 C CA . MET B 1 131 ? -5.297 21.656 -2.904 1 98.62 131 MET B CA 1
ATOM 4618 C C . MET B 1 131 ? -5.195 22.984 -2.154 1 98.62 131 MET B C 1
ATOM 4620 O O . MET B 1 131 ? -4.816 24 -2.734 1 98.62 131 MET B O 1
ATOM 4624 N N . VAL B 1 132 ? -5.492 22.938 -0.934 1 98.5 132 VAL B N 1
ATOM 4625 C CA . VAL B 1 132 ? -5.289 24.141 -0.123 1 98.5 132 VAL B CA 1
ATOM 4626 C C . VAL B 1 132 ? -3.799 24.469 -0.047 1 98.5 132 VAL B C 1
ATOM 4628 O O . VAL B 1 132 ? -2.98 23.594 0.254 1 98.5 132 VAL B O 1
ATOM 4631 N N . ALA B 1 133 ? -3.451 25.688 -0.354 1 98.38 133 ALA B N 1
ATOM 4632 C CA . ALA B 1 133 ? -2.064 26.125 -0.421 1 98.38 133 ALA B CA 1
ATOM 4633 C C . ALA B 1 133 ? -1.771 27.172 0.66 1 98.38 133 ALA B C 1
ATOM 4635 O O . ALA B 1 133 ? -2.578 28.062 0.902 1 98.38 133 ALA B O 1
ATOM 4636 N N . PRO B 1 134 ? -0.592 27.203 1.367 1 97.75 134 PRO B N 1
ATOM 4637 C CA . PRO B 1 134 ? 0.457 26.219 1.128 1 97.75 134 PRO B CA 1
ATOM 4638 C C . PRO B 1 134 ? 0.028 24.797 1.508 1 97.75 134 PRO B C 1
ATOM 4640 O O . PRO B 1 134 ? -0.863 24.625 2.344 1 97.75 134 PRO B O 1
ATOM 4643 N N . CYS B 1 135 ? 0.61 23.797 0.788 1 97.56 135 CYS B N 1
ATOM 4644 C CA . CYS B 1 135 ? 0.122 22.438 0.959 1 97.56 135 CYS B CA 1
ATOM 4645 C C . CYS B 1 135 ? 1.238 21.516 1.432 1 97.56 135 CYS B C 1
ATOM 4647 O O . CYS B 1 135 ? 2.41 21.891 1.422 1 97.56 135 CYS B O 1
ATOM 4649 N N . TYR B 1 136 ? 0.828 20.406 2.008 1 97.12 136 TYR B N 1
ATOM 4650 C CA . TYR B 1 136 ? 1.76 19.297 2.154 1 97.12 136 TYR B CA 1
ATOM 4651 C C . TYR B 1 136 ? 2.268 18.828 0.797 1 97.12 136 TYR B C 1
ATOM 4653 O O . TYR B 1 136 ? 1.613 18.031 0.126 1 97.12 136 TYR B O 1
ATOM 4661 N N . PHE B 1 137 ? 3.398 19.109 0.453 1 93.75 137 PHE B N 1
ATOM 4662 C CA . PHE B 1 137 ? 3.861 19.078 -0.929 1 93.75 137 PHE B CA 1
ATOM 4663 C C . PHE B 1 137 ? 4.145 17.641 -1.368 1 93.75 137 PHE B C 1
ATOM 4665 O O . PHE B 1 137 ? 4.121 17.328 -2.562 1 93.75 137 PHE B O 1
ATOM 4672 N N . LEU B 1 138 ? 4.359 16.719 -0.442 1 96.31 138 LEU B N 1
ATOM 4673 C CA . LEU B 1 138 ? 4.648 15.336 -0.818 1 96.31 138 LEU B CA 1
ATOM 4674 C C . LEU B 1 138 ? 3.379 14.617 -1.258 1 96.31 138 LEU B C 1
ATOM 4676 O O . LEU B 1 138 ? 3.441 13.492 -1.764 1 96.31 138 LEU B O 1
ATOM 4680 N N . ALA B 1 139 ? 2.238 15.25 -1.127 1 97.81 139 ALA B N 1
ATOM 4681 C CA . ALA B 1 139 ? 0.999 14.703 -1.669 1 97.81 139 ALA B CA 1
ATOM 4682 C C . ALA B 1 139 ? 0.928 14.898 -3.182 1 97.81 139 ALA B C 1
ATOM 4684 O O . ALA B 1 139 ? 0.277 14.117 -3.883 1 97.81 139 ALA B O 1
ATOM 4685 N N . CYS B 1 140 ? 1.566 15.891 -3.73 1 97.62 140 CYS B N 1
ATOM 4686 C CA . CYS B 1 140 ? 1.446 16.266 -5.137 1 97.62 140 CYS B CA 1
ATOM 4687 C C . CYS B 1 140 ? 1.85 15.109 -6.043 1 97.62 140 CYS B C 1
ATOM 4689 O O . CYS B 1 140 ? 1.116 14.75 -6.965 1 97.62 140 CYS B O 1
ATOM 4691 N N . PRO B 1 141 ? 2.977 14.438 -5.785 1 96.94 141 PRO B N 1
ATOM 4692 C CA . PRO B 1 141 ? 3.354 13.32 -6.66 1 96.94 141 PRO B CA 1
ATOM 4693 C C . PRO B 1 141 ? 2.363 12.164 -6.598 1 96.94 141 PRO B C 1
ATOM 4695 O O . PRO B 1 141 ? 2.248 11.391 -7.555 1 96.94 141 PRO B O 1
ATOM 4698 N N . ILE B 1 142 ? 1.641 12 -5.469 1 98.38 142 ILE B N 1
ATOM 4699 C CA . ILE B 1 142 ? 0.635 10.945 -5.371 1 98.38 142 ILE B CA 1
ATOM 4700 C C . ILE B 1 142 ? -0.492 11.219 -6.367 1 98.38 142 ILE B C 1
ATOM 4702 O O . ILE B 1 142 ? -0.937 10.312 -7.07 1 98.38 142 ILE B O 1
ATOM 4706 N N . PHE B 1 143 ? -0.907 12.461 -6.441 1 98.56 143 PHE B N 1
ATOM 4707 C CA . PHE B 1 143 ? -1.944 12.852 -7.391 1 98.56 143 PHE B CA 1
ATOM 4708 C C . PHE B 1 143 ? -1.433 12.742 -8.82 1 98.56 143 PHE B C 1
ATOM 4710 O O . PHE B 1 143 ? -2.17 12.336 -9.719 1 98.56 143 PHE B O 1
ATOM 4717 N N . ALA B 1 144 ? -0.153 13.102 -8.992 1 97.31 144 ALA B N 1
ATOM 4718 C CA . ALA B 1 144 ? 0.451 12.984 -10.312 1 97.31 144 ALA B CA 1
ATOM 4719 C C . ALA B 1 144 ? 0.446 11.531 -10.789 1 97.31 144 ALA B C 1
ATOM 4721 O O . ALA B 1 144 ? 0.097 11.25 -11.945 1 97.31 144 ALA B O 1
ATOM 4722 N N . ASP B 1 145 ? 0.787 10.633 -9.945 1 97.69 145 ASP B N 1
ATOM 4723 C CA . ASP B 1 145 ? 0.818 9.211 -10.266 1 97.69 145 ASP B CA 1
ATOM 4724 C C . ASP B 1 145 ? -0.574 8.703 -10.633 1 97.69 145 ASP B C 1
ATOM 4726 O O . ASP B 1 145 ? -0.709 7.688 -11.32 1 97.69 145 ASP B O 1
ATOM 4730 N N . ALA B 1 146 ? -1.624 9.352 -10.156 1 98.19 146 ALA B N 1
ATOM 4731 C CA . ALA B 1 146 ? -3.004 8.953 -10.43 1 98.19 146 ALA B CA 1
ATOM 4732 C C . ALA B 1 146 ? -3.502 9.578 -11.734 1 98.19 146 ALA B C 1
ATOM 4734 O O . ALA B 1 146 ? -4.656 9.391 -12.117 1 98.19 146 ALA B O 1
ATOM 4735 N N . GLY B 1 147 ? -2.646 10.359 -12.414 1 97.44 147 GLY B N 1
ATOM 4736 C CA . GLY B 1 147 ? -2.986 10.898 -13.719 1 97.44 147 GLY B CA 1
ATOM 4737 C C . GLY B 1 147 ? -3.434 12.352 -13.672 1 97.44 147 GLY B C 1
ATOM 4738 O O . GLY B 1 147 ? -4.074 12.836 -14.602 1 97.44 147 GLY B O 1
ATOM 4739 N N . PHE B 1 148 ? -3.061 13.062 -12.609 1 97.94 148 PHE B N 1
ATOM 4740 C CA . PHE B 1 148 ? -3.582 14.414 -12.477 1 97.94 148 PHE B CA 1
ATOM 4741 C C . PHE B 1 148 ? -2.465 15.438 -12.617 1 97.94 148 PHE B C 1
ATOM 4743 O O . PHE B 1 148 ? -2.582 16.562 -12.125 1 97.94 148 PHE B O 1
ATOM 4750 N N . ASP B 1 149 ? -1.393 15.008 -13.25 1 94.06 149 ASP B N 1
ATOM 4751 C CA . ASP B 1 149 ? -0.36 15.977 -13.609 1 94.06 149 ASP B CA 1
ATOM 4752 C C . ASP B 1 149 ? -0.954 17.156 -14.375 1 94.06 149 ASP B C 1
ATOM 4754 O O . ASP B 1 149 ? -1.729 16.969 -15.32 1 94.06 149 ASP B O 1
ATOM 4758 N N . GLY B 1 150 ? -0.554 18.375 -13.891 1 93.69 150 GLY B N 1
ATOM 4759 C CA . GLY B 1 150 ? -1.034 19.562 -14.578 1 93.69 150 GLY B CA 1
ATOM 4760 C C . GLY B 1 150 ? -2.457 19.922 -14.203 1 93.69 150 GLY B C 1
ATOM 4761 O O . GLY B 1 150 ? -2.986 20.938 -14.672 1 93.69 150 GLY B O 1
ATOM 4762 N N . ARG B 1 151 ? -3.076 19.219 -13.336 1 96.94 151 ARG B N 1
ATOM 4763 C CA . ARG B 1 151 ? -4.465 19.469 -12.969 1 96.94 151 ARG B CA 1
ATOM 4764 C C . ARG B 1 151 ? -4.613 19.625 -11.461 1 96.94 151 ARG B C 1
ATOM 4766 O O . ARG B 1 151 ? -5.715 19.484 -10.922 1 96.94 151 ARG B O 1
ATOM 4773 N N . LEU B 1 152 ? -3.523 19.75 -10.781 1 98.38 152 LEU B N 1
ATOM 4774 C CA . LEU B 1 152 ? -3.535 20.219 -9.398 1 98.38 152 LEU B CA 1
ATOM 4775 C C . LEU B 1 152 ? -3.717 21.734 -9.336 1 98.38 152 LEU B C 1
ATOM 4777 O O . LEU B 1 152 ? -2.969 22.469 -9.977 1 98.38 152 LEU B O 1
ATOM 4781 N N . LYS B 1 153 ? -4.688 22.172 -8.633 1 98.69 153 LYS B N 1
ATOM 4782 C CA . LYS B 1 153 ? -5.027 23.594 -8.547 1 98.69 153 LYS B CA 1
ATOM 4783 C C . LYS B 1 153 ? -4.875 24.109 -7.117 1 98.69 153 LYS B C 1
ATOM 4785 O O . LYS B 1 153 ? -5.48 23.562 -6.188 1 98.69 153 LYS B O 1
ATOM 4790 N N . ALA B 1 154 ? -4.137 25.141 -6.973 1 98.69 154 ALA B N 1
ATOM 4791 C CA . ALA B 1 154 ? -3.928 25.75 -5.66 1 98.69 154 ALA B CA 1
ATOM 4792 C C . ALA B 1 154 ? -5.133 26.594 -5.25 1 98.69 154 ALA B C 1
ATOM 4794 O O . ALA B 1 154 ? -5.703 27.312 -6.07 1 98.69 154 ALA B O 1
ATOM 4795 N N . VAL B 1 155 ? -5.555 26.422 -4.062 1 98.75 155 VAL B N 1
ATOM 4796 C CA . VAL B 1 155 ? -6.539 27.281 -3.416 1 98.75 155 VAL B CA 1
ATOM 4797 C C . VAL B 1 155 ? -5.898 28 -2.227 1 98.75 155 VAL B C 1
ATOM 4799 O O . VAL B 1 155 ? -5.555 27.359 -1.228 1 98.75 155 VAL B O 1
ATOM 4802 N N . PRO B 1 156 ? -5.789 29.25 -2.26 1 97.88 156 PRO B N 1
ATOM 4803 C CA . PRO B 1 156 ? -5.125 29.953 -1.163 1 97.88 156 PRO B CA 1
ATOM 4804 C C . PRO B 1 156 ? -5.863 29.812 0.164 1 97.88 156 PRO B C 1
ATOM 4806 O O . PRO B 1 156 ? -7.059 29.516 0.179 1 97.88 156 PRO B O 1
ATOM 4809 N N . GLU B 1 157 ? -5.098 30.016 1.223 1 95.5 157 GLU B N 1
ATOM 4810 C CA . GLU B 1 157 ? -5.672 30.062 2.562 1 95.5 157 GLU B CA 1
ATOM 4811 C C . GLU B 1 157 ? -6.051 31.5 2.943 1 95.5 157 GLU B C 1
ATOM 4813 O O . GLU B 1 157 ? -5.484 32.438 2.418 1 95.5 157 GLU B O 1
ATOM 4818 N N . ASP B 1 158 ? -7.016 31.625 3.826 1 93.06 158 ASP B N 1
ATOM 4819 C CA . ASP B 1 158 ? -7.254 32.844 4.59 1 93.06 158 ASP B CA 1
ATOM 4820 C C . ASP B 1 158 ? -7.137 32.594 6.09 1 93.06 158 ASP B C 1
ATOM 4822 O O . ASP B 1 158 ? -6.562 31.594 6.508 1 93.06 158 ASP B O 1
ATOM 4826 N N . ASP B 1 159 ? -7.543 33.469 6.895 1 89.19 159 ASP B N 1
ATOM 4827 C CA . ASP B 1 159 ? -7.34 33.375 8.336 1 89.19 159 ASP B CA 1
ATOM 4828 C C . ASP B 1 159 ? -8.133 32.188 8.914 1 89.19 159 ASP B C 1
ATOM 4830 O O . ASP B 1 159 ? -7.805 31.688 9.992 1 89.19 159 ASP B O 1
ATOM 4834 N N . GLU B 1 160 ? -9.094 31.781 8.109 1 92.19 160 GLU B N 1
ATOM 4835 C CA . GLU B 1 160 ? -9.945 30.703 8.609 1 92.19 160 GLU B CA 1
ATOM 4836 C C . GLU B 1 160 ? -9.617 29.375 7.918 1 92.19 160 GLU B C 1
ATOM 4838 O O . GLU B 1 160 ? -10.344 28.391 8.078 1 92.19 160 GLU B O 1
ATOM 4843 N N . GLY B 1 161 ? -8.562 29.328 7.129 1 92.62 161 GLY B N 1
ATOM 4844 C CA . GLY B 1 161 ? -8.07 28.047 6.676 1 92.62 161 GLY B CA 1
ATOM 4845 C C . GLY B 1 161 ? -8.133 27.875 5.168 1 92.62 161 GLY B C 1
ATOM 4846 O O . GLY B 1 161 ? -7.246 27.281 4.566 1 92.62 161 GLY B O 1
ATOM 4847 N N . ILE B 1 162 ? -9.211 28.328 4.508 1 97.25 162 ILE B N 1
ATOM 4848 C CA . ILE B 1 162 ? -9.336 28.172 3.062 1 97.25 162 ILE B CA 1
ATOM 4849 C C . ILE B 1 162 ? -10.086 29.375 2.484 1 97.25 162 ILE B C 1
ATOM 4851 O O . ILE B 1 162 ? -11.047 29.859 3.084 1 97.25 162 ILE B O 1
ATOM 4855 N N . ASP B 1 163 ? -9.586 29.922 1.349 1 97.88 163 ASP B N 1
ATOM 4856 C CA . ASP B 1 163 ? -10.344 30.922 0.59 1 97.88 163 ASP B CA 1
ATOM 4857 C C . ASP B 1 163 ? -11.477 30.266 -0.195 1 97.88 163 ASP B C 1
ATOM 4859 O O . ASP B 1 163 ? -11.312 29.938 -1.371 1 97.88 163 ASP B O 1
ATOM 4863 N N . LEU B 1 164 ? -12.641 30.25 0.41 1 97.88 164 LEU B N 1
ATOM 4864 C CA . LEU B 1 164 ? -13.781 29.516 -0.131 1 97.88 164 LEU B CA 1
ATOM 4865 C C . LEU B 1 164 ? -14.281 30.156 -1.423 1 97.88 164 LEU B C 1
ATOM 4867 O O . LEU B 1 164 ? -14.75 29.469 -2.324 1 97.88 164 LEU B O 1
ATOM 4871 N N . GLU B 1 165 ? -14.258 31.469 -1.45 1 98 165 GLU B N 1
ATOM 4872 C CA . GLU B 1 165 ? -14.711 32.156 -2.65 1 98 165 GLU B CA 1
ATOM 4873 C C . GLU B 1 165 ? -13.82 31.828 -3.848 1 98 165 GLU B C 1
ATOM 4875 O O . GLU B 1 165 ? -14.312 31.641 -4.961 1 98 165 GLU B O 1
ATOM 4880 N N . TYR B 1 166 ? -12.57 31.797 -3.611 1 98.38 166 TYR B N 1
ATOM 4881 C CA . TYR B 1 166 ? -11.633 31.391 -4.656 1 98.38 166 TYR B CA 1
ATOM 4882 C C . TYR B 1 166 ? -11.945 29.984 -5.16 1 98.38 166 TYR B C 1
ATOM 4884 O O . TYR B 1 166 ? -11.984 29.75 -6.371 1 98.38 166 TYR B O 1
ATOM 4892 N N . LEU B 1 167 ? -12.172 29.078 -4.262 1 98.62 167 LEU B N 1
ATOM 4893 C CA . LEU B 1 167 ? -12.5 27.703 -4.617 1 98.62 167 LEU B CA 1
ATOM 4894 C C . LEU B 1 167 ? -13.805 27.641 -5.41 1 98.62 167 LEU B C 1
ATOM 4896 O O . LEU B 1 167 ? -13.891 26.953 -6.422 1 98.62 167 LEU B O 1
ATOM 4900 N N . ARG B 1 168 ? -14.797 28.328 -4.914 1 98.38 168 ARG B N 1
ATOM 4901 C CA . ARG B 1 168 ? -16.094 28.344 -5.57 1 98.38 168 ARG B CA 1
ATOM 4902 C C . ARG B 1 168 ? -15.977 28.781 -7.027 1 98.38 168 ARG B C 1
ATOM 4904 O O . ARG B 1 168 ? -16.531 28.141 -7.922 1 98.38 168 ARG B O 1
ATOM 4911 N N . LYS B 1 169 ? -15.25 29.844 -7.277 1 98.31 169 LYS B N 1
ATOM 4912 C CA . LYS B 1 169 ? -15.055 30.359 -8.633 1 98.31 169 LYS B CA 1
ATOM 4913 C C . LYS B 1 169 ? -14.344 29.328 -9.508 1 98.31 169 LYS B C 1
ATOM 4915 O O . LYS B 1 169 ? -14.688 29.172 -10.68 1 98.31 169 LYS B O 1
ATOM 4920 N N . GLY B 1 170 ? -13.344 28.703 -8.914 1 98.06 170 GLY B N 1
ATOM 4921 C CA . GLY B 1 170 ? -12.633 27.672 -9.648 1 98.06 170 GLY B CA 1
ATOM 4922 C C . GLY B 1 170 ? -13.523 26.516 -10.047 1 98.06 170 GLY B C 1
ATOM 4923 O O . GLY B 1 170 ? -13.461 26.031 -11.18 1 98.06 170 GLY B O 1
ATOM 4924 N N . LEU B 1 171 ? -14.32 26.031 -9.125 1 98.19 171 LEU B N 1
ATOM 4925 C CA . LEU B 1 171 ? -15.234 24.922 -9.367 1 98.19 171 LEU B CA 1
ATOM 4926 C C . LEU B 1 171 ? -16.266 25.281 -10.43 1 98.19 171 LEU B C 1
ATOM 4928 O O . LEU B 1 171 ? -16.578 24.453 -11.297 1 98.19 171 LEU B O 1
ATOM 4932 N N . GLU B 1 172 ? -16.797 26.453 -10.328 1 97.69 172 GLU B N 1
ATOM 4933 C CA . GLU B 1 172 ? -17.766 26.922 -11.312 1 97.69 172 GLU B CA 1
ATOM 4934 C C . GLU B 1 172 ? -17.141 27.031 -12.695 1 97.69 172 GLU B C 1
ATOM 4936 O O . GLU B 1 172 ? -17.766 26.672 -13.695 1 97.69 172 GLU B O 1
ATOM 4941 N N . ALA B 1 173 ? -15.961 27.484 -12.797 1 97.25 173 ALA B N 1
ATOM 4942 C CA . ALA B 1 173 ? -15.258 27.672 -14.062 1 97.25 173 ALA B CA 1
ATOM 4943 C C . ALA B 1 173 ? -14.93 26.328 -14.711 1 97.25 173 ALA B C 1
ATOM 4945 O O . ALA B 1 173 ? -14.844 26.234 -15.938 1 97.25 173 ALA B O 1
ATOM 4946 N N . ALA B 1 174 ? -14.703 25.297 -13.945 1 94.94 174 ALA B N 1
ATOM 4947 C CA . ALA B 1 174 ? -14.367 23.969 -14.445 1 94.94 174 ALA B CA 1
ATOM 4948 C C . ALA B 1 174 ? -15.516 23.375 -15.25 1 94.94 174 ALA B C 1
ATOM 4950 O O . ALA B 1 174 ? -15.297 22.594 -16.172 1 94.94 174 ALA B O 1
ATOM 4951 N N . GLY B 1 175 ? -16.812 23.688 -14.938 1 89.88 175 GLY B N 1
ATOM 4952 C CA . GLY B 1 175 ? -17.969 23.203 -15.688 1 89.88 175 GLY B CA 1
ATOM 4953 C C . GLY B 1 175 ? -18.375 21.797 -15.32 1 89.88 175 GLY B C 1
ATOM 4954 O O . GLY B 1 175 ? -18.078 21.328 -14.227 1 89.88 175 GLY B O 1
ATOM 4955 N N . LYS B 1 176 ? -19.203 21.141 -16.188 1 88.81 176 LYS B N 1
ATOM 4956 C CA . LYS B 1 176 ? -19.812 19.844 -15.883 1 88.81 176 LYS B CA 1
ATOM 4957 C C . LYS B 1 176 ? -18.875 18.703 -16.219 1 88.81 176 LYS B C 1
ATOM 4959 O O . LYS B 1 176 ? -19 17.594 -15.672 1 88.81 176 LYS B O 1
ATOM 4964 N N . GLY B 1 177 ? -17.875 18.906 -17 1 89 177 GLY B N 1
ATOM 4965 C CA . GLY B 1 177 ? -16.938 17.859 -17.406 1 89 177 GLY B CA 1
ATOM 4966 C C . GLY B 1 177 ? -17.562 16.828 -18.328 1 89 177 GLY B C 1
ATOM 4967 O O . GLY B 1 177 ? -18.688 17.016 -18.812 1 89 177 GLY B O 1
ATOM 4968 N N . SER B 1 178 ? -16.781 15.742 -18.625 1 91.69 178 SER B N 1
ATOM 4969 C CA . SER B 1 178 ? -17.203 14.625 -19.469 1 91.69 178 SER B CA 1
ATOM 4970 C C . SER B 1 178 ? -17.578 13.414 -18.625 1 91.69 178 SER B C 1
ATOM 4972 O O . SER B 1 178 ? -17.125 13.273 -17.484 1 91.69 178 SER B O 1
ATOM 4974 N N . ASP B 1 179 ? -18.453 12.539 -19.203 1 94.31 179 ASP B N 1
ATOM 4975 C CA . ASP B 1 179 ? -18.828 11.32 -18.484 1 94.31 179 ASP B CA 1
ATOM 4976 C C . ASP B 1 179 ? -17.938 10.148 -18.891 1 94.31 179 ASP B C 1
ATOM 4978 O O . ASP B 1 179 ? -18.094 9.039 -18.391 1 94.31 179 ASP B O 1
ATOM 4982 N N . ASP B 1 180 ? -17.016 10.445 -19.75 1 95.06 180 ASP B N 1
ATOM 4983 C CA . ASP B 1 180 ? -16.062 9.406 -20.141 1 95.06 180 ASP B CA 1
ATOM 4984 C C . ASP B 1 180 ? -15.234 8.953 -18.953 1 95.06 180 ASP B C 1
ATOM 4986 O O . ASP B 1 180 ? -14.914 9.75 -18.062 1 95.06 180 ASP B O 1
ATOM 4990 N N . HIS B 1 181 ? -15 7.668 -18.922 1 95.56 181 HIS B N 1
ATOM 4991 C CA . HIS B 1 181 ? -14.172 7.098 -17.875 1 95.56 181 HIS B CA 1
ATOM 4992 C C . HIS B 1 181 ? -13.562 5.77 -18.312 1 95.56 181 HIS B C 1
ATOM 4994 O O . HIS B 1 181 ? -14.078 5.113 -19.219 1 95.56 181 HIS B O 1
ATOM 5000 N N . PHE B 1 182 ? -12.453 5.449 -17.75 1 94.94 182 PHE B N 1
ATOM 5001 C CA . PHE B 1 182 ? -11.797 4.168 -18 1 94.94 182 PHE B CA 1
ATOM 5002 C C . PHE B 1 182 ? -12.375 3.084 -17.094 1 94.94 182 PHE B C 1
ATOM 5004 O O . PHE B 1 182 ? -12.508 1.93 -17.516 1 94.94 182 PHE B O 1
ATOM 5011 N N . LYS B 1 183 ? -12.727 3.498 -15.867 1 94.06 183 LYS B N 1
ATOM 5012 C CA . LYS B 1 183 ? -13.055 2.535 -14.82 1 94.06 183 LYS B CA 1
ATOM 5013 C C . LYS B 1 183 ? -14.562 2.342 -14.711 1 94.06 183 LYS B C 1
ATOM 5015 O O . LYS B 1 183 ? -15.328 3.307 -14.797 1 94.06 183 LYS B O 1
ATOM 5020 N N . GLN B 1 184 ? -15.008 1.125 -14.406 1 86.62 184 GLN B N 1
ATOM 5021 C CA . GLN B 1 184 ? -16.438 0.853 -14.195 1 86.62 184 GLN B CA 1
ATOM 5022 C C . GLN B 1 184 ? -16.844 1.123 -12.75 1 86.62 184 GLN B C 1
ATOM 5024 O O . GLN B 1 184 ? -18.016 1.327 -12.469 1 86.62 184 GLN B O 1
ATOM 5029 N N . ALA B 1 185 ? -15.914 1.291 -11.891 1 76.81 185 ALA B N 1
ATOM 5030 C CA . ALA B 1 185 ? -16.062 1.659 -10.492 1 76.81 185 ALA B CA 1
ATOM 5031 C C . ALA B 1 185 ? -17.125 0.793 -9.805 1 76.81 185 ALA B C 1
ATOM 5033 O O . ALA B 1 185 ? -18.016 1.31 -9.133 1 76.81 185 ALA B O 1
ATOM 5034 N N . LYS B 1 186 ? -17.172 -0.525 -9.922 1 79.88 186 LYS B N 1
ATOM 5035 C CA . LYS B 1 186 ? -18.156 -1.435 -9.336 1 79.88 186 LYS B CA 1
ATOM 5036 C C . LYS B 1 186 ? -18.125 -1.345 -7.809 1 79.88 186 LYS B C 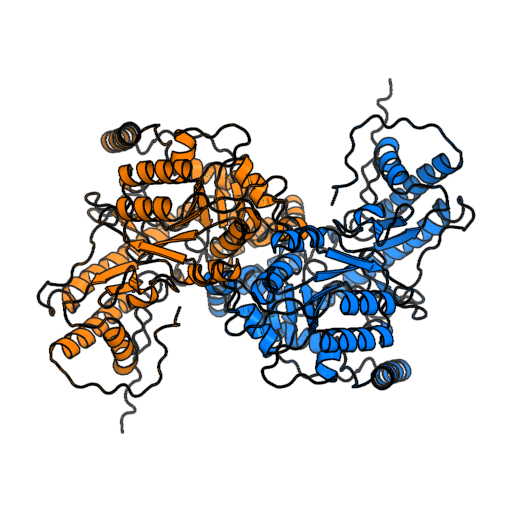1
ATOM 5038 O O . LYS B 1 186 ? -17.078 -1.512 -7.184 1 79.88 186 LYS B O 1
ATOM 5043 N N . LYS B 1 187 ? -19.203 -1.047 -7.062 1 87.75 187 LYS B N 1
ATOM 5044 C CA . LYS B 1 187 ? -19.359 -0.949 -5.613 1 87.75 187 LYS B CA 1
ATOM 5045 C C . LYS B 1 187 ? -18.703 0.318 -5.074 1 87.75 187 LYS B C 1
ATOM 5047 O O . LYS B 1 187 ? -18.422 0.413 -3.879 1 87.75 187 LYS B O 1
ATOM 5052 N N . ARG B 1 188 ? -18.281 1.193 -5.945 1 95.31 188 ARG B N 1
ATOM 5053 C CA . ARG B 1 188 ? -17.656 2.475 -5.645 1 95.31 188 ARG B CA 1
ATOM 5054 C C . ARG B 1 188 ? -18.25 3.592 -6.488 1 95.31 188 ARG B C 1
ATOM 5056 O O . ARG B 1 188 ? -19.312 3.42 -7.094 1 95.31 188 ARG B O 1
ATOM 5063 N N . LYS B 1 189 ? -17.672 4.734 -6.379 1 95.5 189 LYS B N 1
ATOM 5064 C CA . LYS B 1 189 ? -18.109 5.863 -7.195 1 95.5 189 LYS B CA 1
ATOM 5065 C C . LYS B 1 189 ? -16.906 6.707 -7.641 1 95.5 189 LYS B C 1
ATOM 5067 O O . LYS B 1 189 ? -15.859 6.699 -6.996 1 95.5 189 LYS B O 1
ATOM 5072 N N . LEU B 1 190 ? -17.141 7.398 -8.82 1 97.81 190 LEU B N 1
ATOM 5073 C CA . LEU B 1 190 ? -16.156 8.383 -9.266 1 97.81 190 LEU B CA 1
ATOM 5074 C C . LEU B 1 190 ? -16.625 9.797 -8.945 1 97.81 190 LEU B C 1
ATOM 5076 O O . LEU B 1 190 ? -17.781 10.148 -9.18 1 97.81 190 LEU B O 1
ATOM 5080 N N . TYR B 1 191 ? -15.805 10.602 -8.398 1 98.44 191 TYR B N 1
ATOM 5081 C CA . TYR B 1 191 ? -16.125 11.984 -8.07 1 98.44 191 TYR B CA 1
ATOM 5082 C C . TYR B 1 191 ? -15.641 12.93 -9.164 1 98.44 191 TYR B C 1
ATOM 5084 O O . TYR B 1 191 ? -14.641 12.656 -9.828 1 98.44 191 TYR B O 1
ATOM 5092 N N . ARG B 1 192 ? -16.297 14.062 -9.289 1 98.38 192 ARG B N 1
ATOM 5093 C CA . ARG B 1 192 ? -15.977 15.039 -10.328 1 98.38 192 ARG B CA 1
ATOM 5094 C C . ARG B 1 192 ? -14.758 15.867 -9.938 1 98.38 192 ARG B C 1
ATOM 5096 O O . ARG B 1 192 ? -14.016 16.328 -10.812 1 98.38 192 ARG B O 1
ATOM 5103 N N . HIS B 1 193 ? -14.617 16.109 -8.68 1 98.75 193 HIS B N 1
ATOM 5104 C CA . HIS B 1 193 ? -13.492 16.859 -8.125 1 98.75 193 HIS B CA 1
ATOM 5105 C C . HIS B 1 193 ? -12.969 16.219 -6.852 1 98.75 193 HIS B C 1
ATOM 5107 O O . HIS B 1 193 ? -13.672 15.43 -6.211 1 98.75 193 HIS B O 1
ATOM 5113 N N . VAL B 1 194 ? -11.742 16.469 -6.578 1 98.88 194 VAL B N 1
ATOM 5114 C CA . VAL B 1 194 ? -11.141 16.156 -5.289 1 98.88 194 VAL B CA 1
ATOM 5115 C C . VAL B 1 194 ? -10.648 17.438 -4.625 1 98.88 194 VAL B C 1
ATOM 5117 O O . VAL B 1 194 ? -10.102 18.328 -5.297 1 98.88 194 VAL B O 1
ATOM 5120 N N . ILE B 1 195 ? -10.906 17.641 -3.396 1 98.94 195 ILE B N 1
ATOM 5121 C CA . ILE B 1 195 ? -10.359 18.719 -2.578 1 98.94 195 ILE B CA 1
ATOM 5122 C C . ILE B 1 195 ? -9.508 18.141 -1.453 1 98.94 195 ILE B C 1
ATOM 5124 O O . ILE B 1 195 ? -10.016 17.391 -0.61 1 98.94 195 ILE B O 1
ATOM 5128 N N . TYR B 1 196 ? -8.25 18.453 -1.48 1 98.88 196 TYR B N 1
ATOM 5129 C CA . TYR B 1 196 ? -7.293 17.922 -0.521 1 98.88 196 TYR B CA 1
ATOM 5130 C C . TYR B 1 196 ? -6.832 19 0.448 1 98.88 196 TYR B C 1
ATOM 5132 O O . TYR B 1 196 ? -6.469 20.094 0.031 1 98.88 196 TYR B O 1
ATOM 5140 N N . LEU B 1 197 ? -6.805 18.641 1.771 1 98.69 197 LEU B N 1
ATOM 5141 C CA . LEU B 1 197 ? -6.422 19.641 2.766 1 98.69 197 LEU B CA 1
ATOM 5142 C C . LEU B 1 197 ? -6.066 18.984 4.09 1 98.69 197 LEU B C 1
ATOM 5144 O O . LEU B 1 197 ? -6.324 17.797 4.285 1 98.69 197 LEU B O 1
ATOM 5148 N N . VAL B 1 198 ? -5.469 19.703 4.965 1 98.56 198 VAL B N 1
ATOM 5149 C CA . VAL B 1 198 ? -5.227 19.406 6.371 1 98.56 198 VAL B CA 1
ATOM 5150 C C . VAL B 1 198 ? -5.965 20.406 7.254 1 98.56 198 VAL B C 1
ATOM 5152 O O . VAL B 1 198 ? -5.438 21.469 7.559 1 98.56 198 VAL B O 1
ATOM 5155 N N . PRO B 1 199 ? -7.078 20.016 7.797 1 98.31 199 PRO B N 1
ATOM 5156 C CA . PRO B 1 199 ? -7.977 21.016 8.383 1 98.31 199 PRO B CA 1
ATOM 5157 C C . PRO B 1 199 ? -7.555 21.438 9.781 1 98.31 199 PRO B C 1
ATOM 5159 O O . PRO B 1 199 ? -7.969 22.5 10.266 1 98.31 199 PRO B O 1
ATOM 5162 N N . THR B 1 200 ? -6.852 20.594 10.477 1 98.31 200 THR B N 1
ATOM 5163 C CA . THR B 1 200 ? -6.457 20.859 11.859 1 98.31 200 THR B CA 1
ATOM 5164 C C . THR B 1 200 ? -4.938 20.891 11.984 1 98.31 200 THR B C 1
ATOM 5166 O O . THR B 1 200 ? -4.254 19.922 11.664 1 98.31 200 THR B O 1
ATOM 5169 N N . CYS B 1 201 ? -4.465 22.062 12.531 1 97.69 201 CYS B N 1
ATOM 5170 C CA . CYS B 1 201 ? -3.025 22.25 12.703 1 97.69 201 CYS B CA 1
ATOM 5171 C C . CYS B 1 201 ? -2.281 21.906 11.414 1 97.69 201 CYS B C 1
ATOM 5173 O O . CYS B 1 201 ? -1.36 21.094 11.422 1 97.69 201 CYS B O 1
ATOM 5175 N N . SER B 1 202 ? -2.631 22.609 10.43 1 97.06 202 SER B N 1
ATOM 5176 C CA . SER B 1 202 ? -2.27 22.281 9.055 1 97.06 202 SER B CA 1
ATOM 5177 C C . SER B 1 202 ? -0.756 22.25 8.875 1 97.06 202 SER B C 1
ATOM 5179 O O . SER B 1 202 ? -0.025 22.953 9.57 1 97.06 202 SER B O 1
ATOM 5181 N N . ASN B 1 203 ? -0.258 21.391 8.125 1 96.75 203 ASN B N 1
ATOM 5182 C CA . ASN B 1 203 ? 1.072 21.391 7.527 1 96.75 203 ASN B CA 1
ATOM 5183 C C . ASN B 1 203 ? 1.08 22.094 6.176 1 96.75 203 ASN B C 1
ATOM 5185 O O . ASN B 1 203 ? 0.548 21.578 5.195 1 96.75 203 ASN B O 1
ATOM 5189 N N . PRO B 1 204 ? 1.537 23.312 6.086 1 96.19 204 PRO B N 1
ATOM 5190 C CA . PRO B 1 204 ? 2.631 23.766 6.941 1 96.19 204 PRO B CA 1
ATOM 5191 C C . PRO B 1 204 ? 2.213 24.891 7.875 1 96.19 204 PRO B C 1
ATOM 5193 O O . PRO B 1 204 ? 2.973 25.281 8.773 1 96.19 204 PRO B O 1
ATOM 5196 N N . THR B 1 205 ? 1.045 25.453 7.844 1 96.19 205 THR B N 1
ATOM 5197 C CA . THR B 1 205 ? 0.797 26.797 8.383 1 96.19 205 THR B CA 1
ATOM 5198 C C . THR B 1 205 ? 0.449 26.719 9.867 1 96.19 205 THR B C 1
ATOM 5200 O O . THR B 1 205 ? 0.501 27.734 10.57 1 96.19 205 THR B O 1
ATOM 5203 N N . GLY B 1 206 ? 0.055 25.531 10.258 1 96.06 206 GLY B N 1
ATOM 5204 C CA . GLY B 1 206 ? -0.365 25.391 11.641 1 96.06 206 GLY B CA 1
ATOM 5205 C C . GLY B 1 206 ? -1.791 25.844 11.883 1 96.06 206 GLY B C 1
ATOM 5206 O O . GLY B 1 206 ? -2.32 25.703 12.984 1 96.06 206 GLY B O 1
ATOM 5207 N N . LYS B 1 207 ? -2.479 26.328 10.898 1 96.56 207 LYS B N 1
ATOM 5208 C CA . LYS B 1 207 ? -3.838 26.844 11.023 1 96.56 207 LYS B CA 1
ATOM 5209 C C . LYS B 1 207 ? -4.84 25.703 11.219 1 96.56 207 LYS B C 1
ATOM 5211 O O . LYS B 1 207 ? -4.691 24.625 10.641 1 96.56 207 LYS B O 1
ATOM 5216 N N . THR B 1 208 ? -5.781 25.938 12.031 1 97.81 208 THR B N 1
ATOM 5217 C CA . THR B 1 208 ? -6.977 25.109 12.133 1 97.81 208 THR B CA 1
ATOM 5218 C C . THR B 1 208 ? -8.18 25.812 11.523 1 97.81 208 THR B C 1
ATOM 5220 O O . THR B 1 208 ? -8.461 26.969 11.852 1 97.81 208 THR B O 1
ATOM 5223 N N . MET B 1 209 ? -8.781 25.125 10.625 1 97.81 209 MET B N 1
ATOM 5224 C CA . MET B 1 209 ? -9.961 25.672 9.953 1 97.81 209 MET B CA 1
ATOM 5225 C C . MET B 1 209 ? -11.102 25.875 10.945 1 97.81 209 MET B C 1
ATOM 5227 O O . MET B 1 209 ? -11.367 25.016 11.789 1 97.81 209 MET B O 1
ATOM 5231 N N . SER B 1 210 ? -11.75 27.062 10.859 1 95.81 210 SER B N 1
ATOM 5232 C CA . SER B 1 210 ? -12.852 27.375 11.773 1 95.81 210 SER B CA 1
ATOM 5233 C C . SER B 1 210 ? -14.047 26.469 11.508 1 95.81 210 SER B C 1
ATOM 5235 O O . SER B 1 210 ? -14.18 25.891 10.422 1 95.81 210 SER B O 1
ATOM 5237 N N . LEU B 1 211 ? -14.883 26.312 12.484 1 95.5 211 LEU B N 1
ATOM 5238 C CA . LEU B 1 211 ? -16.078 25.469 12.391 1 95.5 211 LEU B CA 1
ATOM 5239 C C . LEU B 1 211 ? -16.984 25.953 11.266 1 95.5 211 LEU B C 1
ATOM 5241 O O . LEU B 1 211 ? -17.5 25.141 10.492 1 95.5 211 LEU B O 1
ATOM 5245 N N . ARG B 1 212 ? -17.234 27.234 11.195 1 95.44 212 ARG B N 1
ATOM 5246 C CA . ARG B 1 212 ? -18.078 27.812 10.156 1 95.44 212 ARG B CA 1
ATOM 5247 C C . ARG B 1 212 ? -17.562 27.453 8.766 1 95.44 212 ARG B C 1
ATOM 5249 O O . ARG B 1 212 ? -18.328 27.062 7.891 1 95.44 212 ARG B O 1
ATOM 5256 N N . ARG B 1 213 ? -16.281 27.641 8.57 1 96.81 213 ARG B N 1
ATOM 5257 C CA . ARG B 1 213 ? -15.664 27.359 7.277 1 96.81 213 ARG B CA 1
ATOM 5258 C C . ARG B 1 213 ? -15.773 25.875 6.926 1 96.81 213 ARG B C 1
ATOM 5260 O O . ARG B 1 213 ? -15.93 25.516 5.754 1 96.81 213 ARG B O 1
ATOM 5267 N N . ARG B 1 214 ? -15.664 25 7.875 1 98.25 214 ARG B N 1
ATOM 5268 C CA . ARG B 1 214 ? -15.812 23.578 7.645 1 98.25 214 ARG B CA 1
ATOM 5269 C C . ARG B 1 214 ? -17.188 23.25 7.074 1 98.25 214 ARG B C 1
ATOM 5271 O O . ARG B 1 214 ? -17.312 22.484 6.117 1 98.25 214 ARG B O 1
ATOM 5278 N N . TYR B 1 215 ? -18.25 23.797 7.664 1 98.19 215 TYR B N 1
ATOM 5279 C CA . TYR B 1 215 ? -19.594 23.578 7.176 1 98.19 215 TYR B CA 1
ATOM 5280 C C . TYR B 1 215 ? -19.75 24.078 5.746 1 98.19 215 TYR B C 1
ATOM 5282 O O . TYR B 1 215 ? -20.312 23.391 4.891 1 98.19 215 TYR B O 1
ATOM 5290 N N . ASP B 1 216 ? -19.266 25.281 5.523 1 98.25 216 ASP B N 1
ATOM 5291 C CA . ASP B 1 216 ? -19.375 25.891 4.195 1 98.25 216 ASP B CA 1
ATOM 5292 C C . ASP B 1 216 ? -18.641 25.047 3.154 1 98.25 216 ASP B C 1
ATOM 5294 O O . ASP B 1 216 ? -19.125 24.875 2.031 1 98.25 216 ASP B O 1
ATOM 5298 N N . LEU B 1 217 ? -17.5 24.547 3.512 1 98.75 217 LEU B N 1
ATOM 5299 C CA . LEU B 1 217 ? -16.703 23.734 2.604 1 98.75 217 LEU B CA 1
ATOM 5300 C C . LEU B 1 217 ? -17.438 22.438 2.26 1 98.75 217 LEU B C 1
ATOM 5302 O O . LEU B 1 217 ? -17.453 22.016 1.101 1 98.75 217 LEU B O 1
ATOM 5306 N N . VAL B 1 218 ? -18.031 21.703 3.244 1 98.81 218 VAL B N 1
ATOM 5307 C CA . VAL B 1 218 ? -18.75 20.469 2.998 1 98.81 218 VAL B CA 1
ATOM 5308 C C . VAL B 1 218 ? -19.938 20.719 2.066 1 98.81 218 VAL B C 1
ATOM 5310 O O . VAL B 1 218 ? -20.188 19.953 1.133 1 98.81 218 VAL B O 1
ATOM 5313 N N . ARG B 1 219 ? -20.641 21.844 2.314 1 98.56 219 ARG B N 1
ATOM 5314 C CA . ARG B 1 219 ? -21.781 22.188 1.459 1 98.56 219 ARG B CA 1
ATOM 5315 C C . ARG B 1 219 ? -21.328 22.422 0.02 1 98.56 219 ARG B C 1
ATOM 5317 O O . ARG B 1 219 ? -21.984 21.969 -0.92 1 98.56 219 ARG B O 1
ATOM 5324 N N . LEU B 1 220 ? -20.25 23.156 -0.099 1 98.69 220 LEU B N 1
ATOM 5325 C CA . LEU B 1 220 ? -19.719 23.422 -1.43 1 98.69 220 LEU B CA 1
ATOM 5326 C C . LEU B 1 220 ? -19.312 22.141 -2.127 1 98.69 220 LEU B C 1
ATOM 5328 O O . LEU B 1 220 ? -19.547 21.969 -3.324 1 98.69 220 LEU B O 1
ATOM 5332 N N . ALA B 1 221 ? -18.625 21.219 -1.427 1 98.75 221 ALA B N 1
ATOM 5333 C CA . ALA B 1 221 ? -18.203 19.938 -1.98 1 98.75 221 ALA B CA 1
ATOM 5334 C C . ALA B 1 221 ? -19.391 19.125 -2.471 1 98.75 221 ALA B C 1
ATOM 5336 O O . ALA B 1 221 ? -19.344 18.531 -3.549 1 98.75 221 ALA B O 1
ATOM 5337 N N . ARG B 1 222 ? -20.469 19.078 -1.707 1 98.31 222 ARG B N 1
ATOM 5338 C CA . ARG B 1 222 ? -21.703 18.375 -2.074 1 98.31 222 ARG B CA 1
ATOM 5339 C C . ARG B 1 222 ? -22.297 18.938 -3.352 1 98.31 222 ARG B C 1
ATOM 5341 O O . ARG B 1 222 ? -22.75 18.203 -4.223 1 98.31 222 ARG B O 1
ATOM 5348 N N . GLN B 1 223 ? -22.281 20.234 -3.461 1 97.94 223 GLN B N 1
ATOM 5349 C CA . GLN B 1 223 ? -22.875 20.906 -4.609 1 97.94 223 GLN B CA 1
ATOM 5350 C C . GLN B 1 223 ? -22.141 20.547 -5.898 1 97.94 223 GLN B C 1
ATOM 5352 O O . GLN B 1 223 ? -22.75 20.516 -6.973 1 97.94 223 GLN B O 1
ATOM 5357 N N . HIS B 1 224 ? -20.906 20.219 -5.844 1 98 224 HIS B N 1
ATOM 5358 C CA . HIS B 1 224 ? -20.094 20.047 -7.047 1 98 224 HIS B CA 1
ATOM 5359 C C . HIS B 1 224 ? -19.609 18.609 -7.176 1 98 224 HIS B C 1
ATOM 5361 O O . HIS B 1 224 ? -18.703 18.312 -7.961 1 98 224 HIS B O 1
ATOM 5367 N N . ASP B 1 225 ? -20.109 17.656 -6.352 1 97.69 225 ASP B N 1
ATOM 5368 C CA . ASP B 1 225 ? -19.734 16.25 -6.336 1 97.69 225 ASP B CA 1
ATOM 5369 C C . ASP B 1 225 ? -18.234 16.094 -6.156 1 97.69 225 ASP B C 1
ATOM 5371 O O . ASP B 1 225 ? -17.578 15.398 -6.938 1 97.69 225 ASP B O 1
ATOM 5375 N N . ALA B 1 226 ? -17.75 16.844 -5.184 1 98.75 226 ALA B N 1
ATOM 5376 C CA . ALA B 1 226 ? -16.344 16.797 -4.848 1 98.75 226 ALA B CA 1
ATOM 5377 C C . ALA B 1 226 ? -16.094 15.914 -3.619 1 98.75 226 ALA B C 1
ATOM 5379 O O . ALA B 1 226 ? -16.906 15.914 -2.686 1 98.75 226 ALA B O 1
ATOM 5380 N N . LEU B 1 227 ? -15.031 15.133 -3.686 1 98.94 227 LEU B N 1
ATOM 5381 C CA . LEU B 1 227 ? -14.586 14.383 -2.512 1 98.94 227 LEU B CA 1
ATOM 5382 C C . LEU B 1 227 ? -13.594 15.203 -1.694 1 98.94 227 LEU B C 1
ATOM 5384 O O . LEU B 1 227 ? -12.555 15.633 -2.213 1 98.94 227 LEU B O 1
ATOM 5388 N N . LEU B 1 228 ? -13.992 15.492 -0.435 1 98.94 228 LEU B N 1
ATOM 5389 C CA . LEU B 1 228 ? -13.055 16.078 0.525 1 98.94 228 LEU B CA 1
ATOM 5390 C C . LEU B 1 228 ? -12.156 15 1.125 1 98.94 228 LEU B C 1
ATOM 5392 O O . LEU B 1 228 ? -12.633 14.094 1.819 1 98.94 228 LEU B O 1
ATOM 5396 N N . ILE B 1 229 ? -10.898 15.023 0.826 1 98.94 229 ILE B N 1
ATOM 5397 C CA . ILE B 1 229 ? -9.906 14.18 1.486 1 98.94 229 ILE B CA 1
ATOM 5398 C C . ILE B 1 229 ? -9.164 14.992 2.543 1 98.94 229 ILE B C 1
ATOM 5400 O O . ILE B 1 229 ? -8.305 15.812 2.213 1 98.94 229 ILE B O 1
ATOM 5404 N N . ALA B 1 230 ? -9.461 14.742 3.795 1 98.94 230 ALA B N 1
ATOM 5405 C CA . ALA B 1 230 ? -8.875 15.477 4.914 1 98.94 230 ALA B CA 1
ATOM 5406 C C . ALA B 1 230 ? -7.824 14.641 5.629 1 98.94 230 ALA B C 1
ATOM 5408 O O . ALA B 1 230 ? -8.133 13.586 6.191 1 98.94 230 ALA B O 1
ATOM 5409 N N . ASP B 1 231 ? -6.602 15.055 5.555 1 98.75 231 ASP B N 1
ATOM 5410 C CA . ASP B 1 231 ? -5.598 14.453 6.426 1 98.75 231 ASP B CA 1
ATOM 5411 C C . ASP B 1 231 ? -5.797 14.883 7.875 1 98.75 231 ASP B C 1
ATOM 5413 O O . ASP B 1 231 ? -5.328 15.945 8.281 1 98.75 231 ASP B O 1
ATOM 5417 N N . ASP B 1 232 ? -6.477 14.055 8.625 1 98.69 232 ASP B N 1
ATOM 5418 C CA . ASP B 1 232 ? -6.703 14.273 10.047 1 98.69 232 ASP B CA 1
ATOM 5419 C C . ASP B 1 232 ? -5.625 13.586 10.883 1 98.69 232 ASP B C 1
ATOM 5421 O O . ASP B 1 232 ? -5.906 12.609 11.586 1 98.69 232 ASP B O 1
ATOM 5425 N N . VAL B 1 233 ? -4.414 14.156 10.883 1 98.5 233 VAL B N 1
ATOM 5426 C CA . VAL B 1 233 ? -3.254 13.453 11.422 1 98.5 233 VAL B CA 1
ATOM 5427 C C . VAL B 1 233 ? -2.676 14.234 12.602 1 98.5 233 VAL B C 1
ATOM 5429 O O . VAL B 1 233 ? -1.768 13.75 13.281 1 98.5 233 VAL B O 1
ATOM 5432 N N . TYR B 1 234 ? -3.242 15.461 12.953 1 98.5 234 TYR B N 1
ATOM 5433 C CA . TYR B 1 234 ? -2.674 16.281 14.023 1 98.5 234 TYR B CA 1
ATOM 5434 C C . TYR B 1 234 ? -3.703 16.531 15.117 1 98.5 234 TYR B C 1
ATOM 5436 O O . TYR B 1 234 ? -3.404 17.188 16.125 1 98.5 234 TYR B O 1
ATOM 5444 N N . ASP B 1 235 ? -4.906 15.992 14.984 1 98.06 235 ASP B N 1
ATOM 5445 C CA . ASP B 1 235 ? -6.012 16.281 15.891 1 98.06 235 ASP B CA 1
ATOM 5446 C C . ASP B 1 235 ? -5.656 15.922 17.328 1 98.06 235 ASP B C 1
ATOM 5448 O O . ASP B 1 235 ? -6.035 16.625 18.266 1 98.06 235 ASP B O 1
ATOM 5452 N N . PHE B 1 236 ? -4.91 14.891 17.516 1 97.69 236 PHE B N 1
ATOM 5453 C CA . PHE B 1 236 ? -4.59 14.391 18.844 1 97.69 236 PHE B CA 1
ATOM 5454 C C . PHE B 1 236 ? -3.316 15.039 19.375 1 97.69 236 PHE B C 1
ATOM 5456 O O . PHE B 1 236 ? -2.895 14.758 20.5 1 97.69 236 PHE B O 1
ATOM 5463 N N . LEU B 1 237 ? -2.719 15.883 18.578 1 97.81 237 LEU B N 1
ATOM 5464 C CA . LEU B 1 237 ? -1.439 16.5 18.922 1 97.81 237 LEU B CA 1
ATOM 5465 C C . LEU B 1 237 ? -1.606 17.984 19.172 1 97.81 237 LEU B C 1
ATOM 5467 O O . LEU B 1 237 ? -0.89 18.812 18.594 1 97.81 237 LEU B O 1
ATOM 5471 N N . GLN B 1 238 ? -2.549 18.328 20.047 1 97.06 238 GLN B N 1
ATOM 5472 C CA . GLN B 1 238 ? -2.832 19.719 20.391 1 97.06 238 GLN B CA 1
ATOM 5473 C C . GLN B 1 238 ? -2.646 19.969 21.891 1 97.06 238 GLN B C 1
ATOM 5475 O O . GLN B 1 238 ? -2.703 19.031 22.688 1 97.06 238 GLN B O 1
ATOM 5480 N N . TRP B 1 239 ? -2.42 21.219 22.25 1 95.56 239 TRP B N 1
ATOM 5481 C CA . TRP B 1 239 ? -2.271 21.641 23.641 1 95.56 239 TRP B CA 1
ATOM 5482 C C . TRP B 1 239 ? -2.672 23.109 23.812 1 95.56 239 TRP B C 1
ATOM 5484 O O . TRP B 1 239 ? -2.664 23.875 22.844 1 95.56 239 TRP B O 1
ATOM 5494 N N . PRO B 1 240 ? -3.066 23.453 25.016 1 92.88 240 PRO B N 1
ATOM 5495 C CA . PRO B 1 240 ? -3.32 24.875 25.297 1 92.88 240 PRO B CA 1
ATOM 5496 C C . PRO B 1 240 ? -2.037 25.703 25.375 1 92.88 240 PRO B C 1
ATOM 5498 O O . PRO B 1 240 ? -1.019 25.219 25.875 1 92.88 240 PRO B O 1
ATOM 5501 N N . THR B 1 241 ? -2.086 26.906 24.875 1 90.06 241 THR B N 1
ATOM 5502 C CA . THR B 1 241 ? -0.898 27.75 24.891 1 90.06 241 THR B CA 1
ATOM 5503 C C . THR B 1 241 ? -0.96 28.734 26.047 1 90.06 241 THR B C 1
ATOM 5505 O O . THR B 1 241 ? 0.047 29.359 26.406 1 90.06 241 THR B O 1
ATOM 5508 N N . THR B 1 242 ? -2.033 29.047 26.594 1 78.75 242 THR B N 1
ATOM 5509 C CA . THR B 1 242 ? -2.193 30.078 27.609 1 78.75 242 THR B CA 1
ATOM 5510 C C . THR B 1 242 ? -2.004 29.484 29 1 78.75 242 THR B C 1
ATOM 5512 O O . THR B 1 242 ? -1.667 30.203 29.953 1 78.75 242 THR B O 1
ATOM 5515 N N . HIS B 1 243 ? -2.367 28.281 29.188 1 68.31 243 HIS B N 1
ATOM 5516 C CA . HIS B 1 243 ? -2.199 27.656 30.484 1 68.31 243 HIS B CA 1
ATOM 5517 C C . HIS B 1 243 ? -1.596 26.25 30.344 1 68.31 243 HIS B C 1
ATOM 5519 O O . HIS B 1 243 ? -1.686 25.641 29.297 1 68.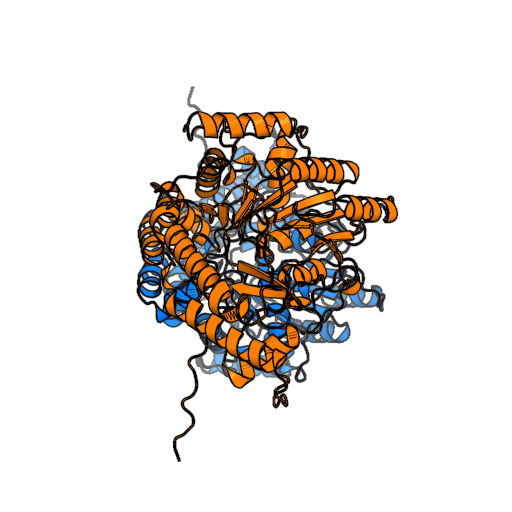31 243 HIS B O 1
ATOM 5525 N N . ALA B 1 244 ? -0.767 26.062 31.391 1 60.12 244 ALA B N 1
ATOM 5526 C CA . ALA B 1 244 ? -0.194 24.719 31.391 1 60.12 244 ALA B CA 1
ATOM 5527 C C . ALA B 1 244 ? -1.282 23.656 31.25 1 60.12 244 ALA B C 1
ATOM 5529 O O . ALA B 1 244 ? -2.359 23.781 31.844 1 60.12 244 ALA B O 1
ATOM 5530 N N . PRO B 1 245 ? -1.042 22.781 30.125 1 58.75 245 PRO B N 1
ATOM 5531 C CA . PRO B 1 245 ? -2.055 21.734 30.016 1 58.75 245 PRO B CA 1
ATOM 5532 C C . PRO B 1 245 ? -2.35 21.047 31.344 1 58.75 245 PRO B C 1
ATOM 5534 O O . PRO B 1 245 ? -1.426 20.719 32.094 1 58.75 245 PRO B O 1
ATOM 5537 N N . ILE B 1 246 ? -3.562 21.203 31.969 1 56.56 246 ILE B N 1
ATOM 5538 C CA . ILE B 1 246 ? -3.977 20.422 33.125 1 56.56 246 ILE B CA 1
ATOM 5539 C C . ILE B 1 246 ? -4.441 19.031 32.688 1 56.56 246 ILE B C 1
ATOM 5541 O O . ILE B 1 246 ? -5.34 18.922 31.844 1 56.56 246 ILE B O 1
ATOM 5545 N N . ASP B 1 247 ? -3.777 17.938 33.188 1 63.94 247 ASP B N 1
ATOM 5546 C CA . ASP B 1 247 ? -4.117 16.531 33.312 1 63.94 247 ASP B CA 1
ATOM 5547 C C . ASP B 1 247 ? -4.418 15.93 31.938 1 63.94 247 ASP B C 1
ATOM 5549 O O . ASP B 1 247 ? -5.336 15.117 31.797 1 63.94 247 ASP B O 1
ATOM 5553 N N . GLY B 1 248 ? -3.867 16.469 30.875 1 75.88 248 GLY B N 1
ATOM 5554 C CA . GLY B 1 248 ? -4.035 15.766 29.609 1 75.88 248 GLY B CA 1
ATOM 5555 C C . GLY B 1 248 ? -5.379 16.016 28.953 1 75.88 248 GLY B C 1
ATOM 5556 O O . GLY B 1 248 ? -5.723 15.367 27.953 1 75.88 248 GLY B O 1
ATOM 5557 N N . ALA B 1 249 ? -6.145 16.891 29.359 1 82.62 249 ALA B N 1
ATOM 5558 C CA . ALA B 1 249 ? -7.496 17.125 28.859 1 82.62 249 ALA B CA 1
ATOM 5559 C C . ALA B 1 249 ? -7.465 17.797 27.5 1 82.62 249 ALA B C 1
ATOM 5561 O O . ALA B 1 249 ? -6.508 18.516 27.172 1 82.62 249 ALA B O 1
ATOM 5562 N N . TYR B 1 250 ? -8.539 17.438 26.688 1 89.62 250 TYR B N 1
ATOM 5563 C CA . TYR B 1 250 ? -8.766 18.109 25.406 1 89.62 250 TYR B CA 1
ATOM 5564 C C . TYR B 1 250 ? -9.938 19.078 25.5 1 89.62 250 TYR B C 1
ATOM 5566 O O . TYR B 1 250 ? -11.094 18.688 25.312 1 89.62 250 TYR B O 1
ATOM 5574 N N . PRO B 1 251 ? -9.648 20.375 25.781 1 87.56 251 PRO B N 1
ATOM 5575 C CA . PRO B 1 251 ? -10.758 21.328 25.734 1 87.56 251 PRO B CA 1
ATOM 5576 C C . PRO B 1 251 ? -11.523 21.297 24.406 1 87.56 251 PRO B C 1
ATOM 5578 O O . PRO B 1 251 ? -11.008 20.797 23.406 1 87.56 251 PRO B O 1
ATOM 5581 N N . PRO B 1 252 ? -12.734 21.828 24.359 1 88.69 252 PRO B N 1
ATOM 5582 C CA . PRO B 1 252 ? -13.602 21.734 23.188 1 88.69 252 PRO B CA 1
ATOM 5583 C C . PRO B 1 252 ? -12.945 22.281 21.922 1 88.69 252 PRO B C 1
ATOM 5585 O O . PRO B 1 252 ? -13.125 21.734 20.828 1 88.69 252 PRO B O 1
ATOM 5588 N N . ALA B 1 253 ? -12.125 23.328 22.047 1 89.88 253 ALA B N 1
ATOM 5589 C CA . ALA B 1 253 ? -11.484 23.969 20.891 1 89.88 253 ALA B CA 1
ATOM 5590 C C . ALA B 1 253 ? -10.508 23.016 20.203 1 89.88 253 ALA B C 1
ATOM 5592 O O . ALA B 1 253 ? -10.141 23.203 19.047 1 89.88 253 ALA B O 1
ATOM 5593 N N . MET B 1 254 ? -10.086 21.953 20.922 1 93 254 MET B N 1
ATOM 5594 C CA . MET B 1 254 ? -9.148 20.969 20.391 1 93 254 MET B CA 1
ATOM 5595 C C . MET B 1 254 ? -9.891 19.781 19.781 1 93 254 MET B C 1
ATOM 5597 O O . MET B 1 254 ? -9.273 18.891 19.203 1 93 254 MET B O 1
ATOM 5601 N N . ARG B 1 255 ? -11.195 19.812 19.812 1 94.06 255 ARG B N 1
ATOM 5602 C CA . ARG B 1 255 ? -12 18.656 19.406 1 94.06 255 ARG B CA 1
ATOM 5603 C C . ARG B 1 255 ? -13.109 19.078 18.438 1 94.06 255 ARG B C 1
ATOM 5605 O O . ARG B 1 255 ? -14.258 18.656 18.594 1 94.06 255 ARG B O 1
ATOM 5612 N N . LEU B 1 256 ? -12.805 19.984 17.531 1 95.06 256 LEU B N 1
ATOM 5613 C CA . LEU B 1 256 ? -13.773 20.391 16.531 1 95.06 256 LEU B CA 1
ATOM 5614 C C . LEU B 1 256 ? -14.25 19.188 15.719 1 95.06 256 LEU B C 1
ATOM 5616 O O . LEU B 1 256 ? -13.461 18.281 15.422 1 95.06 256 LEU B O 1
ATOM 5620 N N . PRO B 1 257 ? -15.57 19.156 15.328 1 96.44 257 PRO B N 1
ATOM 5621 C CA . PRO B 1 257 ? -16 18.141 14.375 1 96.44 257 PRO B CA 1
ATOM 5622 C C . PRO B 1 257 ? -15.195 18.172 13.078 1 96.44 257 PRO B C 1
ATOM 5624 O O . PRO B 1 257 ? -14.891 19.25 12.562 1 96.44 257 PRO B O 1
ATOM 5627 N N . ARG B 1 258 ? -14.883 17.031 12.641 1 98.25 258 ARG B N 1
ATOM 5628 C CA . ARG B 1 258 ? -14.172 16.922 11.375 1 98.25 258 ARG B CA 1
ATOM 5629 C C . ARG B 1 258 ? -15.117 17.141 10.195 1 98.25 258 ARG B C 1
ATOM 5631 O O . ARG B 1 258 ? -16.344 17.125 10.359 1 98.25 258 ARG B O 1
ATOM 5638 N N . LEU B 1 259 ? -14.5 17.281 8.969 1 98.88 259 LEU B N 1
ATOM 5639 C CA . LEU B 1 259 ? -15.305 17.422 7.762 1 98.88 259 LEU B CA 1
ATOM 5640 C C . LEU B 1 259 ? -16.219 16.203 7.566 1 98.88 259 LEU B C 1
ATOM 5642 O O . LEU B 1 259 ? -17.375 16.344 7.168 1 98.88 259 LEU B O 1
ATOM 5646 N N . VAL B 1 260 ? -15.695 15 7.875 1 98.81 260 VAL B N 1
ATOM 5647 C CA . VAL B 1 260 ? -16.453 13.766 7.719 1 98.81 260 VAL B CA 1
ATOM 5648 C C . VAL B 1 260 ? -17.609 13.742 8.711 1 98.81 260 VAL B C 1
ATOM 5650 O O . VAL B 1 260 ? -18.688 13.227 8.398 1 98.81 260 VAL B O 1
ATOM 5653 N N . ASP B 1 261 ? -17.422 14.281 9.914 1 98.12 261 ASP B N 1
ATOM 5654 C CA . ASP B 1 261 ? -18.484 14.375 10.914 1 98.12 261 ASP B CA 1
ATOM 5655 C C . ASP B 1 261 ? -19.594 15.328 10.461 1 98.12 261 ASP B C 1
ATOM 5657 O O . ASP B 1 261 ? -20.766 15.062 10.68 1 98.12 261 ASP B O 1
ATOM 5661 N N . ILE B 1 262 ? -19.203 16.406 9.883 1 98.44 262 ILE B N 1
ATOM 5662 C CA . ILE B 1 262 ? -20.156 17.406 9.398 1 98.44 262 ILE B CA 1
ATOM 5663 C C . ILE B 1 262 ? -20.938 16.844 8.211 1 98.44 262 ILE B C 1
ATOM 5665 O O . ILE B 1 262 ? -22.156 17 8.125 1 98.44 262 ILE B O 1
ATOM 5669 N N . ASP B 1 263 ? -20.234 16.156 7.281 1 98.69 263 ASP B N 1
ATOM 5670 C CA . ASP B 1 263 ? -20.906 15.477 6.176 1 98.69 263 ASP B CA 1
ATOM 5671 C C . ASP B 1 263 ? -21.984 14.516 6.695 1 98.69 263 ASP B C 1
ATOM 5673 O O . ASP B 1 263 ? -23.094 14.484 6.176 1 98.69 263 ASP B O 1
ATOM 5677 N N . ARG B 1 264 ? -21.641 13.781 7.688 1 97.38 264 ARG B N 1
ATOM 5678 C CA . ARG B 1 264 ? -22.562 12.859 8.336 1 97.38 264 ARG B CA 1
ATOM 5679 C C . ARG B 1 264 ? -23.766 13.594 8.922 1 97.38 264 ARG B C 1
ATOM 5681 O O . ARG B 1 264 ? -24.906 13.172 8.758 1 97.38 264 ARG B O 1
ATOM 5688 N N . ALA B 1 265 ? -23.516 14.695 9.609 1 96.44 265 ALA B N 1
ATOM 5689 C CA . ALA B 1 265 ? -24.547 15.469 10.289 1 96.44 265 ALA B CA 1
ATOM 5690 C C . ALA B 1 265 ? -25.516 16.078 9.281 1 96.44 265 ALA B C 1
ATOM 5692 O O . ALA B 1 265 ? -26.719 16.219 9.57 1 96.44 265 ALA B O 1
ATOM 5693 N N . LEU B 1 266 ? -25 16.469 8.125 1 97.06 266 LEU B N 1
ATOM 5694 C CA . LEU B 1 266 ? -25.828 17.094 7.086 1 97.06 266 LEU B CA 1
ATOM 5695 C C . LEU B 1 266 ? -26.656 16.031 6.363 1 97.06 266 LEU B C 1
ATOM 5697 O O . LEU B 1 266 ? -27.562 16.375 5.59 1 97.06 266 LEU B O 1
ATOM 5701 N N . GLY B 1 267 ? -26.406 14.797 6.621 1 95.88 267 GLY B N 1
ATOM 5702 C CA . GLY B 1 267 ? -27.203 13.703 6.082 1 95.88 267 GLY B CA 1
ATOM 5703 C C . GLY B 1 267 ? -26.578 13.055 4.863 1 95.88 267 GLY B C 1
ATOM 5704 O O . GLY B 1 267 ? -26.391 13.703 3.83 1 95.88 267 GLY B O 1
ATOM 5705 N N . VAL B 1 268 ? -26.25 11.789 4.973 1 95.06 268 VAL B N 1
ATOM 5706 C CA . VAL B 1 268 ? -25.812 10.93 3.877 1 95.06 268 VAL B CA 1
ATOM 5707 C C . VAL B 1 268 ? -26.781 9.75 3.727 1 95.06 268 VAL B C 1
ATOM 5709 O O . VAL B 1 268 ? -26.891 8.922 4.633 1 95.06 268 VAL B O 1
ATOM 5712 N N . PRO B 1 269 ? -27.5 9.711 2.631 1 93.19 269 PRO B N 1
ATOM 5713 C CA . PRO B 1 269 ? -28.422 8.586 2.457 1 93.19 269 PRO B CA 1
ATOM 5714 C C . PRO B 1 269 ? -27.734 7.23 2.605 1 93.19 269 PRO B C 1
ATOM 5716 O O . PRO B 1 269 ? -26.531 7.109 2.357 1 93.19 269 PRO B O 1
ATOM 5719 N N . ASP B 1 270 ? -28.609 6.281 2.836 1 87.94 270 ASP B N 1
ATOM 5720 C CA . ASP B 1 270 ? -28.094 4.918 2.975 1 87.94 270 ASP B CA 1
ATOM 5721 C C . ASP B 1 270 ? -27.438 4.445 1.683 1 87.94 270 ASP B C 1
ATOM 5723 O O . ASP B 1 270 ? -27.938 4.715 0.588 1 87.94 270 ASP B O 1
ATOM 5727 N N . ALA B 1 271 ? -26.453 3.908 1.671 1 89.69 271 ALA B N 1
ATOM 5728 C CA . ALA B 1 271 ? -25.734 3.309 0.552 1 89.69 271 ALA B CA 1
ATOM 5729 C C . ALA B 1 271 ? -25 4.375 -0.261 1 89.69 271 ALA B C 1
ATOM 5731 O O . ALA B 1 271 ? -24.328 4.059 -1.247 1 89.69 271 ALA B O 1
ATOM 5732 N N . ALA B 1 272 ? -25.25 5.68 0.192 1 95.38 272 ALA B N 1
ATOM 5733 C CA . ALA B 1 272 ? -24.5 6.723 -0.503 1 95.38 272 ALA B CA 1
ATOM 5734 C C . ALA B 1 272 ? -23.078 6.832 0.031 1 95.38 272 ALA B C 1
ATOM 5736 O O . ALA B 1 272 ? -22.797 6.461 1.177 1 95.38 272 ALA B O 1
ATOM 5737 N N . PHE B 1 273 ? -22.25 7.371 -0.744 1 98 273 PHE B N 1
ATOM 5738 C CA . PHE B 1 273 ? -20.828 7.344 -0.448 1 98 273 PHE B CA 1
ATOM 5739 C C . PHE B 1 273 ? -20.406 8.578 0.347 1 98 273 PHE B C 1
ATOM 5741 O O . PHE B 1 273 ? -19.359 8.578 0.996 1 98 273 PHE B O 1
ATOM 5748 N N . GLY B 1 274 ? -21.281 9.656 0.358 1 98.38 274 GLY B N 1
ATOM 5749 C CA . GLY B 1 274 ? -20.906 10.906 0.996 1 98.38 274 GLY B CA 1
ATOM 5750 C C . GLY B 1 274 ? -19.859 11.688 0.22 1 98.38 274 GLY B C 1
ATOM 5751 O O . GLY B 1 274 ? -19.562 11.359 -0.93 1 98.38 274 GLY B O 1
ATOM 5752 N N . ASN B 1 275 ? -19.375 12.836 0.88 1 98.88 275 ASN B N 1
ATOM 5753 C CA . ASN B 1 275 ? -18.453 13.719 0.172 1 98.88 275 ASN B CA 1
ATOM 5754 C C . ASN B 1 275 ? -17.219 14.031 1.013 1 98.88 275 ASN B C 1
ATOM 5756 O O . ASN B 1 275 ? -16.469 14.953 0.692 1 98.88 275 ASN B O 1
ATOM 5760 N N . ALA B 1 276 ? -17.062 13.297 2.133 1 98.88 276 ALA B N 1
ATOM 5761 C CA . ALA B 1 276 ? -15.883 13.547 2.967 1 98.88 276 ALA B CA 1
ATOM 5762 C C . ALA B 1 276 ? -15.305 12.234 3.504 1 98.88 276 ALA B C 1
ATOM 5764 O O . ALA B 1 276 ? -16.047 11.336 3.889 1 98.88 276 ALA B O 1
ATOM 5765 N N . VAL B 1 277 ? -14.008 12.141 3.49 1 98.94 277 VAL B N 1
ATOM 5766 C CA . VAL B 1 277 ? -13.289 11.039 4.129 1 98.94 277 VAL B CA 1
ATOM 5767 C C . VAL B 1 277 ? -12.188 11.594 5.031 1 98.94 277 VAL B C 1
ATOM 5769 O O . VAL B 1 277 ? -11.484 12.531 4.656 1 98.94 277 VAL B O 1
ATOM 5772 N N . SER B 1 278 ? -12.203 11.094 6.293 1 98.88 278 SER B N 1
ATOM 5773 C CA . SER B 1 278 ? -11.086 11.336 7.203 1 98.88 278 SER B CA 1
ATOM 5774 C C . SER B 1 278 ? -9.938 10.359 6.941 1 98.88 278 SER B C 1
ATOM 5776 O O . SER B 1 278 ? -10.117 9.141 7.02 1 98.88 278 SER B O 1
ATOM 5778 N N . ASN B 1 279 ? -8.844 10.898 6.539 1 98.88 279 ASN B N 1
ATOM 5779 C CA . ASN B 1 279 ? -7.613 10.141 6.293 1 98.88 279 ASN B CA 1
ATOM 5780 C C . ASN B 1 279 ? -6.66 10.227 7.48 1 98.88 279 ASN B C 1
ATOM 5782 O O . ASN B 1 279 ? -5.77 11.078 7.512 1 98.88 279 ASN B O 1
ATOM 5786 N N . GLY B 1 280 ? -6.777 9.219 8.422 1 98.69 280 GLY B N 1
ATOM 5787 C CA . GLY B 1 280 ? -6.008 9.203 9.656 1 98.69 280 GLY B CA 1
ATOM 5788 C C . GLY B 1 280 ? -4.812 8.273 9.602 1 98.69 280 GLY B C 1
ATOM 5789 O O . GLY B 1 280 ? -4.715 7.43 8.703 1 98.69 280 GLY B O 1
ATOM 5790 N N . SER B 1 281 ? -3.912 8.445 10.531 1 98.5 281 SER B N 1
ATOM 5791 C CA . SER B 1 281 ? -2.697 7.633 10.531 1 98.5 281 SER B CA 1
ATOM 5792 C C . SER B 1 281 ? -2.09 7.547 11.93 1 98.5 281 SER B C 1
ATOM 5794 O O . SER B 1 281 ? -2.23 8.469 12.734 1 98.5 281 SER B O 1
ATOM 5796 N N . PHE B 1 282 ? -1.406 6.492 12.211 1 98.62 282 PHE B N 1
ATOM 5797 C CA . PHE B 1 282 ? -0.67 6.312 13.461 1 98.62 282 PHE B CA 1
ATOM 5798 C C . PHE B 1 282 ? 0.765 6.809 13.312 1 98.62 282 PHE B C 1
ATOM 5800 O O . PHE B 1 282 ? 1.562 6.695 14.25 1 98.62 282 PHE B O 1
ATOM 5807 N N . SER B 1 283 ? 1.13 7.402 12.211 1 98.12 283 SER B N 1
ATOM 5808 C CA . SER B 1 283 ? 2.504 7.785 11.898 1 98.12 283 SER B CA 1
ATOM 5809 C C . SER B 1 283 ? 3.047 8.773 12.93 1 98.12 283 SER B C 1
ATOM 5811 O O . SER B 1 283 ? 4.227 8.719 13.289 1 98.12 283 SER B O 1
ATOM 5813 N N . LYS B 1 284 ? 2.195 9.695 13.383 1 97.31 284 LYS B N 1
ATOM 5814 C CA . LYS B 1 284 ? 2.656 10.773 14.258 1 97.31 284 LYS B CA 1
ATOM 5815 C C . LYS B 1 284 ? 2.26 10.508 15.711 1 97.31 284 LYS B C 1
ATOM 5817 O O . LYS B 1 284 ? 2.629 11.266 16.609 1 97.31 284 LYS B O 1
ATOM 5822 N N . ILE B 1 285 ? 1.594 9.367 15.945 1 95.81 285 ILE B N 1
ATOM 5823 C CA . ILE B 1 285 ? 1.098 9.07 17.281 1 95.81 285 ILE B CA 1
ATOM 5824 C C . ILE B 1 285 ? 1.777 7.812 17.828 1 95.81 285 ILE B C 1
ATOM 5826 O O . ILE B 1 285 ? 1.941 7.66 19.031 1 95.81 285 ILE B O 1
ATOM 5830 N N . VAL B 1 286 ? 2.166 6.828 16.922 1 97.81 286 VAL B N 1
ATOM 5831 C CA . VAL B 1 286 ? 2.928 5.637 17.281 1 97.81 286 VAL B CA 1
ATOM 5832 C C . VAL B 1 286 ? 4.297 5.676 16.609 1 97.81 286 VAL B C 1
ATOM 5834 O O . VAL B 1 286 ? 5.328 5.746 17.281 1 97.81 286 VAL B O 1
ATOM 5837 N N . GLY B 1 287 ? 4.32 5.785 15.383 1 98.06 287 GLY B N 1
ATOM 5838 C CA . GLY B 1 287 ? 5.508 5.852 14.547 1 98.06 287 GLY B CA 1
ATOM 5839 C C . GLY B 1 287 ? 5.219 5.59 13.078 1 98.06 287 GLY B C 1
ATOM 5840 O O . GLY B 1 287 ? 4.406 4.727 12.75 1 98.06 287 GLY B O 1
ATOM 5841 N N . PRO B 1 288 ? 5.898 6.375 12.242 1 97.94 288 PRO B N 1
ATOM 5842 C CA . PRO B 1 288 ? 5.602 6.219 10.812 1 97.94 288 PRO B CA 1
ATOM 5843 C C . PRO B 1 288 ? 5.977 4.836 10.281 1 97.94 288 PRO B C 1
ATOM 5845 O O . PRO B 1 288 ? 5.367 4.355 9.32 1 97.94 288 PRO B O 1
ATOM 5848 N N . GLY B 1 289 ? 6.891 4.121 10.93 1 98.44 289 GLY B N 1
ATOM 5849 C CA . GLY B 1 289 ? 7.332 2.814 10.469 1 98.44 289 GLY B CA 1
ATOM 5850 C C . GLY B 1 289 ? 6.262 1.749 10.578 1 98.44 289 GLY B C 1
ATOM 5851 O O . GLY B 1 289 ? 6.348 0.704 9.93 1 98.44 289 GLY B O 1
ATOM 5852 N N . VAL B 1 290 ? 5.246 1.984 11.391 1 98.25 290 VAL B N 1
ATOM 5853 C CA . VAL B 1 290 ? 4.199 0.979 11.539 1 98.25 290 VAL B CA 1
ATOM 5854 C C . VAL B 1 290 ? 3.354 0.923 10.266 1 98.25 290 VAL B C 1
ATOM 5856 O O . VAL B 1 290 ? 2.672 -0.071 10.008 1 98.25 290 VAL B O 1
ATOM 5859 N N . ARG B 1 291 ? 3.395 2.01 9.469 1 98.25 291 ARG B N 1
ATOM 5860 C CA . ARG B 1 291 ? 2.672 2.074 8.203 1 98.25 291 ARG B CA 1
ATOM 5861 C C . ARG B 1 291 ? 1.234 1.593 8.367 1 98.25 291 ARG B C 1
ATOM 5863 O O . ARG B 1 291 ? 0.769 0.74 7.605 1 98.25 291 ARG B O 1
ATOM 5870 N N . THR B 1 292 ? 0.519 2.148 9.328 1 98.75 292 THR B N 1
ATOM 5871 C CA . THR B 1 292 ? -0.87 1.821 9.633 1 98.75 292 THR B CA 1
ATOM 5872 C C . THR B 1 292 ? -1.687 3.09 9.867 1 98.75 292 THR B C 1
ATOM 5874 O O . THR B 1 292 ? -1.214 4.031 10.5 1 98.75 292 THR B O 1
ATOM 5877 N N . GLY B 1 293 ? -2.777 3.172 9.305 1 98.69 293 GLY B N 1
ATOM 5878 C CA . GLY B 1 293 ? -3.742 4.246 9.484 1 98.69 293 GLY B CA 1
ATOM 5879 C C . GLY B 1 293 ? -5.18 3.787 9.336 1 98.69 293 GLY B C 1
ATOM 5880 O O . GLY B 1 293 ? -5.48 2.604 9.508 1 98.69 293 GLY B O 1
ATOM 5881 N N . TRP B 1 294 ? -6.062 4.742 9.125 1 98.94 294 TRP B N 1
ATOM 5882 C CA . TRP B 1 294 ? -7.477 4.438 8.922 1 98.94 294 TRP B CA 1
ATOM 5883 C C . TRP B 1 294 ? -8.133 5.48 8.031 1 98.94 294 TRP B C 1
ATOM 5885 O O . TRP B 1 294 ? -7.629 6.594 7.883 1 98.94 294 TRP B O 1
ATOM 5895 N N . ALA B 1 295 ? -9.117 5.066 7.363 1 98.88 295 ALA B N 1
ATOM 5896 C CA . ALA B 1 295 ? -10.086 5.961 6.73 1 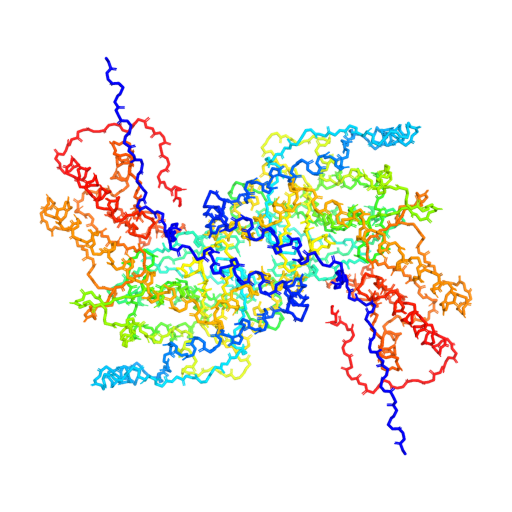98.88 295 ALA B CA 1
ATOM 5897 C C . ALA B 1 295 ? -11.453 5.863 7.41 1 98.88 295 ALA B C 1
ATOM 5899 O O . ALA B 1 295 ? -11.906 4.766 7.75 1 98.88 295 ALA B O 1
ATOM 5900 N N . GLU B 1 296 ? -11.992 6.965 7.695 1 98.88 296 GLU B N 1
ATOM 5901 C CA . GLU B 1 296 ? -13.383 6.988 8.156 1 98.88 296 GLU B CA 1
ATOM 5902 C C . GLU B 1 296 ? -14.273 7.75 7.184 1 98.88 296 GLU B C 1
ATOM 5904 O O . GLU B 1 296 ? -13.961 8.875 6.797 1 98.88 296 GLU B O 1
ATOM 5909 N N . GLY B 1 297 ? -15.25 7.23 6.652 1 98.62 297 GLY B N 1
ATOM 5910 C CA . GLY B 1 297 ? -16.281 7.754 5.777 1 98.62 297 GLY B CA 1
ATOM 5911 C C . GLY B 1 297 ? -17.641 7.094 5.98 1 98.62 297 GLY B C 1
ATOM 5912 O O . GLY B 1 297 ? -17.859 6.422 6.992 1 98.62 297 GLY B O 1
ATOM 5913 N N . SER B 1 298 ? -18.578 7.379 5.105 1 98.31 298 SER B N 1
ATOM 5914 C CA . SER B 1 298 ? -19.828 6.613 5.152 1 98.31 298 SER B CA 1
ATOM 5915 C C . SER B 1 298 ? -19.547 5.117 5.047 1 98.31 298 SER B C 1
ATOM 5917 O O . SER B 1 298 ? -18.484 4.703 4.582 1 98.31 298 SER B O 1
ATOM 5919 N N . PRO B 1 299 ? -20.5 4.312 5.543 1 98.06 299 PRO B N 1
ATOM 5920 C CA . PRO B 1 299 ? -20.297 2.867 5.41 1 98.06 299 PRO B CA 1
ATOM 5921 C C . PRO B 1 299 ? -20.047 2.438 3.967 1 98.06 299 PRO B C 1
ATOM 5923 O O . PRO B 1 299 ? -19.172 1.605 3.709 1 98.06 299 PRO B O 1
ATOM 5926 N N . ALA B 1 300 ? -20.781 3.035 3.039 1 98.25 300 ALA B N 1
ATOM 5927 C CA . ALA B 1 300 ? -20.594 2.705 1.629 1 98.25 300 ALA B CA 1
ATOM 5928 C C . ALA B 1 300 ? -19.188 3.1 1.156 1 98.25 300 ALA B C 1
ATOM 5930 O O . ALA B 1 300 ? -18.562 2.369 0.389 1 98.25 300 ALA B O 1
ATOM 5931 N N . PHE B 1 301 ? -18.75 4.273 1.562 1 98.56 301 PHE B N 1
ATOM 5932 C CA . PHE B 1 301 ? -17.422 4.734 1.185 1 98.56 301 PHE B CA 1
ATOM 5933 C C . PHE B 1 301 ? -16.359 3.801 1.736 1 98.56 301 PHE B C 1
ATOM 5935 O O . PHE B 1 301 ? -15.438 3.4 1.013 1 98.56 301 PHE B O 1
ATOM 5942 N N . ALA B 1 302 ? -16.469 3.484 3.064 1 98.62 302 ALA B N 1
ATOM 5943 C CA . ALA B 1 302 ? -15.5 2.607 3.711 1 98.62 302 ALA B CA 1
ATOM 5944 C C . ALA B 1 302 ? -15.461 1.238 3.037 1 98.62 302 ALA B C 1
ATOM 5946 O O . ALA B 1 302 ? -14.383 0.683 2.805 1 98.62 302 ALA B O 1
ATOM 5947 N N . TYR B 1 303 ? -16.578 0.734 2.732 1 98 303 TYR B N 1
ATOM 5948 C CA . TYR B 1 303 ? -16.641 -0.546 2.037 1 98 303 TYR B CA 1
ATOM 5949 C C . TYR B 1 303 ? -16.016 -0.448 0.653 1 98 303 TYR B C 1
ATOM 5951 O O . TYR B 1 303 ? -15.211 -1.298 0.268 1 98 303 TYR B O 1
ATOM 5959 N N . GLY B 1 304 ? -16.422 0.562 -0.095 1 98.12 304 GLY B N 1
ATOM 5960 C CA . GLY B 1 304 ? -15.844 0.762 -1.416 1 98.12 304 GLY B CA 1
ATOM 5961 C C . GLY B 1 304 ? -14.328 0.858 -1.397 1 98.12 304 GLY B C 1
ATOM 5962 O O . GLY B 1 304 ? -13.656 0.286 -2.256 1 98.12 304 GLY B O 1
ATOM 5963 N N . LEU B 1 305 ? -13.844 1.566 -0.437 1 98.62 305 LEU B N 1
ATOM 5964 C CA . LEU B 1 305 ? -12.398 1.703 -0.29 1 98.62 305 LEU B CA 1
ATOM 5965 C C . LEU B 1 305 ? -11.75 0.352 -0.013 1 98.62 305 LEU B C 1
ATOM 5967 O O . LEU B 1 305 ? -10.688 0.045 -0.559 1 98.62 305 LEU B O 1
ATOM 5971 N N . SER B 1 306 ? -12.359 -0.446 0.814 1 98.19 306 SER B N 1
ATOM 5972 C CA . SER B 1 306 ? -11.844 -1.764 1.173 1 98.19 306 SER B CA 1
ATOM 5973 C C . SER B 1 306 ? -11.789 -2.686 -0.041 1 98.19 306 SER B C 1
ATOM 5975 O O . SER B 1 306 ? -11.102 -3.711 -0.019 1 98.19 306 SER B O 1
ATOM 5977 N N . GLN B 1 307 ? -12.5 -2.33 -1.126 1 97.19 307 GLN B N 1
ATOM 5978 C CA . GLN B 1 307 ? -12.586 -3.164 -2.32 1 97.19 307 GLN B CA 1
ATOM 5979 C C . GLN B 1 307 ? -11.508 -2.783 -3.334 1 97.19 307 GLN B C 1
ATOM 5981 O O . GLN B 1 307 ? -11.5 -3.287 -4.457 1 97.19 307 GLN B O 1
ATOM 5986 N N . THR B 1 308 ? -10.625 -1.851 -2.949 1 97.81 308 THR B N 1
ATOM 5987 C CA . THR B 1 308 ? -9.492 -1.565 -3.824 1 97.81 308 THR B CA 1
ATOM 5988 C C . THR B 1 308 ? -8.797 -2.855 -4.25 1 97.81 308 THR B C 1
ATOM 5990 O O . THR B 1 308 ? -8.586 -3.754 -3.43 1 97.81 308 THR B O 1
ATOM 5993 N N . GLY B 1 309 ? -8.438 -2.973 -5.512 1 97.5 309 GLY B N 1
ATOM 5994 C CA . GLY B 1 309 ? -7.93 -4.211 -6.078 1 97.5 309 GLY B CA 1
ATOM 5995 C C . GLY B 1 309 ? -6.746 -4.773 -5.316 1 97.5 309 GLY B C 1
ATOM 5996 O O . GLY B 1 309 ? -6.711 -5.969 -5.004 1 97.5 309 GLY B O 1
ATOM 5997 N N . SER B 1 310 ? -5.742 -3.969 -5.027 1 98 310 SER B N 1
ATOM 5998 C CA . SER B 1 310 ? -4.551 -4.43 -4.316 1 98 310 SER B CA 1
ATOM 5999 C C . SER B 1 310 ? -4.902 -4.941 -2.922 1 98 310 SER B C 1
ATOM 6001 O O . SER B 1 310 ? -4.293 -5.895 -2.432 1 98 310 SER B O 1
ATOM 6003 N N . THR B 1 311 ? -5.93 -4.293 -2.248 1 97.88 311 THR B N 1
ATOM 6004 C CA . THR B 1 311 ? -6.379 -4.723 -0.929 1 97.88 311 THR B CA 1
ATOM 6005 C C . THR B 1 311 ? -7.066 -6.082 -1.011 1 97.88 311 THR B C 1
ATOM 6007 O O . THR B 1 311 ? -6.758 -6.988 -0.233 1 97.88 311 THR B O 1
ATOM 6010 N N . CYS B 1 312 ? -7.926 -6.211 -1.974 1 96.69 312 CYS B N 1
ATOM 6011 C CA . CYS B 1 312 ? -8.664 -7.461 -2.123 1 96.69 312 CYS B CA 1
ATOM 6012 C C . CYS B 1 312 ? -7.723 -8.609 -2.451 1 96.69 312 CYS B C 1
ATOM 6014 O O . CYS B 1 312 ? -7.926 -9.734 -1.988 1 96.69 312 CYS B O 1
ATOM 6016 N N . SER B 1 313 ? -6.734 -8.305 -3.178 1 96.88 313 SER B N 1
ATOM 6017 C CA . SER B 1 313 ? -5.793 -9.336 -3.605 1 96.88 313 SER B CA 1
ATOM 6018 C C . SER B 1 313 ? -4.836 -9.711 -2.482 1 96.88 313 SER B C 1
ATOM 6020 O O . SER B 1 313 ? -4.652 -10.891 -2.184 1 96.88 313 SER B O 1
ATOM 6022 N N . GLY B 1 314 ? -4.203 -8.719 -1.851 1 95.44 314 GLY B N 1
ATOM 6023 C CA . GLY B 1 314 ? -3.137 -8.945 -0.889 1 95.44 314 GLY B CA 1
ATOM 6024 C C . GLY B 1 314 ? -3.631 -9.023 0.543 1 95.44 314 GLY B C 1
ATOM 6025 O O . GLY B 1 314 ? -2.889 -9.422 1.441 1 95.44 314 GLY B O 1
ATOM 6026 N N . GLY B 1 315 ? -4.898 -8.656 0.687 1 94.19 315 GLY B N 1
ATOM 6027 C CA . GLY B 1 315 ? -5.367 -8.414 2.041 1 94.19 315 GLY B CA 1
ATOM 6028 C C . GLY B 1 315 ? -5.121 -6.992 2.51 1 94.19 315 GLY B C 1
ATOM 6029 O O . GLY B 1 315 ? -4.434 -6.219 1.838 1 94.19 315 GLY B O 1
ATOM 6030 N N . ALA B 1 316 ? -5.633 -6.715 3.662 1 94.94 316 ALA B N 1
ATOM 6031 C CA . ALA B 1 316 ? -5.477 -5.379 4.234 1 94.94 316 ALA B CA 1
ATOM 6032 C C . ALA B 1 316 ? -4.004 -5 4.344 1 94.94 316 ALA B C 1
ATOM 6034 O O . ALA B 1 316 ? -3.162 -5.836 4.676 1 94.94 316 ALA B O 1
ATOM 6035 N N . PRO B 1 317 ? -3.621 -3.752 4.066 1 95.25 317 PRO B N 1
ATOM 6036 C CA . PRO B 1 317 ? -2.25 -3.34 3.756 1 95.25 317 PRO B CA 1
ATOM 6037 C C . PRO B 1 317 ? -1.333 -3.373 4.977 1 95.25 317 PRO B C 1
ATOM 6039 O O . PRO B 1 317 ? -0.111 -3.271 4.836 1 95.25 317 PRO B O 1
ATOM 6042 N N . SER B 1 318 ? -1.702 -3.543 6.207 1 97.06 318 SER B N 1
ATOM 6043 C CA . SER B 1 318 ? -0.837 -3.449 7.379 1 97.06 318 SER B CA 1
ATOM 6044 C C . SER B 1 318 ? -1.229 -4.473 8.438 1 97.06 318 SER B C 1
ATOM 6046 O O . SER B 1 318 ? -1.252 -4.16 9.633 1 97.06 318 SER B O 1
ATOM 6048 N N . GLN B 1 319 ? -1.425 -5.613 8.094 1 98.5 319 GLN B N 1
ATOM 6049 C CA . GLN B 1 319 ? -2.123 -6.586 8.93 1 98.5 319 GLN B CA 1
ATOM 6050 C C . GLN B 1 319 ? -1.34 -6.883 10.203 1 98.5 319 GLN B C 1
ATOM 6052 O O . GLN B 1 319 ? -1.863 -6.73 11.312 1 98.5 319 GLN B O 1
ATOM 6057 N N . LEU B 1 320 ? -0.044 -7.238 10.141 1 98.75 320 LEU B N 1
ATOM 6058 C CA . LEU B 1 320 ? 0.769 -7.5 11.32 1 98.75 320 LEU B CA 1
ATOM 6059 C C . LEU B 1 320 ? 0.874 -6.254 12.195 1 98.75 320 LEU B C 1
ATOM 6061 O O . LEU B 1 320 ? 0.671 -6.324 13.414 1 98.75 320 LEU B O 1
ATOM 6065 N N . ALA B 1 321 ? 1.19 -5.137 11.578 1 98.69 321 ALA B N 1
ATOM 6066 C CA . ALA B 1 321 ? 1.307 -3.885 12.32 1 98.69 321 ALA B CA 1
ATOM 6067 C C . ALA B 1 321 ? -0.024 -3.5 12.961 1 98.69 321 ALA B C 1
ATOM 6069 O O . ALA B 1 321 ? -0.057 -3.004 14.086 1 98.69 321 ALA B O 1
ATOM 6070 N N . ALA B 1 322 ? -1.104 -3.691 12.172 1 98.81 322 ALA B N 1
ATOM 6071 C CA . ALA B 1 322 ? -2.438 -3.402 12.703 1 98.81 322 ALA B CA 1
ATOM 6072 C C . ALA B 1 322 ? -2.729 -4.234 13.945 1 98.81 322 ALA B C 1
ATOM 6074 O O . ALA B 1 322 ? -3.357 -3.752 14.891 1 98.81 322 ALA B O 1
ATOM 6075 N N . MET B 1 323 ? -2.285 -5.488 13.93 1 98.81 323 MET B N 1
ATOM 6076 C CA . MET B 1 323 ? -2.461 -6.359 15.094 1 98.81 323 MET B CA 1
ATOM 6077 C C . MET B 1 323 ? -1.728 -5.805 16.312 1 98.81 323 MET B C 1
ATOM 6079 O O . MET B 1 323 ? -2.279 -5.773 17.406 1 98.81 323 MET B O 1
ATOM 6083 N N . LEU B 1 324 ? -0.51 -5.301 16.141 1 98.81 324 LEU B N 1
ATOM 6084 C CA . LEU B 1 324 ? 0.264 -4.727 17.234 1 98.81 324 LEU B CA 1
ATOM 6085 C C . LEU B 1 324 ? -0.378 -3.436 17.734 1 98.81 324 LEU B C 1
ATOM 6087 O O . LEU B 1 324 ? -0.521 -3.238 18.953 1 98.81 324 LEU B O 1
ATOM 6091 N N . VAL B 1 325 ? -0.803 -2.596 16.812 1 98.75 325 VAL B N 1
ATOM 6092 C CA . VAL B 1 325 ? -1.392 -1.306 17.156 1 98.75 325 VAL B CA 1
ATOM 6093 C C . VAL B 1 325 ? -2.73 -1.52 17.859 1 98.75 325 VAL B C 1
ATOM 6095 O O . VAL B 1 325 ? -3.092 -0.764 18.766 1 98.75 325 VAL B O 1
ATOM 6098 N N . ALA B 1 326 ? -3.443 -2.555 17.391 1 98.81 326 ALA B N 1
ATOM 6099 C CA . ALA B 1 326 ? -4.707 -2.881 18.047 1 98.81 326 ALA B CA 1
ATOM 6100 C C . ALA B 1 326 ? -4.5 -3.156 19.531 1 98.81 326 ALA B C 1
ATOM 6102 O O . ALA B 1 326 ? -5.293 -2.717 20.375 1 98.81 326 ALA B O 1
ATOM 6103 N N . GLU B 1 327 ? -3.465 -3.889 19.844 1 98.69 327 GLU B N 1
ATOM 6104 C CA . GLU B 1 327 ? -3.143 -4.184 21.234 1 98.69 327 GLU B CA 1
ATOM 6105 C C . GLU B 1 327 ? -2.82 -2.91 22.016 1 98.69 327 GLU B C 1
ATOM 6107 O O . GLU B 1 327 ? -3.283 -2.729 23.141 1 98.69 327 GLU B O 1
ATOM 6112 N N . LEU B 1 328 ? -2.033 -2 21.422 1 98.62 328 LEU B N 1
ATOM 6113 C CA . LEU B 1 328 ? -1.669 -0.744 22.062 1 98.62 328 LEU B CA 1
ATOM 6114 C C . LEU B 1 328 ? -2.902 0.122 22.297 1 98.62 328 LEU B C 1
ATOM 6116 O O . LEU B 1 328 ? -3.033 0.747 23.359 1 98.62 328 LEU B O 1
ATOM 6120 N N . LEU B 1 329 ? -3.746 0.155 21.312 1 98.44 329 LEU B N 1
ATOM 6121 C CA . LEU B 1 329 ? -4.926 1.004 21.406 1 98.44 329 LEU B CA 1
ATOM 6122 C C . LEU B 1 329 ? -5.91 0.45 22.438 1 98.44 329 LEU B C 1
ATOM 6124 O O . LEU B 1 329 ? -6.43 1.196 23.266 1 98.44 329 LEU B O 1
ATOM 6128 N N . ALA B 1 330 ? -6.148 -0.849 22.422 1 97.56 330 ALA B N 1
ATOM 6129 C CA . ALA B 1 330 ? -7.109 -1.508 23.297 1 97.56 330 ALA B CA 1
ATOM 6130 C C . ALA B 1 330 ? -6.652 -1.448 24.75 1 97.56 330 ALA B C 1
ATOM 6132 O O . ALA B 1 330 ? -7.473 -1.345 25.656 1 97.56 330 ALA B O 1
ATOM 6133 N N . SER B 1 331 ? -5.375 -1.46 24.984 1 97.44 331 SER B N 1
ATOM 6134 C CA . SER B 1 331 ? -4.84 -1.444 26.344 1 97.44 331 SER B CA 1
ATOM 6135 C C . SER B 1 331 ? -4.762 -0.023 26.891 1 97.44 331 SER B C 1
ATOM 6137 O O . SER B 1 331 ? -4.445 0.18 28.062 1 97.44 331 SER B O 1
ATOM 6139 N N . GLY B 1 332 ? -4.945 0.965 26.047 1 97.25 332 GLY B N 1
ATOM 6140 C CA . GLY B 1 332 ? -4.875 2.357 26.453 1 97.25 332 GLY B CA 1
ATOM 6141 C C . GLY B 1 332 ? -3.48 2.943 26.344 1 97.25 332 GLY B C 1
ATOM 6142 O O . GLY B 1 332 ? -3.273 4.129 26.625 1 97.25 332 GLY B O 1
ATOM 6143 N N . GLN B 1 333 ? -2.58 2.164 25.891 1 97.56 333 GLN B N 1
ATOM 6144 C CA . GLN B 1 333 ? -1.187 2.592 25.844 1 97.56 333 GLN B CA 1
ATOM 6145 C C . GLN B 1 333 ? -0.999 3.764 24.875 1 97.56 333 GLN B C 1
ATOM 6147 O O . GLN B 1 333 ? -0.176 4.648 25.125 1 97.56 333 GLN B O 1
ATOM 6152 N N . VAL B 1 334 ? -1.747 3.785 23.766 1 98 334 VAL B N 1
ATOM 6153 C CA . VAL B 1 334 ? -1.624 4.871 22.797 1 98 334 VAL B CA 1
ATOM 6154 C C . VAL B 1 334 ? -2.025 6.191 23.453 1 98 334 VAL B C 1
ATOM 6156 O O . VAL B 1 334 ? -1.274 7.168 23.391 1 98 334 VAL B O 1
ATOM 6159 N N . GLN B 1 335 ? -3.145 6.176 24.078 1 96.81 335 GLN B N 1
ATOM 6160 C CA . GLN B 1 335 ? -3.646 7.402 24.688 1 96.81 335 GLN B CA 1
ATOM 6161 C C . GLN B 1 335 ? -2.748 7.848 25.844 1 96.81 335 GLN B C 1
ATOM 6163 O O . GLN B 1 335 ? -2.475 9.039 26 1 96.81 335 GLN B O 1
ATOM 6168 N N . ARG B 1 336 ? -2.324 6.938 26.641 1 96.62 336 ARG B N 1
ATOM 6169 C CA . ARG B 1 336 ? -1.435 7.27 27.75 1 96.62 336 ARG B CA 1
ATOM 6170 C C . ARG B 1 336 ? -0.134 7.883 27.25 1 96.62 336 ARG B C 1
ATOM 6172 O O . ARG B 1 336 ? 0.354 8.867 27.812 1 96.62 336 ARG B O 1
ATOM 6179 N N . HIS B 1 337 ? 0.383 7.293 26.234 1 97.12 337 HIS B N 1
ATOM 6180 C CA . HIS B 1 337 ? 1.617 7.809 25.656 1 97.12 337 HIS B CA 1
ATOM 6181 C C . HIS B 1 337 ? 1.42 9.211 25.094 1 97.12 337 HIS B C 1
ATOM 6183 O O . HIS B 1 337 ? 2.285 10.078 25.266 1 97.12 337 HIS B O 1
ATOM 6189 N N . LEU B 1 338 ? 0.32 9.461 24.438 1 97.12 338 LEU B N 1
ATOM 6190 C CA . LEU B 1 338 ? -0.007 10.789 23.922 1 97.12 338 LEU B CA 1
ATOM 6191 C C . LEU B 1 338 ? -0.086 11.812 25.047 1 97.12 338 LEU B C 1
ATOM 6193 O O . LEU B 1 338 ? 0.528 12.875 24.969 1 97.12 338 LEU B O 1
ATOM 6197 N N . ASP B 1 339 ? -0.759 11.453 26.078 1 95.62 339 ASP B N 1
ATOM 6198 C CA . ASP B 1 339 ? -1.079 12.398 27.156 1 95.62 339 ASP B CA 1
ATOM 6199 C C . ASP B 1 339 ? 0.136 12.656 28.031 1 95.62 339 ASP B C 1
ATOM 6201 O O . ASP B 1 339 ? 0.336 13.773 28.516 1 95.62 339 ASP B O 1
ATOM 6205 N N . GLU B 1 340 ? 0.927 11.648 28.203 1 95.62 340 GLU B N 1
ATOM 6206 C CA . GLU B 1 340 ? 1.966 11.75 29.219 1 95.62 340 GLU B CA 1
ATOM 6207 C C . GLU B 1 340 ? 3.32 12.078 28.609 1 95.62 340 GLU B C 1
ATOM 6209 O O . GLU B 1 340 ? 4.211 12.594 29.281 1 95.62 340 GLU B O 1
ATOM 6214 N N . LYS B 1 341 ? 3.434 11.75 27.359 1 96.06 341 LYS B N 1
ATOM 6215 C CA . LYS B 1 341 ? 4.77 11.898 26.781 1 96.06 341 LYS B CA 1
ATOM 6216 C C . LYS B 1 341 ? 4.742 12.797 25.547 1 96.06 341 LYS B C 1
ATOM 6218 O O . LYS B 1 341 ? 5.375 13.859 25.547 1 96.06 341 LYS B O 1
ATOM 6223 N N . THR B 1 342 ? 3.949 12.477 24.594 1 96.94 342 THR B N 1
ATOM 6224 C CA . THR B 1 342 ? 4.02 13.117 23.281 1 96.94 342 THR B CA 1
ATOM 6225 C C . THR B 1 342 ? 3.564 14.57 23.359 1 96.94 342 THR B C 1
ATOM 6227 O O . THR B 1 342 ? 4.312 15.484 23 1 96.94 342 THR B O 1
ATOM 6230 N N . ARG B 1 343 ? 2.398 14.852 23.859 1 96.44 343 ARG B N 1
ATOM 6231 C CA . ARG B 1 343 ? 1.834 16.188 23.875 1 96.44 343 ARG B CA 1
ATOM 6232 C C . ARG B 1 343 ? 2.654 17.125 24.766 1 96.44 343 ARG B C 1
ATOM 6234 O O . ARG B 1 343 ? 3.01 18.234 24.344 1 96.44 343 ARG B O 1
ATOM 6241 N N . PRO B 1 344 ? 3.029 16.688 25.953 1 95.44 344 PRO B N 1
ATOM 6242 C CA . PRO B 1 344 ? 3.855 17.578 26.766 1 95.44 344 PRO B CA 1
ATOM 6243 C C . PRO B 1 344 ? 5.195 17.906 26.109 1 95.44 344 PRO B C 1
ATOM 6245 O O . PRO B 1 344 ? 5.656 19.047 26.172 1 95.44 344 PRO B O 1
ATOM 6248 N N . ALA B 1 345 ? 5.809 16.922 25.516 1 96.38 345 ALA B N 1
ATOM 6249 C CA . ALA B 1 345 ? 7.094 17.156 24.859 1 96.38 345 ALA B CA 1
ATOM 6250 C C . ALA B 1 345 ? 6.945 18.141 23.703 1 96.38 345 ALA B C 1
ATOM 6252 O O . ALA B 1 345 ? 7.777 19.031 23.531 1 96.38 345 ALA B O 1
ATOM 6253 N N . LEU B 1 346 ? 5.945 17.953 22.891 1 96.94 346 LEU B N 1
ATOM 6254 C CA . LEU B 1 346 ? 5.699 18.859 21.766 1 96.94 346 LEU B CA 1
ATOM 6255 C C . LEU B 1 346 ? 5.402 20.266 22.25 1 96.94 346 LEU B C 1
ATOM 6257 O O . LEU B 1 346 ? 5.898 21.234 21.688 1 96.94 346 LEU B O 1
ATOM 6261 N N . ALA B 1 347 ? 4.625 20.359 23.281 1 96 347 ALA B N 1
ATOM 6262 C CA . ALA B 1 347 ? 4.285 21.656 23.844 1 96 347 ALA B CA 1
ATOM 6263 C C . ALA B 1 347 ? 5.535 22.406 24.312 1 96 347 ALA B C 1
ATOM 6265 O O . ALA B 1 347 ? 5.676 23.609 24.078 1 96 347 ALA B O 1
ATOM 6266 N N . ARG B 1 348 ? 6.402 21.719 24.969 1 96 348 ARG B N 1
ATOM 6267 C CA . ARG B 1 348 ? 7.637 22.328 25.453 1 96 348 ARG B CA 1
ATOM 6268 C C . ARG B 1 348 ? 8.516 22.781 24.297 1 96 348 ARG B C 1
ATOM 6270 O O . ARG B 1 348 ? 9.062 23.891 24.328 1 96 348 ARG B O 1
ATOM 6277 N N . ARG B 1 349 ? 8.656 21.969 23.328 1 97.25 349 ARG B N 1
ATOM 6278 C CA . ARG B 1 349 ? 9.469 22.312 22.172 1 97.25 349 ARG B CA 1
ATOM 6279 C C . ARG B 1 349 ? 8.875 23.484 21.406 1 97.25 349 ARG B C 1
ATOM 6281 O O . ARG B 1 349 ? 9.602 24.359 20.938 1 97.25 349 ARG B O 1
ATOM 6288 N N . HIS B 1 350 ? 7.578 23.453 21.297 1 97.19 350 HIS B N 1
ATOM 6289 C CA . HIS B 1 350 ? 6.883 24.562 20.656 1 97.19 350 HIS B CA 1
ATOM 6290 C C . HIS B 1 350 ? 7.141 25.875 21.391 1 97.19 350 HIS B C 1
ATOM 6292 O O . HIS B 1 350 ? 7.469 26.891 20.766 1 97.19 350 HIS B O 1
ATOM 6298 N N . ARG B 1 351 ? 6.969 25.859 22.641 1 96.06 351 ARG B N 1
ATOM 6299 C CA . ARG B 1 351 ? 7.203 27.047 23.438 1 96.06 351 ARG B CA 1
ATOM 6300 C C . ARG B 1 351 ? 8.641 27.531 23.297 1 96.06 351 ARG B C 1
ATOM 6302 O O . ARG B 1 351 ? 8.875 28.734 23.125 1 96.06 351 ARG B O 1
ATOM 6309 N N . ALA B 1 352 ? 9.5 26.609 23.375 1 97.38 352 ALA B N 1
ATOM 6310 C CA . ALA B 1 352 ? 10.914 26.953 23.219 1 97.38 352 ALA B CA 1
ATOM 6311 C C . ALA B 1 352 ? 11.172 27.594 21.859 1 97.38 352 ALA B C 1
ATOM 6313 O O . ALA B 1 352 ? 11.922 28.578 21.766 1 97.38 352 ALA B O 1
ATOM 6314 N N . MET B 1 353 ? 10.609 27.078 20.844 1 98.06 353 MET B N 1
ATOM 6315 C CA . MET B 1 353 ? 10.797 27.625 19.5 1 98.06 353 MET B CA 1
ATOM 6316 C C . MET B 1 353 ? 10.195 29.031 19.406 1 98.06 353 MET B C 1
ATOM 6318 O O . MET B 1 353 ? 10.812 29.938 18.844 1 98.06 353 MET B O 1
ATOM 6322 N N . MET B 1 354 ? 9 29.172 19.922 1 96.81 354 MET B N 1
ATOM 6323 C CA . MET B 1 354 ? 8.32 30.469 19.844 1 96.81 354 MET B CA 1
ATOM 6324 C C . MET B 1 354 ? 9.117 31.547 20.578 1 96.81 354 MET B C 1
ATOM 6326 O O . MET B 1 354 ? 9.242 32.656 20.078 1 96.81 354 MET B O 1
ATOM 6330 N N . GLU B 1 355 ? 9.617 31.203 21.688 1 96.75 355 GLU B N 1
ATOM 6331 C CA . GLU B 1 355 ? 10.445 32.125 22.438 1 96.75 355 GLU B CA 1
ATOM 6332 C C . GLU B 1 355 ? 11.719 32.5 21.672 1 96.75 355 GLU B C 1
ATOM 6334 O O . GLU B 1 355 ? 12.125 33.656 21.641 1 96.75 355 GLU B O 1
ATOM 6339 N N . ALA B 1 356 ? 12.312 31.469 21.141 1 98.31 356 ALA B N 1
ATOM 6340 C CA . ALA B 1 356 ? 13.523 31.688 20.359 1 98.31 356 ALA B CA 1
ATOM 6341 C C . ALA B 1 356 ? 13.242 32.562 19.125 1 98.31 356 ALA B C 1
ATOM 6343 O O . ALA B 1 356 ? 14.039 33.438 18.781 1 98.31 356 ALA B O 1
ATOM 6344 N N . ILE B 1 357 ? 12.172 32.344 18.422 1 97.62 357 ILE B N 1
ATOM 6345 C CA . ILE B 1 357 ? 11.789 33.125 17.266 1 97.62 357 ILE B CA 1
ATOM 6346 C C . ILE B 1 357 ? 11.594 34.594 17.672 1 97.62 357 ILE B C 1
ATOM 6348 O O . ILE B 1 357 ? 12.055 35.5 16.984 1 97.62 357 ILE B O 1
ATOM 6352 N N . ALA B 1 358 ? 10.945 34.781 18.75 1 96.25 358 ALA B N 1
ATOM 6353 C CA . ALA B 1 358 ? 10.727 36.156 19.25 1 96.25 358 ALA B CA 1
ATOM 6354 C C . ALA B 1 358 ? 12.047 36.875 19.484 1 96.25 358 ALA B C 1
ATOM 6356 O O . ALA B 1 358 ? 12.219 38.031 19.094 1 96.25 358 ALA B O 1
ATOM 6357 N N . GLU B 1 359 ? 12.945 36.188 20.047 1 97.19 359 GLU B N 1
ATOM 6358 C CA . GLU B 1 359 ? 14.203 36.781 20.484 1 97.19 359 GLU B CA 1
ATOM 6359 C C . GLU B 1 359 ? 15.188 36.938 19.328 1 97.19 359 GLU B C 1
ATOM 6361 O O . GLU B 1 359 ? 15.867 37.938 19.219 1 97.19 359 GLU B O 1
ATOM 6366 N N . HIS B 1 360 ? 15.234 35.938 18.484 1 97.38 360 HIS B N 1
ATOM 6367 C CA . HIS B 1 360 ? 16.359 35.875 17.562 1 97.38 360 HIS B CA 1
ATOM 6368 C C . HIS B 1 360 ? 15.938 36.188 16.141 1 97.38 360 HIS B C 1
ATOM 6370 O O . HIS B 1 360 ? 16.781 36.438 15.273 1 97.38 360 HIS B O 1
ATOM 6376 N N . VAL B 1 361 ? 14.656 36.25 15.883 1 96.88 361 VAL B N 1
ATOM 6377 C CA . VAL B 1 361 ? 14.18 36.5 14.523 1 96.88 361 VAL B CA 1
ATOM 6378 C C . VAL B 1 361 ? 13.328 37.781 14.516 1 96.88 361 VAL B C 1
ATOM 6380 O O . VAL B 1 361 ? 13.711 38.781 13.898 1 96.88 361 VAL B O 1
ATOM 6383 N N . GLN B 1 362 ? 12.305 37.812 15.281 1 95.56 362 GLN B N 1
ATOM 6384 C CA . GLN B 1 362 ? 11.367 38.906 15.25 1 95.56 362 GLN B CA 1
ATOM 6385 C C . GLN B 1 362 ? 12.031 40.219 15.734 1 95.56 362 GLN B C 1
ATOM 6387 O O . GLN B 1 362 ? 11.961 41.25 15.055 1 95.56 362 GLN B O 1
ATOM 6392 N N . LYS B 1 363 ? 12.664 40.188 16.844 1 94.75 363 LYS B N 1
ATOM 6393 C CA . LYS B 1 363 ? 13.273 41.375 17.422 1 94.75 363 LYS B CA 1
ATOM 6394 C C . LYS B 1 363 ? 14.344 41.938 16.5 1 94.75 363 LYS B C 1
ATOM 6396 O O . LYS B 1 363 ? 14.289 43.125 16.156 1 94.75 363 LYS B O 1
ATOM 6401 N N . PRO B 1 364 ? 15.227 41.125 16.078 1 93.88 364 PRO B N 1
ATOM 6402 C CA . PRO B 1 364 ? 16.281 41.688 15.227 1 93.88 364 PRO B CA 1
ATOM 6403 C C . PRO B 1 364 ? 15.75 42.188 13.891 1 93.88 364 PRO B C 1
ATOM 6405 O O . PRO B 1 364 ? 16.359 43.062 13.281 1 93.88 364 PRO B O 1
ATOM 6408 N N . LEU B 1 365 ? 14.672 41.656 13.438 1 92.19 365 LEU B N 1
ATOM 6409 C CA . LEU B 1 365 ? 14.133 42.062 12.141 1 92.19 365 LEU B CA 1
ATOM 6410 C C . LEU B 1 365 ? 13.055 43.125 12.305 1 92.19 365 LEU B C 1
ATOM 6412 O O . LEU B 1 365 ? 12.359 43.469 11.344 1 92.19 365 LEU B O 1
ATOM 6416 N N . GLY B 1 366 ? 12.961 43.719 13.445 1 83.44 366 GLY B N 1
ATOM 6417 C CA . GLY B 1 366 ? 12.133 44.875 13.695 1 83.44 366 GLY B CA 1
ATOM 6418 C C . GLY B 1 366 ? 10.664 44.531 13.867 1 83.44 366 GLY B C 1
ATOM 6419 O O . GLY B 1 366 ? 9.797 45.344 13.547 1 83.44 366 GLY B O 1
ATOM 6420 N N . GLY B 1 367 ? 10.336 43.406 14.188 1 73.56 367 GLY B N 1
ATOM 6421 C CA . GLY B 1 367 ? 8.977 43.031 14.531 1 73.56 367 GLY B CA 1
ATOM 6422 C C . GLY B 1 367 ? 8.086 42.844 13.312 1 73.56 367 GLY B C 1
ATOM 6423 O O . GLY B 1 367 ? 6.855 42.844 13.438 1 73.56 367 GLY B O 1
ATOM 6424 N N . THR B 1 368 ? 8.562 42.719 12.141 1 81.75 368 THR B N 1
ATOM 6425 C CA . THR B 1 368 ? 7.781 42.625 10.914 1 81.75 368 THR B CA 1
ATOM 6426 C C . THR B 1 368 ? 7.492 41.188 10.562 1 81.75 368 THR B C 1
ATOM 6428 O O . THR B 1 368 ? 6.75 40.906 9.617 1 81.75 368 THR B O 1
ATOM 6431 N N . VAL B 1 369 ? 7.98 40.406 11.344 1 88.88 369 VAL B N 1
ATOM 6432 C CA . VAL B 1 369 ? 7.762 38.969 11.141 1 88.88 369 VAL B CA 1
ATOM 6433 C C . VAL B 1 369 ? 6.535 38.531 11.93 1 88.88 369 VAL B C 1
ATOM 6435 O O . VAL B 1 369 ? 6.512 38.625 13.156 1 88.88 369 VAL B O 1
ATOM 6438 N N . ALA B 1 370 ? 5.566 38.094 11.211 1 83.62 370 ALA B N 1
ATOM 6439 C CA . ALA B 1 370 ? 4.344 37.625 11.844 1 83.62 370 ALA B CA 1
ATOM 6440 C C . ALA B 1 370 ? 4.395 36.125 12.062 1 83.62 370 ALA B C 1
ATOM 6442 O O . ALA B 1 370 ? 4.699 35.344 11.133 1 83.62 370 ALA B O 1
ATOM 6443 N N . VAL B 1 371 ? 4.203 35.75 13.305 1 89.12 371 VAL B N 1
ATOM 6444 C CA . VAL B 1 371 ? 4.145 34.344 13.664 1 89.12 371 VAL B CA 1
ATOM 6445 C C . VAL B 1 371 ? 2.807 34.031 14.336 1 89.12 371 VAL B C 1
ATOM 6447 O O . VAL B 1 371 ? 2.309 34.812 15.141 1 89.12 371 VAL B O 1
ATOM 6450 N N . ARG B 1 372 ? 2.215 32.969 13.914 1 87.69 372 ARG B N 1
ATOM 6451 C CA . ARG B 1 372 ? 0.931 32.562 14.492 1 87.69 372 ARG B CA 1
ATOM 6452 C C . ARG B 1 372 ? 1.106 32.031 15.898 1 87.69 372 ARG B C 1
ATOM 6454 O O . ARG B 1 372 ? 1.933 31.141 16.125 1 87.69 372 ARG B O 1
ATOM 6461 N N . GLU B 1 373 ? 0.236 32.531 16.781 1 88.81 373 GLU B N 1
ATOM 6462 C CA . GLU B 1 373 ? 0.351 32.125 18.188 1 88.81 373 GLU B CA 1
ATOM 6463 C C . GLU B 1 373 ? -0.652 31.031 18.516 1 88.81 373 GLU B C 1
ATOM 6465 O O . GLU B 1 373 ? -0.478 30.312 19.5 1 88.81 373 GLU B O 1
ATOM 6470 N N . SER B 1 374 ? -1.704 30.984 17.781 1 94.06 374 SER B N 1
ATOM 6471 C CA . SER B 1 374 ? -2.754 29.984 17.984 1 94.06 374 SER B CA 1
ATOM 6472 C C . SER B 1 374 ? -3.168 29.344 16.656 1 94.06 374 SER B C 1
ATOM 6474 O O . SER B 1 374 ? -3.262 30.031 15.633 1 94.06 374 SER B O 1
ATOM 6476 N N . SER B 1 375 ? -3.348 28.016 16.703 1 95.62 375 SER B N 1
ATOM 6477 C CA . SER B 1 375 ? -3.799 27.328 15.492 1 95.62 375 SER B CA 1
ATOM 6478 C C . SER B 1 375 ? -5.215 27.75 15.117 1 95.62 375 SER B C 1
ATOM 6480 O O . SER B 1 375 ? -5.523 27.922 13.938 1 95.62 375 SER B O 1
ATOM 6482 N N . LEU B 1 376 ? -6.051 27.781 16.141 1 93.44 376 LEU B N 1
ATOM 6483 C CA . LEU B 1 376 ? -7.41 28.281 15.992 1 93.44 376 LEU B CA 1
ATOM 6484 C C . LEU B 1 376 ? -7.512 29.719 16.516 1 93.44 376 LEU B C 1
ATOM 6486 O O . LEU B 1 376 ? -7.227 29.969 17.688 1 93.44 376 LEU B O 1
ATOM 6490 N N . GLU B 1 377 ? -7.91 30.594 15.641 1 88.5 377 GLU B N 1
ATOM 6491 C CA . GLU B 1 377 ? -7.938 32 15.992 1 88.5 377 GLU B CA 1
ATOM 6492 C C . GLU B 1 377 ? -8.734 32.25 17.281 1 88.5 377 GLU B C 1
ATOM 6494 O O . GLU B 1 377 ? -9.883 31.812 17.375 1 88.5 377 GLU B O 1
ATOM 6499 N N . GLY B 1 378 ? -8.094 32.875 18.234 1 86.44 378 GLY B N 1
ATOM 6500 C CA . GLY B 1 378 ? -8.758 33.312 19.453 1 86.44 378 GLY B CA 1
ATOM 6501 C C . GLY B 1 378 ? -8.945 32.219 20.469 1 86.44 378 GLY B C 1
ATOM 6502 O O . GLY B 1 378 ? -9.484 32.438 21.547 1 86.44 378 GLY B O 1
ATOM 6503 N N . ALA B 1 379 ? -8.406 31 20.25 1 89.62 379 ALA B N 1
ATOM 6504 C CA . ALA B 1 379 ? -8.742 29.875 21.109 1 89.62 379 ALA B CA 1
ATOM 6505 C C . ALA B 1 379 ? -7.602 29.562 22.062 1 89.62 379 ALA B C 1
ATOM 6507 O O . ALA B 1 379 ? -7.789 28.828 23.047 1 89.62 379 ALA B O 1
ATOM 6508 N N . GLY B 1 380 ? -6.414 30.078 21.828 1 92.38 380 GLY B N 1
ATOM 6509 C CA . GLY B 1 380 ? -5.277 29.797 22.688 1 92.38 380 GLY B CA 1
ATOM 6510 C C . GLY B 1 380 ? -4.863 28.328 22.656 1 92.38 380 GLY B C 1
ATOM 6511 O O . GLY B 1 380 ? -4.547 27.75 23.703 1 92.38 380 GLY B O 1
ATOM 6512 N N . VAL B 1 381 ? -5.02 27.703 21.562 1 94.31 381 VAL B N 1
ATOM 6513 C CA . VAL B 1 381 ? -4.629 26.312 21.359 1 94.31 381 VAL B CA 1
ATOM 6514 C C . VAL B 1 381 ? -3.674 26.219 20.156 1 94.31 381 VAL B C 1
ATOM 6516 O O . VAL B 1 381 ? -3.816 26.953 19.188 1 94.31 381 VAL B O 1
ATOM 6519 N N . TYR B 1 382 ? -2.678 25.391 20.312 1 96.19 382 TYR B N 1
ATOM 6520 C CA . TYR B 1 382 ? -1.768 25.094 19.203 1 96.19 382 TYR B CA 1
ATOM 6521 C C . TYR B 1 382 ? -1.577 23.594 19.047 1 96.19 382 TYR B C 1
ATOM 6523 O O . TYR B 1 382 ? -2.127 22.812 19.812 1 96.19 382 TYR B O 1
ATOM 6531 N N . GLY B 1 383 ? -0.973 23.125 17.969 1 96.88 383 GLY B N 1
ATOM 6532 C CA . GLY B 1 383 ? -0.725 21.703 17.75 1 96.88 383 GLY B CA 1
ATOM 6533 C C . GLY B 1 383 ? 0.093 21.438 16.5 1 96.88 383 GLY B C 1
ATOM 6534 O O . GLY B 1 383 ? 0.578 22.359 15.859 1 96.88 383 GLY B O 1
ATOM 6535 N N . GLY B 1 384 ? 0.259 20.125 16.234 1 97.56 384 GLY B N 1
ATOM 6536 C CA . GLY B 1 384 ? 1.028 19.688 15.086 1 97.56 384 GLY B CA 1
ATOM 6537 C C . GLY B 1 384 ? 2.525 19.688 15.328 1 97.56 384 GLY B C 1
ATOM 6538 O O . GLY B 1 384 ? 2.986 19.328 16.406 1 97.56 384 GLY B O 1
ATOM 6539 N N . TYR B 1 385 ? 3.221 20 14.203 1 97.94 385 TYR B N 1
ATOM 6540 C CA . TYR B 1 385 ? 4.672 19.844 14.258 1 97.94 385 TYR B CA 1
ATOM 6541 C C . TYR B 1 385 ? 5.371 21.125 13.836 1 97.94 385 TYR B C 1
ATOM 6543 O O . TYR B 1 385 ? 6.598 21.219 13.883 1 97.94 385 TYR B O 1
ATOM 6551 N N . PHE B 1 386 ? 4.582 22.25 13.469 1 98.12 386 PHE B N 1
ATOM 6552 C CA . PHE B 1 386 ? 5.277 23.234 12.656 1 98.12 386 PHE B CA 1
ATOM 6553 C C . PHE B 1 386 ? 4.883 24.656 13.078 1 98.12 386 PHE B C 1
ATOM 6555 O O . PHE B 1 386 ? 3.785 24.875 13.594 1 98.12 386 PHE B O 1
ATOM 6562 N N . VAL B 1 387 ? 5.812 25.516 12.859 1 97.69 387 VAL B N 1
ATOM 6563 C CA . VAL B 1 387 ? 5.578 26.953 12.898 1 97.69 387 VAL B CA 1
ATOM 6564 C C . VAL B 1 387 ? 5.848 27.562 11.523 1 97.69 387 VAL B C 1
ATOM 6566 O O . VAL B 1 387 ? 6.801 27.172 10.844 1 97.69 387 VAL B O 1
ATOM 6569 N N . TRP B 1 388 ? 4.969 28.406 11.102 1 96.81 388 TRP B N 1
ATOM 6570 C CA . TRP B 1 388 ? 5.023 29.078 9.805 1 96.81 388 TRP B CA 1
ATOM 6571 C C . TRP B 1 388 ? 5.07 30.594 9.984 1 96.81 388 TRP B C 1
ATOM 6573 O O . TRP B 1 388 ? 4.27 31.156 10.727 1 96.81 388 TRP B O 1
ATOM 6583 N N . PHE B 1 389 ? 6.082 31.25 9.359 1 95.62 389 PHE B N 1
ATOM 6584 C CA . PHE B 1 389 ? 6.113 32.719 9.445 1 95.62 389 PHE B CA 1
ATOM 6585 C C . PHE B 1 389 ? 6.645 33.312 8.156 1 95.62 389 PHE B C 1
ATOM 6587 O O . PHE B 1 389 ? 7.176 32.625 7.301 1 95.62 389 PHE B O 1
ATOM 6594 N N . THR B 1 390 ? 6.406 34.594 7.977 1 95.25 390 THR B N 1
ATOM 6595 C CA . THR B 1 390 ? 6.734 35.312 6.758 1 95.25 390 THR B CA 1
ATOM 6596 C C . THR B 1 390 ? 7.848 36.312 7.02 1 95.25 390 THR B C 1
ATOM 6598 O O . THR B 1 390 ? 7.766 37.094 7.961 1 95.25 390 THR B O 1
ATOM 6601 N N . LEU B 1 391 ? 8.805 36.281 6.191 1 95.44 391 LEU B N 1
ATOM 6602 C CA . LEU B 1 391 ? 9.914 37.25 6.266 1 95.44 391 LEU B CA 1
ATOM 6603 C C . LEU B 1 391 ? 9.492 38.594 5.742 1 95.44 391 LEU B C 1
ATOM 6605 O O . LEU B 1 391 ? 8.5 38.719 5.023 1 95.44 391 LEU B O 1
ATOM 6609 N N . PRO B 1 392 ? 10.289 39.625 6.062 1 93.31 392 PRO B N 1
ATOM 6610 C CA . PRO B 1 392 ? 10.016 40.969 5.543 1 93.31 392 PRO B CA 1
ATOM 6611 C C . PRO B 1 392 ? 10.117 41.062 4.02 1 93.31 392 PRO B C 1
ATOM 6613 O O . PRO B 1 392 ? 10.75 40.188 3.396 1 93.31 392 PRO B O 1
ATOM 6616 N N . GLU B 1 393 ? 9.5 42.125 3.496 1 92.44 393 GLU B N 1
ATOM 6617 C CA . GLU B 1 393 ? 9.555 42.344 2.055 1 92.44 393 GLU B CA 1
ATOM 6618 C C . GLU B 1 393 ? 10.992 42.438 1.562 1 92.44 393 GLU B C 1
ATOM 6620 O O . GLU B 1 393 ? 11.852 43 2.229 1 92.44 393 GLU B O 1
ATOM 6625 N N . GLY B 1 394 ? 11.219 41.781 0.474 1 91.31 394 GLY B N 1
ATOM 6626 C CA . GLY B 1 394 ? 12.531 41.844 -0.14 1 91.31 394 GLY B CA 1
ATOM 6627 C C . GLY B 1 394 ? 13.422 40.688 0.261 1 91.31 394 GLY B C 1
ATOM 6628 O O . GLY B 1 394 ? 14.438 40.406 -0.383 1 91.31 394 GLY B O 1
ATOM 6629 N N . MET B 1 395 ? 13.031 40 1.25 1 94.25 395 MET B N 1
ATOM 6630 C CA . MET B 1 395 ? 13.844 38.875 1.695 1 94.25 395 MET B CA 1
ATOM 6631 C C . MET B 1 395 ? 13.336 37.562 1.09 1 94.25 395 MET B C 1
ATOM 6633 O O . MET B 1 395 ? 12.133 37.312 1.042 1 94.25 395 MET B O 1
ATOM 6637 N N . SER B 1 396 ? 14.258 36.75 0.654 1 95.38 396 SER B N 1
ATOM 6638 C CA . SER B 1 396 ? 13.945 35.438 0.056 1 95.38 396 SER B CA 1
ATOM 6639 C C . SER B 1 396 ? 14.133 34.312 1.062 1 95.38 396 SER B C 1
ATOM 6641 O O . SER B 1 396 ? 15.234 34.125 1.573 1 95.38 396 SER B O 1
ATOM 6643 N N . SER B 1 397 ? 13.031 33.562 1.243 1 96.75 397 SER B N 1
ATOM 6644 C CA . SER B 1 397 ? 13.141 32.438 2.15 1 96.75 397 SER B CA 1
ATOM 6645 C C . SER B 1 397 ? 14.016 31.344 1.555 1 96.75 397 SER B C 1
ATOM 6647 O O . SER B 1 397 ? 14.703 30.625 2.283 1 96.75 397 SER B O 1
ATOM 6649 N N . ARG B 1 398 ? 14.016 31.141 0.221 1 96.12 398 ARG B N 1
ATOM 6650 C CA . ARG B 1 398 ? 14.891 30.172 -0.427 1 96.12 398 ARG B CA 1
ATOM 6651 C C . ARG B 1 398 ? 16.359 30.516 -0.186 1 96.12 398 ARG B C 1
ATOM 6653 O O . ARG B 1 398 ? 17.172 29.625 0.097 1 96.12 398 ARG B O 1
ATOM 6660 N N . GLU B 1 399 ? 16.703 31.781 -0.354 1 95 399 GLU B N 1
ATOM 6661 C CA . GLU B 1 399 ? 18.062 32.219 -0.063 1 95 399 GLU B CA 1
ATOM 6662 C C . GLU B 1 399 ? 18.438 31.922 1.387 1 95 399 GLU B C 1
ATOM 6664 O O . GLU B 1 399 ? 19.547 31.469 1.666 1 95 399 GLU B O 1
ATOM 6669 N N . ALA B 1 400 ? 17.5 32.25 2.266 1 96.62 400 ALA B N 1
ATOM 6670 C CA . ALA B 1 400 ? 17.75 31.984 3.68 1 96.62 400 ALA B CA 1
ATOM 6671 C C . ALA B 1 400 ? 18.047 30.5 3.908 1 96.62 400 ALA B C 1
ATOM 6673 O O . ALA B 1 400 ? 18.953 30.172 4.684 1 96.62 400 ALA B O 1
ATOM 6674 N N . ALA B 1 401 ? 17.297 29.625 3.264 1 96.62 401 ALA B N 1
ATOM 6675 C CA . ALA B 1 401 ? 17.484 28.188 3.424 1 96.62 401 ALA B CA 1
ATOM 6676 C C . ALA B 1 401 ? 18.859 27.75 2.924 1 96.62 401 ALA B C 1
ATOM 6678 O O . ALA B 1 401 ? 19.531 26.938 3.57 1 96.62 401 ALA B O 1
ATOM 6679 N N . VAL B 1 402 ? 19.25 28.203 1.769 1 95.38 402 VAL B N 1
ATOM 6680 C CA . VAL B 1 402 ? 20.547 27.859 1.189 1 95.38 402 VAL B CA 1
ATOM 6681 C C . VAL B 1 402 ? 21.672 28.344 2.102 1 95.38 402 VAL B C 1
ATOM 6683 O O . VAL B 1 402 ? 22.594 27.594 2.416 1 95.38 402 VAL B O 1
ATOM 6686 N N . ARG B 1 403 ? 21.609 29.594 2.564 1 94.94 403 ARG B N 1
ATOM 6687 C CA . ARG B 1 403 ? 22.625 30.172 3.43 1 94.94 403 ARG B CA 1
ATOM 6688 C C . ARG B 1 403 ? 22.703 29.438 4.762 1 94.94 403 ARG B C 1
ATOM 6690 O O . ARG B 1 403 ? 23.781 29.219 5.305 1 94.94 403 ARG B O 1
ATOM 6697 N N . ALA B 1 404 ? 21.562 29.156 5.305 1 96.5 404 ALA B N 1
ATOM 6698 C CA . ALA B 1 404 ? 21.5 28.438 6.578 1 96.5 404 ALA B CA 1
ATOM 6699 C C . ALA B 1 404 ? 22.25 27.109 6.488 1 96.5 404 ALA B C 1
ATOM 6701 O O . ALA B 1 404 ? 23 26.734 7.402 1 96.5 404 ALA B O 1
ATOM 6702 N N . LYS B 1 405 ? 22 26.344 5.441 1 95.5 405 LYS B N 1
ATOM 6703 C CA . LYS B 1 405 ? 22.672 25.062 5.262 1 95.5 405 LYS B CA 1
ATOM 6704 C C . LYS B 1 405 ? 24.172 25.25 5.082 1 95.5 405 LYS B C 1
ATOM 6706 O O . LYS B 1 405 ? 24.969 24.562 5.715 1 95.5 405 LYS B O 1
ATOM 6711 N N . GLU B 1 406 ? 24.562 26.172 4.309 1 93.12 406 GLU B N 1
ATOM 6712 C CA . GLU B 1 406 ? 25.969 26.344 3.924 1 93.12 406 GLU B CA 1
ATOM 6713 C C . GLU B 1 406 ? 26.781 26.938 5.066 1 93.12 406 GLU B C 1
ATOM 6715 O O . GLU B 1 406 ? 27.938 26.562 5.277 1 93.12 406 GLU B O 1
ATOM 6720 N N . THR B 1 407 ? 26.234 27.906 5.77 1 93.25 407 THR B N 1
ATOM 6721 C CA . THR B 1 407 ? 27.031 28.672 6.727 1 93.25 407 THR B CA 1
ATOM 6722 C C . THR B 1 407 ? 26.812 28.156 8.148 1 93.25 407 THR B C 1
ATOM 6724 O O . THR B 1 407 ? 27.656 28.344 9.023 1 93.25 407 THR B O 1
ATOM 6727 N N . GLU B 1 408 ? 25.625 27.516 8.359 1 95.81 408 GLU B N 1
ATOM 6728 C CA . GLU B 1 408 ? 25.281 27.203 9.742 1 95.81 408 GLU B CA 1
ATOM 6729 C C . GLU B 1 408 ? 24.953 25.719 9.906 1 95.81 408 GLU B C 1
ATOM 6731 O O . GLU B 1 408 ? 24.594 25.281 11 1 95.81 408 GLU B O 1
ATOM 6736 N N . GLU B 1 409 ? 25.016 24.875 8.875 1 95.88 409 GLU B N 1
ATOM 6737 C CA . GLU B 1 409 ? 24.625 23.469 8.906 1 95.88 409 GLU B CA 1
ATOM 6738 C C . GLU B 1 409 ? 23.203 23.312 9.445 1 95.88 409 GLU B C 1
ATOM 6740 O O . GLU B 1 409 ? 22.969 22.484 10.336 1 95.88 409 GLU B O 1
ATOM 6745 N N . LEU B 1 410 ? 22.375 24.188 9.016 1 97.31 410 LEU B N 1
ATOM 6746 C CA . LEU B 1 410 ? 20.969 24.219 9.422 1 97.31 410 LEU B CA 1
ATOM 6747 C C . LEU B 1 410 ? 20.047 24 8.227 1 97.31 410 LEU B C 1
ATOM 6749 O O . LEU B 1 410 ? 20.172 24.688 7.211 1 97.31 410 LEU B O 1
ATOM 6753 N N . VAL B 1 411 ? 19.188 23 8.383 1 97.69 411 VAL B N 1
ATOM 6754 C CA . VAL B 1 411 ? 18.203 22.75 7.336 1 97.69 411 VAL B CA 1
ATOM 6755 C C . VAL B 1 411 ? 16.844 23.297 7.762 1 97.69 411 VAL B C 1
ATOM 6757 O O . VAL B 1 411 ? 16.375 23.016 8.859 1 97.69 411 VAL B O 1
ATOM 6760 N N . ILE B 1 412 ? 16.219 24.125 6.918 1 97.75 412 ILE B N 1
ATOM 6761 C CA . ILE B 1 412 ? 14.906 24.688 7.188 1 97.75 412 ILE B CA 1
ATOM 6762 C C . ILE B 1 412 ? 14.016 24.531 5.953 1 97.75 412 ILE B C 1
ATOM 6764 O O . ILE B 1 412 ? 14.508 24.234 4.859 1 97.75 412 ILE B O 1
ATOM 6768 N N . GLY B 1 413 ? 12.711 24.688 6.211 1 97.06 413 GLY B N 1
ATOM 6769 C CA . GLY B 1 413 ? 11.789 24.719 5.09 1 97.06 413 GLY B CA 1
ATOM 6770 C C . GLY B 1 413 ? 11.547 26.109 4.555 1 97.06 413 GLY B C 1
ATOM 6771 O O . GLY B 1 413 ? 11.367 27.062 5.328 1 97.06 413 GLY B O 1
ATOM 6772 N N . HIS B 1 414 ? 11.617 26.234 3.191 1 97.12 414 HIS B N 1
ATOM 6773 C CA . HIS B 1 414 ? 11.25 27.5 2.578 1 97.12 414 HIS B CA 1
ATOM 6774 C C . HIS B 1 414 ? 9.914 27.406 1.85 1 97.12 414 HIS B C 1
ATOM 6776 O O . HIS B 1 414 ? 9.555 26.328 1.358 1 97.12 414 HIS B O 1
ATOM 6782 N N . GLY B 1 415 ? 9.242 28.469 1.749 1 97 415 GLY B N 1
ATOM 6783 C CA . GLY B 1 415 ? 7.84 28.516 1.368 1 97 415 GLY B CA 1
ATOM 6784 C C . GLY B 1 415 ? 7.57 27.891 0.014 1 97 415 GLY B C 1
ATOM 6785 O O . GLY B 1 415 ? 6.539 27.234 -0.184 1 97 415 GLY B O 1
ATOM 6786 N N . ALA B 1 416 ? 8.453 27.969 -0.937 1 96.5 416 ALA B N 1
ATOM 6787 C CA . ALA B 1 416 ? 8.242 27.5 -2.301 1 96.5 416 ALA B CA 1
ATOM 6788 C C . ALA B 1 416 ? 8.078 25.984 -2.334 1 96.5 416 ALA B C 1
ATOM 6790 O O . ALA B 1 416 ? 7.418 25.438 -3.223 1 96.5 416 ALA B O 1
ATOM 6791 N N . GLN B 1 417 ? 8.625 25.281 -1.366 1 96.31 417 GLN B N 1
ATOM 6792 C CA . GLN B 1 417 ? 8.508 23.828 -1.29 1 96.31 417 GLN B CA 1
ATOM 6793 C C . GLN B 1 417 ? 7.051 23.406 -1.115 1 96.31 417 GLN B C 1
ATOM 6795 O O . GLN B 1 417 ? 6.672 22.297 -1.511 1 96.31 417 GLN B O 1
ATOM 6800 N N . PHE B 1 418 ? 6.258 24.312 -0.543 1 97.75 418 PHE B N 1
ATOM 6801 C CA . PHE B 1 418 ? 4.906 23.953 -0.135 1 97.75 418 PHE B CA 1
ATOM 6802 C C . PHE B 1 418 ? 3.877 24.484 -1.125 1 97.75 418 PHE B C 1
ATOM 6804 O O . PHE B 1 418 ? 2.684 24.531 -0.822 1 97.75 418 PHE B O 1
ATOM 6811 N N . GLU B 1 419 ? 4.383 24.953 -2.27 1 97.81 419 GLU B N 1
ATOM 6812 C CA . GLU B 1 419 ? 3.49 25.359 -3.352 1 97.81 419 GLU B CA 1
ATOM 6813 C C . GLU B 1 419 ? 2.93 24.141 -4.094 1 97.81 419 GLU B C 1
ATOM 6815 O O . GLU B 1 419 ? 3.496 23.047 -4.02 1 97.81 419 GLU B O 1
ATOM 6820 N N . VAL B 1 420 ? 1.783 24.281 -4.738 1 98 420 VAL B N 1
ATOM 6821 C CA . VAL B 1 420 ? 1.145 23.188 -5.477 1 98 420 VAL B CA 1
ATOM 6822 C C . VAL B 1 420 ? 1.872 22.969 -6.801 1 98 420 VAL B C 1
ATOM 6824 O O . VAL B 1 420 ? 1.976 23.891 -7.621 1 98 420 VAL B O 1
ATOM 6827 N N . HIS B 1 421 ? 2.398 21.719 -7.004 1 95.38 421 HIS B N 1
ATOM 6828 C CA . HIS B 1 421 ? 3.156 21.406 -8.211 1 95.38 421 HIS B CA 1
ATOM 6829 C C . HIS B 1 421 ? 2.322 21.641 -9.461 1 95.38 421 HIS B C 1
ATOM 6831 O O . HIS B 1 421 ? 1.219 21.109 -9.586 1 95.38 421 HIS B O 1
ATOM 6837 N N . GLY B 1 422 ? 2.875 22.469 -10.375 1 95.19 422 GLY B N 1
ATOM 6838 C CA . GLY B 1 422 ? 2.201 22.719 -11.641 1 95.19 422 GLY B CA 1
ATOM 6839 C C . GLY B 1 422 ? 1.287 23.922 -11.586 1 95.19 422 GLY B C 1
ATOM 6840 O O . GLY B 1 422 ? 0.777 24.375 -12.625 1 95.19 422 GLY B O 1
ATOM 6841 N N . ASP B 1 423 ? 1.062 24.5 -10.367 1 97.5 423 ASP B N 1
ATOM 6842 C CA . ASP B 1 423 ? 0.218 25.672 -10.219 1 97.5 423 ASP B CA 1
ATOM 6843 C C . ASP B 1 423 ? 0.809 26.641 -9.195 1 97.5 423 ASP B C 1
ATOM 6845 O O . ASP B 1 423 ? 0.076 27.266 -8.422 1 97.5 423 ASP B O 1
ATOM 6849 N N . GLU B 1 424 ? 2.076 26.781 -9.164 1 94.69 424 GLU B N 1
ATOM 6850 C CA . GLU B 1 424 ? 2.793 27.625 -8.211 1 94.69 424 GLU B CA 1
ATOM 6851 C C . GLU B 1 424 ? 2.365 29.078 -8.328 1 94.69 424 GLU B C 1
ATOM 6853 O O . GLU B 1 424 ? 2.303 29.797 -7.332 1 94.69 424 GLU B O 1
ATOM 6858 N N . HIS B 1 425 ? 2.018 29.547 -9.523 1 94.94 425 HIS B N 1
ATOM 6859 C CA . HIS B 1 425 ? 1.714 30.953 -9.781 1 94.94 425 HIS B CA 1
ATOM 6860 C C . HIS B 1 425 ? 0.431 31.375 -9.078 1 94.94 425 HIS B C 1
ATOM 6862 O O . HIS B 1 425 ? 0.263 32.562 -8.742 1 94.94 425 HIS B O 1
ATOM 6868 N N . ALA B 1 426 ? -0.439 30.406 -8.82 1 95.06 426 ALA B N 1
ATOM 6869 C CA . ALA B 1 426 ? -1.727 30.734 -8.203 1 95.06 426 ALA B CA 1
ATOM 6870 C C . ALA B 1 426 ? -1.556 31.125 -6.742 1 95.06 426 ALA B C 1
ATOM 6872 O O . ALA B 1 426 ? -2.375 31.875 -6.195 1 95.06 426 ALA B O 1
ATOM 6873 N N . ALA B 1 427 ? -0.578 30.641 -6.09 1 96.19 427 ALA B N 1
ATOM 6874 C CA . ALA B 1 427 ? -0.226 30.984 -4.711 1 96.19 427 ALA B CA 1
ATOM 6875 C C . ALA B 1 427 ? 1.271 30.812 -4.473 1 96.19 427 ALA B C 1
ATOM 6877 O O . ALA B 1 427 ? 1.772 29.688 -4.379 1 96.19 427 ALA B O 1
ATOM 6878 N N . ARG B 1 428 ? 1.94 31.891 -4.367 1 96.31 428 ARG B N 1
ATOM 6879 C CA . ARG B 1 428 ? 3.389 31.875 -4.18 1 96.31 428 ARG B CA 1
ATOM 6880 C C . ARG B 1 428 ? 3.754 32.156 -2.727 1 96.31 428 ARG B C 1
ATOM 6882 O O . ARG B 1 428 ? 3.084 32.938 -2.049 1 96.31 428 ARG B O 1
ATOM 6889 N N . PHE B 1 429 ? 4.852 31.484 -2.346 1 97 429 PHE B N 1
ATOM 6890 C CA . PHE B 1 429 ? 5.305 31.656 -0.969 1 97 429 PHE B CA 1
ATOM 6891 C C . PHE B 1 429 ? 6.82 31.812 -0.916 1 97 429 PHE B C 1
ATOM 6893 O O . PHE B 1 429 ? 7.516 31.016 -0.291 1 97 429 PHE B O 1
ATOM 6900 N N . GLY B 1 430 ? 7.285 32.906 -1.385 1 96.88 430 GLY B N 1
ATOM 6901 C CA . GLY B 1 430 ? 8.719 33.125 -1.523 1 96.88 430 GLY B CA 1
ATOM 6902 C C . GLY B 1 430 ? 9.352 33.688 -0.268 1 96.88 430 GLY B C 1
ATOM 6903 O O . GLY B 1 430 ? 10.578 33.656 -0.129 1 96.88 430 GLY B O 1
ATOM 6904 N N . ARG B 1 431 ? 8.547 34.156 0.703 1 96.25 431 ARG B N 1
ATOM 6905 C CA . ARG B 1 431 ? 9.07 34.781 1.905 1 96.25 431 ARG B CA 1
ATOM 6906 C C . ARG B 1 431 ? 8.781 33.938 3.145 1 96.25 431 ARG B C 1
ATOM 6908 O O . ARG B 1 431 ? 9.211 34.281 4.246 1 96.25 431 ARG B O 1
ATOM 6915 N N . GLU B 1 432 ? 8.078 32.875 2.957 1 96.81 432 GLU B N 1
ATOM 6916 C CA . GLU B 1 432 ? 7.602 32.094 4.09 1 96.81 432 GLU B CA 1
ATOM 6917 C C . GLU B 1 432 ? 8.617 31.031 4.496 1 96.81 432 GLU B C 1
ATOM 6919 O O . GLU B 1 432 ? 9.336 30.5 3.65 1 96.81 432 GLU B O 1
ATOM 6924 N N . ILE B 1 433 ? 8.688 30.75 5.758 1 97.56 433 ILE B N 1
ATOM 6925 C CA . ILE B 1 433 ? 9.547 29.734 6.344 1 97.56 433 ILE B CA 1
ATOM 6926 C C . ILE B 1 433 ? 8.719 28.797 7.227 1 97.56 433 ILE B C 1
ATOM 6928 O O . ILE B 1 433 ? 7.844 29.266 7.969 1 97.56 433 ILE B O 1
ATOM 6932 N N . ARG B 1 434 ? 8.898 27.5 7.105 1 97.88 434 ARG B N 1
ATOM 6933 C CA . ARG B 1 434 ? 8.352 26.516 8.031 1 97.88 434 ARG B CA 1
ATOM 6934 C C . ARG B 1 434 ? 9.453 25.906 8.898 1 97.88 434 ARG B C 1
ATOM 6936 O O . ARG B 1 434 ? 10.461 25.422 8.391 1 97.88 434 ARG B O 1
ATOM 6943 N N . LEU B 1 435 ? 9.273 25.938 10.172 1 98.31 435 LEU B N 1
ATOM 6944 C CA . LEU B 1 435 ? 10.172 25.266 11.102 1 98.31 435 LEU B CA 1
ATOM 6945 C C . LEU B 1 435 ? 9.453 24.125 11.828 1 98.31 435 LEU B C 1
ATOM 6947 O O . LEU B 1 435 ? 8.289 24.266 12.211 1 98.31 435 LEU B O 1
ATOM 6951 N N . CYS B 1 436 ? 10.125 23.031 11.969 1 98.25 436 CYS B N 1
ATOM 6952 C CA . CYS B 1 436 ? 9.609 21.875 12.688 1 98.25 436 CYS B CA 1
ATOM 6953 C C . CYS B 1 436 ? 10.156 21.812 14.109 1 98.25 436 CYS B C 1
ATOM 6955 O O . CYS B 1 436 ? 11.367 21.906 14.32 1 98.25 436 CYS B O 1
ATOM 6957 N N . PHE B 1 437 ? 9.297 21.641 15.078 1 98.12 437 PHE B N 1
ATOM 6958 C CA . PHE B 1 437 ? 9.758 21.562 16.469 1 98.12 437 PHE B CA 1
ATOM 6959 C C . PHE B 1 437 ? 9.641 20.141 16.984 1 98.12 437 PHE B C 1
ATOM 6961 O O . PHE B 1 437 ? 9.961 19.859 18.141 1 98.12 437 PHE B O 1
ATOM 6968 N N . SER B 1 438 ? 9.25 19.172 16.172 1 97.81 438 SER B N 1
ATOM 6969 C CA . SER B 1 438 ? 8.961 17.812 16.641 1 97.81 438 SER B CA 1
ATOM 6970 C C . SER B 1 438 ? 10.227 16.969 16.688 1 97.81 438 SER B C 1
ATOM 6972 O O . SER B 1 438 ? 10.43 16.203 17.625 1 97.81 438 SER B O 1
ATOM 6974 N N . TRP B 1 439 ? 11.109 17.047 15.766 1 97.12 439 TRP B N 1
ATOM 6975 C CA . TRP B 1 439 ? 12.172 16.078 15.477 1 97.12 439 TRP B CA 1
ATOM 6976 C C . TRP B 1 439 ? 13.336 16.266 16.453 1 97.12 439 TRP B C 1
ATOM 6978 O O . TRP B 1 439 ? 13.742 15.312 17.125 1 97.12 439 TRP B O 1
ATOM 6988 N N . GLU B 1 440 ? 13.844 17.484 16.578 1 97.69 440 GLU B N 1
ATOM 6989 C CA . GLU B 1 440 ? 15.062 17.766 17.312 1 97.69 440 GLU B CA 1
ATOM 6990 C C . GLU B 1 440 ? 14.781 17.875 18.812 1 97.69 440 GLU B C 1
ATOM 6992 O O . GLU B 1 440 ? 13.68 18.25 19.219 1 97.69 440 GLU B O 1
ATOM 6997 N N . PRO B 1 441 ? 15.797 17.547 19.609 1 97.06 441 PRO B N 1
ATOM 6998 C CA . PRO B 1 441 ? 15.664 17.875 21.031 1 97.06 441 PRO B CA 1
ATOM 6999 C C . PRO B 1 441 ? 15.484 19.375 21.281 1 97.06 441 PRO B C 1
ATOM 7001 O O . PRO B 1 441 ? 15.852 20.188 20.438 1 97.06 441 PRO B O 1
ATOM 7004 N N . GLU B 1 442 ? 14.984 19.688 22.406 1 97.31 442 GLU B N 1
ATOM 7005 C CA . GLU B 1 442 ? 14.617 21.047 22.766 1 97.31 442 GLU B CA 1
ATOM 7006 C C . GLU B 1 442 ? 15.797 22 22.609 1 97.31 442 GLU B C 1
ATOM 7008 O O . GLU B 1 442 ? 15.648 23.094 22.062 1 97.31 442 GLU B O 1
ATOM 7013 N N . GLU B 1 443 ? 16.984 21.609 23.047 1 97.81 443 GLU B N 1
ATOM 7014 C CA . GLU B 1 443 ? 18.156 22.469 22.969 1 97.81 443 GLU B CA 1
ATOM 7015 C C . GLU B 1 443 ? 18.547 22.75 21.531 1 97.81 443 GLU B C 1
ATOM 7017 O O . GLU B 1 443 ? 18.969 23.859 21.203 1 97.81 443 GLU B O 1
ATOM 7022 N N . ASP B 1 444 ? 18.375 21.75 20.688 1 98.31 444 ASP B N 1
ATOM 7023 C CA . ASP B 1 444 ? 18.703 21.906 19.266 1 98.31 444 ASP B CA 1
ATOM 7024 C C . ASP B 1 444 ? 17.656 22.75 18.547 1 98.31 444 ASP B C 1
ATOM 7026 O O . ASP B 1 444 ? 17.969 23.438 17.578 1 98.31 444 ASP B O 1
ATOM 7030 N N . VAL B 1 445 ? 16.438 22.703 19.016 1 98.56 445 VAL B N 1
ATOM 7031 C CA . VAL B 1 445 ? 15.391 23.578 18.484 1 98.56 445 VAL B CA 1
ATOM 7032 C C . VAL B 1 445 ? 15.773 25.031 18.719 1 98.56 445 VAL B C 1
ATOM 7034 O O . VAL B 1 445 ? 15.727 25.844 17.781 1 98.56 445 VAL B O 1
ATOM 7037 N N . VAL B 1 446 ? 16.188 25.359 19.875 1 98.69 446 VAL B N 1
ATOM 7038 C CA . VAL B 1 446 ? 16.547 26.719 20.219 1 98.69 446 VAL B CA 1
ATOM 7039 C C . VAL B 1 446 ? 17.797 27.141 19.438 1 98.69 446 VAL B C 1
ATOM 7041 O O . VAL B 1 446 ? 17.828 28.203 18.812 1 98.69 446 VAL B O 1
ATOM 7044 N N . GLU B 1 447 ? 18.797 26.234 19.453 1 98.62 447 GLU B N 1
ATOM 7045 C CA . GLU B 1 447 ? 20.031 26.516 18.719 1 98.62 447 GLU B CA 1
ATOM 7046 C C . GLU B 1 447 ? 19.766 26.734 17.234 1 98.62 447 GLU B C 1
ATOM 7048 O O . GLU B 1 447 ? 20.359 27.609 16.609 1 98.62 447 GLU B O 1
ATOM 7053 N N . GLY B 1 448 ? 18.891 25.906 16.688 1 98.81 448 GLY B N 1
ATOM 7054 C CA . GLY B 1 448 ? 18.531 26.047 15.281 1 98.81 448 GLY B CA 1
ATOM 7055 C C . GLY B 1 448 ? 17.922 27.406 14.953 1 98.81 448 GLY B C 1
ATOM 7056 O O . GLY B 1 448 ? 18.266 28.016 13.938 1 98.81 448 GLY B O 1
ATOM 7057 N N . VAL B 1 449 ? 17.109 27.875 15.812 1 98.75 449 VAL B N 1
ATOM 7058 C CA . VAL B 1 449 ? 16.484 29.188 15.594 1 98.75 449 VAL B CA 1
ATOM 7059 C C . VAL B 1 449 ? 17.516 30.297 15.742 1 98.75 449 VAL B C 1
ATOM 7061 O O . VAL B 1 449 ? 17.484 31.281 15.008 1 98.75 449 VAL B O 1
ATOM 7064 N N . GLU B 1 450 ? 18.422 30.141 16.656 1 98.56 450 GLU B N 1
ATOM 7065 C CA . GLU B 1 450 ? 19.5 31.109 16.828 1 98.56 450 GLU B CA 1
ATOM 7066 C C . GLU B 1 450 ? 20.344 31.203 15.555 1 98.56 450 GLU B C 1
ATOM 7068 O O . GLU B 1 450 ? 20.688 32.312 15.109 1 98.56 450 GLU B O 1
ATOM 7073 N N . ARG B 1 451 ? 20.641 30.094 15.047 1 98.44 451 ARG B N 1
ATOM 7074 C CA . ARG B 1 451 ? 21.406 30.047 13.805 1 98.44 451 ARG B CA 1
ATOM 7075 C C . ARG B 1 451 ? 20.641 30.719 12.672 1 98.44 451 ARG B C 1
ATOM 7077 O O . ARG B 1 451 ? 21.234 31.453 11.875 1 98.44 451 ARG B O 1
ATOM 7084 N N . LEU B 1 452 ? 19.375 30.438 12.586 1 98.5 452 LEU B N 1
ATOM 7085 C CA . LEU B 1 452 ? 18.562 31.094 11.578 1 98.5 452 LEU B CA 1
ATOM 7086 C C . LEU B 1 452 ? 18.562 32.594 11.758 1 98.5 452 LEU B C 1
ATOM 7088 O O . LEU B 1 452 ? 18.656 33.344 10.773 1 98.5 452 LEU B O 1
ATOM 7092 N N . GLY B 1 453 ? 18.484 33.031 12.984 1 98 453 GLY B N 1
ATOM 7093 C CA . GLY B 1 453 ? 18.562 34.438 13.281 1 98 453 GLY B CA 1
ATOM 7094 C C . GLY B 1 453 ? 19.828 35.094 12.758 1 98 453 GLY B C 1
ATOM 7095 O O . GLY B 1 453 ? 19.781 36.188 12.211 1 98 453 GLY B O 1
ATOM 7096 N N . ARG B 1 454 ? 20.922 34.438 12.938 1 97.5 454 ARG B N 1
ATOM 7097 C CA . ARG B 1 454 ? 22.188 34.969 12.438 1 97.5 454 ARG B CA 1
ATOM 7098 C C . ARG B 1 454 ? 22.172 35.094 10.922 1 97.5 454 ARG B C 1
ATOM 7100 O O . ARG B 1 454 ? 22.656 36.094 10.375 1 97.5 454 ARG B O 1
ATOM 7107 N N . VAL B 1 455 ? 21.609 34.125 10.305 1 97.5 455 VAL B N 1
ATOM 7108 C CA . VAL B 1 455 ? 21.531 34.125 8.844 1 97.5 455 VAL B CA 1
ATOM 7109 C C . VAL B 1 455 ? 20.641 35.281 8.391 1 97.5 455 VAL B C 1
ATOM 7111 O O . VAL B 1 455 ? 21.016 36.031 7.477 1 97.5 455 VAL B O 1
ATOM 7114 N N . LEU B 1 456 ? 19.531 35.438 8.977 1 97.31 456 LEU B N 1
ATOM 7115 C CA . LEU B 1 456 ? 18.578 36.469 8.578 1 97.31 456 LEU B CA 1
ATOM 7116 C C . LEU B 1 456 ? 19.156 37.875 8.859 1 97.31 456 LEU B C 1
ATOM 7118 O O . LEU B 1 456 ? 18.938 38.812 8.078 1 97.31 456 LEU B O 1
ATOM 7122 N N . LYS B 1 457 ? 19.859 38.031 9.914 1 95.94 457 LYS B N 1
ATOM 7123 C CA . LYS B 1 457 ? 20.516 39.281 10.219 1 95.94 457 LYS B CA 1
ATOM 7124 C C . LYS B 1 457 ? 21.562 39.625 9.164 1 95.94 457 LYS B C 1
ATOM 7126 O O . LYS B 1 457 ? 21.656 40.781 8.719 1 95.94 457 LYS B O 1
ATOM 7131 N N . ALA B 1 458 ? 22.281 38.656 8.852 1 95.81 458 ALA B N 1
ATOM 7132 C CA . ALA B 1 458 ? 23.281 38.875 7.816 1 95.81 458 ALA B CA 1
ATOM 7133 C C . ALA B 1 458 ? 22.641 39.281 6.504 1 95.81 458 ALA B C 1
ATOM 7135 O O . ALA B 1 458 ? 23.172 40.156 5.797 1 95.81 458 ALA B O 1
ATOM 7136 N N . MET B 1 459 ? 21.594 38.656 6.184 1 94.94 459 MET B N 1
ATOM 7137 C CA . MET B 1 459 ? 20.859 39.031 4.973 1 94.94 459 MET B CA 1
ATOM 7138 C C . MET B 1 459 ? 20.359 40.469 5.062 1 94.94 459 MET B C 1
ATOM 7140 O O . MET B 1 459 ? 20.484 41.219 4.105 1 94.94 459 MET B O 1
ATOM 7144 N N . LYS B 1 460 ? 19.812 40.75 6.148 1 93.19 460 LYS B N 1
ATOM 7145 C CA . LYS B 1 460 ? 19.297 42.094 6.367 1 93.19 460 LYS B CA 1
ATOM 7146 C C . LYS B 1 460 ? 20.406 43.156 6.254 1 93.19 460 LYS B C 1
ATOM 7148 O O . LYS B 1 460 ? 20.188 44.219 5.695 1 93.19 460 LYS B O 1
ATOM 7153 N N . ASP B 1 461 ? 21.578 42.812 6.727 1 93.5 461 ASP B N 1
ATOM 7154 C CA . ASP B 1 461 ? 22.703 43.719 6.762 1 93.5 461 ASP B CA 1
ATOM 7155 C C . ASP B 1 461 ? 23.422 43.781 5.414 1 93.5 461 ASP B C 1
ATOM 7157 O O . ASP B 1 461 ? 24.344 44.562 5.219 1 93.5 461 ASP B O 1
ATOM 7161 N N . GLY B 1 462 ? 23.047 43 4.504 1 90.88 462 GLY B N 1
ATOM 7162 C CA . GLY B 1 462 ? 23.625 43 3.168 1 90.88 462 GLY B CA 1
ATOM 7163 C C . GLY B 1 462 ? 24.984 42.344 3.102 1 90.88 462 GLY B C 1
ATOM 7164 O O . GLY B 1 462 ? 25.797 42.656 2.25 1 90.88 462 GLY B O 1
ATOM 7165 N N . VAL B 1 463 ? 25.172 41.438 4.031 1 89.31 463 VAL B N 1
ATOM 7166 C CA . VAL B 1 463 ? 26.438 40.719 4.016 1 89.31 463 VAL B CA 1
ATOM 7167 C C . VAL B 1 463 ? 26.531 39.844 2.758 1 89.31 463 VAL B C 1
ATOM 7169 O O . VAL B 1 463 ? 25.656 39.031 2.49 1 89.31 463 VAL B O 1
ATOM 7172 N N . GLU B 1 464 ? 27.641 40 2.039 1 84.62 464 GLU B N 1
ATOM 7173 C CA . GLU B 1 464 ? 27.828 39.281 0.783 1 84.62 464 GLU B CA 1
ATOM 7174 C C . GLU B 1 464 ? 28.047 37.812 1.028 1 84.62 464 GLU B C 1
ATOM 7176 O O . GLU B 1 464 ? 28.672 37.406 2.021 1 84.62 464 GLU B O 1
ATOM 7181 N N . TRP B 1 465 ? 27.391 37.062 0.237 1 81.44 465 TRP B N 1
ATOM 7182 C CA . TRP B 1 465 ? 27.453 35.594 0.321 1 81.44 465 TRP B CA 1
ATOM 7183 C C . TRP B 1 465 ? 27.406 34.969 -1.067 1 81.44 465 TRP B C 1
ATOM 7185 O O . TRP B 1 465 ? 26.641 35.438 -1.927 1 81.44 465 TRP B O 1
ATOM 7195 N N . LYS B 1 466 ? 28.484 34.031 -1.497 1 74.38 466 LYS B N 1
ATOM 7196 C CA . LYS B 1 466 ? 28.453 33.25 -2.738 1 74.38 466 LYS B CA 1
ATOM 7197 C C . LYS B 1 466 ? 28.219 31.766 -2.465 1 74.38 466 LYS B C 1
ATOM 7199 O O . LYS B 1 466 ? 28.953 31.156 -1.688 1 74.38 466 LYS B O 1
ATOM 7204 N N . SER B 1 467 ? 27.062 31.469 -2.979 1 77 467 SER B N 1
ATOM 7205 C CA . SER B 1 467 ? 26.734 30.062 -2.789 1 77 467 SER B CA 1
ATOM 7206 C C . SER B 1 467 ? 27.781 29.156 -3.439 1 77 467 SER B C 1
ATOM 7208 O O . SER B 1 467 ? 28.25 29.438 -4.551 1 77 467 SER B O 1
ATOM 7210 N N . SER B 1 468 ? 28.516 28.344 -2.83 1 64.44 468 SER B N 1
ATOM 7211 C CA . SER B 1 468 ? 29.531 27.469 -3.398 1 64.44 468 SER B CA 1
ATOM 7212 C C . SER B 1 468 ? 28.891 26.219 -4.016 1 64.44 468 SER B C 1
ATOM 7214 O O . SER B 1 468 ? 29.531 25.5 -4.781 1 64.44 468 SER B O 1
ATOM 7216 N N . THR B 1 469 ? 27.719 25.781 -3.49 1 60.47 469 THR B N 1
ATOM 7217 C CA . THR B 1 469 ? 27.375 24.406 -3.826 1 60.47 469 THR B CA 1
ATOM 7218 C C . THR B 1 469 ? 26 24.344 -4.5 1 60.47 469 THR B C 1
ATOM 7220 O O . THR B 1 469 ? 25.172 25.234 -4.305 1 60.47 469 THR B O 1
ATOM 7223 N N . ALA B 1 470 ? 26 23.516 -5.445 1 61.78 470 ALA B N 1
ATOM 7224 C CA . ALA B 1 470 ? 24.797 23.031 -6.121 1 61.78 470 ALA B CA 1
ATOM 7225 C C . ALA B 1 470 ? 23.891 22.297 -5.148 1 61.78 470 ALA B C 1
ATOM 7227 O O . ALA B 1 470 ? 23.438 21.188 -5.422 1 61.78 470 ALA B O 1
ATOM 7228 N N . LEU B 1 471 ? 23.656 23 -3.904 1 66.75 471 LEU B N 1
ATOM 7229 C CA . LEU B 1 471 ? 22.844 22.328 -2.896 1 66.75 471 LEU B CA 1
ATOM 7230 C C . LEU B 1 471 ? 21.375 22.328 -3.299 1 66.75 471 LEU B C 1
ATOM 7232 O O . LEU B 1 471 ? 20.859 23.359 -3.76 1 66.75 471 LEU B O 1
ATOM 7236 N N . ASP B 1 472 ? 20.781 21.156 -3.207 1 71.62 472 ASP B N 1
ATOM 7237 C CA . ASP B 1 472 ? 19.359 21.016 -3.531 1 71.62 472 ASP B CA 1
ATOM 7238 C C . ASP B 1 472 ? 18.484 21.203 -2.293 1 71.62 472 ASP B C 1
ATOM 7240 O O . ASP B 1 472 ? 18.266 20.266 -1.532 1 71.62 472 ASP B O 1
ATOM 7244 N N . VAL B 1 473 ? 18.031 22.375 -2.059 1 67.62 473 VAL B N 1
ATOM 7245 C CA . VAL B 1 473 ? 17.172 22.672 -0.917 1 67.62 473 VAL B CA 1
ATOM 7246 C C . VAL B 1 473 ? 15.703 22.5 -1.32 1 67.62 473 VAL B C 1
ATOM 7248 O O . VAL B 1 473 ? 14.812 22.531 -0.47 1 67.62 473 VAL B O 1
ATOM 7251 N N . ASP B 1 474 ? 15.461 22.172 -2.545 1 68.88 474 ASP B N 1
ATOM 7252 C CA . ASP B 1 474 ? 14.094 22.094 -3.062 1 68.88 474 ASP B CA 1
ATOM 7253 C C . ASP B 1 474 ? 13.508 20.703 -2.883 1 68.88 474 ASP B C 1
ATOM 7255 O O . ASP B 1 474 ? 12.289 20.547 -2.766 1 68.88 474 ASP B O 1
ATOM 7259 N N . ASN B 1 475 ? 14.422 19.734 -2.795 1 69.25 475 ASN B N 1
ATOM 7260 C CA . ASN B 1 475 ? 13.914 18.359 -2.807 1 69.25 475 ASN B CA 1
ATOM 7261 C C . ASN B 1 475 ? 14.25 17.625 -1.511 1 69.25 475 ASN B C 1
ATOM 7263 O O . ASN B 1 475 ? 14.367 16.406 -1.498 1 69.25 475 ASN B O 1
ATOM 7267 N N . VAL B 1 476 ? 14.375 18.375 -0.544 1 75.31 476 VAL B N 1
ATOM 7268 C CA . VAL B 1 476 ? 14.633 17.766 0.754 1 75.31 476 VAL B CA 1
ATOM 7269 C C . VAL B 1 476 ? 13.312 17.531 1.488 1 75.31 476 VAL B C 1
ATOM 7271 O O . VAL B 1 476 ? 12.383 18.328 1.368 1 75.31 476 VAL B O 1
ATOM 7274 N N . LYS B 1 477 ? 13.305 16.328 2.078 1 71.5 477 LYS B N 1
ATOM 7275 C CA . LYS B 1 477 ? 12.102 16.047 2.848 1 71.5 477 LYS B CA 1
ATOM 7276 C C . LYS B 1 477 ? 12.445 15.523 4.238 1 71.5 477 LYS B C 1
ATOM 7278 O O . LYS B 1 477 ? 13.547 15 4.457 1 71.5 477 LYS B O 1
#

Sequence (954 aa):
MNAPLKKKPINLLRGWPSPSLLPAAALSAAAVKTLADPAVYVPGLQYGPDPGYQPLRNALAEWLSAFYPIAGKTPEKAQNLLSAAEASNDTALPHHSPDVSRICITGGASQNLACILQSFTDPLYTQNVWMVAPCYFLACPIFADAGFDGRLKAVPEDDEGIDLEYLRKGLEAAGKGSDDHFKQAKKRKLYRHVIYLVPTCSNPTGKTMSLRRRYDLVRLARQHDALLIADDVYDFLQWPTTHAPIDGAYPPAMRLPRLVDIDRALGVPDAAFGNAVSNGSFSKIVGPGVRTGWAEGSPAFAYGLSQTGSTCSGGAPSQLAAMLVAELLASGQVQRHLDEKTRPALARRHRAMMEAIAEHVQKPLGGTVAVRESSLEGAGVYGGYFVWFTLPEGMSSREAAVRAKETEELVIGHGAQFEVHGDEHAARFGREIRLCFSWEPEEDVVEGVERLGRVLKAMKDGVEWKSSTALDVDNVKMNAPLKKKPINLLRGWPSPSLLPAAALSAAAVKTLADPAVYVPGLQYGPDPGYQPLRNALAEWLSAFYPIAGKTPEKAQNLLSAAEASNDTALPHHSPDVSRICITGGASQNLACILQSFTDPLYTQNVWMVAPCYFLACPIFADAGFDGRLKAVPEDDEGIDLEYLRKGLEAAGKGSDDHFKQAKKRKLYRHVIYLVPTCSNPTGKTMSLRRRYDLVRLARQHDALLIADDVYDFLQWPTTHAPIDGAYPPAMRLPRLVDIDRALGVPDAAFGNAVSNGSFSKIVGPGVRTGWAEGSPAFAYGLSQTGSTCSGGAPSQLAAMLVAELLASGQVQRHLDEKTRPALARRHRAMMEAIAEHVQKPLGGTVAVRESSLEGAGVYGGYFVWFTLPEGMSSREAAVRAKETEELVIGHGAQFEVHGDEHAARFGREIRLCFSWEPEEDVVEGVERLGRVLKAMKDGVEWKSSTALDVDNVK

InterPro domains:
  IPR004839 Aminotransferase, class I/classII, large domain [PF00155] (99-451)
  IPR015421 Pyridoxal phosphate-dependent transferase, major domain [G3DSA:3.40.640.10] (46-333)
  IPR015422 Pyridoxal phosphate-dependent transferase, small domain [G3DSA:3.90.1150.10] (7-455)
  IPR015424 Pyridoxal phosphate-dependent transferase [SSF53383] (7-459)

Foldseek 3Di:
DPPPDPFDFFEQADQAFAPVLAPPVLLVVLCVVQVVDCVRVVQLVDFAALLADQLLLQLCLVVLQQQAAFAALALVVRVVQQVVCLVVVNLDHHGDHRDSLQKGKALALLRLLLLLLLQAAFLQQAQAEEEEPLAPAVSQVSVVVSPCVLRYAYFYQDLQGTPVVSVLVVLVVSPDHDPDGDDPNVLYYYFRYEYEFAQALGVFAGAHHDSNVLLVVLVSCVVRRYAYEYAPEKLLFKDFQPDDGDQQRDRSVSRRHDSQSNQVNNDDDPLGFTRYKYRYGCCHQNRSVLSMTMIGHPSSNSVSSSVRPVCVVRHHPRSNSSSSVSSCSVVCVSVCSSRPPQNVQQSLLVVLLVVLCVPQPCVLLPNPKDWDQANYPPPRMGIRWKTKIFADPPDFQVVLQLCLCVPPSYHWDARQLSANPNHCVNPPGGGMTMTTRRHDHSVSSSVNSNSSSVSVSCVVVVPDDDRPDPDDSNPDD/DPPPDDFDFFEQADQAFAPVLAPPVLLVVLCVVQVVDCVRVVQLVDFAALLADQLLLQLCLVVLQQQAAFAALALVVRVVQQVVCLVVVNLDHHGDHRDSLQKGKALALLRLLLLLLLQAAFLQQAQAEEEEPLAPAVSQVSVVVSPCVLRYAYFYQDLQGTPVVSVLVVLVVSPDHDPDGDDPNVLYYYFRYEYEFAQALGVFAGAHHDSNVLLVVLVSQVVRRYAYEYAPEKLLFKAFQPDDGDPLRDRSVSRRHHSQSNQVNNDDDPLGFTRYKYRYGCCRQNRSVLSMTMIGHPSSNSVSSSVRPVCVVRHHDRSNSSSSVSVCSVVCVSVCSSRPPQNVQQSLLVVLLVVLCVPQPCVLLPNPKDWDQANYPPPRMGIRWKTKIFHDPPDFQVVLQLCLCVPPSYHWDARQLSANPNHCVNPPGGGMTMTTRRHDHSVSSSVNSNSSSVSVNCVVVVPDDDRPDPDDSNPDD

Nearest PDB structures (foldseek):
  8tn2-assembly1_A  TM=8.708E-01  e=1.350E-29  Streptomyces hygroscopicus
  8tn2-assembly1_B  TM=8.567E-01  e=1.847E-28  Streptomyces hygroscopicus
  6hnd-assembly1_B  TM=7.734E-01  e=6.520E-19  Candida albicans SC5314
  6hnd-assembly1_A  TM=7.780E-01  e=2.218E-18  Candida albicans SC5314
  6hnv-assembly1_B  TM=7.899E-01  e=8.919E-18  Candida albicans

Radius of gyration: 29.13 Å; Cα contacts (8 Å, |Δi|>4): 2136; chains: 2; bounding box: 81×89×67 Å